Protein AF-0000000072261981 (afdb_homodimer)

Nearest PDB structures (foldseek):
  3sy9-assembly3_C  TM=8.291E-01  e=1.195E-22  Pseudomonas aeruginosa
  6tzk-assembly1_A  TM=3.887E-01  e=3.704E-08  Escherichia coli K-12
  7nsu-assembly1_F  TM=4.055E-01  e=4.189E-05  Escherichia coli K-12
  8bmx-assembly1_C  TM=4.004E-01  e=6.643E-05  Bacteroides thetaiotaomicron VPI-5482
  8p98-assembly1_A  TM=2.701E-01  e=1.182E-04  Bacteroides thetaiotaomicron VPI-5482

Structure (mmCIF, N/CA/C/O backbone):
data_AF-0000000072261981-model_v1
#
loop_
_entity.id
_entity.type
_entity.pdbx_description
1 polymer 'Outer membrane porin, OprD family'
#
loop_
_atom_site.group_PDB
_atom_site.id
_atom_site.type_symbol
_atom_site.label_atom_id
_atom_site.label_alt_id
_atom_site.label_comp_id
_atom_site.label_asym_id
_atom_site.label_entity_id
_atom_site.label_seq_id
_atom_site.pdbx_PDB_ins_code
_atom_site.Cartn_x
_atom_site.Cartn_y
_atom_site.Cartn_z
_atom_site.occupancy
_atom_site.B_iso_or_equiv
_atom_site.auth_seq_id
_atom_site.auth_comp_id
_atom_site.auth_asym_id
_atom_site.auth_atom_id
_atom_site.pdbx_PDB_model_num
ATOM 1 N N . MET A 1 1 ? 0.243 2.877 -19.859 1 59.25 1 MET A N 1
ATOM 2 C CA . MET A 1 1 ? -1.105 2.322 -19.938 1 59.25 1 MET A CA 1
ATOM 3 C C . MET A 1 1 ? -1.868 2.568 -18.641 1 59.25 1 MET A C 1
ATOM 5 O O . MET A 1 1 ? -3.023 2.998 -18.672 1 59.25 1 MET A O 1
ATOM 9 N N . PHE A 1 2 ? -1.134 2.494 -17.594 1 62.19 2 PHE A N 1
ATOM 10 C CA . PHE A 1 2 ? -1.831 2.59 -16.312 1 62.19 2 PHE A CA 1
ATOM 11 C C . PHE A 1 2 ? -2.314 4.012 -16.062 1 62.19 2 PHE A C 1
ATOM 13 O O . PHE A 1 2 ? -3.451 4.223 -15.641 1 62.19 2 PHE A O 1
ATOM 20 N N . ARG A 1 3 ? -1.562 4.996 -16.516 1 68.25 3 ARG A N 1
ATOM 21 C CA . ARG A 1 3 ? -1.942 6.395 -16.344 1 68.25 3 ARG A CA 1
ATOM 22 C C . ARG A 1 3 ? -3.162 6.742 -17.188 1 68.25 3 ARG A C 1
ATOM 24 O O . ARG A 1 3 ? -4.082 7.41 -16.719 1 68.25 3 ARG A O 1
ATOM 31 N N . SER A 1 4 ? -3.193 6.238 -18.328 1 67.06 4 SER A N 1
ATOM 32 C CA . SER A 1 4 ? -4.312 6.477 -19.234 1 67.06 4 SER A CA 1
ATOM 33 C C . SER A 1 4 ? -5.59 5.816 -18.719 1 67.06 4 SER A C 1
ATOM 35 O O . SER A 1 4 ? -6.68 6.379 -18.844 1 67.06 4 SER A O 1
ATOM 37 N N . LEU A 1 5 ? -5.398 4.754 -18.094 1 70 5 LEU A N 1
ATOM 38 C CA . LEU A 1 5 ? -6.547 4.047 -17.531 1 70 5 LEU A CA 1
ATOM 39 C C . LEU A 1 5 ? -7.168 4.836 -16.391 1 70 5 LEU A C 1
ATOM 41 O O . LEU A 1 5 ? -8.383 5.031 -16.344 1 70 5 LEU A O 1
ATOM 45 N N . VAL A 1 6 ? -6.398 5.32 -15.602 1 66.69 6 VAL A N 1
ATOM 46 C CA . VAL A 1 6 ? -6.898 6.086 -14.461 1 66.69 6 VAL A CA 1
ATOM 47 C C . VAL A 1 6 ? -7.617 7.34 -14.953 1 66.69 6 VAL A C 1
ATOM 49 O O . VAL A 1 6 ? -8.703 7.668 -14.484 1 66.69 6 VAL A O 1
ATOM 52 N N . LEU A 1 7 ? -7.008 7.867 -15.93 1 66.56 7 LEU A N 1
ATOM 53 C CA . LEU A 1 7 ? -7.621 9.047 -16.531 1 66.56 7 LEU A CA 1
ATOM 54 C C . LEU A 1 7 ? -8.961 8.695 -17.172 1 66.56 7 LEU A C 1
ATOM 56 O O . LEU A 1 7 ? -9.93 9.453 -17.047 1 66.56 7 LEU A O 1
ATOM 60 N N . PHE A 1 8 ? -8.938 7.621 -17.781 1 66.69 8 PHE A N 1
ATOM 61 C CA . PHE A 1 8 ? -10.156 7.18 -18.453 1 66.69 8 PHE A CA 1
ATOM 62 C C . PHE A 1 8 ? -11.25 6.895 -17.422 1 66.69 8 PHE A C 1
ATOM 64 O O . PHE A 1 8 ? -12.406 7.285 -17.609 1 66.69 8 PHE A O 1
ATOM 71 N N . ILE A 1 9 ? -10.93 6.297 -16.406 1 66.81 9 ILE A N 1
ATOM 72 C CA . ILE A 1 9 ? -11.891 6.004 -15.344 1 66.81 9 ILE A CA 1
ATOM 73 C C . ILE A 1 9 ? -12.438 7.309 -14.766 1 66.81 9 ILE A C 1
ATOM 75 O O . ILE A 1 9 ? -13.641 7.449 -14.562 1 66.81 9 ILE A O 1
ATOM 79 N N . LEU A 1 10 ? -11.578 8.203 -14.656 1 66.38 10 LEU A N 1
ATOM 80 C CA . LEU A 1 10 ? -11.977 9.5 -14.125 1 66.38 10 LEU A CA 1
ATOM 81 C C . LEU A 1 10 ? -12.906 10.219 -15.102 1 66.38 10 LEU A C 1
ATOM 83 O O . LEU A 1 10 ? -13.883 10.844 -14.688 1 66.38 10 LEU A O 1
ATOM 87 N N . LEU A 1 11 ? -12.562 10.086 -16.359 1 64.56 11 LEU A N 1
ATOM 88 C CA . LEU A 1 11 ? -13.383 10.711 -17.391 1 64.56 11 LEU A CA 1
ATOM 89 C C . LEU A 1 11 ? -14.766 10.055 -17.453 1 64.56 11 LEU A C 1
ATOM 91 O O . LEU A 1 11 ? -15.773 10.742 -17.641 1 64.56 11 LEU A O 1
ATOM 95 N N . LEU A 1 12 ? -14.844 8.805 -17.297 1 62.12 12 LEU A N 1
ATOM 96 C CA . LEU A 1 12 ? -16.109 8.094 -17.297 1 62.12 12 LEU A CA 1
ATOM 97 C C . LEU A 1 12 ? -17 8.547 -16.141 1 62.12 12 LEU A C 1
ATOM 99 O O . LEU A 1 12 ? -18.203 8.727 -16.312 1 62.12 12 LEU A O 1
ATOM 103 N N . PHE A 1 13 ? -16.359 8.727 -15.094 1 63.16 13 PHE A N 1
ATOM 104 C CA . PHE A 1 13 ? -17.109 9.211 -13.938 1 63.16 13 PHE A CA 1
ATOM 105 C C . PHE A 1 13 ? -17.594 10.641 -14.156 1 63.16 13 PHE A C 1
ATOM 107 O O . PHE A 1 13 ? -18.688 11 -13.734 1 63.16 13 PHE A O 1
ATOM 114 N N . ALA A 1 14 ? -16.766 11.352 -14.844 1 60.12 14 ALA A N 1
ATOM 115 C CA . ALA A 1 14 ? -17.125 12.734 -15.141 1 60.12 14 ALA A CA 1
ATOM 116 C C . ALA A 1 14 ? -18.297 12.797 -16.109 1 60.12 14 ALA A C 1
ATOM 118 O O . ALA A 1 14 ? -19.156 13.68 -16 1 60.12 14 ALA A O 1
ATOM 119 N N . MET A 1 15 ? -18.359 11.914 -17.031 1 57.28 15 MET A N 1
ATOM 120 C CA . MET A 1 15 ? -19.438 11.867 -18.031 1 57.28 15 MET A CA 1
ATOM 121 C C . MET A 1 15 ? -20.766 11.484 -17.391 1 57.28 15 MET A C 1
ATOM 123 O O . MET A 1 15 ? -21.828 11.922 -17.844 1 57.28 15 MET A O 1
ATOM 127 N N . GLN A 1 16 ? -20.797 10.641 -16.422 1 56.84 16 GLN A N 1
ATOM 128 C CA . GLN A 1 16 ? -22.031 10.289 -15.719 1 56.84 16 GLN A CA 1
ATOM 129 C C . GLN A 1 16 ? -22.641 11.516 -15.047 1 56.84 16 GLN A C 1
ATOM 131 O O . GLN A 1 16 ? -23.875 11.641 -14.977 1 56.84 16 GLN A O 1
ATOM 136 N N . VAL A 1 17 ? -21.812 12.375 -14.719 1 51.25 17 VAL A N 1
ATOM 137 C CA . VAL A 1 17 ? -22.266 13.602 -14.062 1 51.25 17 VAL A CA 1
ATOM 138 C C . VAL A 1 17 ? -23 14.484 -15.07 1 51.25 17 VAL A C 1
ATOM 140 O O . VAL A 1 17 ? -24.016 15.086 -14.75 1 51.25 17 VAL A O 1
ATOM 143 N N . ASN A 1 18 ? -22.609 14.516 -16.281 1 49.12 18 ASN A N 1
ATOM 144 C CA . ASN A 1 18 ? -23.234 15.344 -17.297 1 49.12 18 ASN A CA 1
ATOM 145 C C . ASN A 1 18 ? -24.531 14.711 -17.812 1 49.12 18 ASN A C 1
ATOM 147 O O . ASN A 1 18 ? -25.469 15.422 -18.188 1 49.12 18 ASN A O 1
ATOM 151 N N . ALA A 1 19 ? -24.656 13.445 -17.781 1 46.44 19 ALA A N 1
ATOM 152 C CA . ALA A 1 19 ? -25.828 12.789 -18.344 1 46.44 19 ALA A CA 1
ATOM 153 C C . ALA A 1 19 ? -27.031 12.898 -17.406 1 46.44 19 ALA A C 1
ATOM 155 O O . ALA A 1 19 ? -28.172 12.93 -17.859 1 46.44 19 ALA A O 1
ATOM 156 N N . GLN A 1 20 ? -26.797 12.906 -16.172 1 45.38 20 GLN A N 1
ATOM 157 C CA . GLN A 1 20 ? -27.938 12.961 -15.266 1 45.38 20 GLN A CA 1
ATOM 158 C C . GLN A 1 20 ? -28.594 14.336 -15.289 1 45.38 20 GLN A C 1
ATOM 160 O O . GLN A 1 20 ? -29.734 14.492 -14.836 1 45.38 20 GLN A O 1
ATOM 165 N N . ASN A 1 21 ? -27.938 15.328 -15.758 1 40.16 21 ASN A N 1
ATOM 166 C CA . ASN A 1 21 ? -28.625 16.609 -15.852 1 40.16 21 ASN A CA 1
ATOM 167 C C . ASN A 1 21 ? -29.766 16.562 -16.859 1 40.16 21 ASN A C 1
ATOM 169 O O . ASN A 1 21 ? -30.672 17.406 -16.828 1 40.16 21 ASN A O 1
ATOM 173 N N . GLU A 1 22 ? -29.656 15.75 -17.859 1 38.38 22 GLU A N 1
ATOM 174 C CA . GLU A 1 22 ? -30.75 15.859 -18.812 1 38.38 22 GLU A CA 1
ATOM 175 C C . GLU A 1 22 ? -32.031 15.234 -18.25 1 38.38 22 GLU A C 1
ATOM 177 O O . GLU A 1 22 ? -33.094 15.344 -18.859 1 38.38 22 GLU A O 1
ATOM 182 N N . LEU A 1 23 ? -31.969 14.305 -17.328 1 38.12 23 LEU A N 1
ATOM 183 C CA . LEU A 1 23 ? -33.219 13.633 -16.953 1 38.12 23 LEU A CA 1
ATOM 184 C C . LEU A 1 23 ? -34 14.492 -15.992 1 38.12 23 LEU A C 1
ATOM 186 O O . LEU A 1 23 ? -34.938 13.992 -15.344 1 38.12 23 LEU A O 1
ATOM 190 N N . SER A 1 24 ? -33.75 15.68 -15.695 1 36.91 24 SER A N 1
ATOM 191 C CA . SER A 1 24 ? -34.5 16.344 -14.641 1 36.91 24 SER A CA 1
ATOM 192 C C . SER A 1 24 ? -35.938 16.578 -15.039 1 36.91 24 SER A C 1
ATOM 194 O O . SER A 1 24 ? -36.75 17.109 -14.266 1 36.91 24 SER A O 1
ATOM 196 N N . SER A 1 25 ? -36.469 16.797 -16.203 1 35.56 25 SER A N 1
ATOM 197 C CA . SER A 1 25 ? -37.656 17.609 -16.188 1 35.56 25 SER A CA 1
ATOM 198 C C . SER A 1 25 ? -38.844 16.891 -15.516 1 35.56 25 SER A C 1
ATOM 200 O O . SER A 1 25 ? -39.75 17.516 -14.969 1 35.56 25 SER A O 1
ATOM 202 N N . GLN A 1 26 ? -39.344 15.672 -15.852 1 35.91 26 GLN A N 1
ATOM 203 C CA . GLN A 1 26 ? -40.781 15.391 -15.734 1 35.91 26 GLN A CA 1
ATOM 204 C C . GLN A 1 26 ? -41.156 15.078 -14.289 1 35.91 26 GLN A C 1
ATOM 206 O O . GLN A 1 26 ? -42.219 15.516 -13.812 1 35.91 26 GLN A O 1
ATOM 211 N N . ASP A 1 27 ? -41.188 13.797 -13.648 1 37.69 27 ASP A N 1
ATOM 212 C CA . ASP A 1 27 ? -42.125 13.312 -12.617 1 37.69 27 ASP A CA 1
ATOM 213 C C . ASP A 1 27 ? -41.719 13.836 -11.242 1 37.69 27 ASP A C 1
ATOM 215 O O . ASP A 1 27 ? -40.562 13.727 -10.852 1 37.69 27 ASP A O 1
ATOM 219 N N . SER A 1 28 ? -42.375 14.859 -10.57 1 35.19 28 SER A N 1
ATOM 220 C CA . SER A 1 28 ? -42.344 15.555 -9.281 1 35.19 28 SER A CA 1
ATOM 221 C C . SER A 1 28 ? -42.25 14.57 -8.125 1 35.19 28 SER A C 1
ATOM 223 O O . SER A 1 28 ? -42.406 14.953 -6.961 1 35.19 28 SER A O 1
ATOM 225 N N . ALA A 1 29 ? -42.875 13.305 -8.188 1 37.47 29 ALA A N 1
ATOM 226 C CA . ALA A 1 29 ? -42.938 12.578 -6.922 1 37.47 29 ALA A CA 1
ATOM 227 C C . ALA A 1 29 ? -41.594 12.719 -6.164 1 37.47 29 ALA A C 1
ATOM 229 O O . ALA A 1 29 ? -40.562 12.891 -6.773 1 37.47 29 ALA A O 1
ATOM 230 N N . ALA A 1 30 ? -41.688 12.734 -4.781 1 39.22 30 ALA A N 1
ATOM 231 C CA . ALA A 1 30 ? -40.719 12.891 -3.715 1 39.22 30 ALA A CA 1
ATOM 232 C C . ALA A 1 30 ? -39.406 12.227 -4.086 1 39.22 30 ALA A C 1
ATOM 234 O O . ALA A 1 30 ? -39.281 11 -4.02 1 39.22 30 ALA A O 1
ATOM 235 N N . LEU A 1 31 ? -38.625 12.531 -5.062 1 41 31 LEU A N 1
ATOM 236 C CA . LEU A 1 31 ? -37.312 12.172 -5.559 1 41 31 LEU A CA 1
ATOM 237 C C . LEU A 1 31 ? -36.281 12.086 -4.414 1 41 31 LEU A C 1
ATOM 239 O O . LEU A 1 31 ? -35.844 13.117 -3.9 1 41 31 LEU A O 1
ATOM 243 N N . GLN A 1 32 ? -36.438 11.383 -3.432 1 48.91 32 GLN A N 1
ATOM 244 C CA . GLN A 1 32 ? -35.281 11.141 -2.559 1 48.91 32 GLN A CA 1
ATOM 245 C C . GLN A 1 32 ? -33.969 11.25 -3.33 1 48.91 32 GLN A C 1
ATOM 247 O O . GLN A 1 32 ? -33.75 10.539 -4.312 1 48.91 32 GLN A O 1
ATOM 252 N N . SER A 1 33 ? -33.375 12.398 -3.377 1 58.47 33 SER A N 1
ATOM 253 C CA . SER A 1 33 ? -32.25 12.844 -4.168 1 58.47 33 SER A CA 1
ATOM 254 C C . SER A 1 33 ? -31.141 11.805 -4.176 1 58.47 33 SER A C 1
ATOM 256 O O . SER A 1 33 ? -30.625 11.422 -3.121 1 58.47 33 SER A O 1
ATOM 258 N N . ARG A 1 34 ? -31.109 10.953 -5 1 78.12 34 ARG A N 1
ATOM 259 C CA . ARG A 1 34 ? -30.078 9.969 -5.316 1 78.12 34 ARG A CA 1
ATOM 260 C C . ARG A 1 34 ? -28.688 10.609 -5.277 1 78.12 34 ARG A C 1
ATOM 262 O O . ARG A 1 34 ? -28.484 11.688 -5.836 1 78.12 34 ARG A O 1
ATOM 269 N N . LYS A 1 35 ? -27.953 10.172 -4.23 1 87.44 35 LYS A N 1
ATOM 270 C CA . LYS A 1 35 ? -26.562 10.625 -4.102 1 87.44 35 LYS A CA 1
ATOM 271 C C . LYS A 1 35 ? -25.594 9.648 -4.762 1 87.44 35 LYS A C 1
ATOM 273 O O . LYS A 1 35 ? -25.781 8.43 -4.664 1 87.44 35 LYS A O 1
ATOM 278 N N . LEU A 1 36 ? -24.672 10.195 -5.473 1 85.94 36 LEU A N 1
ATOM 279 C CA . LEU A 1 36 ? -23.656 9.383 -6.113 1 85.94 36 LEU A CA 1
ATOM 280 C C . LEU A 1 36 ? -23 8.438 -5.105 1 85.94 36 LEU A C 1
ATOM 282 O O . LEU A 1 36 ? -22.797 7.258 -5.395 1 85.94 36 LEU A O 1
ATOM 286 N N . GLY A 1 37 ? -22.75 8.969 -3.922 1 86.19 37 GLY A N 1
ATOM 287 C CA . GLY A 1 37 ? -22.156 8.156 -2.873 1 86.19 37 GLY A CA 1
ATOM 288 C C . GLY A 1 37 ? -23 6.953 -2.502 1 86.19 37 GLY A C 1
ATOM 289 O O . GLY A 1 37 ? -22.469 5.859 -2.283 1 86.19 37 GLY A O 1
ATOM 290 N N . GLU A 1 38 ? -24.234 7.191 -2.477 1 86.88 38 GLU A N 1
ATOM 291 C CA . GLU A 1 38 ? -25.141 6.102 -2.152 1 86.88 38 GLU A CA 1
ATOM 292 C C . GLU A 1 38 ? -25.188 5.066 -3.275 1 86.88 38 GLU A C 1
ATOM 294 O O . GLU A 1 38 ? -25.281 3.867 -3.018 1 86.88 38 GLU A O 1
ATOM 299 N N . ASP A 1 39 ? -25.156 5.594 -4.477 1 86.81 39 ASP A N 1
ATOM 300 C CA . ASP A 1 39 ? -25.125 4.676 -5.613 1 86.81 39 ASP A CA 1
ATOM 301 C C . ASP A 1 39 ? -23.859 3.818 -5.582 1 86.81 39 ASP A C 1
ATOM 303 O O . ASP A 1 39 ? -23.922 2.613 -5.84 1 86.81 39 ASP A O 1
ATOM 307 N N . LEU A 1 40 ? -22.781 4.402 -5.215 1 87.5 40 LEU A N 1
ATOM 308 C CA . LEU A 1 40 ? -21.516 3.695 -5.184 1 87.5 40 LEU A CA 1
ATOM 309 C C . LEU A 1 40 ? -21.469 2.707 -4.023 1 87.5 40 LEU A C 1
ATOM 311 O O . LEU A 1 40 ? -20.812 1.665 -4.117 1 87.5 40 LEU A O 1
ATOM 315 N N . LYS A 1 41 ? -22.141 3.021 -2.982 1 88.38 41 LYS A N 1
ATOM 316 C CA . LYS A 1 41 ? -22.156 2.143 -1.817 1 88.38 41 LYS A CA 1
ATOM 317 C C . LYS A 1 41 ? -22.953 0.871 -2.098 1 88.38 41 LYS A C 1
ATOM 319 O O . LYS A 1 41 ? -22.875 -0.098 -1.339 1 88.38 41 LYS A O 1
ATOM 324 N N . LYS A 1 42 ? -23.719 0.876 -3.227 1 90.06 42 LYS A N 1
ATOM 325 C CA . LYS A 1 42 ? -24.453 -0.314 -3.621 1 90.06 42 LYS A CA 1
ATOM 326 C C . LYS A 1 42 ? -23.547 -1.352 -4.262 1 90.06 42 LYS A C 1
ATOM 328 O O . LYS A 1 42 ? -23.984 -2.463 -4.574 1 90.06 42 LYS A O 1
ATOM 333 N N . GLY A 1 43 ? -22.344 -1.004 -4.438 1 92.75 43 GLY A N 1
ATOM 334 C CA . GLY A 1 43 ? -21.391 -1.954 -4.977 1 92.75 43 GLY A CA 1
ATOM 335 C C . GLY A 1 43 ? -21.078 -3.092 -4.023 1 92.75 43 GLY A C 1
ATOM 336 O O . GLY A 1 43 ? -21.703 -3.219 -2.971 1 92.75 43 GLY A O 1
ATOM 337 N N . GLU A 1 44 ? -20.219 -3.955 -4.469 1 92.94 44 GLU A N 1
ATOM 338 C CA . GLU A 1 44 ? -19.875 -5.133 -3.676 1 92.94 44 GLU A CA 1
ATOM 339 C C . GLU A 1 44 ? -18.531 -4.953 -2.986 1 92.94 44 GLU A C 1
ATOM 341 O O . GLU A 1 44 ? -17.531 -4.637 -3.635 1 92.94 44 GLU A O 1
ATOM 346 N N . VAL A 1 45 ? -18.547 -5.129 -1.624 1 91.88 45 VAL A N 1
ATOM 347 C CA . VAL A 1 45 ? -17.328 -5.094 -0.845 1 91.88 45 VAL A CA 1
ATOM 348 C C . VAL A 1 45 ? -16.953 -6.508 -0.388 1 91.88 45 VAL A C 1
ATOM 350 O O . VAL A 1 45 ? -17.828 -7.254 0.083 1 91.88 45 VAL A O 1
ATOM 353 N N . ASP A 1 46 ? -15.781 -6.906 -0.565 1 93 46 ASP A N 1
ATOM 354 C CA . ASP A 1 46 ? -15.336 -8.211 -0.078 1 93 46 ASP A CA 1
ATOM 355 C C . ASP A 1 46 ? -14.094 -8.07 0.799 1 93 46 ASP A C 1
ATOM 357 O O . ASP A 1 46 ? -13.305 -7.133 0.629 1 93 46 ASP A O 1
ATOM 361 N N . PHE A 1 47 ? -14.031 -8.992 1.762 1 93.31 47 PHE A N 1
ATOM 362 C CA . PHE A 1 47 ? -12.93 -9.008 2.719 1 93.31 47 PHE A CA 1
ATOM 363 C C . PHE A 1 47 ? -12.148 -10.312 2.617 1 93.31 47 PHE A C 1
ATOM 365 O O . PHE A 1 47 ? -12.703 -11.359 2.271 1 93.31 47 PHE A O 1
ATOM 372 N N . HIS A 1 48 ? -10.891 -10.18 2.861 1 94.81 48 HIS A N 1
ATOM 373 C CA . HIS A 1 48 ? -10 -11.328 2.846 1 94.81 48 HIS A CA 1
ATOM 374 C C . HIS A 1 48 ? -8.984 -11.258 3.986 1 94.81 48 HIS A C 1
ATOM 376 O O . HIS A 1 48 ? -8.242 -10.281 4.105 1 94.81 48 HIS A O 1
ATOM 382 N N . ILE A 1 49 ? -8.992 -12.219 4.867 1 93.5 49 ILE A N 1
ATOM 383 C CA . ILE A 1 49 ? -8 -12.344 5.934 1 93.5 49 ILE A CA 1
ATOM 384 C C . ILE A 1 49 ? -7.242 -13.664 5.777 1 93.5 49 ILE A C 1
ATOM 386 O O . ILE A 1 49 ? -7.844 -14.703 5.508 1 93.5 49 ILE A O 1
ATOM 390 N N . LYS A 1 50 ? -5.965 -13.547 5.945 1 96 50 LYS A N 1
ATOM 391 C CA . LYS A 1 50 ? -5.145 -14.742 5.75 1 96 50 LYS A CA 1
ATOM 392 C C . LYS A 1 50 ? -4.012 -14.805 6.773 1 96 50 LYS A C 1
ATOM 394 O O . LYS A 1 50 ? -3.408 -13.781 7.098 1 96 50 LYS A O 1
ATOM 399 N N . SER A 1 51 ? -3.797 -15.922 7.375 1 96.25 51 SER A N 1
ATOM 400 C CA . SER A 1 51 ? -2.629 -16.234 8.188 1 96.25 51 SER A CA 1
ATOM 401 C C . SER A 1 51 ? -1.893 -17.453 7.656 1 96.25 51 SER A C 1
ATOM 403 O O . SER A 1 51 ? -2.52 -18.453 7.293 1 96.25 51 SER A O 1
ATOM 405 N N . PHE A 1 52 ? -0.588 -17.344 7.598 1 97.75 52 PHE A N 1
ATOM 406 C CA . PHE A 1 52 ? 0.204 -18.359 6.914 1 97.75 52 PHE A CA 1
ATOM 407 C C . PHE A 1 52 ? 1.471 -18.672 7.703 1 97.75 52 PHE A C 1
ATOM 409 O O . PHE A 1 52 ? 2.387 -17.844 7.773 1 97.75 52 PHE A O 1
ATOM 416 N N . PHE A 1 53 ? 1.499 -19.844 8.312 1 98.19 53 PHE A N 1
ATOM 417 C CA . PHE A 1 53 ? 2.719 -20.391 8.906 1 98.19 53 PHE A CA 1
ATOM 418 C C . PHE A 1 53 ? 3.408 -21.344 7.953 1 98.19 53 PHE A C 1
ATOM 420 O O . PHE A 1 53 ? 2.771 -22.25 7.41 1 98.19 53 PHE A O 1
ATOM 427 N N . MET A 1 54 ? 4.656 -21.172 7.742 1 98.31 54 MET A N 1
ATOM 428 C CA . MET A 1 54 ? 5.441 -22.047 6.883 1 98.31 54 MET A CA 1
ATOM 429 C C . MET A 1 54 ? 6.781 -22.391 7.535 1 98.31 54 MET A C 1
ATOM 431 O O . MET A 1 54 ? 7.414 -21.531 8.141 1 98.31 54 MET A O 1
ATOM 435 N N . SER A 1 55 ? 7.129 -23.641 7.438 1 98.5 55 SER A N 1
ATOM 436 C CA . SER A 1 55 ? 8.406 -24.094 7.977 1 98.5 55 SER A CA 1
ATOM 437 C C . SER A 1 55 ? 9.047 -25.141 7.07 1 98.5 55 SER A C 1
ATOM 439 O O . SER A 1 55 ? 8.367 -26.031 6.551 1 98.5 55 SER A O 1
ATOM 441 N N . THR A 1 56 ? 10.305 -24.953 6.816 1 98.56 56 THR A N 1
ATOM 442 C CA . THR A 1 56 ? 11.102 -25.938 6.098 1 98.56 56 THR A CA 1
ATOM 443 C C . THR A 1 56 ? 12.18 -26.531 7.004 1 98.56 56 THR A C 1
ATOM 445 O O . THR A 1 56 ? 12.984 -25.797 7.582 1 98.56 56 THR A O 1
ATOM 448 N N . ILE A 1 57 ? 12.18 -27.844 7.137 1 98.5 57 ILE A N 1
ATOM 449 C CA . ILE A 1 57 ? 13.188 -28.578 7.902 1 98.5 57 ILE A CA 1
ATOM 450 C C . ILE A 1 57 ? 14.148 -29.281 6.945 1 98.5 57 ILE A C 1
ATOM 452 O O . ILE A 1 57 ? 13.766 -30.25 6.285 1 98.5 57 ILE A O 1
ATOM 456 N N . ASN A 1 58 ? 15.367 -28.828 6.926 1 98 58 ASN A N 1
ATOM 457 C CA . ASN A 1 58 ? 16.375 -29.438 6.059 1 98 58 ASN A CA 1
ATOM 458 C C . ASN A 1 58 ? 17.141 -30.531 6.781 1 98 58 ASN A C 1
ATOM 460 O O . ASN A 1 58 ? 16.969 -30.734 7.984 1 98 58 ASN A O 1
ATOM 464 N N . LYS A 1 59 ? 17.922 -31.234 6.016 1 96.75 59 LYS A N 1
ATOM 465 C CA . LYS A 1 59 ? 18.641 -32.375 6.543 1 96.75 59 LYS A CA 1
ATOM 466 C C . LYS A 1 59 ? 19.906 -31.938 7.289 1 96.75 59 LYS A C 1
ATOM 468 O O . LYS A 1 59 ? 20.625 -31.062 6.828 1 96.75 59 LYS A O 1
ATOM 473 N N . GLY A 1 60 ? 20.109 -32.562 8.477 1 94.81 60 GLY A N 1
ATOM 474 C CA . GLY A 1 60 ? 21.375 -32.375 9.172 1 94.81 60 GLY A CA 1
ATOM 475 C C . GLY A 1 60 ? 21.578 -31 9.734 1 94.81 60 GLY A C 1
ATOM 476 O O . GLY A 1 60 ? 20.703 -30.469 10.422 1 94.81 60 GLY A O 1
ATOM 477 N N . GLU A 1 61 ? 22.781 -30.375 9.281 1 95 61 GLU A N 1
ATOM 478 C CA . GLU A 1 61 ? 23.156 -29.078 9.836 1 95 61 GLU A CA 1
ATOM 479 C C . GLU A 1 61 ? 22.719 -27.938 8.922 1 95 61 GLU A C 1
ATOM 481 O O . GLU A 1 61 ? 22.953 -26.766 9.219 1 95 61 GLU A O 1
ATOM 486 N N . LEU A 1 62 ? 22.078 -28.281 7.895 1 97 62 LEU A N 1
ATOM 487 C CA . LEU A 1 62 ? 21.562 -27.234 7.012 1 97 62 LEU A CA 1
ATOM 488 C C . LEU A 1 62 ? 20.484 -26.422 7.711 1 97 62 LEU A C 1
ATOM 490 O O . LEU A 1 62 ? 19.734 -26.938 8.531 1 97 62 LEU A O 1
ATOM 494 N N . LEU A 1 63 ? 20.422 -25.156 7.383 1 96.88 63 LEU A N 1
ATOM 495 C CA . LEU A 1 63 ? 19.531 -24.234 8.078 1 96.88 63 LEU A CA 1
ATOM 496 C C . LEU A 1 63 ? 18.078 -24.641 7.906 1 96.88 63 LEU A C 1
ATOM 498 O O . LEU A 1 63 ? 17.656 -25.016 6.812 1 96.88 63 LEU A O 1
ATOM 502 N N . ASP A 1 64 ? 17.344 -24.578 9.008 1 98.06 64 ASP A N 1
ATOM 503 C CA . ASP A 1 64 ? 15.883 -24.656 8.984 1 98.06 64 ASP A CA 1
ATOM 504 C C . ASP A 1 64 ? 15.266 -23.266 8.945 1 98.06 64 ASP A C 1
ATOM 506 O O . ASP A 1 64 ? 15.875 -22.297 9.398 1 98.06 64 ASP A O 1
ATOM 510 N N . TYR A 1 65 ? 14.117 -23.203 8.391 1 98.12 65 TYR A N 1
ATOM 511 C CA . TYR A 1 65 ? 13.438 -21.922 8.211 1 98.12 65 TYR A CA 1
ATOM 512 C C . TYR A 1 65 ? 12.023 -21.969 8.766 1 98.12 65 TYR A C 1
ATOM 514 O O . TYR A 1 65 ? 11.367 -23.016 8.719 1 98.12 65 TYR A O 1
ATOM 522 N N . SER A 1 66 ? 11.492 -20.859 9.32 1 98.06 66 SER A N 1
ATOM 523 C CA . SER A 1 66 ? 10.086 -20.766 9.711 1 98.06 66 SER A CA 1
ATOM 524 C C . SER A 1 66 ? 9.633 -19.312 9.781 1 98.06 66 SER A C 1
ATOM 526 O O . SER A 1 66 ? 10.438 -18.422 10.047 1 98.06 66 SER A O 1
ATOM 528 N N . THR A 1 67 ? 8.391 -19.078 9.477 1 97.12 67 THR A N 1
ATOM 529 C CA . THR A 1 67 ? 7.828 -17.734 9.586 1 97.12 67 THR A CA 1
ATOM 530 C C . THR A 1 67 ? 6.309 -17.812 9.742 1 97.12 67 THR A C 1
ATOM 532 O O . THR A 1 67 ? 5.688 -18.812 9.406 1 97.12 67 THR A O 1
ATOM 535 N N . LEU A 1 68 ? 5.762 -16.797 10.336 1 96 68 LEU A N 1
ATOM 536 C CA . LEU A 1 68 ? 4.324 -16.594 10.438 1 96 68 LEU A CA 1
ATOM 537 C C . LEU A 1 68 ? 3.934 -15.219 9.906 1 96 68 LEU A C 1
ATOM 539 O O . LEU A 1 68 ? 4.414 -14.195 10.406 1 96 68 LEU A O 1
ATOM 543 N N . ALA A 1 69 ? 3.156 -15.211 8.891 1 95.31 69 ALA A N 1
ATOM 544 C CA . ALA A 1 69 ? 2.65 -13.977 8.289 1 95.31 69 ALA A CA 1
ATOM 545 C C . ALA A 1 69 ? 1.139 -13.867 8.461 1 95.31 69 ALA A C 1
ATOM 547 O O . ALA A 1 69 ? 0.439 -14.883 8.523 1 95.31 69 ALA A O 1
ATOM 548 N N . THR A 1 70 ? 0.639 -12.727 8.562 1 93.56 70 THR A N 1
ATOM 549 C CA . THR A 1 70 ? -0.792 -12.445 8.539 1 93.56 70 THR A CA 1
ATOM 550 C C . THR A 1 70 ? -1.092 -11.258 7.633 1 93.56 70 THR A C 1
ATOM 552 O O . THR A 1 70 ? -0.206 -10.445 7.344 1 93.56 70 THR A O 1
ATOM 555 N N . GLY A 1 71 ? -2.285 -11.281 7.059 1 91.69 71 GLY A N 1
ATOM 556 C CA . GLY A 1 71 ? -2.652 -10.188 6.168 1 91.69 71 GLY A CA 1
ATOM 557 C C . GLY A 1 71 ? -4.152 -9.992 6.055 1 91.69 71 GLY A C 1
ATOM 558 O O . GLY A 1 71 ? -4.93 -10.836 6.512 1 91.69 71 GLY A O 1
ATOM 559 N N . ALA A 1 72 ? -4.496 -8.883 5.582 1 90.5 72 ALA A N 1
ATOM 560 C CA . ALA A 1 72 ? -5.895 -8.531 5.344 1 90.5 72 ALA A CA 1
ATOM 561 C C . ALA A 1 72 ? -6.039 -7.68 4.086 1 90.5 72 ALA A C 1
ATOM 563 O O . ALA A 1 72 ? -5.152 -6.887 3.758 1 90.5 72 ALA A O 1
ATOM 564 N N . GLY A 1 73 ? -7.133 -7.906 3.396 1 91.06 73 GLY A N 1
ATOM 565 C CA . GLY A 1 73 ? -7.434 -7.164 2.182 1 91.06 73 GLY A CA 1
ATOM 566 C C . GLY A 1 73 ? -8.898 -6.816 2.041 1 91.06 73 GLY A C 1
ATOM 567 O O . GLY A 1 73 ? -9.758 -7.449 2.66 1 91.06 73 GLY A O 1
ATOM 568 N N . ILE A 1 74 ? -9.141 -5.777 1.329 1 91.62 74 ILE A N 1
ATOM 569 C CA . ILE A 1 74 ? -10.492 -5.328 1.025 1 91.62 74 ILE A CA 1
ATOM 570 C C . ILE A 1 74 ? -10.633 -5.07 -0.474 1 91.62 74 ILE A C 1
ATOM 572 O O . ILE A 1 74 ? -9.695 -4.574 -1.111 1 91.62 74 ILE A O 1
ATOM 576 N N . GLY A 1 75 ? -11.688 -5.5 -1.038 1 93.38 75 GLY A N 1
ATOM 577 C CA . GLY A 1 75 ? -12.023 -5.262 -2.434 1 93.38 75 GLY A CA 1
ATOM 578 C C . GLY A 1 75 ? -13.367 -4.578 -2.615 1 93.38 75 GLY A C 1
ATOM 579 O O . GLY A 1 75 ? -14.242 -4.684 -1.757 1 93.38 75 GLY A O 1
ATOM 580 N N . TYR A 1 76 ? -13.422 -3.814 -3.674 1 93.56 76 TYR A N 1
ATOM 581 C CA . TYR A 1 76 ? -14.664 -3.127 -4.023 1 93.56 76 TYR A CA 1
ATOM 582 C C . TYR A 1 76 ? -14.922 -3.197 -5.523 1 93.56 76 TYR A C 1
ATOM 584 O O . TYR A 1 76 ? -14.008 -2.998 -6.324 1 93.56 76 TYR A O 1
ATOM 592 N N . THR A 1 77 ? -16.156 -3.559 -5.828 1 95.12 77 THR A N 1
ATOM 593 C CA . THR A 1 77 ? -16.641 -3.543 -7.203 1 95.12 77 THR A CA 1
ATOM 594 C C . THR A 1 77 ? -17.844 -2.611 -7.34 1 95.12 77 THR A C 1
ATOM 596 O O . THR A 1 77 ? -18.828 -2.758 -6.621 1 95.12 77 THR A O 1
ATOM 599 N N . THR A 1 78 ? -17.797 -1.687 -8.273 1 93.56 78 THR A N 1
ATOM 600 C CA . THR A 1 78 ? -18.891 -0.739 -8.469 1 93.56 78 THR A CA 1
ATOM 601 C C . THR A 1 78 ? -20.125 -1.443 -9.023 1 93.56 78 THR A C 1
ATOM 603 O O . THR A 1 78 ? -20.031 -2.537 -9.578 1 93.56 78 THR A O 1
ATOM 606 N N . PRO A 1 79 ? -21.281 -0.807 -8.766 1 92.94 79 PRO A N 1
ATOM 607 C CA . PRO A 1 79 ? -22.422 -1.312 -9.531 1 92.94 79 PRO A CA 1
ATOM 608 C C . PRO A 1 79 ? -22.203 -1.221 -11.047 1 92.94 79 PRO A C 1
ATOM 610 O O . PRO A 1 79 ? -21.375 -0.431 -11.508 1 92.94 79 PRO A O 1
ATOM 613 N N . GLU A 1 80 ? -22.906 -2.055 -11.711 1 91.69 80 GLU A N 1
ATOM 614 C CA . GLU A 1 80 ? -22.797 -2.025 -13.164 1 91.69 80 GLU A CA 1
ATOM 615 C C . GLU A 1 80 ? -23.547 -0.835 -13.75 1 91.69 80 GLU A C 1
ATOM 617 O O . GLU A 1 80 ? -24.656 -0.52 -13.32 1 91.69 80 GLU A O 1
ATOM 622 N N . TRP A 1 81 ? -22.906 -0.087 -14.594 1 90.69 81 TRP A N 1
ATOM 623 C CA . TRP A 1 81 ? -23.516 1.015 -15.328 1 90.69 81 TRP A CA 1
ATOM 624 C C . TRP A 1 81 ? -23.344 0.823 -16.828 1 90.69 81 TRP A C 1
ATOM 626 O O . TRP A 1 81 ? -22.266 1.037 -17.375 1 90.69 81 TRP A O 1
ATOM 636 N N . LYS A 1 82 ? -24.359 0.525 -17.5 1 92.25 82 LYS A N 1
ATOM 637 C CA . LYS A 1 82 ? -24.359 0.308 -18.938 1 92.25 82 LYS A CA 1
ATOM 638 C C . LYS A 1 82 ? -23.297 -0.701 -19.344 1 92.25 82 LYS A C 1
ATOM 640 O O . LYS A 1 82 ? -22.547 -0.479 -20.297 1 92.25 82 LYS A O 1
ATOM 645 N N . GLY A 1 83 ? -23.078 -1.716 -18.516 1 93.88 83 GLY A N 1
ATOM 646 C CA . GLY A 1 83 ? -22.125 -2.783 -18.797 1 93.88 83 GLY A CA 1
ATOM 647 C C . GLY A 1 83 ? -20.75 -2.541 -18.203 1 93.88 83 GLY A C 1
ATOM 648 O O . GLY A 1 83 ? -19.922 -3.441 -18.188 1 93.88 83 GLY A O 1
ATOM 649 N N . PHE A 1 84 ? -20.516 -1.348 -17.734 1 94.44 84 PHE A N 1
ATOM 650 C CA . PHE A 1 84 ? -19.203 -0.995 -17.188 1 94.44 84 PHE A CA 1
ATOM 651 C C . PHE A 1 84 ? -19.156 -1.258 -15.695 1 94.44 84 PHE A C 1
ATOM 653 O O . PHE A 1 84 ? -20.156 -1.074 -14.984 1 94.44 84 PHE A O 1
ATOM 660 N N . GLN A 1 85 ? -18.031 -1.727 -15.273 1 94.69 85 GLN A N 1
ATOM 661 C CA . GLN A 1 85 ? -17.75 -1.925 -13.852 1 94.69 85 GLN A CA 1
ATOM 662 C C . GLN A 1 85 ? -16.297 -1.637 -13.523 1 94.69 85 GLN A C 1
ATOM 664 O O . GLN A 1 85 ? -15.406 -1.945 -14.32 1 94.69 85 GLN A O 1
ATOM 669 N N . VAL A 1 86 ? -16.062 -1.044 -12.383 1 93.5 86 VAL A N 1
ATOM 670 C CA . VAL A 1 86 ? -14.703 -0.804 -11.898 1 93.5 86 VAL A CA 1
ATOM 671 C C . VAL A 1 86 ? -14.445 -1.639 -10.648 1 93.5 86 VAL A C 1
ATOM 673 O O . VAL A 1 86 ? -15.328 -1.768 -9.789 1 93.5 86 VAL A O 1
ATOM 676 N N . ARG A 1 87 ? -13.305 -2.221 -10.617 1 94.69 87 ARG A N 1
ATOM 677 C CA . ARG A 1 87 ? -12.93 -2.99 -9.438 1 94.69 87 ARG A CA 1
ATOM 678 C C . ARG A 1 87 ? -11.562 -2.562 -8.914 1 94.69 87 ARG A C 1
ATOM 680 O O . ARG A 1 87 ? -10.648 -2.289 -9.703 1 94.69 87 ARG A O 1
ATOM 687 N N . PHE A 1 88 ? -11.484 -2.477 -7.629 1 91.56 88 PHE A N 1
ATOM 688 C CA . PHE A 1 88 ? -10.172 -2.363 -7.016 1 91.56 88 PHE A CA 1
ATOM 689 C C . PHE A 1 88 ? -10.062 -3.264 -5.789 1 91.56 88 PHE A C 1
ATOM 691 O O . PHE A 1 88 ? -11.07 -3.578 -5.156 1 91.56 88 PHE A O 1
ATOM 698 N N . ASN A 1 89 ? -8.867 -3.723 -5.547 1 92.19 89 ASN A N 1
ATOM 699 C CA . ASN A 1 89 ? -8.57 -4.602 -4.422 1 92.19 89 ASN A CA 1
ATOM 700 C C . ASN A 1 89 ? -7.16 -4.367 -3.887 1 92.19 89 ASN A C 1
ATOM 702 O O . ASN A 1 89 ? -6.211 -4.219 -4.664 1 92.19 89 ASN A O 1
ATOM 706 N N . GLY A 1 90 ? -7.023 -4.277 -2.516 1 89.81 90 GLY A N 1
ATOM 707 C CA . GLY A 1 90 ? -5.727 -4.137 -1.868 1 89.81 90 GLY A CA 1
ATOM 708 C C . GLY A 1 90 ? -5.512 -5.133 -0.747 1 89.81 90 GLY A C 1
ATOM 709 O O . GLY A 1 90 ? -6.473 -5.672 -0.192 1 89.81 90 GLY A O 1
ATOM 710 N N . PHE A 1 91 ? -4.289 -5.445 -0.427 1 91.19 91 PHE A N 1
ATOM 711 C CA . PHE A 1 91 ? -3.949 -6.434 0.589 1 91.19 91 PHE A CA 1
ATOM 712 C C . PHE A 1 91 ? -2.703 -6.012 1.359 1 91.19 91 PHE A C 1
ATOM 714 O O . PHE A 1 91 ? -1.71 -5.594 0.762 1 91.19 91 PHE A O 1
ATOM 721 N N . PHE A 1 92 ? -2.785 -6.074 2.703 1 87.62 92 PHE A N 1
ATOM 722 C CA . PHE A 1 92 ? -1.673 -5.754 3.59 1 87.62 92 PHE A CA 1
ATOM 723 C C . PHE A 1 92 ? -1.143 -7.016 4.266 1 87.62 92 PHE A C 1
ATOM 725 O O . PHE A 1 92 ? -1.92 -7.836 4.758 1 87.62 92 PHE A O 1
ATOM 732 N N . THR A 1 93 ? 0.182 -7.141 4.277 1 91.19 93 THR A N 1
ATOM 733 C CA . THR A 1 93 ? 0.818 -8.297 4.902 1 91.19 93 THR A CA 1
ATOM 734 C C . THR A 1 93 ? 1.688 -7.863 6.078 1 91.19 93 THR A C 1
ATOM 736 O O . THR A 1 93 ? 2.391 -6.855 5.996 1 91.19 93 THR A O 1
ATOM 739 N N . PHE A 1 94 ? 1.615 -8.609 7.145 1 87.69 94 PHE A N 1
ATOM 740 C CA . PHE A 1 94 ? 2.42 -8.359 8.336 1 87.69 94 PHE A CA 1
ATOM 741 C C . PHE A 1 94 ? 3.227 -9.602 8.703 1 87.69 94 PHE A C 1
ATOM 743 O O . PHE A 1 94 ? 2.705 -10.719 8.688 1 87.69 94 PHE A O 1
ATOM 750 N N . GLN A 1 95 ? 4.492 -9.367 8.977 1 91.19 95 GLN A N 1
ATOM 751 C CA . GLN A 1 95 ? 5.328 -10.438 9.5 1 91.19 95 GLN A CA 1
ATOM 752 C C . GLN A 1 95 ? 5.266 -10.492 11.023 1 91.19 95 GLN A C 1
ATOM 754 O O . GLN A 1 95 ? 5.629 -9.523 11.703 1 91.19 95 GLN A O 1
ATOM 759 N N . LEU A 1 96 ? 4.867 -11.547 11.609 1 88.56 96 LEU A N 1
ATOM 760 C CA . LEU A 1 96 ? 4.703 -11.664 13.047 1 88.56 96 LEU A CA 1
ATOM 761 C C . LEU A 1 96 ? 5.902 -12.375 13.672 1 88.56 96 LEU A C 1
ATOM 763 O O . LEU A 1 96 ? 6.23 -12.141 14.836 1 88.56 96 LEU A O 1
ATOM 767 N N . PHE A 1 97 ? 6.406 -13.336 12.891 1 91.19 97 PHE A N 1
ATOM 768 C CA . PHE A 1 97 ? 7.508 -14.172 13.352 1 91.19 97 PHE A CA 1
ATOM 769 C C . PHE A 1 97 ? 8.367 -14.633 12.18 1 91.19 97 PHE A C 1
ATOM 771 O O . PHE A 1 97 ? 7.863 -14.859 11.086 1 91.19 97 PHE A O 1
ATOM 778 N N . GLU A 1 98 ? 9.734 -14.68 12.445 1 93.88 98 GLU A N 1
ATOM 779 C CA . GLU A 1 98 ? 10.609 -15.305 11.453 1 93.88 98 GLU A CA 1
ATOM 780 C C . GLU A 1 98 ? 11.789 -16 12.125 1 93.88 98 GLU A C 1
ATOM 782 O O . GLU A 1 98 ? 12.195 -15.633 13.227 1 93.88 98 GLU A O 1
ATOM 787 N N . ASN A 1 99 ? 12.195 -17.031 11.492 1 96.56 99 ASN A N 1
ATOM 788 C CA . ASN A 1 99 ? 13.398 -17.75 11.867 1 96.56 99 ASN A CA 1
ATOM 789 C C . ASN A 1 99 ? 14.273 -18.062 10.656 1 96.56 99 ASN A C 1
ATOM 791 O O . ASN A 1 99 ? 13.922 -18.906 9.836 1 96.56 99 ASN A O 1
ATOM 795 N N . ASN A 1 100 ? 15.438 -17.344 10.484 1 96.56 100 ASN A N 1
ATOM 796 C CA . ASN A 1 100 ? 16.531 -17.625 9.562 1 96.56 100 ASN A CA 1
ATOM 797 C C . ASN A 1 100 ? 16.156 -17.297 8.125 1 96.56 100 ASN A C 1
ATOM 799 O O . ASN A 1 100 ? 16.922 -17.547 7.199 1 96.56 100 ASN A O 1
ATOM 803 N N . ILE A 1 101 ? 15.055 -16.656 7.801 1 95.44 101 ILE A N 1
ATOM 804 C CA . ILE A 1 101 ? 14.562 -16.609 6.43 1 95.44 101 ILE A CA 1
ATOM 805 C C . ILE A 1 101 ? 15.289 -15.508 5.66 1 95.44 101 ILE A C 1
ATOM 807 O O . ILE A 1 101 ? 15.141 -15.383 4.441 1 95.44 101 ILE A O 1
ATOM 811 N N . ARG A 1 102 ? 16.172 -14.773 6.359 1 93.94 102 ARG A N 1
ATOM 812 C CA . ARG A 1 102 ? 16.859 -13.664 5.699 1 93.94 102 ARG A CA 1
ATOM 813 C C . ARG A 1 102 ? 18.375 -13.828 5.785 1 93.94 102 ARG A C 1
ATOM 815 O O . ARG A 1 102 ? 19.109 -12.883 5.52 1 93.94 102 ARG A O 1
ATOM 822 N N . ILE A 1 103 ? 18.812 -14.977 6.188 1 93.69 103 ILE A N 1
ATOM 823 C CA . ILE A 1 103 ? 20.25 -15.219 6.266 1 93.69 103 ILE A CA 1
ATOM 824 C C . ILE A 1 103 ? 20.625 -16.375 5.336 1 93.69 103 ILE A C 1
ATOM 826 O O . ILE A 1 103 ? 19.797 -17.25 5.051 1 93.69 103 ILE A O 1
ATOM 830 N N . ALA A 1 104 ? 21.812 -16.312 4.891 1 94.69 104 ALA A N 1
ATOM 831 C CA . ALA A 1 104 ? 22.344 -17.391 4.07 1 94.69 104 ALA A CA 1
ATOM 832 C C . ALA A 1 104 ? 22.828 -18.562 4.941 1 94.69 104 ALA A C 1
ATOM 834 O O . ALA A 1 104 ? 23.359 -18.344 6.027 1 94.69 104 ALA A O 1
ATOM 835 N N . ASP A 1 105 ? 22.594 -19.766 4.449 1 96.88 105 ASP A N 1
ATOM 836 C CA . ASP A 1 105 ? 23.125 -20.922 5.156 1 96.88 105 ASP A CA 1
ATOM 837 C C . ASP A 1 105 ? 24.656 -20.844 5.258 1 96.88 105 ASP A C 1
ATOM 839 O O . ASP A 1 105 ? 25.344 -20.672 4.254 1 96.88 105 ASP A O 1
ATOM 843 N N . PRO A 1 106 ? 25.156 -21 6.395 1 95.69 106 PRO A N 1
ATOM 844 C CA . PRO A 1 106 ? 26.609 -20.812 6.566 1 95.69 106 PRO A CA 1
ATOM 845 C C . PRO A 1 106 ? 27.422 -21.859 5.82 1 95.69 106 PRO A C 1
ATOM 847 O O . PRO A 1 106 ? 28.547 -21.578 5.395 1 95.69 106 PRO A O 1
ATOM 850 N N . ALA A 1 107 ? 26.969 -23.016 5.648 1 94.88 107 ALA A N 1
ATOM 851 C CA . ALA A 1 107 ? 27.719 -24.094 5.031 1 94.88 107 ALA A CA 1
ATOM 852 C C . ALA A 1 107 ? 27.672 -24.016 3.508 1 94.88 107 ALA A C 1
ATOM 854 O O . ALA A 1 107 ? 28.625 -24.375 2.822 1 94.88 107 ALA A O 1
ATOM 855 N N . THR A 1 108 ? 26.562 -23.5 2.951 1 95.31 108 THR A N 1
ATOM 856 C CA . THR A 1 108 ? 26.359 -23.594 1.509 1 95.31 108 THR A CA 1
ATOM 857 C C . THR A 1 108 ? 26.25 -22.219 0.881 1 95.31 108 THR A C 1
ATOM 859 O O . THR A 1 108 ? 26.375 -22.062 -0.335 1 95.31 108 THR A O 1
ATOM 862 N N . GLY A 1 109 ? 25.922 -21.172 1.706 1 94.38 109 GLY A N 1
ATOM 863 C CA . GLY A 1 109 ? 25.688 -19.828 1.188 1 94.38 109 GLY A CA 1
ATOM 864 C C . GLY A 1 109 ? 24.312 -19.656 0.568 1 94.38 109 GLY A C 1
ATOM 865 O O . GLY A 1 109 ? 23.984 -18.578 0.071 1 94.38 109 GLY A O 1
ATOM 866 N N . ALA A 1 110 ? 23.469 -20.656 0.614 1 92.81 110 ALA A N 1
ATOM 867 C CA . ALA A 1 110 ? 22.156 -20.625 -0.019 1 92.81 110 ALA A CA 1
ATOM 868 C C . ALA A 1 110 ? 21.188 -19.766 0.787 1 92.81 110 ALA A C 1
ATOM 870 O O . ALA A 1 110 ? 21.203 -19.781 2.02 1 92.81 110 ALA A O 1
ATOM 871 N N . GLY A 1 111 ? 20.328 -19.031 0.08 1 91.94 111 GLY A N 1
ATOM 872 C CA . GLY A 1 111 ? 19.266 -18.281 0.728 1 91.94 111 GLY A CA 1
ATOM 873 C C . GLY A 1 111 ? 17.984 -19.078 0.865 1 91.94 111 GLY A C 1
ATOM 874 O O . GLY A 1 111 ? 17.891 -20.203 0.368 1 91.94 111 GLY A O 1
ATOM 875 N N . ASN A 1 112 ? 17.016 -18.469 1.554 1 94.12 112 ASN A N 1
ATOM 876 C CA . ASN A 1 112 ? 15.719 -19.094 1.747 1 94.12 112 ASN A CA 1
ATOM 877 C C . ASN A 1 112 ? 14.922 -19.141 0.448 1 94.12 112 ASN A C 1
ATOM 879 O O . ASN A 1 112 ? 14.953 -18.203 -0.343 1 94.12 112 ASN A O 1
ATOM 883 N N . ARG A 1 113 ? 14.141 -20.203 0.259 1 92.88 113 ARG A N 1
ATOM 884 C CA . ARG A 1 113 ? 13.43 -20.391 -1.003 1 92.88 113 ARG A CA 1
ATOM 885 C C . ARG A 1 113 ? 11.922 -20.281 -0.808 1 92.88 113 ARG A C 1
ATOM 887 O O . ARG A 1 113 ? 11.211 -19.781 -1.682 1 92.88 113 ARG A O 1
ATOM 894 N N . TYR A 1 114 ? 11.406 -20.719 0.262 1 95.44 114 TYR A N 1
ATOM 895 C CA . TYR A 1 114 ? 9.969 -20.922 0.387 1 95.44 114 TYR A CA 1
ATOM 896 C C . TYR A 1 114 ? 9.336 -19.812 1.223 1 95.44 114 TYR A C 1
ATOM 898 O O . TYR A 1 114 ? 8.492 -19.062 0.728 1 95.44 114 TYR A O 1
ATOM 906 N N . GLU A 1 115 ? 9.828 -19.594 2.424 1 96.94 115 GLU A N 1
ATOM 907 C CA . GLU A 1 115 ? 9.195 -18.75 3.424 1 96.94 115 GLU A CA 1
ATOM 908 C C . GLU A 1 115 ? 9.273 -17.281 3.021 1 96.94 115 GLU A C 1
ATOM 910 O O . GLU A 1 115 ? 8.32 -16.516 3.232 1 96.94 115 GLU A O 1
ATOM 915 N N . ILE A 1 116 ? 10.391 -16.906 2.443 1 95.12 116 ILE A N 1
ATOM 916 C CA . ILE A 1 116 ? 10.641 -15.492 2.141 1 95.12 116 ILE A CA 1
ATOM 917 C C . ILE A 1 116 ? 9.602 -14.984 1.15 1 95.12 116 ILE A C 1
ATOM 919 O O . ILE A 1 116 ? 9.328 -13.781 1.093 1 95.12 116 ILE A O 1
ATOM 923 N N . LEU A 1 117 ? 8.953 -15.883 0.414 1 94.81 117 LEU A N 1
ATOM 924 C CA . LEU A 1 117 ? 7.988 -15.516 -0.616 1 94.81 117 LEU A CA 1
ATOM 925 C C . LEU A 1 117 ? 6.664 -15.094 0.008 1 94.81 117 LEU A C 1
ATOM 927 O O . LEU A 1 117 ? 5.762 -14.625 -0.694 1 94.81 117 LEU A O 1
ATOM 931 N N . LEU A 1 118 ? 6.504 -15.219 1.286 1 96 118 LEU A N 1
ATOM 932 C CA . LEU A 1 118 ? 5.34 -14.648 1.958 1 96 118 LEU A CA 1
ATOM 933 C C . LEU A 1 118 ? 5.449 -13.133 2.045 1 96 118 LEU A C 1
ATOM 935 O O . LEU A 1 118 ? 4.461 -12.445 2.32 1 96 118 LEU A O 1
ATOM 939 N N . TYR A 1 119 ? 6.66 -12.664 1.815 1 94.12 119 TYR A N 1
ATOM 940 C CA . TYR A 1 119 ? 6.945 -11.242 1.964 1 94.12 119 TYR A CA 1
ATOM 941 C C . TYR A 1 119 ? 7.48 -10.656 0.665 1 94.12 119 TYR A C 1
ATOM 943 O O . TYR A 1 119 ? 6.789 -10.648 -0.355 1 94.12 119 TYR A O 1
ATOM 951 N N . ASP A 1 120 ? 8.672 -10.133 0.69 1 90.5 120 ASP A N 1
ATOM 952 C CA . ASP A 1 120 ? 9.281 -9.523 -0.489 1 90.5 120 ASP A CA 1
ATOM 953 C C . ASP A 1 120 ? 10.641 -10.156 -0.787 1 90.5 120 ASP A C 1
ATOM 955 O O . ASP A 1 120 ? 11.656 -9.758 -0.209 1 90.5 120 ASP A O 1
ATOM 959 N N . MET A 1 121 ? 10.664 -10.938 -1.786 1 89.31 121 MET A N 1
ATOM 960 C CA . MET A 1 121 ? 11.891 -11.656 -2.113 1 89.31 121 MET A CA 1
ATOM 961 C C . MET A 1 121 ? 12.875 -10.75 -2.854 1 89.31 121 MET A C 1
ATOM 963 O O . MET A 1 121 ? 14.07 -11.023 -2.898 1 89.31 121 MET A O 1
ATOM 967 N N . ASN A 1 122 ? 12.336 -9.75 -3.488 1 85.62 122 ASN A N 1
ATOM 968 C CA . ASN A 1 122 ? 13.195 -8.82 -4.227 1 85.62 122 ASN A CA 1
ATOM 969 C C . ASN A 1 122 ? 13.992 -7.926 -3.289 1 85.62 122 ASN A C 1
ATOM 971 O O . ASN A 1 122 ? 15.086 -7.469 -3.639 1 85.62 122 ASN A O 1
ATOM 975 N N . ASP A 1 123 ? 13.359 -7.609 -2.16 1 84.19 123 ASP A N 1
ATOM 976 C CA . ASP A 1 123 ? 14.023 -6.867 -1.098 1 84.19 123 ASP A CA 1
ATOM 977 C C . ASP A 1 123 ? 13.875 -7.57 0.247 1 84.19 123 ASP A C 1
ATOM 979 O O . ASP A 1 123 ? 12.961 -7.262 1.017 1 84.19 123 ASP A O 1
ATOM 983 N N . VAL A 1 124 ? 14.859 -8.32 0.558 1 82.12 124 VAL A N 1
ATOM 984 C CA . VAL A 1 124 ? 14.773 -9.219 1.704 1 82.12 124 VAL A CA 1
ATOM 985 C C . VAL A 1 124 ? 14.727 -8.406 2.996 1 82.12 124 VAL A C 1
ATOM 987 O O . VAL A 1 124 ? 14.281 -8.898 4.035 1 82.12 124 VAL A O 1
ATOM 990 N N . ASN A 1 125 ? 15.102 -7.184 2.92 1 78.38 125 ASN A N 1
ATOM 991 C CA . ASN A 1 125 ? 15.141 -6.352 4.117 1 78.38 125 ASN A CA 1
ATOM 992 C C . ASN A 1 125 ? 13.828 -5.613 4.336 1 78.38 125 ASN A C 1
ATOM 994 O O . ASN A 1 125 ? 13.641 -4.957 5.363 1 78.38 125 AS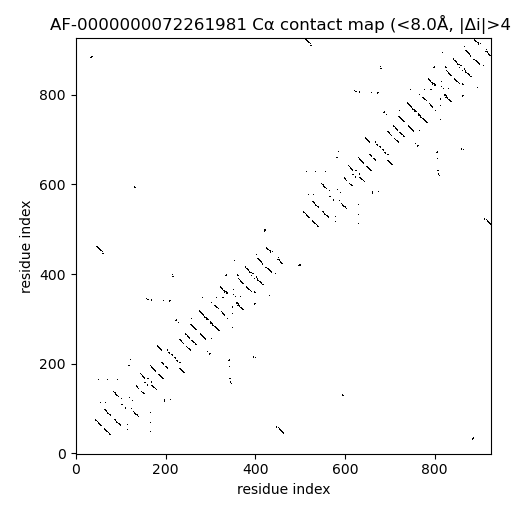N A O 1
ATOM 998 N N . ASN A 1 126 ? 12.961 -5.781 3.395 1 77.31 126 ASN A N 1
ATOM 999 C CA . ASN A 1 126 ? 11.664 -5.125 3.516 1 77.31 126 ASN A CA 1
ATOM 1000 C C . ASN A 1 126 ? 10.742 -5.875 4.48 1 77.31 126 ASN A C 1
ATOM 1002 O O . ASN A 1 126 ? 10.18 -6.91 4.129 1 77.31 126 ASN A O 1
ATOM 1006 N N . THR A 1 127 ? 10.516 -5.352 5.641 1 74.12 127 THR A N 1
ATOM 1007 C CA . THR A 1 127 ? 9.734 -6.07 6.641 1 74.12 127 THR A CA 1
ATOM 1008 C C . THR A 1 127 ? 8.43 -5.328 6.945 1 74.12 127 THR A C 1
ATOM 1010 O O . THR A 1 127 ? 7.562 -5.852 7.645 1 74.12 127 THR A O 1
ATOM 1013 N N . ASN A 1 128 ? 8.242 -4.164 6.34 1 69.44 128 ASN A N 1
ATOM 1014 C CA . ASN A 1 128 ? 7.117 -3.373 6.828 1 69.44 128 ASN A CA 1
ATOM 1015 C C . ASN A 1 128 ? 6.344 -2.732 5.68 1 69.44 128 ASN A C 1
ATOM 1017 O O . ASN A 1 128 ? 5.266 -2.174 5.887 1 69.44 128 ASN A O 1
ATOM 1021 N N . LYS A 1 129 ? 6.965 -2.713 4.504 1 73.25 129 LYS A N 1
ATOM 1022 C CA . LYS A 1 129 ? 6.266 -2.186 3.334 1 73.25 129 LYS A CA 1
ATOM 1023 C C . LYS A 1 129 ? 5.742 -3.316 2.451 1 73.25 129 LYS A C 1
ATOM 1025 O O . LYS A 1 129 ? 6.199 -3.488 1.319 1 73.25 129 LYS A O 1
ATOM 1030 N N . LEU A 1 130 ? 4.77 -3.975 2.996 1 76.12 130 LEU A N 1
ATOM 1031 C CA . LEU A 1 130 ? 4.352 -5.211 2.346 1 76.12 130 LEU A CA 1
ATOM 1032 C C . LEU A 1 130 ? 2.922 -5.102 1.833 1 76.12 130 LEU A C 1
ATOM 1034 O O . LEU A 1 130 ? 2.227 -6.109 1.69 1 76.12 130 LEU A O 1
ATOM 1038 N N . ASP A 1 131 ? 2.521 -3.873 1.566 1 81.25 131 ASP A N 1
ATOM 1039 C CA . ASP A 1 131 ? 1.185 -3.656 1.022 1 81.25 131 ASP A CA 1
ATOM 1040 C C . ASP A 1 131 ? 1.218 -3.58 -0.503 1 81.25 131 ASP A C 1
ATOM 1042 O O . ASP A 1 131 ? 2.248 -3.242 -1.09 1 81.25 131 ASP A O 1
ATOM 1046 N N . ARG A 1 132 ? 0.009 -3.947 -1.083 1 85.56 132 ARG A N 1
ATOM 1047 C CA . ARG A 1 132 ? -0.046 -3.965 -2.541 1 85.56 132 ARG A CA 1
ATOM 1048 C C . ARG A 1 132 ? -1.471 -3.742 -3.039 1 85.56 132 ARG A C 1
ATOM 1050 O O . ARG A 1 132 ? -2.42 -4.305 -2.492 1 85.56 132 ARG A O 1
ATOM 1057 N N . LEU A 1 133 ? -1.553 -2.811 -3.988 1 84.81 133 LEU A N 1
ATOM 1058 C CA . LEU A 1 133 ? -2.773 -2.77 -4.789 1 84.81 133 LEU A CA 1
ATOM 1059 C C . LEU A 1 133 ? -2.809 -3.922 -5.785 1 84.81 133 LEU A C 1
ATOM 1061 O O . LEU A 1 133 ? -1.996 -3.973 -6.711 1 84.81 133 LEU A O 1
ATOM 1065 N N . GLU A 1 134 ? -3.686 -4.805 -5.645 1 90.75 134 GLU A N 1
ATOM 1066 C CA . GLU A 1 134 ? -3.678 -6.02 -6.453 1 90.75 134 GLU A CA 1
ATOM 1067 C C . GLU A 1 134 ? -4.496 -5.844 -7.727 1 90.75 134 GLU A C 1
ATOM 1069 O O . GLU A 1 134 ? -3.951 -5.906 -8.836 1 90.75 134 GLU A O 1
ATOM 1074 N N . GLU A 1 135 ? -5.742 -5.539 -7.586 1 93.62 135 GLU A N 1
ATOM 1075 C CA . GLU A 1 135 ? -6.582 -5.355 -8.766 1 93.62 135 GLU A CA 1
ATOM 1076 C C . GLU A 1 135 ? -6.984 -3.893 -8.93 1 93.62 135 GLU A C 1
ATOM 1078 O O . GLU A 1 135 ? -7.223 -3.191 -7.945 1 93.62 135 GLU A O 1
ATOM 1083 N N . LEU A 1 136 ? -7 -3.469 -10.039 1 93.31 136 LEU A N 1
ATOM 1084 C CA . LEU A 1 136 ? -7.539 -2.195 -10.5 1 93.31 136 LEU A CA 1
ATOM 1085 C C . LEU A 1 136 ? -7.855 -2.252 -11.992 1 93.31 136 LEU A C 1
ATOM 1087 O O . LEU A 1 136 ? -6.961 -2.1 -12.828 1 93.31 136 LEU A O 1
ATOM 1091 N N . TYR A 1 137 ? -9.156 -2.422 -12.297 1 95 137 TYR A N 1
ATOM 1092 C CA . TYR A 1 137 ? -9.461 -2.549 -13.719 1 95 137 TYR A CA 1
ATOM 1093 C C . TYR A 1 137 ? -10.859 -2.025 -14.023 1 95 137 TYR A C 1
ATOM 1095 O O . TYR A 1 137 ? -11.703 -1.916 -13.125 1 95 137 TYR A O 1
ATOM 1103 N N . LEU A 1 138 ? -11.023 -1.671 -15.266 1 95.25 138 LEU A N 1
ATOM 1104 C CA . LEU A 1 138 ? -12.312 -1.375 -15.883 1 95.25 138 LEU A CA 1
ATOM 1105 C C . LEU A 1 138 ? -12.805 -2.561 -16.703 1 95.25 138 LEU A C 1
ATOM 1107 O O . LEU A 1 138 ? -12.07 -3.1 -17.531 1 95.25 138 LEU A O 1
ATOM 1111 N N . SER A 1 139 ? -13.977 -3.008 -16.406 1 96.44 139 SER A N 1
ATOM 1112 C CA . SER A 1 139 ? -14.547 -4.109 -17.172 1 96.44 139 SER A CA 1
ATOM 1113 C C . SER A 1 139 ? -15.789 -3.664 -17.938 1 96.44 139 SER A C 1
ATOM 1115 O O . SER A 1 139 ? -16.438 -2.689 -17.562 1 96.44 139 SER A O 1
ATOM 1117 N N . TYR A 1 140 ? -16.031 -4.254 -19.016 1 96.38 140 TYR A N 1
ATOM 1118 C CA . TYR A 1 140 ? -17.203 -4.027 -19.859 1 96.38 140 TYR A CA 1
ATOM 1119 C C . TYR A 1 140 ? -17.812 -5.352 -20.312 1 96.38 140 TYR A C 1
ATOM 1121 O O . TYR A 1 140 ? -17.094 -6.242 -20.781 1 96.38 140 TYR A O 1
ATOM 1129 N N . ARG A 1 141 ? -19.062 -5.469 -20.094 1 96.31 141 ARG A N 1
ATOM 1130 C CA . ARG A 1 141 ? -19.781 -6.68 -20.5 1 96.31 141 ARG A CA 1
ATOM 1131 C C . ARG A 1 141 ? -20.891 -6.359 -21.5 1 96.31 141 ARG A C 1
ATOM 1133 O O . ARG A 1 141 ? -21.656 -5.406 -21.297 1 96.31 141 ARG A O 1
ATOM 1140 N N . LYS A 1 142 ? -20.969 -7.094 -22.5 1 94.56 142 LYS A N 1
ATOM 1141 C CA . LYS A 1 142 ? -22.047 -7 -23.5 1 94.56 142 LYS A CA 1
ATOM 1142 C C . LYS A 1 142 ? -22.328 -8.359 -24.125 1 94.56 142 LYS A C 1
ATOM 1144 O O . LYS A 1 142 ? -21.469 -8.953 -24.766 1 94.56 142 LYS A O 1
ATOM 1149 N N . ASN A 1 143 ? -23.562 -8.773 -23.906 1 92.25 143 ASN A N 1
ATOM 1150 C CA . ASN A 1 143 ? -23.969 -10.078 -24.422 1 92.25 143 ASN A CA 1
ATOM 1151 C C . ASN A 1 143 ? -23.078 -11.195 -23.891 1 92.25 143 ASN A C 1
ATOM 1153 O O . ASN A 1 143 ? -22.984 -11.414 -22.688 1 92.25 143 ASN A O 1
ATOM 1157 N N . ARG A 1 144 ? -22.266 -11.82 -24.734 1 94.56 144 ARG A N 1
ATOM 1158 C CA . ARG A 1 144 ? -21.453 -12.969 -24.344 1 94.56 144 ARG A CA 1
ATOM 1159 C C . ARG A 1 144 ? -19.969 -12.594 -24.234 1 94.56 144 ARG A C 1
ATOM 1161 O O . ARG A 1 144 ? -19.125 -13.461 -24.062 1 94.56 144 ARG A O 1
ATOM 1168 N N . PHE A 1 145 ? -19.797 -11.297 -24.266 1 96.44 145 PHE A N 1
ATOM 1169 C CA . PHE A 1 145 ? -18.422 -10.805 -24.219 1 96.44 145 PHE A CA 1
ATOM 1170 C C . PHE A 1 145 ? -18.156 -10.078 -22.906 1 96.44 145 PHE A C 1
ATOM 1172 O O . PHE A 1 145 ? -19.031 -9.367 -22.391 1 96.44 145 PHE A O 1
ATOM 1179 N N . ARG A 1 146 ? -17.031 -10.312 -22.453 1 97.44 146 ARG A N 1
ATOM 1180 C CA . ARG A 1 146 ? -16.516 -9.562 -21.312 1 97.44 146 ARG A CA 1
ATOM 1181 C C . ARG A 1 146 ? -15.109 -9.039 -21.578 1 97.44 146 ARG A C 1
ATOM 1183 O O . ARG A 1 146 ? -14.234 -9.805 -22 1 97.44 146 ARG A O 1
ATOM 1190 N N . PHE A 1 147 ? -14.867 -7.77 -21.297 1 97.5 147 PHE A N 1
ATOM 1191 C CA . PHE A 1 147 ? -13.57 -7.133 -21.469 1 97.5 147 PHE A CA 1
ATOM 1192 C C . PHE A 1 147 ? -13.055 -6.586 -20.156 1 97.5 147 PHE A C 1
ATOM 1194 O O . PHE A 1 147 ? -13.836 -6.145 -19.312 1 97.5 147 PHE A O 1
ATOM 1201 N N . LYS A 1 148 ? -11.805 -6.707 -19.938 1 97 148 LYS A N 1
ATOM 1202 C CA . LYS A 1 148 ? -11.164 -6.074 -18.781 1 97 148 LYS A CA 1
ATOM 1203 C C . LYS A 1 148 ? -9.891 -5.34 -19.203 1 97 148 LYS A C 1
ATOM 1205 O O . LYS A 1 148 ? -9.102 -5.848 -20 1 97 148 LYS A O 1
ATOM 1210 N N . LEU A 1 149 ? -9.719 -4.152 -18.75 1 97.19 149 LEU A N 1
ATOM 1211 C CA . LEU A 1 149 ? -8.516 -3.357 -18.953 1 97.19 149 LEU A CA 1
ATOM 1212 C C . LEU A 1 149 ? -7.906 -2.938 -17.625 1 97.19 149 LEU A C 1
ATOM 1214 O O . LEU A 1 149 ? -8.547 -2.25 -16.828 1 97.19 149 LEU A O 1
ATOM 1218 N N . GLY A 1 150 ? -6.719 -3.396 -17.328 1 96.19 150 GLY A N 1
ATOM 1219 C CA . GLY A 1 150 ? -6.043 -3.051 -16.078 1 96.19 150 GLY A CA 1
ATOM 1220 C C . GLY A 1 150 ? -5.438 -4.25 -15.383 1 96.19 150 GLY A C 1
ATOM 1221 O O . GLY A 1 150 ? -5.094 -5.246 -16.016 1 96.19 150 GLY A O 1
ATOM 1222 N N . ARG A 1 151 ? -5.156 -4.09 -14.117 1 95.69 151 ARG A N 1
ATOM 1223 C CA . ARG A 1 151 ? -4.594 -5.141 -13.273 1 95.69 151 ARG A CA 1
ATOM 1224 C C . ARG A 1 151 ? -5.656 -6.16 -12.883 1 95.69 151 ARG A C 1
ATOM 1226 O O . ARG A 1 151 ? -6.598 -5.84 -12.156 1 95.69 151 ARG A O 1
ATOM 1233 N N . GLN A 1 152 ? -5.461 -7.344 -13.32 1 97.31 152 GLN A N 1
ATOM 1234 C CA . GLN A 1 152 ? -6.508 -8.352 -13.188 1 97.31 152 GLN A CA 1
ATOM 1235 C C . GLN A 1 152 ? -5.914 -9.727 -12.891 1 97.31 152 GLN A C 1
ATOM 1237 O O . GLN A 1 152 ? -4.742 -9.977 -13.188 1 97.31 152 GLN A O 1
ATOM 1242 N N . LYS A 1 153 ? -6.715 -10.562 -12.367 1 96.69 153 LYS A N 1
ATOM 1243 C CA . LYS A 1 153 ? -6.332 -11.953 -12.141 1 96.69 153 LYS A CA 1
ATOM 1244 C C . LYS A 1 153 ? -6.59 -12.805 -13.383 1 96.69 153 LYS A C 1
ATOM 1246 O O . LYS A 1 153 ? -7.547 -12.57 -14.117 1 96.69 153 LYS A O 1
ATOM 1251 N N . VAL A 1 154 ? -5.691 -13.742 -13.578 1 96.81 154 VAL A N 1
ATOM 1252 C CA . VAL A 1 154 ? -5.785 -14.617 -14.742 1 96.81 154 VAL A CA 1
ATOM 1253 C C . VAL A 1 154 ? -5.617 -16.078 -14.297 1 96.81 154 VAL A C 1
ATOM 1255 O O . VAL A 1 154 ? -4.816 -16.375 -13.406 1 96.81 154 VAL A O 1
ATOM 1258 N N . GLN A 1 155 ? -6.43 -16.922 -14.906 1 96.31 155 GLN A N 1
ATOM 1259 C CA . GLN A 1 155 ? -6.32 -18.359 -14.641 1 96.31 155 GLN A CA 1
ATOM 1260 C C . GLN A 1 155 ? -6.164 -19.156 -15.93 1 96.31 155 GLN A C 1
ATOM 1262 O O . GLN A 1 155 ? -7.062 -19.141 -16.781 1 96.31 155 GLN A O 1
ATOM 1267 N N . SER A 1 156 ? -5.133 -19.719 -16.141 1 97.94 156 SER A N 1
ATOM 1268 C CA . SER A 1 156 ? -4.805 -20.641 -17.219 1 97.94 156 SER A CA 1
ATOM 1269 C C . SER A 1 156 ? -3.828 -21.719 -16.766 1 97.94 156 SER A C 1
ATOM 1271 O O . SER A 1 156 ? -3.348 -21.688 -15.625 1 97.94 156 SER A O 1
ATOM 1273 N N . PRO A 1 157 ? -3.553 -22.672 -17.516 1 97.88 157 PRO A N 1
ATOM 1274 C CA . PRO A 1 157 ? -2.736 -23.797 -17.047 1 97.88 157 PRO A CA 1
ATOM 1275 C C . PRO A 1 157 ? -1.311 -23.391 -16.688 1 97.88 157 PRO A C 1
ATOM 1277 O O . PRO A 1 157 ? -0.716 -23.953 -15.766 1 97.88 157 PRO A O 1
ATOM 1280 N N . LEU A 1 158 ? -0.755 -22.484 -17.406 1 98.19 158 LEU A N 1
ATOM 1281 C CA . LEU A 1 158 ? 0.629 -22.109 -17.141 1 98.19 158 LEU A CA 1
ATOM 1282 C C . LEU A 1 158 ? 0.71 -20.719 -16.516 1 98.19 158 LEU A C 1
ATOM 1284 O O . LEU A 1 158 ? 1.468 -20.484 -15.578 1 98.19 158 LEU A O 1
ATOM 1288 N N . LEU A 1 159 ? 0.007 -19.797 -17.047 1 98.25 159 LEU A N 1
ATOM 1289 C CA . LEU A 1 159 ? -0.081 -18.422 -16.531 1 98.25 159 LEU A CA 1
ATOM 1290 C C . LEU A 1 159 ? -1.271 -18.281 -15.594 1 98.25 159 LEU A C 1
ATOM 1292 O O . LEU A 1 159 ? -2.422 -18.422 -16.016 1 98.25 159 LEU A O 1
ATOM 1296 N N . ASN A 1 160 ? -0.985 -18.047 -14.359 1 98.06 160 ASN A N 1
ATOM 1297 C CA . ASN A 1 160 ? -2.068 -18.016 -13.375 1 98.06 160 ASN A CA 1
ATOM 1298 C C . ASN A 1 160 ? -1.653 -17.297 -12.102 1 98.06 160 ASN A C 1
ATOM 1300 O O . ASN A 1 160 ? -0.513 -16.844 -11.984 1 98.06 160 ASN A O 1
ATOM 1304 N N . GLU A 1 161 ? -2.498 -17.219 -11.156 1 96.81 161 GLU A N 1
ATOM 1305 C CA . GLU A 1 161 ? -2.301 -16.438 -9.938 1 96.81 161 GLU A CA 1
ATOM 1306 C C . GLU A 1 161 ? -1.334 -17.125 -8.984 1 96.81 161 GLU A C 1
ATOM 1308 O O . GLU A 1 161 ? -0.575 -16.469 -8.273 1 96.81 161 GLU A O 1
ATOM 1313 N N . GLN A 1 162 ? -1.366 -18.438 -9 1 95.12 162 GLN A N 1
ATOM 1314 C CA . GLN A 1 162 ? -0.56 -19.203 -8.062 1 95.12 162 GLN A CA 1
ATOM 1315 C C . GLN A 1 162 ? -0.738 -18.688 -6.637 1 95.12 162 GLN A C 1
ATOM 1317 O O . GLN A 1 162 ? 0.241 -18.375 -5.957 1 95.12 162 GLN A O 1
ATOM 1322 N N . ASP A 1 163 ? -1.942 -18.656 -6.172 1 90.44 163 ASP A N 1
ATOM 1323 C CA . ASP A 1 163 ? -2.246 -18.047 -4.883 1 90.44 163 ASP A CA 1
ATOM 1324 C C . ASP A 1 163 ? -1.938 -19.016 -3.736 1 90.44 163 ASP A C 1
ATOM 1326 O O . ASP A 1 163 ? -2.844 -19.453 -3.023 1 90.44 163 ASP A O 1
ATOM 1330 N N . ASN A 1 164 ? -0.667 -19.312 -3.568 1 93.19 164 ASN A N 1
ATOM 1331 C CA . ASN A 1 164 ? -0.281 -20.234 -2.504 1 93.19 164 ASN A CA 1
ATOM 1332 C C . ASN A 1 164 ? 0.683 -19.578 -1.519 1 93.19 164 ASN A C 1
ATOM 1334 O O . ASN A 1 164 ? 1.446 -20.266 -0.84 1 93.19 164 ASN A O 1
ATOM 1338 N N . ARG A 1 165 ? 0.723 -18.266 -1.532 1 96.25 165 ARG A N 1
ATOM 1339 C CA . ARG A 1 165 ? 1.417 -17.438 -0.545 1 96.25 165 ARG A CA 1
ATOM 1340 C C . ARG A 1 165 ? 0.487 -16.391 0.037 1 96.25 165 ARG A C 1
ATOM 1342 O O . ARG A 1 165 ? -0.701 -16.641 0.243 1 96.25 165 ARG A O 1
ATOM 1349 N N . MET A 1 166 ? 1.018 -15.281 0.412 1 95.31 166 MET A N 1
ATOM 1350 C CA . MET A 1 166 ? 0.135 -14.266 0.977 1 95.31 166 MET A CA 1
ATOM 1351 C C . MET A 1 166 ? -0.618 -13.523 -0.123 1 95.31 166 MET A C 1
ATOM 1353 O O . MET A 1 166 ? -1.76 -13.102 0.073 1 95.31 166 MET A O 1
ATOM 1357 N N . ARG A 1 167 ? 0.048 -13.391 -1.242 1 94.75 167 ARG A N 1
ATOM 1358 C CA . ARG A 1 167 ? -0.518 -12.625 -2.352 1 94.75 167 ARG A CA 1
ATOM 1359 C C . ARG A 1 167 ? -0.277 -13.336 -3.68 1 94.75 167 ARG A C 1
ATOM 1361 O O . ARG A 1 167 ? 0.792 -13.914 -3.898 1 94.75 167 ARG A O 1
ATOM 1368 N N . PRO A 1 168 ? -1.218 -13.234 -4.582 1 96.25 168 PRO A N 1
ATOM 1369 C CA . PRO A 1 168 ? -1.096 -13.938 -5.859 1 96.25 168 PRO A CA 1
ATOM 1370 C C . PRO A 1 168 ? -0.389 -13.102 -6.926 1 96.25 168 PRO A C 1
ATOM 1372 O O . PRO A 1 168 ? -0.057 -11.938 -6.684 1 96.25 168 PRO A O 1
ATOM 1375 N N . ASN A 1 169 ? -0.124 -13.742 -8.039 1 97.19 169 ASN A N 1
ATOM 1376 C CA . ASN A 1 169 ? 0.23 -13.008 -9.25 1 97.19 169 ASN A CA 1
ATOM 1377 C C . ASN A 1 169 ? -0.974 -12.266 -9.82 1 97.19 169 ASN A C 1
ATOM 1379 O O . ASN A 1 169 ? -2.09 -12.789 -9.812 1 97.19 169 ASN A O 1
ATOM 1383 N N . VAL A 1 170 ? -0.713 -11.102 -10.211 1 96.94 170 VAL A N 1
ATOM 1384 C CA . VAL A 1 170 ? -1.717 -10.312 -10.922 1 96.94 170 VAL A CA 1
ATOM 1385 C C . VAL A 1 170 ? -1.112 -9.727 -12.195 1 96.94 170 VAL A C 1
ATOM 1387 O O . VAL A 1 170 ? 0.085 -9.438 -12.242 1 96.94 170 VAL A O 1
ATOM 1390 N N . PHE A 1 171 ? -1.979 -9.578 -13.195 1 98 171 PHE A N 1
ATOM 1391 C CA . PHE A 1 171 ? -1.456 -9.211 -14.508 1 98 171 PHE A CA 1
ATOM 1392 C C . PHE A 1 171 ? -2.129 -7.949 -15.031 1 98 171 PHE A C 1
ATOM 1394 O O . PHE A 1 171 ? -3.338 -7.773 -14.875 1 98 171 PHE A O 1
ATOM 1401 N N . GLY A 1 172 ? -1.271 -7.078 -15.578 1 96.62 172 GLY A N 1
ATOM 1402 C CA . GLY A 1 172 ? -1.776 -5.859 -16.188 1 96.62 172 GLY A CA 1
ATOM 1403 C C . GLY A 1 172 ? -1.904 -5.965 -17.703 1 96.62 172 GLY A C 1
ATOM 1404 O O . GLY A 1 172 ? -0.939 -6.305 -18.391 1 96.62 172 GLY A O 1
ATOM 1405 N N . GLY A 1 173 ? -3.082 -5.691 -18.219 1 97.19 173 GLY A N 1
ATOM 1406 C CA . GLY A 1 173 ? -3.285 -5.754 -19.656 1 97.19 173 GLY A CA 1
ATOM 1407 C C . GLY A 1 173 ? -4.746 -5.715 -20.062 1 97.19 173 GLY A C 1
ATOM 1408 O O . GLY A 1 173 ? -5.59 -5.223 -19.297 1 97.19 173 GLY A O 1
ATOM 1409 N N . LEU A 1 174 ? -4.953 -6.055 -21.312 1 97.75 174 LEU A N 1
ATOM 1410 C CA . LEU A 1 174 ? -6.293 -6.102 -21.891 1 97.75 174 LEU A CA 1
ATOM 1411 C C . LEU A 1 174 ? -6.715 -7.543 -22.156 1 97.75 174 LEU A C 1
ATOM 1413 O O . LEU A 1 174 ? -5.973 -8.297 -22.797 1 97.75 174 LEU A O 1
ATOM 1417 N N . SER A 1 175 ? -7.852 -7.918 -21.609 1 98.19 175 SER A N 1
ATOM 1418 C CA . SER A 1 175 ? -8.344 -9.266 -21.859 1 98.19 175 SER A CA 1
ATOM 1419 C C . SER A 1 175 ? -9.758 -9.242 -22.438 1 98.19 175 SER A C 1
ATOM 1421 O O . SER A 1 175 ? -10.5 -8.273 -22.234 1 98.19 175 SER A O 1
ATOM 1423 N N . ALA A 1 176 ? -10.086 -10.227 -23.188 1 98.12 176 ALA A N 1
ATOM 1424 C CA . ALA A 1 176 ? -11.406 -10.484 -23.75 1 98.12 176 ALA A CA 1
ATOM 1425 C C . ALA A 1 176 ? -11.805 -11.945 -23.562 1 98.12 176 ALA A C 1
ATOM 1427 O O . ALA A 1 176 ? -11 -12.844 -23.812 1 98.12 176 ALA A O 1
ATOM 1428 N N . VAL A 1 177 ? -12.984 -12.164 -23.094 1 98.06 177 VAL A N 1
ATOM 1429 C CA . VAL A 1 177 ? -13.508 -13.516 -22.922 1 98.06 177 VAL A CA 1
ATOM 1430 C C . VAL A 1 177 ? -14.859 -13.648 -23.609 1 98.06 177 VAL A C 1
ATOM 1432 O O . VAL A 1 177 ? -15.711 -12.758 -23.516 1 98.06 177 VAL A O 1
ATOM 1435 N N . TYR A 1 178 ? -15.008 -14.594 -24.359 1 97.56 178 TYR A N 1
ATOM 1436 C CA . TYR A 1 178 ? -16.281 -14.961 -24.984 1 97.56 178 TYR A CA 1
ATOM 1437 C C . TYR A 1 178 ? -16.75 -16.328 -24.5 1 97.56 178 TYR A C 1
ATOM 1439 O O . TYR A 1 178 ? -16.016 -17.312 -24.594 1 97.56 178 TYR A O 1
ATOM 1447 N N . ALA A 1 179 ? -17.938 -16.375 -23.938 1 95.69 179 ALA A N 1
ATOM 1448 C CA . ALA A 1 179 ? -18.484 -17.641 -23.453 1 95.69 179 ALA A CA 1
ATOM 1449 C C . ALA A 1 179 ? -19.844 -17.922 -24.078 1 95.69 179 ALA A C 1
ATOM 1451 O O . ALA A 1 179 ? -20.781 -17.141 -23.938 1 95.69 179 ALA A O 1
ATOM 1452 N N . ALA A 1 180 ? -20.016 -19.016 -24.844 1 91.88 180 ALA A N 1
ATOM 1453 C CA . ALA A 1 180 ? -21.281 -19.406 -25.438 1 91.88 180 ALA A CA 1
ATOM 1454 C C . ALA A 1 180 ? -21.312 -20.922 -25.703 1 91.88 180 ALA A C 1
ATOM 1456 O O . ALA A 1 180 ? -20.328 -21.484 -26.172 1 91.88 180 ALA A O 1
ATOM 1457 N N . ASN A 1 181 ? -22.453 -21.469 -25.625 1 89.5 181 ASN A N 1
ATOM 1458 C CA . ASN A 1 181 ? -22.734 -22.844 -26.047 1 89.5 181 ASN A CA 1
ATOM 1459 C C . ASN A 1 181 ? -21.609 -23.797 -25.641 1 89.5 181 ASN A C 1
ATOM 1461 O O . ASN A 1 181 ? -21.047 -24.5 -26.484 1 89.5 181 ASN A O 1
ATOM 1465 N N . ASN A 1 182 ? -21.047 -24 -24.656 1 95 182 ASN A N 1
ATOM 1466 C CA . ASN A 1 182 ? -20.094 -24.953 -24.094 1 95 182 ASN A CA 1
ATOM 1467 C C . ASN A 1 182 ? -18.656 -24.5 -24.328 1 95 182 ASN A C 1
ATOM 1469 O O . ASN A 1 182 ? -17.719 -25.219 -24.016 1 95 182 ASN A O 1
ATOM 1473 N N . TRP A 1 183 ? -18.531 -23.359 -25.062 1 96.69 183 TRP A N 1
ATOM 1474 C CA . TRP A 1 183 ? -17.203 -22.859 -25.391 1 96.69 183 TRP A CA 1
ATOM 1475 C C . TRP A 1 183 ? -16.875 -21.609 -24.578 1 96.69 183 TRP A C 1
ATOM 1477 O O . TRP A 1 183 ? -17.75 -20.812 -24.281 1 96.69 183 TRP A O 1
ATOM 1487 N N . LYS A 1 184 ? -15.68 -21.531 -24.25 1 97.94 184 LYS A N 1
ATOM 1488 C CA . LYS A 1 184 ? -15.109 -20.328 -23.656 1 97.94 184 LYS A CA 1
ATOM 1489 C C . LYS A 1 184 ? -13.797 -19.938 -24.344 1 97.94 184 LYS A C 1
ATOM 1491 O O . LYS A 1 184 ? -12.852 -20.734 -24.375 1 97.94 184 LYS A O 1
ATOM 1496 N N . LEU A 1 185 ? -13.758 -18.812 -24.906 1 98.25 185 LEU A N 1
ATOM 1497 C CA . LEU A 1 185 ? -12.57 -18.281 -25.578 1 98.25 185 LEU A CA 1
ATOM 1498 C C . LEU A 1 185 ? -11.961 -17.141 -24.766 1 98.25 185 LEU A C 1
ATOM 1500 O O . LEU A 1 185 ? -12.68 -16.266 -24.266 1 98.25 185 LEU A O 1
ATOM 1504 N N . THR A 1 186 ? -10.703 -17.188 -24.578 1 98.5 186 THR A N 1
ATOM 1505 C CA . THR A 1 186 ? -10 -16.156 -23.828 1 98.5 186 THR A CA 1
ATOM 1506 C C . THR A 1 186 ? -8.836 -15.594 -24.641 1 98.5 186 THR A C 1
ATOM 1508 O O . THR A 1 186 ? -8.062 -16.344 -25.234 1 98.5 186 THR A O 1
ATOM 1511 N N . ALA A 1 187 ? -8.734 -14.328 -24.734 1 98.69 187 ALA A N 1
ATOM 1512 C CA . ALA A 1 187 ? -7.598 -13.609 -25.312 1 98.69 187 ALA A CA 1
ATOM 1513 C C . ALA A 1 187 ? -7.09 -12.531 -24.375 1 98.69 187 ALA A C 1
ATOM 1515 O O . ALA A 1 187 ? -7.879 -11.859 -23.703 1 98.69 187 ALA A O 1
ATOM 1516 N N . MET A 1 188 ? -5.75 -12.391 -24.297 1 98.56 188 MET A N 1
ATOM 1517 C CA . MET A 1 188 ? -5.219 -11.359 -23.422 1 98.56 188 MET A CA 1
ATOM 1518 C C . MET A 1 188 ? -3.852 -10.883 -23.891 1 98.56 188 MET A C 1
ATOM 1520 O O . MET A 1 188 ? -3.037 -11.688 -24.359 1 98.56 188 MET A O 1
ATOM 1524 N N . TRP A 1 189 ? -3.689 -9.609 -23.906 1 98.56 189 TRP A N 1
ATOM 1525 C CA . TRP A 1 189 ? -2.371 -9 -24.031 1 98.56 189 TRP A CA 1
ATOM 1526 C C . TRP A 1 189 ? -1.893 -8.469 -22.688 1 98.56 189 TRP A C 1
ATOM 1528 O O . TRP A 1 189 ? -2.568 -7.652 -22.047 1 98.56 189 TRP A O 1
ATOM 1538 N N . ILE A 1 190 ? -0.723 -8.961 -22.234 1 98.38 190 ILE A N 1
ATOM 1539 C CA . ILE A 1 190 ? -0.202 -8.625 -20.922 1 98.38 190 ILE A CA 1
ATOM 1540 C C . ILE A 1 190 ? 1.047 -7.758 -21.062 1 98.38 190 ILE A C 1
ATOM 1542 O O . ILE A 1 190 ? 1.985 -8.125 -21.766 1 98.38 190 ILE A O 1
ATOM 1546 N N . GLU A 1 191 ? 1.106 -6.648 -20.266 1 96.81 191 GLU A N 1
ATOM 1547 C CA . GLU A 1 191 ? 2.25 -5.746 -20.359 1 96.81 191 GLU A CA 1
ATOM 1548 C C . GLU A 1 191 ? 3.02 -5.695 -19.031 1 96.81 191 GLU A C 1
ATOM 1550 O O . GLU A 1 191 ? 4.172 -5.254 -19 1 96.81 191 GLU A O 1
ATOM 1555 N N . SER A 1 192 ? 2.361 -6.102 -17.969 1 95.62 192 SER A N 1
ATOM 1556 C CA . SER A 1 192 ? 2.994 -6.012 -16.656 1 95.62 192 SER A CA 1
ATOM 1557 C C . SER A 1 192 ? 2.484 -7.105 -15.711 1 95.62 192 SER A C 1
ATOM 1559 O O . SER A 1 192 ? 1.438 -7.707 -15.961 1 95.62 192 SER A O 1
ATOM 1561 N N . VAL A 1 193 ? 3.287 -7.328 -14.719 1 96.25 193 VAL A N 1
ATOM 1562 C CA . VAL A 1 193 ? 2.941 -8.367 -13.758 1 96.25 193 VAL A CA 1
ATOM 1563 C C . VAL A 1 193 ? 3.396 -7.953 -12.359 1 96.25 193 VAL A C 1
ATOM 1565 O O . VAL A 1 193 ? 4.453 -7.34 -12.203 1 96.25 193 VAL A O 1
ATOM 1568 N N . THR A 1 194 ? 2.553 -8.125 -11.414 1 94.5 194 THR A N 1
ATOM 1569 C CA . THR A 1 194 ? 3.023 -8.172 -10.039 1 94.5 194 THR A CA 1
ATOM 1570 C C . THR A 1 194 ? 3.184 -9.617 -9.57 1 94.5 194 THR A C 1
ATOM 1572 O O . THR A 1 194 ? 2.285 -10.438 -9.758 1 94.5 194 THR A O 1
ATOM 1575 N N . ILE A 1 195 ? 4.297 -9.883 -9.062 1 95.81 195 ILE A N 1
ATOM 1576 C CA . ILE A 1 195 ? 4.73 -11.258 -8.844 1 95.81 195 ILE A CA 1
ATOM 1577 C C . ILE A 1 195 ? 4.484 -11.648 -7.387 1 95.81 195 ILE A C 1
ATOM 1579 O O . ILE A 1 195 ? 4.762 -10.875 -6.473 1 95.81 195 ILE A O 1
ATOM 1583 N N . ARG A 1 196 ? 3.977 -12.852 -7.262 1 94.31 196 ARG A N 1
ATOM 1584 C CA . ARG A 1 196 ? 3.816 -13.414 -5.926 1 94.31 196 ARG A CA 1
ATOM 1585 C C . ARG A 1 196 ? 5.117 -13.32 -5.133 1 94.31 196 ARG A C 1
ATOM 1587 O O . ARG A 1 196 ? 6.195 -13.602 -5.664 1 94.31 196 ARG A O 1
ATOM 1594 N N . GLY A 1 197 ? 5.043 -12.914 -3.889 1 92.75 197 GLY A N 1
ATOM 1595 C CA . GLY A 1 197 ? 6.23 -12.805 -3.057 1 92.75 197 GLY A CA 1
ATOM 1596 C C . GLY A 1 197 ? 6.969 -11.492 -3.244 1 92.75 197 GLY A C 1
ATOM 1597 O O . GLY A 1 197 ? 8.117 -11.352 -2.814 1 92.75 197 GLY A O 1
ATOM 1598 N N . THR A 1 198 ? 6.402 -10.578 -4.008 1 91.69 198 THR A N 1
ATOM 1599 C CA . THR A 1 198 ? 6.957 -9.234 -4.172 1 91.69 198 THR A CA 1
ATOM 1600 C C . THR A 1 198 ? 5.891 -8.172 -3.939 1 91.69 198 THR A C 1
ATOM 1602 O O . THR A 1 198 ? 4.723 -8.5 -3.707 1 91.69 198 THR A O 1
ATOM 1605 N N . VAL A 1 199 ? 6.32 -6.895 -3.957 1 87 199 VAL A N 1
ATOM 1606 C CA . VAL A 1 199 ? 5.359 -5.824 -3.705 1 87 199 VAL A CA 1
ATOM 1607 C C . VAL A 1 199 ? 5.324 -4.875 -4.898 1 87 199 VAL A C 1
ATOM 1609 O O . VAL A 1 199 ? 4.422 -4.039 -5.008 1 87 199 VAL A O 1
ATOM 1612 N N . ASP A 1 200 ? 6.137 -5.117 -5.93 1 84.31 200 ASP A N 1
ATOM 1613 C CA . ASP A 1 200 ? 6.27 -4.18 -7.039 1 84.31 200 ASP A CA 1
ATOM 1614 C C . ASP A 1 200 ? 5.52 -4.68 -8.273 1 84.31 200 ASP A C 1
ATOM 1616 O O . ASP A 1 200 ? 5.141 -5.852 -8.344 1 84.31 200 ASP A O 1
ATOM 1620 N N . TRP A 1 201 ? 5.324 -3.766 -9.203 1 87.12 201 TRP A N 1
ATOM 1621 C CA . TRP A 1 201 ? 4.867 -4.09 -10.547 1 87.12 201 TRP A CA 1
ATOM 1622 C C . TRP A 1 201 ? 6.031 -4.086 -11.531 1 87.12 201 TRP A C 1
ATOM 1624 O O . TRP A 1 201 ? 6.871 -3.184 -11.508 1 87.12 201 TRP A O 1
ATOM 1634 N N . TYR A 1 202 ? 6.059 -5.066 -12.352 1 92.62 202 TYR A N 1
ATOM 1635 C CA . TYR A 1 202 ? 7.133 -5.227 -13.328 1 92.62 202 TYR A CA 1
ATOM 1636 C C . TYR A 1 202 ? 6.582 -5.215 -14.75 1 92.62 202 TYR A C 1
ATOM 1638 O O . TYR A 1 202 ? 5.516 -5.777 -15.016 1 92.62 202 TYR A O 1
ATOM 1646 N N . SER A 1 203 ? 7.379 -4.555 -15.625 1 94.81 203 SER A N 1
ATOM 1647 C CA . SER A 1 203 ? 7.121 -4.844 -17.031 1 94.81 203 SER A CA 1
ATOM 1648 C C . SER A 1 203 ? 7.41 -6.301 -17.359 1 94.81 203 SER A C 1
ATOM 1650 O O . SER A 1 203 ? 8.117 -6.984 -16.609 1 94.81 203 SER A O 1
ATOM 1652 N N . VAL A 1 204 ? 6.879 -6.758 -18.406 1 97 204 VAL A N 1
ATOM 1653 C CA . VAL A 1 204 ? 7.117 -8.148 -18.766 1 97 204 VAL A CA 1
ATOM 1654 C C . VAL A 1 204 ? 8.617 -8.391 -18.938 1 97 204 VAL A C 1
ATOM 1656 O O . VAL A 1 204 ? 9.156 -9.375 -18.438 1 97 204 VAL A O 1
ATOM 1659 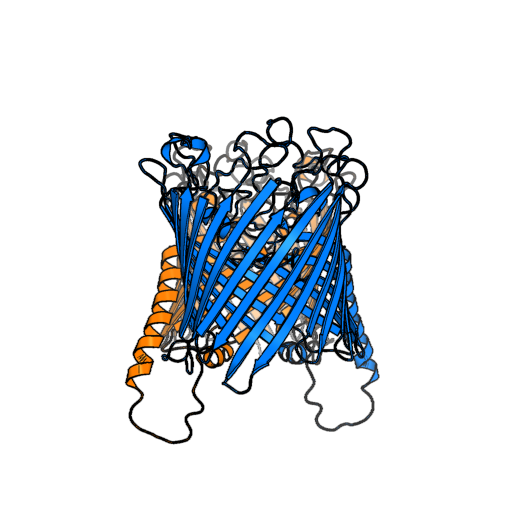N N . GLU A 1 205 ? 9.312 -7.52 -19.531 1 96.81 205 GLU A N 1
ATOM 1660 C CA . GLU A 1 205 ? 10.742 -7.711 -19.766 1 96.81 205 GLU A CA 1
ATOM 1661 C C . GLU A 1 205 ? 11.516 -7.703 -18.453 1 96.81 205 GLU A C 1
ATOM 1663 O O . GLU A 1 205 ? 12.492 -8.445 -18.297 1 96.81 205 GLU A O 1
ATOM 1668 N N . ASP A 1 206 ? 11.031 -6.902 -17.453 1 95 206 ASP A N 1
ATOM 1669 C CA . ASP A 1 206 ? 11.734 -6.797 -16.172 1 95 206 ASP A CA 1
ATOM 1670 C C . ASP A 1 206 ? 11.32 -7.922 -15.234 1 95 206 ASP A C 1
ATOM 1672 O O . ASP A 1 206 ? 11.922 -8.102 -14.172 1 95 206 ASP A O 1
ATOM 1676 N N . SER A 1 207 ? 10.32 -8.648 -15.656 1 96.12 207 SER A N 1
ATOM 1677 C CA . SER A 1 207 ? 9.82 -9.695 -14.766 1 96.12 207 SER A CA 1
ATOM 1678 C C . SER A 1 207 ? 10.672 -10.961 -14.867 1 96.12 207 SER A C 1
ATOM 1680 O O . SER A 1 207 ? 10.617 -11.82 -13.984 1 96.12 207 SER A O 1
ATOM 1682 N N . TYR A 1 208 ? 11.445 -11.016 -15.898 1 96.5 208 TYR A N 1
ATOM 1683 C CA . TYR A 1 208 ? 12.344 -12.164 -16.016 1 96.5 208 TYR A CA 1
ATOM 1684 C C . TYR A 1 208 ? 13.445 -12.102 -14.961 1 96.5 208 TYR A C 1
ATOM 1686 O O . TYR A 1 208 ? 14.164 -11.102 -14.867 1 96.5 208 TYR A O 1
ATOM 1694 N N . GLY A 1 209 ? 13.586 -13.125 -14.188 1 93.88 209 GLY A N 1
ATOM 1695 C CA . GLY A 1 209 ? 14.719 -13.234 -13.281 1 93.88 209 GLY A CA 1
ATOM 1696 C C . GLY A 1 209 ? 14.523 -12.5 -11.969 1 93.88 209 GLY A C 1
ATOM 1697 O O . GLY A 1 209 ? 15.492 -12.18 -11.281 1 93.88 209 GLY A O 1
ATOM 1698 N N . VAL A 1 210 ? 13.289 -12.227 -11.719 1 91.56 210 VAL A N 1
ATOM 1699 C CA . VAL A 1 210 ? 13.008 -11.703 -10.383 1 91.56 210 VAL A CA 1
ATOM 1700 C C . VAL A 1 210 ? 13.25 -12.797 -9.344 1 91.56 210 VAL A C 1
ATOM 1702 O O . VAL A 1 210 ? 13.805 -12.531 -8.273 1 91.56 210 VAL A O 1
ATOM 1705 N N . TYR A 1 211 ? 12.828 -14.016 -9.68 1 89.5 211 TYR A N 1
ATOM 1706 C CA . TYR A 1 211 ? 13.164 -15.188 -8.875 1 89.5 211 TYR A CA 1
ATOM 1707 C C . TYR A 1 211 ? 14.555 -15.703 -9.227 1 89.5 211 TYR A C 1
ATOM 1709 O O . TYR A 1 211 ? 15.117 -15.336 -10.266 1 89.5 211 TYR A O 1
ATOM 1717 N N . PRO A 1 212 ? 15.047 -16.5 -8.273 1 77.75 212 PRO A N 1
ATOM 1718 C CA . PRO A 1 212 ? 16.312 -17.141 -8.625 1 77.75 212 PRO A CA 1
ATOM 1719 C C . PRO A 1 212 ? 16.25 -17.891 -9.953 1 77.75 212 PRO A C 1
ATOM 1721 O O . PRO A 1 212 ? 15.273 -18.594 -10.219 1 77.75 212 PRO A O 1
ATOM 1724 N N . PHE A 1 213 ? 17.172 -17.719 -10.812 1 75.75 213 PHE A N 1
ATOM 1725 C CA . PHE A 1 213 ? 16.953 -18.094 -12.203 1 75.75 213 PHE A CA 1
ATOM 1726 C C . PHE A 1 213 ? 17.938 -19.188 -12.625 1 75.75 213 PHE A C 1
ATOM 1728 O O . PHE A 1 213 ? 18.031 -19.516 -13.812 1 75.75 213 PHE A O 1
ATOM 1735 N N . GLY A 1 214 ? 18.609 -19.844 -11.805 1 86.56 214 GLY A N 1
ATOM 1736 C CA . GLY A 1 214 ? 19.359 -21.047 -12.125 1 86.56 214 GLY A CA 1
ATOM 1737 C C . GLY A 1 214 ? 20.547 -20.781 -13.023 1 86.56 214 GLY A C 1
ATOM 1738 O O . GLY A 1 214 ? 21.141 -19.703 -12.977 1 86.56 214 GLY A O 1
ATOM 1739 N N . ARG A 1 215 ? 20.938 -21.875 -13.797 1 92.94 215 ARG A N 1
ATOM 1740 C CA . ARG A 1 215 ? 22.125 -21.781 -14.633 1 92.94 215 ARG A CA 1
ATOM 1741 C C . ARG A 1 215 ? 21.766 -21.891 -16.109 1 92.94 215 ARG A C 1
ATOM 1743 O O . ARG A 1 215 ? 20.734 -22.469 -16.469 1 92.94 215 ARG A O 1
ATOM 1750 N N . ASN A 1 216 ? 22.656 -21.266 -16.969 1 93.56 216 ASN A N 1
ATOM 1751 C CA . ASN A 1 216 ? 22.469 -21.422 -18.406 1 93.56 216 ASN A CA 1
ATOM 1752 C C . ASN A 1 216 ? 22.984 -22.781 -18.891 1 93.56 216 ASN A C 1
ATOM 1754 O O . ASN A 1 216 ? 23.562 -23.547 -18.125 1 93.56 216 ASN A O 1
ATOM 1758 N N . PRO A 1 217 ? 22.75 -23.125 -20.172 1 93.56 217 PRO A N 1
ATOM 1759 C CA . PRO A 1 217 ? 23.125 -24.453 -20.656 1 93.56 217 PRO A CA 1
ATOM 1760 C C . PRO A 1 217 ? 24.625 -24.688 -20.594 1 93.56 217 PRO A C 1
ATOM 1762 O O . PRO A 1 217 ? 25.078 -25.828 -20.734 1 93.56 217 PRO A O 1
ATOM 1765 N N . PHE A 1 218 ? 25.406 -23.656 -20.359 1 92.69 218 PHE A N 1
ATOM 1766 C CA . PHE A 1 218 ? 26.859 -23.766 -20.281 1 92.69 218 PHE A CA 1
ATOM 1767 C C . PHE A 1 218 ? 27.312 -23.953 -18.844 1 92.69 218 PHE A C 1
ATOM 1769 O O . PHE A 1 218 ? 28.516 -24.125 -18.578 1 92.69 218 PHE A O 1
ATOM 1776 N N . GLY A 1 219 ? 26.391 -23.891 -17.922 1 92.69 219 GLY A N 1
ATOM 1777 C CA . GLY A 1 219 ? 26.719 -24.125 -16.516 1 92.69 219 GLY A CA 1
ATOM 1778 C C . GLY A 1 219 ? 27.016 -22.859 -15.758 1 92.69 219 GLY A C 1
ATOM 1779 O O . GLY A 1 219 ? 27.312 -22.906 -14.562 1 92.69 219 GLY A O 1
ATOM 1780 N N . GLN A 1 220 ? 26.938 -21.781 -16.406 1 91.94 220 GLN A N 1
ATOM 1781 C CA . GLN A 1 220 ? 27.141 -20.484 -15.766 1 91.94 220 GLN A CA 1
ATOM 1782 C C . GLN A 1 220 ? 25.828 -19.906 -15.234 1 91.94 220 GLN A C 1
ATOM 1784 O O . GLN A 1 220 ? 24.75 -20.297 -15.688 1 91.94 220 GLN A O 1
ATOM 1789 N N . PRO A 1 221 ? 25.969 -19 -14.18 1 91 221 PRO A N 1
ATOM 1790 C CA . PRO A 1 221 ? 24.734 -18.328 -13.758 1 91 221 PRO A CA 1
ATOM 1791 C C . PRO A 1 221 ? 24.047 -17.609 -14.914 1 91 221 PRO A C 1
ATOM 1793 O O . PRO A 1 221 ? 24.703 -16.938 -15.719 1 91 221 PRO A O 1
ATOM 1796 N N . SER A 1 222 ? 22.766 -17.766 -14.945 1 90.94 222 SER A N 1
ATOM 1797 C CA . SER A 1 222 ? 22.016 -17.125 -16.031 1 90.94 222 SER A CA 1
ATOM 1798 C C . SER A 1 222 ? 22.125 -15.609 -15.945 1 90.94 222 SER A C 1
ATOM 1800 O O . SER A 1 222 ? 22.125 -15.039 -14.859 1 90.94 222 SER A O 1
ATOM 1802 N N . GLY A 1 223 ? 22.25 -14.906 -17.109 1 93.12 223 GLY A N 1
ATOM 1803 C CA . GLY A 1 223 ? 22.422 -13.461 -17.156 1 93.12 223 GLY A CA 1
ATOM 1804 C C . GLY A 1 223 ? 21.219 -12.727 -17.719 1 93.12 223 GLY A C 1
ATOM 1805 O O . GLY A 1 223 ? 21.328 -11.547 -18.078 1 93.12 223 GLY A O 1
ATOM 1806 N N . TYR A 1 224 ? 20.062 -13.422 -17.766 1 95 224 TYR A N 1
ATOM 1807 C CA . TYR A 1 224 ? 18.953 -12.82 -18.5 1 95 224 TYR A CA 1
ATOM 1808 C C . TYR A 1 224 ? 18.234 -11.781 -17.656 1 95 224 TYR A C 1
ATOM 1810 O O . TYR A 1 224 ? 17.438 -10.992 -18.172 1 95 224 TYR A O 1
ATOM 1818 N N . LYS A 1 225 ? 18.422 -11.734 -16.359 1 94.88 225 LYS A N 1
ATOM 1819 C CA . LYS A 1 225 ? 17.781 -10.711 -15.539 1 94.88 225 LYS A CA 1
ATOM 1820 C C . LYS A 1 225 ? 18.156 -9.312 -16.016 1 94.88 225 LYS A C 1
ATOM 1822 O O . LYS A 1 225 ? 19.344 -8.977 -16.078 1 94.88 225 LYS A O 1
ATOM 1827 N N . GLY A 1 226 ? 17.203 -8.539 -16.328 1 94.5 226 GLY A N 1
ATOM 1828 C CA . GLY A 1 226 ? 17.438 -7.176 -16.781 1 94.5 226 GLY A CA 1
ATOM 1829 C C . GLY A 1 226 ? 17.938 -7.09 -18.203 1 94.5 226 GLY A C 1
ATOM 1830 O O . GLY A 1 226 ? 18.25 -6.004 -18.703 1 94.5 226 GLY A O 1
ATOM 1831 N N . ASN A 1 227 ? 18.016 -8.219 -18.906 1 96.81 227 ASN A N 1
ATOM 1832 C CA . ASN A 1 227 ? 18.641 -8.211 -20.219 1 96.81 227 ASN A CA 1
ATOM 1833 C C . ASN A 1 227 ? 17.719 -8.789 -21.297 1 96.81 227 ASN A C 1
ATOM 1835 O O . ASN A 1 227 ? 18.125 -8.977 -22.438 1 96.81 227 ASN A O 1
ATOM 1839 N N . VAL A 1 228 ? 16.516 -9.078 -20.953 1 97.38 228 VAL A N 1
ATOM 1840 C CA . VAL A 1 228 ? 15.547 -9.625 -21.906 1 97.38 228 VAL A CA 1
ATOM 1841 C C . VAL A 1 228 ? 14.727 -8.492 -22.516 1 97.38 228 VAL A C 1
ATOM 1843 O O . VAL A 1 228 ? 14.242 -7.613 -21.797 1 97.38 228 VAL A O 1
ATOM 1846 N N . ASP A 1 229 ? 14.625 -8.469 -23.797 1 97.5 229 ASP A N 1
ATOM 1847 C CA . ASP A 1 229 ? 13.773 -7.52 -24.5 1 97.5 229 ASP A CA 1
ATOM 1848 C C . ASP A 1 229 ? 12.445 -8.164 -24.891 1 97.5 229 ASP A C 1
ATOM 1850 O O . ASP A 1 229 ? 12.414 -9.133 -25.656 1 97.5 229 ASP A O 1
ATOM 1854 N N . SER A 1 230 ? 11.375 -7.746 -24.375 1 97.62 230 SER A N 1
ATOM 1855 C CA . SER A 1 230 ? 10.047 -8.258 -24.672 1 97.62 230 SER A CA 1
ATOM 1856 C C . SER A 1 230 ? 8.977 -7.199 -24.406 1 97.62 230 SER A C 1
ATOM 1858 O O . SER A 1 230 ? 9 -6.527 -23.375 1 97.62 230 SER A O 1
ATOM 1860 N N . LYS A 1 231 ? 8.047 -6.965 -25.297 1 96.75 231 LYS A N 1
ATOM 1861 C CA . LYS A 1 231 ? 7.008 -5.945 -25.172 1 96.75 231 LYS A CA 1
ATOM 1862 C C . LYS A 1 231 ? 5.836 -6.453 -24.344 1 96.75 231 LYS A C 1
ATOM 1864 O O . LYS A 1 231 ? 5.039 -5.66 -23.828 1 96.75 231 LYS A O 1
ATOM 1869 N N . GLY A 1 232 ? 5.703 -7.789 -24.281 1 98.12 232 GLY A N 1
ATOM 1870 C CA . GLY A 1 232 ? 4.566 -8.328 -23.562 1 98.12 232 GLY A CA 1
ATOM 1871 C C . GLY A 1 232 ? 4.293 -9.789 -23.875 1 98.12 232 GLY A C 1
ATOM 1872 O O . GLY A 1 232 ? 5.133 -10.469 -24.469 1 98.12 232 GLY A O 1
ATOM 1873 N N . ILE A 1 233 ? 3.184 -10.32 -23.359 1 98.69 233 ILE A N 1
ATOM 1874 C CA . ILE A 1 233 ? 2.744 -11.695 -23.547 1 98.69 233 ILE A CA 1
ATOM 1875 C C . ILE A 1 233 ? 1.374 -11.711 -24.219 1 98.69 233 ILE A C 1
ATOM 1877 O O . ILE A 1 233 ? 0.448 -11.031 -23.781 1 98.69 233 ILE A O 1
ATOM 1881 N N . ALA A 1 234 ? 1.277 -12.406 -25.297 1 98.75 234 ALA A N 1
ATOM 1882 C CA . ALA A 1 234 ? -0.026 -12.695 -25.891 1 98.75 234 ALA A CA 1
ATOM 1883 C C . ALA A 1 234 ? -0.518 -14.086 -25.484 1 98.75 234 ALA A C 1
ATOM 1885 O O . ALA A 1 234 ? 0.207 -15.07 -25.625 1 98.75 234 ALA A O 1
ATOM 1886 N N . MET A 1 235 ? -1.682 -14.156 -24.938 1 98.75 235 MET A N 1
ATOM 1887 C CA . MET A 1 235 ? -2.271 -15.414 -24.516 1 98.75 235 MET A CA 1
ATOM 1888 C C . MET A 1 235 ? -3.605 -15.664 -25.203 1 98.75 235 MET A C 1
ATOM 1890 O O . MET A 1 235 ? -4.465 -14.773 -25.25 1 98.75 235 MET A O 1
ATOM 1894 N N . LEU A 1 236 ? -3.748 -16.828 -25.766 1 98.62 236 LEU A N 1
ATOM 1895 C CA . LEU A 1 236 ? -4.996 -17.266 -26.375 1 98.62 236 LEU A CA 1
ATOM 1896 C C . LEU A 1 236 ? -5.406 -18.625 -25.828 1 98.62 236 LEU A C 1
ATOM 1898 O O . LEU A 1 236 ? -4.578 -19.547 -25.734 1 98.62 236 LEU A O 1
ATOM 1902 N N . GLY A 1 237 ? -6.648 -18.703 -25.391 1 98.56 237 GLY A N 1
ATOM 1903 C CA . GLY A 1 237 ? -7.133 -19.953 -24.828 1 98.56 237 GLY A CA 1
ATOM 1904 C C . GLY A 1 237 ? -8.523 -20.328 -25.297 1 98.56 237 GLY A C 1
ATOM 1905 O O . GLY A 1 237 ? -9.359 -19.453 -25.531 1 98.56 237 GLY A O 1
ATOM 1906 N N . THR A 1 238 ? -8.734 -21.625 -25.5 1 98.19 238 THR A N 1
ATOM 1907 C CA . THR A 1 238 ? -10.047 -22.172 -25.797 1 98.19 238 THR A CA 1
ATOM 1908 C C . THR A 1 238 ? -10.375 -23.344 -24.859 1 98.19 238 THR A C 1
ATOM 1910 O O . THR A 1 238 ? -9.508 -24.156 -24.562 1 98.19 238 THR A O 1
ATOM 1913 N N . GLN A 1 239 ? -11.555 -23.281 -24.359 1 98.44 239 GLN A N 1
ATOM 1914 C CA . GLN A 1 239 ? -12.047 -24.344 -23.5 1 98.44 239 GLN A CA 1
ATOM 1915 C C . GLN A 1 239 ? -13.406 -24.859 -23.969 1 98.44 239 GLN A C 1
ATOM 1917 O O . GLN A 1 239 ? -14.25 -24.078 -24.406 1 98.44 239 GLN A O 1
ATOM 1922 N N . PHE A 1 240 ? -13.562 -26.125 -23.859 1 98.12 240 PHE A N 1
ATOM 1923 C CA . PHE A 1 240 ? -14.805 -26.781 -24.266 1 98.12 240 PHE A CA 1
ATOM 1924 C C . PHE A 1 240 ? -15.227 -27.828 -23.25 1 98.12 240 PHE A C 1
ATOM 1926 O O . PHE A 1 240 ? -14.391 -28.578 -22.734 1 98.12 240 PHE A O 1
ATOM 1933 N N . HIS A 1 241 ? -16.484 -27.875 -22.875 1 97.12 241 HIS A N 1
ATOM 1934 C CA . HIS A 1 241 ? -17.031 -28.859 -21.953 1 97.12 241 HIS A CA 1
ATOM 1935 C C . HIS A 1 241 ? -18.391 -29.375 -22.422 1 97.12 241 HIS A C 1
ATOM 1937 O O . HIS A 1 241 ? -19.344 -28.594 -22.531 1 97.12 241 HIS A O 1
ATOM 1943 N N . LYS A 1 242 ? -18.516 -30.688 -22.578 1 96.5 242 LYS A N 1
ATOM 1944 C CA . LYS A 1 242 ? -19.797 -31.297 -22.953 1 96.5 242 LYS A CA 1
ATOM 1945 C C . LYS A 1 242 ? -19.766 -32.812 -22.766 1 96.5 242 LYS A C 1
ATOM 1947 O O . LYS A 1 242 ? -18.812 -33.469 -23.172 1 96.5 242 LYS A O 1
ATOM 1952 N N . ASN A 1 243 ? -20.75 -33.375 -22.188 1 94.62 243 ASN A N 1
ATOM 1953 C CA . ASN A 1 243 ? -20.984 -34.812 -22.109 1 94.62 243 ASN A CA 1
ATOM 1954 C C . ASN A 1 243 ? -19.766 -35.562 -21.594 1 94.62 243 ASN A C 1
ATOM 1956 O O . ASN A 1 243 ? -19.328 -36.531 -22.203 1 94.62 243 ASN A O 1
ATOM 1960 N N . GLY A 1 244 ? -19.109 -34.969 -20.547 1 93.75 244 GLY A N 1
ATOM 1961 C CA . GLY A 1 244 ? -17.984 -35.625 -19.891 1 93.75 244 GLY A CA 1
ATOM 1962 C C . GLY A 1 244 ? -16.641 -35.219 -20.484 1 93.75 244 GLY A C 1
ATOM 1963 O O . GLY A 1 244 ? -15.602 -35.531 -19.906 1 93.75 244 GLY A O 1
ATOM 1964 N N . TRP A 1 245 ? -16.703 -34.625 -21.719 1 96.94 245 TRP A N 1
ATOM 1965 C CA . TRP A 1 245 ? -15.477 -34.125 -22.344 1 96.94 245 TRP A CA 1
ATOM 1966 C C . TRP A 1 245 ? -15.086 -32.75 -21.828 1 96.94 245 TRP A C 1
ATOM 1968 O O . TRP A 1 245 ? -15.938 -31.875 -21.719 1 96.94 245 TRP A O 1
ATOM 1978 N N . THR A 1 246 ? -13.969 -32.656 -21.438 1 97.75 246 THR A N 1
ATOM 1979 C CA . THR A 1 246 ? -13.359 -31.359 -21.156 1 97.75 246 THR A CA 1
ATOM 1980 C C . THR A 1 246 ? -12.086 -31.172 -21.984 1 97.75 246 THR A C 1
ATOM 1982 O O . THR A 1 246 ? -11.117 -31.906 -21.812 1 97.75 246 THR A O 1
ATOM 1985 N N . ILE A 1 247 ? -12.078 -30.25 -22.844 1 98.31 247 ILE A N 1
ATOM 1986 C CA . ILE A 1 247 ? -10.969 -29.984 -23.766 1 98.31 247 ILE A CA 1
ATOM 1987 C C . ILE A 1 247 ? -10.5 -28.547 -23.609 1 98.31 247 ILE A C 1
ATOM 1989 O O . ILE A 1 247 ? -11.32 -27.625 -23.469 1 98.31 247 ILE A O 1
ATOM 1993 N N . GLN A 1 248 ? -9.203 -28.344 -23.578 1 98.44 248 GLN A N 1
ATOM 1994 C CA . GLN A 1 248 ? -8.703 -26.984 -23.547 1 98.44 248 GLN A CA 1
ATOM 1995 C C . GLN A 1 248 ? -7.406 -26.859 -24.344 1 98.44 248 GLN A C 1
ATOM 1997 O O . GLN A 1 248 ? -6.598 -27.781 -24.375 1 98.44 248 GLN A O 1
ATOM 2002 N N . GLY A 1 249 ? -7.215 -25.812 -25 1 98.62 249 GLY A N 1
ATOM 2003 C CA . GLY A 1 249 ? -6.023 -25.391 -25.719 1 98.62 249 GLY A CA 1
ATOM 2004 C C . GLY A 1 249 ? -5.594 -23.969 -25.406 1 98.62 249 GLY A C 1
ATOM 2005 O O . GLY A 1 249 ? -6.434 -23.078 -25.25 1 98.62 249 GLY A O 1
ATOM 2006 N N . TRP A 1 250 ? -4.309 -23.781 -25.219 1 98.81 250 TRP A N 1
ATOM 2007 C CA . TRP A 1 250 ? -3.766 -22.469 -24.875 1 98.81 250 TRP A CA 1
ATOM 2008 C C . TRP A 1 250 ? -2.488 -22.188 -25.656 1 98.81 250 TRP A C 1
ATOM 2010 O O . TRP A 1 250 ? -1.706 -23.109 -25.938 1 98.81 250 TRP A O 1
ATOM 2020 N N . ASN A 1 251 ? -2.318 -21.016 -26.047 1 98.88 251 ASN A N 1
ATOM 2021 C CA . ASN A 1 251 ? -1.061 -20.531 -26.594 1 98.88 251 ASN A CA 1
ATOM 2022 C C . ASN A 1 251 ? -0.529 -19.328 -25.828 1 98.88 251 ASN A C 1
ATOM 2024 O O . ASN A 1 251 ? -1.287 -18.406 -25.5 1 98.88 251 ASN A O 1
ATOM 2028 N N . TYR A 1 252 ? 0.704 -19.422 -25.5 1 98.81 252 TYR A N 1
ATOM 2029 C CA . TYR A 1 252 ? 1.412 -18.328 -24.828 1 98.81 252 TYR A CA 1
ATOM 2030 C C . TYR A 1 252 ? 2.57 -17.828 -25.688 1 98.81 252 TYR A C 1
ATOM 2032 O O . TYR A 1 252 ? 3.59 -18.5 -25.828 1 98.81 252 TYR A O 1
ATOM 2040 N N . LEU A 1 253 ? 2.438 -16.656 -26.188 1 98.81 253 LEU A N 1
ATOM 2041 C CA . LEU A 1 253 ? 3.52 -16.016 -26.938 1 98.81 253 LEU A CA 1
ATOM 2042 C C . LEU A 1 253 ? 4.188 -14.93 -26.109 1 98.81 253 LEU A C 1
ATOM 2044 O O . LEU A 1 253 ? 3.641 -13.836 -25.953 1 98.81 253 LEU A O 1
ATOM 2048 N N . ALA A 1 254 ? 5.305 -15.242 -25.578 1 98.69 254 ALA A N 1
ATOM 2049 C CA . ALA A 1 254 ? 6.16 -14.188 -25.047 1 98.69 254 ALA A CA 1
ATOM 2050 C C . ALA A 1 254 ? 6.918 -13.477 -26.172 1 98.69 254 ALA A C 1
ATOM 2052 O O . ALA A 1 254 ? 7.91 -14 -26.688 1 98.69 254 ALA A O 1
ATOM 2053 N N . GLU A 1 255 ? 6.5 -12.273 -26.453 1 98.38 255 GLU A N 1
ATOM 2054 C CA . GLU A 1 255 ? 7.02 -11.57 -27.609 1 98.38 255 GLU A CA 1
ATOM 2055 C C . GLU A 1 255 ? 8.547 -11.516 -27.594 1 98.38 255 GLU A C 1
ATOM 2057 O O . GLU A 1 255 ? 9.141 -11.125 -26.578 1 98.38 255 GLU A O 1
ATOM 2062 N N . ASN A 1 256 ? 9.219 -12.023 -28.594 1 98.31 256 ASN A N 1
ATOM 2063 C CA . ASN A 1 256 ? 10.656 -11.984 -28.828 1 98.31 256 ASN A CA 1
ATOM 2064 C C . ASN A 1 256 ? 11.383 -13.031 -27.984 1 98.31 256 ASN A C 1
ATOM 2066 O O . ASN A 1 256 ? 12.609 -13 -27.875 1 98.31 256 ASN A O 1
ATOM 2070 N N . VAL A 1 257 ? 10.703 -13.93 -27.281 1 98.5 257 VAL A N 1
ATOM 2071 C CA . VAL A 1 257 ? 11.391 -14.836 -26.359 1 98.5 257 VAL A CA 1
ATOM 2072 C C . VAL A 1 257 ? 11.023 -16.281 -26.703 1 98.5 257 VAL A C 1
ATOM 2074 O O . VAL A 1 257 ? 11.875 -17.047 -27.156 1 98.5 257 VAL A O 1
ATOM 2077 N N . PHE A 1 258 ? 9.727 -16.625 -26.516 1 98.62 258 PHE A N 1
ATOM 2078 C CA . PHE A 1 258 ? 9.344 -18 -26.844 1 98.62 258 PHE A CA 1
ATOM 2079 C C . PHE A 1 258 ? 7.863 -18.078 -27.188 1 98.62 258 PHE A C 1
ATOM 2081 O O . PHE A 1 258 ? 7.109 -17.125 -26.953 1 98.62 258 PHE A O 1
ATOM 2088 N N . ASN A 1 259 ? 7.488 -19.188 -27.75 1 98.75 259 ASN A N 1
ATOM 2089 C CA . ASN A 1 259 ? 6.105 -19.594 -27.984 1 98.75 259 ASN A CA 1
ATOM 2090 C C . ASN A 1 259 ? 5.828 -20.969 -27.375 1 98.75 259 ASN A C 1
ATOM 2092 O O . ASN A 1 259 ? 6.621 -21.891 -27.531 1 98.75 259 ASN A O 1
ATOM 2096 N N . LEU A 1 260 ? 4.762 -21.047 -26.609 1 98.75 260 LEU A N 1
ATOM 2097 C CA . LEU A 1 260 ? 4.398 -22.297 -25.953 1 98.75 260 LEU A CA 1
ATOM 2098 C C . LEU A 1 260 ? 2.93 -22.625 -26.188 1 98.75 260 LEU A C 1
ATOM 2100 O O . LEU A 1 260 ? 2.055 -21.797 -25.938 1 98.75 260 LEU A O 1
ATOM 2104 N N . THR A 1 261 ? 2.715 -23.812 -26.688 1 98.75 261 THR A N 1
ATOM 2105 C CA . THR A 1 261 ? 1.36 -24.312 -26.906 1 98.75 261 THR A CA 1
ATOM 2106 C C . THR A 1 261 ? 1.047 -25.453 -25.938 1 98.75 261 THR A C 1
ATOM 2108 O O . THR A 1 261 ? 1.868 -26.344 -25.734 1 98.75 261 THR A O 1
ATOM 2111 N N . PHE A 1 262 ? -0.061 -25.344 -25.328 1 98.75 262 PHE A N 1
ATOM 2112 C CA . PHE A 1 262 ? -0.524 -26.344 -24.375 1 98.75 262 PHE A CA 1
ATOM 2113 C C . PHE A 1 262 ? -1.864 -26.938 -24.797 1 98.75 262 PHE A C 1
ATOM 2115 O O . PHE A 1 262 ? -2.752 -26.203 -25.25 1 98.75 262 PHE A O 1
ATOM 2122 N N . GLY A 1 263 ? -2.027 -28.25 -24.734 1 98.75 263 GLY A N 1
ATOM 2123 C CA . GLY A 1 263 ? -3.279 -28.938 -25.016 1 98.75 263 GLY A CA 1
ATOM 2124 C C . GLY A 1 263 ? -3.625 -29.984 -23.984 1 98.75 263 GLY A C 1
ATOM 2125 O O . GLY A 1 263 ? -2.738 -30.688 -23.469 1 98.75 263 GLY A O 1
ATOM 2126 N N . GLN A 1 264 ? -4.938 -30.141 -23.734 1 98.75 264 GLN A N 1
ATOM 2127 C CA . GLN A 1 264 ? -5.402 -31.125 -22.766 1 98.75 264 GLN A CA 1
ATOM 2128 C C . GLN A 1 264 ? -6.785 -31.656 -23.141 1 98.75 264 GLN A C 1
ATOM 2130 O O . GLN A 1 264 ? -7.656 -30.891 -23.547 1 98.75 264 GLN A O 1
ATOM 2135 N N . VAL A 1 265 ? -6.988 -32.906 -23.094 1 98.69 265 VAL A N 1
ATOM 2136 C CA . VAL A 1 265 ? -8.266 -33.594 -23.328 1 98.69 265 VAL A CA 1
ATOM 2137 C C . VAL A 1 265 ? -8.578 -34.531 -22.172 1 98.69 265 VAL A C 1
ATOM 2139 O O . VAL A 1 265 ? -7.773 -35.406 -21.844 1 98.69 265 VAL A O 1
ATOM 2142 N N . ASP A 1 266 ? -9.711 -34.344 -21.547 1 98.38 266 ASP A N 1
ATOM 2143 C CA . ASP A 1 266 ? -10.18 -35.219 -20.469 1 98.38 266 ASP A CA 1
ATOM 2144 C C . ASP A 1 266 ? -11.531 -35.844 -20.797 1 98.38 266 ASP A C 1
ATOM 2146 O O . ASP A 1 266 ? -12.383 -35.188 -21.406 1 98.38 266 ASP A O 1
ATOM 2150 N N . TYR A 1 267 ? -11.68 -37.031 -20.344 1 98.19 267 TYR A N 1
ATOM 2151 C CA . TYR A 1 267 ? -12.961 -37.688 -20.469 1 98.19 267 TYR A CA 1
ATOM 2152 C C . TYR A 1 267 ? -13.352 -38.375 -19.156 1 98.19 267 TYR A C 1
ATOM 2154 O O . TYR A 1 267 ? -12.547 -39.094 -18.547 1 98.19 267 TYR A O 1
ATOM 2162 N N . GLN A 1 268 ? -14.547 -38.125 -18.734 1 96.81 268 GLN A N 1
ATOM 2163 C CA . GLN A 1 268 ? -15.102 -38.75 -17.531 1 96.81 268 GLN A CA 1
ATOM 2164 C C . GLN A 1 268 ? -16.359 -39.531 -17.844 1 96.81 268 GLN A C 1
ATOM 2166 O O . GLN A 1 268 ? -17.25 -39.062 -18.562 1 96.81 268 GLN A O 1
ATOM 2171 N N . LYS A 1 269 ? -16.438 -40.719 -17.312 1 95.88 269 LYS A N 1
ATOM 2172 C CA . LYS A 1 269 ? -17.609 -41.594 -17.547 1 95.88 269 LYS A CA 1
ATOM 2173 C C . LYS A 1 269 ? -18.062 -42.25 -16.25 1 95.88 269 LYS A C 1
ATOM 2175 O O . LYS A 1 269 ? -17.266 -42.875 -15.547 1 95.88 269 LYS A O 1
ATOM 2180 N N . SER A 1 270 ? -19.312 -42.094 -16 1 93.88 270 SER A N 1
ATOM 2181 C CA . SER A 1 270 ? -19.906 -42.75 -14.859 1 93.88 270 SER A CA 1
ATOM 2182 C C . SER A 1 270 ? -20.422 -44.156 -15.25 1 93.88 270 SER A C 1
ATOM 2184 O O . SER A 1 270 ? -21.141 -44.281 -16.234 1 93.88 270 SER A O 1
ATOM 2186 N N . LEU A 1 271 ? -20.094 -45.062 -14.461 1 94 271 LEU A N 1
ATOM 2187 C CA . LEU A 1 271 ? -20.562 -46.438 -14.695 1 94 271 LEU A CA 1
ATOM 2188 C C . LEU A 1 271 ? -21.766 -46.75 -13.805 1 94 271 LEU A C 1
ATOM 2190 O O . LEU A 1 271 ? -22 -46.094 -12.805 1 94 271 LEU A O 1
ATOM 2194 N N . ASP A 1 272 ? -22.469 -47.812 -14.039 1 91 272 ASP A N 1
ATOM 2195 C CA . ASP A 1 272 ? -23.703 -48.188 -13.344 1 91 272 ASP A CA 1
ATOM 2196 C C . ASP A 1 272 ? -23.406 -48.594 -11.898 1 91 272 ASP A C 1
ATOM 2198 O O . ASP A 1 272 ? -24.266 -48.438 -11.023 1 91 272 ASP A O 1
ATOM 2202 N N . ASN A 1 273 ? -22.234 -49.031 -11.656 1 92.06 273 ASN A N 1
ATOM 2203 C CA . ASN A 1 273 ? -21.906 -49.5 -10.32 1 92.06 273 ASN A CA 1
ATOM 2204 C C . ASN A 1 273 ? -21.469 -48.375 -9.398 1 92.06 273 ASN A C 1
ATOM 2206 O O . ASN A 1 273 ? -21.031 -48.625 -8.273 1 92.06 273 ASN A O 1
ATOM 2210 N N . GLY A 1 274 ? -21.531 -47.188 -9.883 1 90.81 274 GLY A N 1
ATOM 2211 C CA . GLY A 1 274 ? -21.203 -46.031 -9.039 1 90.81 274 GLY A CA 1
ATOM 2212 C C . GLY A 1 274 ? -19.797 -45.531 -9.234 1 90.81 274 GLY A C 1
ATOM 2213 O O . GLY A 1 274 ? -19.406 -44.5 -8.695 1 90.81 274 GLY A O 1
ATOM 2214 N N . ILE A 1 275 ? -19.047 -46.281 -9.992 1 94.38 275 ILE A N 1
ATOM 2215 C CA . ILE A 1 275 ? -17.672 -45.938 -10.266 1 94.38 275 ILE A CA 1
ATOM 2216 C C . ILE A 1 275 ? -17.609 -44.875 -11.383 1 94.38 275 ILE A C 1
ATOM 2218 O O . ILE A 1 275 ? -18.359 -45 -12.359 1 94.38 275 ILE A O 1
ATOM 2222 N N . ARG A 1 276 ? -16.844 -43.875 -11.188 1 95.88 276 ARG A N 1
ATOM 2223 C CA . ARG A 1 276 ? -16.562 -42.906 -12.234 1 95.88 276 ARG A CA 1
ATOM 2224 C C . ARG A 1 276 ? -15.102 -43 -12.688 1 95.88 276 ARG A C 1
ATOM 2226 O O . ARG A 1 276 ? -14.188 -42.938 -11.859 1 95.88 276 ARG A O 1
ATOM 2233 N N . LEU A 1 277 ? -14.93 -43.125 -13.977 1 97.19 277 LEU A N 1
ATOM 2234 C CA . LEU A 1 277 ? -13.594 -43.219 -14.57 1 97.19 277 LEU A CA 1
ATOM 2235 C C . LEU A 1 277 ? -13.18 -41.875 -15.172 1 97.19 277 LEU A C 1
ATOM 2237 O O . LEU A 1 277 ? -14.008 -41.156 -15.719 1 97.19 277 LEU A O 1
ATOM 2241 N N . HIS A 1 278 ? -11.992 -41.531 -15.008 1 97.81 278 HIS A N 1
ATOM 2242 C CA . HIS A 1 278 ? -11.406 -40.344 -15.586 1 97.81 278 HIS A CA 1
ATOM 2243 C C . HIS A 1 278 ? -10.133 -40.656 -16.359 1 97.81 278 HIS A C 1
ATOM 2245 O O . HIS A 1 278 ? -9.211 -41.25 -15.82 1 97.81 278 HIS A O 1
ATOM 2251 N N . ALA A 1 279 ? -10.039 -40.344 -17.609 1 98.38 279 ALA A N 1
ATOM 2252 C CA . ALA A 1 279 ? -8.852 -40.469 -18.438 1 98.38 279 ALA A CA 1
ATOM 2253 C C . ALA A 1 279 ? -8.5 -39.125 -19.094 1 98.38 279 ALA A C 1
ATOM 2255 O O . ALA A 1 279 ? -9.391 -38.375 -19.5 1 98.38 279 ALA A O 1
ATOM 2256 N N . GLY A 1 280 ? -7.254 -38.844 -19.109 1 98.62 280 GLY A N 1
ATOM 2257 C CA . GLY A 1 280 ? -6.84 -37.562 -19.672 1 98.62 280 GLY A CA 1
ATOM 2258 C C . GLY A 1 280 ? -5.484 -37.625 -20.344 1 98.62 280 GLY A C 1
ATOM 2259 O O . GLY A 1 280 ? -4.652 -38.469 -20.016 1 98.62 280 GLY A O 1
ATOM 2260 N N . LEU A 1 281 ? -5.285 -36.75 -21.312 1 98.62 281 LEU A N 1
ATOM 2261 C CA . LEU A 1 281 ? -4.027 -36.531 -22.016 1 98.62 281 LEU A CA 1
ATOM 2262 C C . LEU A 1 281 ? -3.691 -35.062 -22.094 1 98.62 281 LEU A C 1
ATOM 2264 O O . LEU A 1 281 ? -4.578 -34.219 -22.312 1 98.62 281 LEU A O 1
ATOM 2268 N N . GLN A 1 282 ? -2.471 -34.719 -21.828 1 98 282 GLN A N 1
ATOM 2269 C CA . GLN A 1 282 ? -2 -33.344 -21.969 1 98 282 GLN A CA 1
ATOM 2270 C C . GLN A 1 282 ? -0.686 -33.312 -22.75 1 98 282 GLN A C 1
ATOM 2272 O O . GLN A 1 282 ? 0.063 -34.281 -22.781 1 98 282 GLN A O 1
ATOM 2277 N N . SER A 1 283 ? -0.43 -32.188 -23.344 1 98.19 283 SER A N 1
ATOM 2278 C CA . SER A 1 283 ? 0.813 -31.984 -24.094 1 98.19 283 SER A CA 1
ATOM 2279 C C . SER A 1 283 ? 1.208 -30.5 -24.109 1 98.19 283 SER A C 1
ATOM 2281 O O . SER A 1 283 ? 0.348 -29.625 -24.031 1 98.19 283 SER A O 1
ATOM 2283 N N . LEU A 1 284 ? 2.486 -30.266 -24.078 1 98.12 284 LEU A N 1
ATOM 2284 C CA . LEU A 1 284 ? 3.045 -28.922 -24.234 1 98.12 284 LEU A CA 1
ATOM 2285 C C . LEU A 1 284 ? 4.191 -28.922 -25.25 1 98.12 284 LEU A C 1
ATOM 2287 O O . LEU A 1 284 ? 4.977 -29.875 -25.281 1 98.12 284 LEU A O 1
ATOM 2291 N N . HIS A 1 285 ? 4.242 -27.953 -26.062 1 98.69 285 HIS A N 1
ATOM 2292 C CA . HIS A 1 285 ? 5.316 -27.766 -27.031 1 98.69 285 HIS A CA 1
ATOM 2293 C C . HIS A 1 285 ? 5.816 -26.328 -27.016 1 98.69 285 HIS A C 1
ATOM 2295 O O . HIS A 1 285 ? 5.02 -25.375 -27.078 1 98.69 285 HIS A O 1
ATOM 2301 N N . GLN A 1 286 ? 7.133 -26.172 -26.953 1 98.62 286 GLN A N 1
ATOM 2302 C CA . GLN A 1 286 ? 7.727 -24.844 -26.797 1 98.62 286 GLN A CA 1
ATOM 2303 C C . GLN A 1 286 ? 8.938 -24.688 -27.719 1 98.62 286 GLN A C 1
ATOM 2305 O O . GLN A 1 286 ? 9.719 -25.625 -27.891 1 98.62 286 GLN A O 1
ATOM 2310 N N . PHE A 1 287 ? 9.062 -23.516 -28.328 1 98.25 287 PHE A N 1
ATOM 2311 C CA . PHE A 1 287 ? 10.234 -23.172 -29.109 1 98.25 287 PHE A CA 1
ATOM 2312 C C . PHE A 1 287 ? 10.602 -21.703 -28.922 1 98.25 287 PHE A C 1
ATOM 2314 O O . PHE A 1 287 ? 9.766 -20.906 -28.5 1 98.25 287 PHE A O 1
ATOM 2321 N N . ALA A 1 288 ? 11.812 -21.391 -29.188 1 98.06 288 ALA A N 1
ATOM 2322 C CA . ALA A 1 288 ? 12.312 -20.016 -29.031 1 98.06 288 ALA A CA 1
ATOM 2323 C C . ALA A 1 288 ? 11.828 -19.125 -30.172 1 98.06 288 ALA A C 1
ATOM 2325 O O . ALA A 1 288 ? 11.648 -19.594 -31.297 1 98.06 288 ALA A O 1
ATOM 2326 N N . VAL A 1 289 ? 11.516 -17.953 -29.906 1 98 289 VAL A N 1
ATOM 2327 C CA . VAL A 1 289 ? 11.25 -16.922 -30.891 1 98 289 VAL A CA 1
ATOM 2328 C C . VAL A 1 289 ? 12.469 -16.016 -31.047 1 98 289 VAL A C 1
ATOM 2330 O O . VAL A 1 289 ? 12.992 -15.508 -30.047 1 98 289 VAL A O 1
ATOM 2333 N N . ASN A 1 290 ? 12.977 -15.875 -32.25 1 97.19 290 ASN A N 1
ATOM 2334 C CA . ASN A 1 290 ? 14.211 -15.141 -32.531 1 97.19 290 ASN A CA 1
ATOM 2335 C C . ASN A 1 290 ? 15.375 -15.703 -31.703 1 97.19 290 ASN A C 1
ATOM 2337 O O . ASN A 1 290 ? 15.68 -16.891 -31.781 1 97.19 290 ASN A O 1
ATOM 2341 N N . ASP A 1 291 ? 16 -14.812 -30.828 1 96.94 291 ASP A N 1
ATOM 2342 C CA . ASP A 1 291 ? 17.172 -15.258 -30.062 1 96.94 291 ASP A CA 1
ATOM 2343 C C . ASP A 1 291 ? 16.812 -15.516 -28.609 1 96.94 291 ASP A C 1
ATOM 2345 O O . ASP A 1 291 ? 17.688 -15.508 -27.734 1 96.94 291 ASP A O 1
ATOM 2349 N N . GLY A 1 292 ? 15.578 -15.641 -28.375 1 97.62 292 GLY A N 1
ATOM 2350 C CA . GLY A 1 292 ? 15.156 -15.984 -27.016 1 97.62 292 GLY A CA 1
ATOM 2351 C C . GLY A 1 292 ? 15.172 -14.797 -26.078 1 97.62 292 GLY A C 1
ATOM 2352 O O . GLY A 1 292 ? 15.281 -14.977 -24.859 1 97.62 292 GLY A O 1
ATOM 2353 N N . GLY A 1 293 ? 15.102 -13.586 -26.578 1 97.62 293 GLY A N 1
ATOM 2354 C CA . GLY A 1 293 ? 15 -12.375 -25.781 1 97.62 293 GLY A CA 1
ATOM 2355 C C . GLY A 1 293 ? 16.25 -11.516 -25.844 1 97.62 293 GLY A C 1
ATOM 2356 O O . GLY A 1 293 ? 16.219 -10.336 -25.469 1 97.62 293 GLY A O 1
ATOM 2357 N N . ASN A 1 294 ? 17.359 -12.141 -26.156 1 97.69 294 ASN A N 1
ATOM 2358 C CA . ASN A 1 294 ? 18.641 -11.445 -26.281 1 97.69 294 ASN A CA 1
ATOM 2359 C C . ASN A 1 294 ? 19.562 -12.133 -27.281 1 97.69 294 ASN A C 1
ATOM 2361 O O . ASN A 1 294 ? 19.609 -13.367 -27.344 1 97.69 294 ASN A O 1
ATOM 2365 N N . SER A 1 295 ? 20.359 -11.375 -28.031 1 96.44 295 SER A N 1
ATOM 2366 C CA . SER A 1 295 ? 21.219 -11.938 -29.062 1 96.44 295 SER A CA 1
ATOM 2367 C C . SER A 1 295 ? 22.438 -12.625 -28.453 1 96.44 295 SER A C 1
ATOM 2369 O O . SER A 1 295 ? 23.047 -13.492 -29.078 1 96.44 295 SER A O 1
ATOM 2371 N N . GLU A 1 296 ? 22.75 -12.172 -27.219 1 96 296 GLU A N 1
ATOM 2372 C CA . GLU A 1 296 ? 23.859 -12.812 -26.531 1 96 296 GLU A CA 1
ATOM 2373 C C . GLU A 1 296 ? 23.406 -14.086 -25.828 1 96 296 GLU A C 1
ATOM 2375 O O . GLU A 1 296 ? 22.484 -14.055 -25 1 96 296 GLU A O 1
ATOM 2380 N N . SER A 1 297 ? 24.062 -15.172 -26.047 1 92.69 297 SER A N 1
ATOM 2381 C CA . SER A 1 297 ? 23.656 -16.484 -25.562 1 92.69 297 SER A CA 1
ATOM 2382 C C . SER A 1 297 ? 23.656 -16.547 -24.047 1 92.69 297 SER A C 1
ATOM 2384 O O . SER A 1 297 ? 22.844 -17.266 -23.453 1 92.69 297 SER A O 1
ATOM 2386 N N . GLU A 1 298 ? 24.484 -15.727 -23.422 1 93.62 298 GLU A N 1
ATOM 2387 C CA . GLU A 1 298 ? 24.578 -15.75 -21.969 1 93.62 298 GLU A CA 1
ATOM 2388 C C . GLU A 1 298 ? 23.453 -14.961 -21.328 1 93.62 298 GLU A C 1
ATOM 2390 O O . GLU A 1 298 ? 23.203 -15.094 -20.125 1 93.62 298 GLU A O 1
ATOM 2395 N N . LYS A 1 299 ? 22.781 -14.172 -22.156 1 95.5 299 LYS A N 1
ATOM 2396 C CA . LYS A 1 299 ? 21.781 -13.25 -21.609 1 95.5 299 LYS A CA 1
ATOM 2397 C C . LYS A 1 299 ? 20.375 -13.602 -22.109 1 95.5 299 LYS A C 1
ATOM 2399 O O . LYS A 1 299 ? 19.406 -12.93 -21.75 1 95.5 299 LYS A O 1
ATOM 2404 N N . THR A 1 300 ? 20.266 -14.688 -22.922 1 96.44 300 THR A N 1
ATOM 2405 C CA . THR A 1 300 ? 18.953 -15.07 -23.453 1 96.44 300 THR A CA 1
ATOM 2406 C C . THR A 1 300 ? 18.188 -15.938 -22.453 1 96.44 300 THR A C 1
ATOM 2408 O O . THR A 1 300 ? 18.797 -16.578 -21.594 1 96.44 300 THR A O 1
ATOM 2411 N N . TYR A 1 301 ? 16.891 -15.867 -22.547 1 97.25 301 TYR A N 1
ATOM 2412 C CA . TYR A 1 301 ? 16.062 -16.672 -21.641 1 97.25 301 TYR A CA 1
ATOM 2413 C C . TYR A 1 301 ? 15.984 -18.109 -22.125 1 97.25 301 TYR A C 1
ATOM 2415 O O . TYR A 1 301 ? 16.031 -19.047 -21.312 1 97.25 301 TYR A O 1
ATOM 2423 N N . ILE A 1 302 ? 15.852 -18.328 -23.375 1 97.38 302 ILE A N 1
ATOM 2424 C CA . ILE A 1 302 ? 15.773 -19.641 -24.016 1 97.38 302 ILE A CA 1
ATOM 2425 C C . ILE A 1 302 ? 16.703 -19.672 -25.234 1 97.38 302 ILE A C 1
ATOM 2427 O O . ILE A 1 302 ? 16.734 -18.734 -26.031 1 97.38 302 ILE A O 1
ATOM 2431 N N . MET A 1 303 ? 17.438 -20.75 -25.359 1 96 303 MET A N 1
ATOM 2432 C CA . MET A 1 303 ? 18.359 -20.859 -26.484 1 96 303 MET A CA 1
ATOM 2433 C C . MET A 1 303 ? 17.578 -21.078 -27.781 1 96 303 MET A C 1
ATOM 2435 O O . MET A 1 303 ? 16.578 -21.781 -27.797 1 96 303 MET A O 1
ATOM 2439 N N . PRO A 1 304 ? 18.031 -20.469 -28.859 1 95.62 304 PRO A N 1
ATOM 2440 C CA . PRO A 1 304 ? 17.297 -20.531 -30.125 1 95.62 304 PRO A CA 1
ATOM 2441 C C . PRO A 1 304 ? 17.078 -21.953 -30.609 1 95.62 304 PRO A C 1
ATOM 2443 O O . PRO A 1 304 ? 16.109 -22.234 -31.328 1 95.62 304 PRO A O 1
ATOM 2446 N N . ASN A 1 305 ? 17.859 -22.922 -30.25 1 93.38 305 ASN A N 1
ATOM 2447 C CA . ASN A 1 305 ? 17.75 -24.281 -30.75 1 93.38 305 ASN A CA 1
ATOM 2448 C C . ASN A 1 305 ? 16.922 -25.172 -29.828 1 93.38 305 ASN A C 1
ATOM 2450 O O . ASN A 1 305 ? 16.672 -26.328 -30.141 1 93.38 305 ASN A O 1
ATOM 2454 N N . GLU A 1 306 ? 16.469 -24.625 -28.766 1 95.12 306 GLU A N 1
ATOM 2455 C CA . GLU A 1 306 ? 15.68 -25.422 -27.828 1 95.12 306 GLU A CA 1
ATOM 2456 C C . GLU A 1 306 ? 14.258 -25.641 -28.359 1 95.12 306 GLU A C 1
ATOM 2458 O O . GLU A 1 306 ? 13.641 -24.703 -28.875 1 95.12 306 GLU A O 1
ATOM 2463 N N . ASN A 1 307 ? 13.828 -26.844 -28.375 1 95.88 307 ASN A N 1
ATOM 2464 C CA . ASN A 1 307 ? 12.508 -27.297 -28.812 1 95.88 307 ASN A CA 1
ATOM 2465 C C . ASN A 1 307 ? 11.977 -28.406 -27.906 1 95.88 307 ASN A C 1
ATOM 2467 O O . ASN A 1 307 ? 12.172 -29.594 -28.172 1 95.88 307 ASN A O 1
ATOM 2471 N N . VAL A 1 308 ? 11.156 -28.078 -27.031 1 97.62 308 VAL A N 1
ATOM 2472 C CA . VAL A 1 308 ? 10.812 -29 -25.953 1 97.62 308 VAL A CA 1
ATOM 2473 C C . VAL A 1 308 ? 9.367 -29.469 -26.109 1 97.62 308 VAL A C 1
ATOM 2475 O O . VAL A 1 308 ? 8.492 -28.672 -26.484 1 97.62 308 VAL A O 1
ATOM 2478 N N . THR A 1 309 ? 9.148 -30.719 -25.906 1 98.5 309 THR A N 1
ATOM 2479 C CA . THR A 1 309 ? 7.82 -31.328 -25.859 1 98.5 309 THR A CA 1
ATOM 2480 C C . THR A 1 309 ? 7.621 -32.125 -24.578 1 98.5 309 THR A C 1
ATOM 2482 O O . THR A 1 309 ? 8.516 -32.844 -24.141 1 98.5 309 THR A O 1
ATOM 2485 N N . ALA A 1 310 ? 6.559 -31.922 -23.969 1 98.56 310 ALA A N 1
ATOM 2486 C CA . ALA A 1 310 ? 6.16 -32.688 -22.781 1 98.56 310 ALA A CA 1
ATOM 2487 C C . ALA A 1 310 ? 4.812 -33.375 -23 1 98.56 310 ALA A C 1
ATOM 2489 O O . ALA A 1 310 ? 3.922 -32.812 -23.641 1 98.56 310 ALA A O 1
ATOM 2490 N N . VAL A 1 311 ? 4.691 -34.562 -22.516 1 98.69 311 VAL A N 1
ATOM 2491 C CA . VAL A 1 311 ? 3.449 -35.312 -22.625 1 98.69 311 VAL A CA 1
ATOM 2492 C C . VAL A 1 311 ? 3.061 -35.875 -21.25 1 98.69 311 VAL A C 1
ATOM 2494 O O . VAL A 1 311 ? 3.912 -36.375 -20.516 1 98.69 311 VAL A O 1
ATOM 2497 N N . GLY A 1 312 ? 1.804 -35.719 -20.922 1 98.69 312 GLY A N 1
ATOM 2498 C CA . GLY A 1 312 ? 1.281 -36.219 -19.656 1 98.69 312 GLY A CA 1
ATOM 2499 C C . GLY A 1 312 ? 0.018 -37.031 -19.828 1 98.69 312 GLY A C 1
ATOM 2500 O O . GLY A 1 312 ? -0.732 -36.844 -20.781 1 98.69 312 GLY A O 1
ATOM 2501 N N . GLY A 1 313 ? -0.169 -37.938 -18.906 1 98.69 313 GLY A N 1
ATOM 2502 C CA . GLY A 1 313 ? -1.354 -38.75 -18.875 1 98.69 313 GLY A CA 1
ATOM 2503 C C . GLY A 1 313 ? -1.923 -38.938 -17.484 1 98.69 313 GLY A C 1
ATOM 2504 O O . GLY A 1 313 ? -1.199 -38.812 -16.5 1 98.69 313 GLY A O 1
ATOM 2505 N N . LYS A 1 314 ? -3.229 -39.219 -17.469 1 98.69 314 LYS A N 1
ATOM 2506 C CA . LYS A 1 314 ? -3.92 -39.438 -16.203 1 98.69 314 LYS A CA 1
ATOM 2507 C C . LYS A 1 314 ? -4.953 -40.562 -16.328 1 98.69 314 LYS A C 1
ATOM 2509 O O . LYS A 1 314 ? -5.664 -40.656 -17.344 1 98.69 314 LYS A O 1
ATOM 2514 N N . LEU A 1 315 ? -4.969 -41.469 -15.43 1 98.56 315 LEU A N 1
ATOM 2515 C CA . LEU A 1 315 ? -6.031 -42.438 -15.219 1 98.56 315 LEU A CA 1
ATOM 2516 C C . LEU A 1 315 ? -6.535 -42.375 -13.781 1 98.56 315 LEU A C 1
ATOM 2518 O O . LEU A 1 315 ? -5.754 -42.531 -12.844 1 98.56 315 LEU A O 1
ATOM 2522 N N . GLY A 1 316 ? -7.836 -42.125 -13.672 1 98 316 GLY A N 1
ATOM 2523 C CA . GLY A 1 316 ? -8.383 -41.969 -12.328 1 98 316 GLY A CA 1
ATOM 2524 C C . GLY A 1 316 ? -9.695 -42.719 -12.141 1 98 316 GLY A C 1
ATOM 2525 O O . GLY A 1 316 ? -10.398 -43 -13.109 1 98 316 GLY A O 1
ATOM 2526 N N . VAL A 1 317 ? -9.945 -43.094 -10.922 1 97.25 317 VAL A N 1
ATOM 2527 C CA . VAL A 1 317 ? -11.188 -43.75 -10.523 1 97.25 317 VAL A CA 1
ATOM 2528 C C . VAL A 1 317 ? -11.773 -43.062 -9.297 1 97.25 317 VAL A C 1
ATOM 2530 O O . VAL A 1 317 ? -11.062 -42.781 -8.328 1 97.25 317 VAL A O 1
ATOM 2533 N N . PHE A 1 318 ? -12.938 -42.688 -9.477 1 94.81 318 PHE A N 1
ATOM 2534 C CA . PHE A 1 318 ? -13.68 -42.125 -8.367 1 94.81 318 PHE A CA 1
ATOM 2535 C C . PHE A 1 318 ? -14.781 -43.062 -7.906 1 94.81 318 PHE A C 1
ATOM 2537 O O . PHE A 1 318 ? -15.555 -43.594 -8.719 1 94.81 318 PHE A O 1
ATOM 2544 N N . TYR A 1 319 ? -14.805 -43.312 -6.625 1 94.25 319 TYR A N 1
ATOM 2545 C CA . TYR A 1 319 ? -15.836 -44.156 -6.039 1 94.25 319 TYR A CA 1
ATOM 2546 C C . TYR A 1 319 ? -16.297 -43.625 -4.695 1 94.25 319 TYR A C 1
ATOM 2548 O O . TYR A 1 319 ? -15.562 -43.656 -3.707 1 94.25 319 TYR A O 1
ATOM 2556 N N . ARG A 1 320 ? -17.484 -43.125 -4.59 1 90.69 320 ARG A N 1
ATOM 2557 C CA . ARG A 1 320 ? -18.094 -42.531 -3.398 1 90.69 320 ARG A CA 1
ATOM 2558 C C . ARG A 1 320 ? -17.281 -41.344 -2.881 1 90.69 320 ARG A C 1
ATOM 2560 O O . ARG A 1 320 ? -17.312 -40.281 -3.453 1 90.69 320 ARG A O 1
ATOM 2567 N N . LYS A 1 321 ? -16.391 -41.688 -1.909 1 93.38 321 LYS A N 1
ATOM 2568 C CA . LYS A 1 321 ? -15.648 -40.594 -1.277 1 93.38 321 LYS A CA 1
ATOM 2569 C C . LYS A 1 321 ? -14.164 -40.688 -1.624 1 93.38 321 LYS A C 1
ATOM 2571 O O . LYS A 1 321 ? -13.383 -39.844 -1.188 1 93.38 321 LYS A O 1
ATOM 2576 N N . HIS A 1 322 ? -13.836 -41.688 -2.41 1 95.81 322 HIS A N 1
ATOM 2577 C CA . HIS A 1 322 ? -12.43 -41.969 -2.713 1 95.81 322 HIS A CA 1
ATOM 2578 C C . HIS A 1 322 ? -12.109 -41.594 -4.16 1 95.81 322 HIS A C 1
ATOM 2580 O O . HIS A 1 322 ? -12.836 -42 -5.074 1 95.81 322 HIS A O 1
ATOM 2586 N N . ASN A 1 323 ? -11.117 -40.906 -4.348 1 96.81 323 ASN A N 1
ATOM 2587 C CA . ASN A 1 323 ? -10.594 -40.594 -5.676 1 96.81 323 ASN A CA 1
ATOM 2588 C C . ASN A 1 323 ? -9.117 -41 -5.797 1 96.81 323 ASN A C 1
ATOM 2590 O O . ASN A 1 323 ? -8.266 -40.438 -5.094 1 96.81 323 ASN A O 1
ATOM 2594 N N . LEU A 1 324 ? -8.805 -41.906 -6.621 1 98.06 324 LEU A N 1
ATOM 2595 C CA . LEU A 1 324 ? -7.445 -42.375 -6.859 1 98.06 324 LEU A CA 1
ATOM 2596 C C . LEU A 1 324 ? -7.035 -42.156 -8.312 1 98.06 324 LEU A C 1
ATOM 2598 O O . LEU A 1 324 ? -7.809 -42.438 -9.234 1 98.06 324 LEU A O 1
ATOM 2602 N N . SER A 1 325 ? -5.887 -41.594 -8.516 1 98.31 325 SER A N 1
ATOM 2603 C CA . SER A 1 325 ? -5.434 -41.406 -9.891 1 98.31 325 SER A CA 1
ATOM 2604 C C . SER A 1 325 ? -3.949 -41.719 -10.039 1 98.31 325 SER A C 1
ATOM 2606 O O . SER A 1 325 ? -3.174 -41.5 -9.102 1 98.31 325 SER A O 1
ATOM 2608 N N . PHE A 1 326 ? -3.574 -42.188 -11.164 1 98.69 326 PHE A N 1
ATOM 2609 C CA . PHE A 1 326 ? -2.195 -42.375 -11.609 1 98.69 326 PHE A CA 1
ATOM 2610 C C . PHE A 1 326 ? -1.839 -41.344 -12.695 1 98.69 326 PHE A C 1
ATOM 2612 O O . PHE A 1 326 ? -2.547 -41.25 -13.695 1 98.69 326 PHE A O 1
ATOM 2619 N N . ASN A 1 327 ? -0.828 -40.656 -12.484 1 98.75 327 ASN A N 1
ATOM 2620 C CA . ASN A 1 327 ? -0.446 -39.562 -13.359 1 98.75 327 ASN A CA 1
ATOM 2621 C C . ASN A 1 327 ? 0.993 -39.688 -13.852 1 98.75 327 ASN A C 1
ATOM 2623 O O . ASN A 1 327 ? 1.865 -40.156 -13.102 1 98.75 327 ASN A O 1
ATOM 2627 N N . PHE A 1 328 ? 1.218 -39.281 -15.055 1 98.75 328 PHE A N 1
ATOM 2628 C CA . PHE A 1 328 ? 2.529 -39.375 -15.688 1 98.75 328 PHE A CA 1
ATOM 2629 C C . PHE A 1 328 ? 2.875 -38.094 -16.422 1 98.75 328 PHE A C 1
ATOM 2631 O O . PHE A 1 328 ? 1.987 -37.406 -16.922 1 98.75 328 PHE A O 1
ATOM 2638 N N . LEU A 1 329 ? 4.09 -37.75 -16.438 1 98.75 329 LEU A N 1
ATOM 2639 C CA . LEU A 1 329 ? 4.613 -36.656 -17.25 1 98.75 329 LEU A CA 1
ATOM 2640 C C . LEU A 1 329 ? 5.992 -37 -17.797 1 98.75 329 LEU A C 1
ATOM 2642 O O . LEU A 1 329 ? 6.875 -37.438 -17.047 1 98.75 329 LEU A O 1
ATOM 2646 N N . GLY A 1 330 ? 6.207 -36.844 -19.062 1 98.81 330 GLY A N 1
ATOM 2647 C CA . GLY A 1 330 ? 7.504 -36.938 -19.703 1 98.81 330 GLY A CA 1
ATOM 2648 C C . GLY A 1 330 ? 7.891 -35.719 -20.5 1 98.81 330 GLY A C 1
ATOM 2649 O O . GLY A 1 330 ? 7.062 -35.156 -21.219 1 98.81 330 GLY A O 1
ATOM 2650 N N . ILE A 1 331 ? 9.031 -35.281 -20.297 1 98.69 331 ILE A N 1
ATOM 2651 C CA . ILE A 1 331 ? 9.594 -34.156 -21.062 1 98.69 331 ILE A CA 1
ATOM 2652 C C . ILE A 1 331 ? 10.781 -34.656 -21.875 1 98.69 331 ILE A C 1
ATOM 2654 O O . ILE A 1 331 ? 11.664 -35.344 -21.359 1 98.69 331 ILE A O 1
ATOM 2658 N N . ASN A 1 332 ? 10.883 -34.312 -23.094 1 98.12 332 ASN A N 1
ATOM 2659 C CA . ASN A 1 332 ? 11.961 -34.812 -23.953 1 98.12 332 ASN A CA 1
ATOM 2660 C C . ASN A 1 332 ? 13.281 -34.094 -23.641 1 98.12 332 ASN A C 1
ATOM 2662 O O . ASN A 1 332 ? 13.367 -33.281 -22.719 1 98.12 332 ASN A O 1
ATOM 2666 N N . ASP A 1 333 ? 14.391 -34.406 -24.344 1 96.81 333 ASP A N 1
ATOM 2667 C CA . ASP A 1 333 ? 15.734 -33.938 -24 1 96.81 333 ASP A CA 1
ATOM 2668 C C . ASP A 1 333 ? 16.203 -32.875 -25 1 96.81 333 ASP A C 1
ATOM 2670 O O . ASP A 1 333 ? 17.406 -32.656 -25.156 1 96.81 333 ASP A O 1
ATOM 2674 N N . ASN A 1 334 ? 15.297 -32.219 -25.719 1 96.69 334 ASN A N 1
ATOM 2675 C CA . ASN A 1 334 ? 15.656 -31.188 -26.703 1 96.69 334 ASN A CA 1
ATOM 2676 C C . ASN A 1 334 ? 15.672 -29.797 -26.078 1 96.69 334 ASN A C 1
ATOM 2678 O O . ASN A 1 334 ? 15.195 -28.828 -26.672 1 96.69 334 ASN A O 1
ATOM 2682 N N . GLY A 1 335 ? 16.062 -29.75 -24.859 1 96 335 GLY A N 1
ATOM 2683 C CA . GLY A 1 335 ? 16.078 -28.5 -24.109 1 96 335 GLY A CA 1
ATOM 2684 C C . GLY A 1 335 ? 15.391 -28.609 -22.75 1 96 335 GLY A C 1
ATOM 2685 O O . GLY A 1 335 ? 15.281 -29.703 -22.203 1 96 335 GLY A O 1
ATOM 2686 N N . ARG A 1 336 ? 15.094 -27.484 -22.234 1 96.31 336 ARG A N 1
ATOM 2687 C CA . ARG A 1 336 ? 14.391 -27.406 -20.953 1 96.31 336 ARG A CA 1
ATOM 2688 C C . ARG A 1 336 ? 13.016 -26.766 -21.125 1 96.31 336 ARG A C 1
ATOM 2690 O O . ARG A 1 336 ? 12.852 -25.812 -21.891 1 96.31 336 ARG A O 1
ATOM 2697 N N . PHE A 1 337 ? 12.008 -27.391 -20.5 1 97.88 337 PHE A N 1
ATOM 2698 C CA . PHE A 1 337 ? 10.727 -26.703 -20.391 1 97.88 337 PHE A CA 1
ATOM 2699 C C . PHE A 1 337 ? 10.875 -25.406 -19.594 1 97.88 337 PHE A C 1
ATOM 2701 O O . PHE A 1 337 ? 11.18 -25.453 -18.391 1 97.88 337 PHE A O 1
ATOM 2708 N N . LEU A 1 338 ? 10.625 -24.266 -20.312 1 97.5 338 LEU A N 1
ATOM 2709 C CA . LEU A 1 338 ? 10.859 -22.984 -19.672 1 97.5 338 LEU A CA 1
ATOM 2710 C C . LEU A 1 338 ? 9.586 -22.141 -19.656 1 97.5 338 LEU A C 1
ATOM 2712 O O . LEU A 1 338 ? 8.961 -21.938 -20.703 1 97.5 338 LEU A O 1
ATOM 2716 N N . PHE A 1 339 ? 9.242 -21.703 -18.547 1 97.5 339 PHE A N 1
ATOM 2717 C CA . PHE A 1 339 ? 8.172 -20.75 -18.281 1 97.5 339 PHE A CA 1
ATOM 2718 C C . PHE A 1 339 ? 8.484 -19.922 -17.031 1 97.5 339 PHE A C 1
ATOM 2720 O O . PHE A 1 339 ? 8.695 -20.484 -15.961 1 97.5 339 PHE A O 1
ATOM 2727 N N . PRO A 1 340 ? 8.586 -18.578 -17.203 1 96.94 340 PRO A N 1
ATOM 2728 C CA . PRO A 1 340 ? 9 -17.797 -16.031 1 96.94 340 PRO A CA 1
ATOM 2729 C C . PRO A 1 340 ? 8.188 -18.109 -14.789 1 96.94 340 PRO A C 1
ATOM 2731 O O . PRO A 1 340 ? 6.953 -18.062 -14.812 1 96.94 340 PRO A O 1
ATOM 2734 N N . ARG A 1 341 ? 8.852 -18.422 -13.742 1 95.31 341 ARG A N 1
ATOM 2735 C CA . ARG A 1 341 ? 8.203 -18.766 -12.477 1 95.31 341 ARG A CA 1
ATOM 2736 C C . ARG A 1 341 ? 7.414 -17.578 -11.93 1 95.31 341 ARG A C 1
ATOM 2738 O O . ARG A 1 341 ? 6.512 -17.75 -11.109 1 95.31 341 ARG A O 1
ATOM 2745 N N . GLU A 1 342 ? 7.746 -16.422 -12.398 1 96.38 342 GLU A N 1
ATOM 2746 C CA . GLU A 1 342 ? 7.113 -15.172 -12.008 1 96.38 342 GLU A CA 1
ATOM 2747 C C . GLU A 1 342 ? 5.684 -15.086 -12.531 1 96.38 342 GLU A C 1
ATOM 2749 O O . GLU A 1 342 ? 4.895 -14.266 -12.062 1 96.38 342 GLU A O 1
ATOM 2754 N N . TRP A 1 343 ? 5.352 -15.984 -13.5 1 97.81 343 TRP A N 1
ATOM 2755 C CA . TRP A 1 343 ? 4.09 -15.797 -14.211 1 97.81 343 TRP A CA 1
ATOM 2756 C C . TRP A 1 343 ? 3.051 -16.812 -13.742 1 97.81 343 TRP A C 1
ATOM 2758 O O . TRP A 1 343 ? 1.89 -16.766 -14.156 1 97.81 343 TRP A O 1
ATOM 2768 N N . GLY A 1 344 ? 3.484 -17.688 -12.914 1 96.62 344 GLY A N 1
ATOM 2769 C CA . GLY A 1 344 ? 2.555 -18.703 -12.445 1 96.62 344 GLY A CA 1
ATOM 2770 C C . GLY A 1 344 ? 3.193 -20.078 -12.289 1 96.62 344 GLY A C 1
ATOM 2771 O O . GLY A 1 344 ? 4.414 -20.188 -12.164 1 96.62 344 GLY A O 1
ATOM 2772 N N . ARG A 1 345 ? 2.312 -21.062 -12.148 1 95.81 345 ARG A N 1
ATOM 2773 C CA . ARG A 1 345 ? 2.76 -22.453 -11.992 1 95.81 345 ARG A CA 1
ATOM 2774 C C . ARG A 1 345 ? 2.025 -23.375 -12.961 1 95.81 345 ARG A C 1
ATOM 2776 O O . ARG A 1 345 ? 0.813 -23.25 -13.156 1 95.81 345 ARG A O 1
ATOM 2783 N N . GLU A 1 346 ? 2.816 -24.234 -13.531 1 95.88 346 GLU A N 1
ATOM 2784 C CA . GLU A 1 346 ? 2.23 -25.188 -14.469 1 95.88 346 GLU A CA 1
ATOM 2785 C C . GLU A 1 346 ? 1.265 -26.125 -13.758 1 95.88 346 GLU A C 1
ATOM 2787 O O . GLU A 1 346 ? 1.572 -26.656 -12.688 1 95.88 346 GLU A O 1
ATOM 2792 N N . ASN A 1 347 ? 0.176 -26.219 -14.266 1 94.88 347 ASN A N 1
ATOM 2793 C CA . ASN A 1 347 ? -0.812 -27.188 -13.805 1 94.88 347 ASN A CA 1
ATOM 2794 C C . ASN A 1 347 ? -0.823 -28.438 -14.68 1 94.88 347 ASN A C 1
ATOM 2796 O O . ASN A 1 347 ? -1.54 -28.484 -15.68 1 94.88 347 ASN A O 1
ATOM 2800 N N . LEU A 1 348 ? -0.08 -29.422 -14.289 1 98 348 LEU A N 1
ATOM 2801 C CA . LEU A 1 348 ? 0.028 -30.688 -14.992 1 98 348 LEU A CA 1
ATOM 2802 C C . LEU A 1 348 ? -0.522 -31.828 -14.133 1 98 348 LEU A C 1
ATOM 2804 O O . LEU A 1 348 ? -0.608 -31.703 -12.906 1 98 348 LEU A O 1
ATOM 2808 N N . TYR A 1 349 ? -0.874 -32.938 -14.773 1 98.06 349 TYR A N 1
ATOM 2809 C CA . TYR A 1 349 ? -1.444 -34.062 -14.039 1 98.06 349 TYR A CA 1
ATOM 2810 C C . TYR A 1 349 ? -0.497 -34.531 -12.938 1 98.06 349 TYR A C 1
ATOM 2812 O O . TYR A 1 349 ? -0.934 -34.844 -11.836 1 98.06 349 TYR A O 1
ATOM 2820 N N . ALA A 1 350 ? 0.746 -34.469 -13.18 1 98.12 350 ALA A N 1
ATOM 2821 C CA . ALA A 1 350 ? 1.741 -35.031 -12.281 1 98.12 350 ALA A CA 1
ATOM 2822 C C . ALA A 1 350 ? 2.211 -34.031 -11.25 1 98.12 350 ALA A C 1
ATOM 2824 O O . ALA A 1 350 ? 3.066 -34.344 -10.414 1 98.12 350 ALA A O 1
ATOM 2825 N N . SER A 1 351 ? 1.671 -32.844 -11.273 1 96.75 351 SER A N 1
ATOM 2826 C CA . SER A 1 351 ? 2.143 -31.781 -10.391 1 96.75 351 SER A CA 1
ATOM 2827 C C . SER A 1 351 ? 1.735 -32.062 -8.945 1 96.75 351 SER A C 1
ATOM 2829 O O . SER A 1 351 ? 0.6 -32.438 -8.68 1 96.75 351 SER A O 1
ATOM 2831 N N . LEU A 1 352 ? 2.684 -31.859 -8.023 1 97.25 352 LEU A N 1
ATOM 2832 C CA . LEU A 1 352 ? 2.461 -31.859 -6.586 1 97.25 352 LEU A CA 1
ATOM 2833 C C . LEU A 1 352 ? 2.951 -30.547 -5.961 1 97.25 352 LEU A C 1
ATOM 2835 O O . LEU A 1 352 ? 3.816 -29.875 -6.523 1 97.25 352 LEU A O 1
ATOM 2839 N N . PRO A 1 353 ? 2.393 -30.203 -4.836 1 95.06 353 PRO A N 1
ATOM 2840 C CA . PRO A 1 353 ? 2.799 -28.953 -4.199 1 95.06 353 PRO A CA 1
ATOM 2841 C C . PRO A 1 353 ? 4.285 -28.922 -3.842 1 95.06 353 PRO A C 1
ATOM 2843 O O . PRO A 1 353 ? 4.859 -29.969 -3.504 1 95.06 353 PRO A O 1
ATOM 2846 N N . ARG A 1 354 ? 4.844 -27.719 -3.912 1 93.19 354 ARG A N 1
ATOM 2847 C CA . ARG A 1 354 ? 6.164 -27.344 -3.418 1 93.19 354 ARG A CA 1
ATOM 2848 C C . ARG A 1 354 ? 7.254 -27.781 -4.391 1 93.19 354 ARG A C 1
ATOM 2850 O O . ARG A 1 354 ? 8.43 -27.828 -4.031 1 93.19 354 ARG A O 1
ATOM 2857 N N . GLU A 1 355 ? 6.871 -28.141 -5.543 1 91.38 355 GLU A N 1
ATOM 2858 C CA . GLU A 1 355 ? 7.859 -28.281 -6.605 1 91.38 355 GLU A CA 1
ATOM 2859 C C . GLU A 1 355 ? 7.211 -28.141 -7.98 1 91.38 355 GLU A C 1
ATOM 2861 O O . GLU A 1 355 ? 6.02 -28.422 -8.141 1 91.38 355 GLU A O 1
ATOM 2866 N N . ARG A 1 356 ? 7.992 -27.656 -8.891 1 94.31 356 ARG A N 1
ATOM 2867 C CA . ARG A 1 356 ? 7.578 -27.484 -10.281 1 94.31 356 ARG A CA 1
ATOM 2868 C C . ARG A 1 356 ? 8.492 -28.25 -11.227 1 94.31 356 ARG A C 1
ATOM 2870 O O . ARG A 1 356 ? 9.539 -28.766 -10.812 1 94.31 356 ARG A O 1
ATOM 2877 N N . TYR A 1 357 ? 8.039 -28.359 -12.453 1 97.38 357 TYR A N 1
ATOM 2878 C CA . TYR A 1 357 ? 8.828 -29.078 -13.453 1 97.38 357 TYR A CA 1
ATOM 2879 C C . TYR A 1 357 ? 9.523 -28.109 -14.391 1 97.38 357 TYR A C 1
ATOM 2881 O O . TYR A 1 357 ? 10.383 -28.5 -15.18 1 97.38 357 TYR A O 1
ATOM 2889 N N . GLU A 1 358 ? 9.141 -26.859 -14.305 1 96.62 358 GLU A N 1
ATOM 2890 C CA . GLU A 1 358 ? 9.805 -25.828 -15.094 1 96.62 358 GLU A CA 1
ATOM 2891 C C . GLU A 1 358 ? 11.32 -25.891 -14.922 1 96.62 358 GLU A C 1
ATOM 2893 O O . GLU A 1 358 ? 11.82 -26.094 -13.812 1 96.62 358 GLU A O 1
ATOM 2898 N N . GLY A 1 359 ? 12.078 -25.812 -15.953 1 96.75 359 GLY A N 1
ATOM 2899 C CA . GLY A 1 359 ? 13.523 -25.906 -15.945 1 96.75 359 GLY A CA 1
ATOM 2900 C C . GLY A 1 359 ? 14.031 -27.297 -16.25 1 96.75 359 GLY A C 1
ATOM 2901 O O . GLY A 1 359 ? 15.242 -27.516 -16.359 1 96.75 359 GLY A O 1
ATOM 2902 N N . SER A 1 360 ? 13.148 -28.25 -16.484 1 97.44 360 SER A N 1
ATOM 2903 C CA . SER A 1 360 ? 13.555 -29.641 -16.656 1 97.44 360 SER A CA 1
ATOM 2904 C C . SER A 1 360 ? 13.422 -30.078 -18.109 1 97.44 360 SER A C 1
ATOM 2906 O O . SER A 1 360 ? 12.484 -29.672 -18.797 1 97.44 360 SER A O 1
ATOM 2908 N N . GLY A 1 361 ? 14.336 -30.781 -18.594 1 97.88 361 GLY A N 1
ATOM 2909 C CA . GLY A 1 361 ? 14.352 -31.609 -19.797 1 97.88 361 GLY A CA 1
ATOM 2910 C C . GLY A 1 361 ? 14.836 -33.031 -19.516 1 97.88 361 GLY A C 1
ATOM 2911 O O . GLY A 1 361 ? 15.43 -33.312 -18.469 1 97.88 361 GLY A O 1
ATOM 2912 N N . SER A 1 362 ? 14.477 -33.906 -20.375 1 98.06 362 SER A N 1
ATOM 2913 C CA . SER A 1 362 ? 14.828 -35.312 -20.156 1 98.06 362 SER A CA 1
ATOM 2914 C C . SER A 1 362 ? 14.367 -35.781 -18.781 1 98.06 362 SER A C 1
ATOM 2916 O O . SER A 1 362 ? 15.164 -36.312 -18 1 98.06 362 SER A O 1
ATOM 2918 N N . MET A 1 363 ? 13.164 -35.625 -18.516 1 98.31 363 MET A N 1
ATOM 2919 C CA . MET A 1 363 ? 12.602 -35.906 -17.188 1 98.31 363 MET A CA 1
ATOM 2920 C C . MET A 1 363 ? 11.367 -36.781 -17.297 1 98.31 363 MET A C 1
ATOM 2922 O O . MET A 1 363 ? 10.602 -36.688 -18.266 1 98.31 363 MET A O 1
ATOM 2926 N N . ARG A 1 364 ? 11.148 -37.656 -16.344 1 98.62 364 ARG A N 1
ATOM 2927 C CA . ARG A 1 364 ? 9.945 -38.469 -16.203 1 98.62 364 ARG A CA 1
ATOM 2928 C C . ARG A 1 364 ? 9.422 -38.406 -14.773 1 98.62 364 ARG A C 1
ATOM 2930 O O . ARG A 1 364 ? 10.188 -38.562 -13.82 1 98.62 364 ARG A O 1
ATOM 2937 N N . ALA A 1 365 ? 8.195 -38.188 -14.664 1 98.75 365 ALA A N 1
ATOM 2938 C CA . ALA A 1 365 ? 7.559 -38.156 -13.352 1 98.75 365 ALA A CA 1
ATOM 2939 C C . ALA A 1 365 ? 6.383 -39.125 -13.297 1 98.75 365 ALA A C 1
ATOM 2941 O O . ALA A 1 365 ? 5.582 -39.188 -14.227 1 98.75 365 ALA A O 1
ATOM 2942 N N . TYR A 1 366 ? 6.348 -39.906 -12.266 1 98.75 366 TYR A N 1
ATOM 2943 C CA . TYR A 1 366 ? 5.258 -40.812 -11.938 1 98.75 366 TYR A CA 1
ATOM 2944 C C . TYR A 1 366 ? 4.613 -40.438 -10.602 1 98.75 366 TYR A C 1
ATOM 2946 O O . TYR A 1 366 ? 5.281 -40.438 -9.57 1 98.75 366 TYR A O 1
ATOM 2954 N N . VAL A 1 367 ? 3.311 -40.188 -10.656 1 98.81 367 VAL A N 1
ATOM 2955 C CA . VAL A 1 367 ? 2.691 -39.656 -9.445 1 98.81 367 VAL A CA 1
ATOM 2956 C C . VAL A 1 367 ? 1.36 -40.375 -9.195 1 98.81 367 VAL A C 1
ATOM 2958 O O . VAL A 1 367 ? 0.567 -40.562 -10.125 1 98.81 367 VAL A O 1
ATOM 2961 N N . VAL A 1 368 ? 1.135 -40.75 -7.977 1 98.81 368 VAL A N 1
ATOM 2962 C CA . VAL A 1 368 ? -0.154 -41.25 -7.516 1 98.81 368 VAL A CA 1
ATOM 2963 C C . VAL A 1 368 ? -0.812 -40.219 -6.59 1 98.81 368 VAL A C 1
ATOM 2965 O O . VAL A 1 368 ? -0.157 -39.688 -5.707 1 98.81 368 VAL A O 1
ATOM 2968 N N . LYS A 1 369 ? -2.031 -39.969 -6.852 1 98.56 369 LYS A N 1
ATOM 2969 C CA . LYS A 1 369 ? -2.793 -39.031 -6.016 1 98.56 369 LYS A CA 1
ATOM 2970 C C . LYS A 1 369 ? -4.023 -39.719 -5.422 1 98.56 369 LYS A C 1
ATOM 2972 O O . LYS A 1 369 ? -4.668 -40.531 -6.086 1 98.56 369 LYS A O 1
ATOM 2977 N N . TYR A 1 370 ? -4.301 -39.375 -4.199 1 98.44 370 TYR A N 1
ATOM 2978 C CA . TYR A 1 370 ? -5.461 -39.906 -3.49 1 98.44 370 TYR A CA 1
ATOM 2979 C C . TYR A 1 370 ? -6.203 -38.812 -2.75 1 98.44 370 TYR A C 1
ATOM 2981 O O . TYR A 1 370 ? -5.645 -38.188 -1.854 1 98.44 370 TYR A O 1
ATOM 2989 N N . ASP A 1 371 ? -7.43 -38.594 -3.123 1 97.12 371 ASP A N 1
ATOM 2990 C CA . ASP A 1 371 ? -8.289 -37.625 -2.465 1 97.12 371 ASP A CA 1
ATOM 2991 C C . ASP A 1 371 ? -9.422 -38.312 -1.705 1 97.12 371 ASP A C 1
ATOM 2993 O O . ASP A 1 371 ? -10.008 -39.281 -2.199 1 97.12 371 ASP A O 1
ATOM 2997 N N . LEU A 1 372 ? -9.641 -37.812 -0.545 1 96.06 372 LEU A N 1
ATOM 2998 C CA . LEU A 1 372 ? -10.672 -38.375 0.305 1 96.06 372 LEU A CA 1
ATOM 2999 C C . LEU A 1 372 ? -11.602 -37.281 0.843 1 96.06 372 LEU A C 1
ATOM 3001 O O . LEU A 1 372 ? -11.148 -36.344 1.498 1 96.06 372 LEU A O 1
ATOM 3005 N N . VAL A 1 373 ? -12.812 -37.438 0.52 1 92.75 373 VAL A N 1
ATOM 3006 C CA . VAL A 1 373 ? -13.828 -36.656 1.233 1 92.75 373 VAL A CA 1
ATOM 3007 C C . VAL A 1 373 ? -14.219 -37.375 2.52 1 92.75 373 VAL A C 1
ATOM 3009 O O . VAL A 1 373 ? -14.93 -38.375 2.482 1 92.75 373 VAL A O 1
ATOM 3012 N N . THR A 1 374 ? -13.891 -36.844 3.619 1 91 374 THR A N 1
ATOM 3013 C CA . THR A 1 374 ? -14.062 -37.562 4.883 1 91 374 THR A CA 1
ATOM 3014 C C . THR A 1 374 ? -15.516 -37.531 5.34 1 91 374 THR A C 1
ATOM 3016 O O . THR A 1 374 ? -16.312 -36.75 4.816 1 91 374 THR A O 1
ATOM 3019 N N . PRO A 1 375 ? -15.867 -38.312 6.34 1 90.44 375 PRO A N 1
ATOM 3020 C CA . PRO A 1 375 ? -17.234 -38.281 6.863 1 90.44 375 PRO A CA 1
ATOM 3021 C C . PRO A 1 375 ? -17.547 -37 7.645 1 90.44 375 PRO A C 1
ATOM 3023 O O . PRO A 1 375 ? -18.719 -36.688 7.848 1 90.44 375 PRO A O 1
ATOM 3026 N N . VAL A 1 376 ? -16.5 -36.406 8.094 1 92 376 VAL A N 1
ATOM 3027 C CA . VAL A 1 376 ? -16.703 -35.125 8.773 1 92 376 VAL A CA 1
ATOM 3028 C C . VAL A 1 376 ? -16.984 -34.062 7.738 1 92 376 VAL A C 1
ATOM 3030 O O . VAL A 1 376 ? -16.156 -33.781 6.867 1 92 376 VAL A O 1
ATOM 3033 N N . LYS A 1 377 ? -18.094 -33.438 7.863 1 91.06 377 LYS A N 1
ATOM 3034 C CA . LYS A 1 377 ? -18.5 -32.438 6.898 1 91.06 377 LYS A CA 1
ATOM 3035 C C . LYS A 1 377 ? -17.484 -31.281 6.836 1 91.06 377 LYS A C 1
ATOM 3037 O O . LYS A 1 377 ? -17.094 -30.734 7.871 1 91.06 377 LYS A O 1
ATOM 3042 N N . GLY A 1 378 ? -17.094 -31.031 5.652 1 93.31 378 GLY A N 1
ATOM 3043 C CA . GLY A 1 378 ? -16.188 -29.922 5.441 1 93.31 378 GLY A CA 1
ATOM 3044 C C . GLY A 1 378 ? -14.727 -30.328 5.477 1 93.31 378 GLY A C 1
ATOM 3045 O O . GLY A 1 378 ? -13.836 -29.531 5.164 1 93.31 378 GLY A O 1
ATOM 3046 N N . LEU A 1 379 ? -14.438 -31.516 5.867 1 95.56 379 LEU A N 1
ATOM 3047 C CA . LEU A 1 379 ? -13.062 -31.984 5.984 1 95.56 379 LEU A CA 1
ATOM 3048 C C . LEU A 1 379 ? -12.656 -32.781 4.754 1 95.56 379 LEU A C 1
ATOM 3050 O O . LEU A 1 379 ? -13.328 -33.75 4.391 1 95.56 379 LEU A O 1
ATOM 3054 N N . PHE A 1 380 ? -11.656 -32.344 4.098 1 96.38 380 PHE A N 1
ATOM 3055 C CA . PHE A 1 380 ? -11.109 -32.969 2.898 1 96.38 380 PHE A CA 1
ATOM 3056 C C . PHE A 1 380 ? -9.625 -33.281 3.068 1 96.38 380 PHE A C 1
ATOM 3058 O O . PHE A 1 380 ? -8.891 -32.469 3.662 1 96.38 380 PHE A O 1
ATOM 3065 N N . SER A 1 381 ? -9.219 -34.406 2.562 1 97.31 381 SER A N 1
ATOM 3066 C CA . SER A 1 381 ? -7.801 -34.781 2.617 1 97.31 381 SER A CA 1
ATOM 3067 C C . SER A 1 381 ? -7.273 -35.156 1.234 1 97.31 381 SER A C 1
ATOM 3069 O O . SER A 1 381 ? -7.996 -35.719 0.419 1 97.31 381 SER A O 1
ATOM 3071 N N . GLN A 1 382 ? -6.098 -34.781 0.942 1 98.12 382 GLN A N 1
ATOM 3072 C CA . GLN A 1 382 ? -5.41 -35.094 -0.306 1 98.12 382 GLN A CA 1
ATOM 3073 C C . GLN A 1 382 ? -4 -35.625 -0.041 1 98.12 382 GLN A C 1
ATOM 3075 O O . GLN A 1 382 ? -3.27 -35.062 0.774 1 98.12 382 GLN A O 1
ATOM 3080 N N . PHE A 1 383 ? -3.686 -36.656 -0.677 1 98.38 383 PHE A N 1
ATOM 3081 C CA . PHE A 1 383 ? -2.359 -37.25 -0.554 1 98.38 383 PHE A CA 1
ATOM 3082 C C . PHE A 1 383 ? -1.723 -37.469 -1.926 1 98.38 383 PHE A C 1
ATOM 3084 O O . PHE A 1 383 ? -2.422 -37.688 -2.914 1 98.38 383 PHE A O 1
ATOM 3091 N N . GLY A 1 384 ? -0.462 -37.312 -1.997 1 98.69 384 GLY A N 1
ATOM 3092 C CA . GLY A 1 384 ? 0.3 -37.531 -3.215 1 98.69 384 GLY A CA 1
ATOM 3093 C C . GLY A 1 384 ? 1.625 -38.219 -2.971 1 98.69 384 GLY A C 1
ATOM 3094 O O . GLY A 1 384 ? 2.283 -38 -1.957 1 98.69 384 GLY A O 1
ATOM 3095 N N . ALA A 1 385 ? 1.98 -39.094 -3.809 1 98.69 385 ALA A N 1
ATOM 3096 C CA . ALA A 1 385 ? 3.275 -39.781 -3.824 1 98.69 385 ALA A CA 1
ATOM 3097 C C . ALA A 1 385 ? 3.826 -39.875 -5.242 1 98.69 385 ALA A C 1
ATOM 3099 O O . ALA A 1 385 ? 3.105 -40.219 -6.172 1 98.69 385 ALA A O 1
ATOM 3100 N N . GLY A 1 386 ? 5.062 -39.469 -5.379 1 98.44 386 GLY A N 1
ATOM 3101 C CA . GLY A 1 386 ? 5.594 -39.469 -6.734 1 98.44 386 GLY A CA 1
ATOM 3102 C C . GLY A 1 386 ? 7.078 -39.781 -6.793 1 98.44 386 GLY A C 1
ATOM 3103 O O . GLY A 1 386 ? 7.77 -39.719 -5.773 1 98.44 386 GLY A O 1
ATOM 3104 N N . LEU A 1 387 ? 7.508 -40.219 -7.934 1 98.69 387 LEU A N 1
ATOM 3105 C CA . LEU A 1 387 ? 8.906 -40.375 -8.328 1 98.69 387 LEU A CA 1
ATOM 3106 C C . LEU A 1 387 ? 9.234 -39.5 -9.523 1 98.69 387 LEU A C 1
ATOM 3108 O O . LEU A 1 387 ? 8.578 -39.562 -10.562 1 98.69 387 LEU A O 1
ATOM 3112 N N . VAL A 1 388 ? 10.164 -38.656 -9.32 1 98.62 388 VAL A N 1
ATOM 3113 C CA . VAL A 1 388 ? 10.594 -37.781 -10.398 1 98.62 388 VAL A CA 1
ATOM 3114 C C . VAL A 1 388 ? 12.047 -38.062 -10.766 1 98.62 388 VAL A C 1
ATOM 3116 O O . VAL A 1 388 ? 12.945 -37.906 -9.938 1 98.62 388 VAL A O 1
ATOM 3119 N N . ASN A 1 389 ? 12.266 -38.469 -11.961 1 98.5 389 ASN A N 1
ATOM 3120 C CA . ASN A 1 389 ? 13.602 -38.719 -12.484 1 98.5 389 ASN A CA 1
ATOM 3121 C C . ASN A 1 389 ? 14.094 -37.594 -13.375 1 98.5 389 ASN A C 1
ATOM 3123 O O . ASN A 1 389 ? 13.602 -37.406 -14.492 1 98.5 389 ASN A O 1
ATOM 3127 N N . HIS A 1 390 ? 15.039 -36.906 -12.844 1 97.75 390 HIS A N 1
ATOM 3128 C CA . HIS A 1 390 ? 15.688 -35.844 -13.609 1 97.75 390 HIS A CA 1
ATOM 3129 C C . HIS A 1 390 ? 16.953 -36.375 -14.289 1 97.75 390 HIS A C 1
ATOM 3131 O O . HIS A 1 390 ? 17.453 -37.438 -13.953 1 97.75 390 HIS A O 1
ATOM 3137 N N . SER A 1 391 ? 17.406 -35.562 -15.289 1 96.81 391 SER A N 1
ATOM 3138 C CA . SER A 1 391 ? 18.75 -35.812 -15.789 1 96.81 391 SER A CA 1
ATOM 3139 C C . SER A 1 391 ? 19.797 -35.469 -14.734 1 96.81 391 SER A C 1
ATOM 3141 O O . SER A 1 391 ? 19.469 -35.031 -13.633 1 96.81 391 SER A O 1
ATOM 3143 N N . ASP A 1 392 ? 21.047 -35.656 -15.086 1 95.5 392 ASP A N 1
ATOM 3144 C CA . ASP A 1 392 ? 22.125 -35.406 -14.148 1 95.5 392 ASP A CA 1
ATOM 3145 C C . ASP A 1 392 ? 22.094 -33.969 -13.648 1 95.5 392 ASP A C 1
ATOM 3147 O O . ASP A 1 392 ? 21.797 -33.062 -14.414 1 95.5 392 ASP A O 1
ATOM 3151 N N . VAL A 1 393 ? 22.484 -33.781 -12.422 1 94.81 393 VAL A N 1
ATOM 3152 C CA . VAL A 1 393 ? 22.391 -32.5 -11.766 1 94.81 393 VAL A CA 1
ATOM 3153 C C . VAL A 1 393 ? 23.359 -31.5 -12.422 1 94.81 393 VAL A C 1
ATOM 3155 O O . VAL A 1 393 ? 23.203 -30.281 -12.281 1 94.81 393 VAL A O 1
ATOM 3158 N N . THR A 1 394 ? 24.344 -31.969 -13.18 1 93.94 394 THR A N 1
ATOM 3159 C CA . THR A 1 394 ? 25.328 -31.078 -13.789 1 93.94 394 THR A CA 1
ATOM 3160 C C . THR A 1 394 ? 25.031 -30.891 -15.273 1 93.94 394 THR A C 1
ATOM 3162 O O . THR A 1 394 ? 25.75 -30.156 -15.969 1 93.94 394 THR A O 1
ATOM 3165 N N . ASP A 1 395 ? 23.969 -31.547 -15.742 1 96 395 ASP A N 1
ATOM 3166 C CA . ASP A 1 395 ? 23.562 -31.344 -17.125 1 96 395 ASP A CA 1
ATOM 3167 C C . ASP A 1 395 ? 22.578 -30.172 -17.25 1 96 395 ASP A C 1
ATOM 3169 O O . ASP A 1 395 ? 21.359 -30.391 -17.344 1 96 395 ASP A O 1
ATOM 3173 N N . PHE A 1 396 ? 23.109 -29.062 -17.406 1 95.62 396 PHE A N 1
ATOM 3174 C CA . PHE A 1 396 ? 22.297 -27.859 -17.328 1 95.62 396 PHE A CA 1
ATOM 3175 C C . PHE A 1 396 ? 21.547 -27.625 -18.641 1 95.62 396 PHE A C 1
ATOM 3177 O O . PHE A 1 396 ? 20.719 -26.719 -18.719 1 95.62 396 PHE A O 1
ATOM 3184 N N . ARG A 1 397 ? 21.75 -28.438 -19.641 1 95.56 397 ARG A N 1
ATOM 3185 C CA . ARG A 1 397 ? 20.984 -28.375 -20.891 1 95.56 397 ARG A CA 1
ATOM 3186 C C . ARG A 1 397 ? 19.562 -28.891 -20.672 1 95.56 397 ARG A C 1
ATOM 3188 O O . ARG A 1 397 ? 18.656 -28.531 -21.438 1 95.56 397 ARG A O 1
ATOM 3195 N N . THR A 1 398 ? 19.453 -29.75 -19.672 1 97.12 398 THR A N 1
ATOM 3196 C CA . THR A 1 398 ? 18.141 -30.328 -19.422 1 97.12 398 THR A CA 1
ATOM 3197 C C . THR A 1 398 ? 17.75 -30.188 -17.953 1 97.12 398 THR A C 1
ATOM 3199 O O . THR A 1 398 ? 16.672 -30.625 -17.547 1 97.12 398 THR A O 1
ATOM 3202 N N . ASN A 1 399 ? 18.656 -29.625 -17.141 1 96.75 399 ASN A N 1
ATOM 3203 C CA . ASN A 1 399 ? 18.422 -29.453 -15.719 1 96.75 399 ASN A CA 1
ATOM 3204 C C . ASN A 1 399 ? 18.891 -28.078 -15.234 1 96.75 399 ASN A C 1
ATOM 3206 O O . ASN A 1 399 ? 19.938 -27.969 -14.586 1 96.75 399 ASN A O 1
ATOM 3210 N N . LYS A 1 400 ? 18.047 -27.109 -15.438 1 96 400 LYS A N 1
ATOM 3211 C CA . LYS A 1 400 ? 18.359 -25.703 -15.25 1 96 400 LYS A CA 1
ATOM 3212 C C . LYS A 1 400 ? 18.75 -25.406 -13.805 1 96 400 LYS A C 1
ATOM 3214 O O . LYS A 1 400 ? 19.609 -24.562 -13.547 1 96 400 LYS A O 1
ATOM 3219 N N . TYR A 1 401 ? 18.156 -26.141 -12.828 1 94.69 401 TYR A N 1
ATOM 3220 C CA . TYR A 1 401 ? 18.328 -25.812 -11.422 1 94.69 401 TYR A CA 1
ATOM 3221 C C . TYR A 1 401 ? 19.172 -26.875 -10.719 1 94.69 401 TYR A C 1
ATOM 3223 O O . TYR A 1 401 ? 19.375 -26.797 -9.5 1 94.69 401 TYR A O 1
ATOM 3231 N N . GLY A 1 402 ? 19.625 -27.891 -11.453 1 94.19 402 GLY A N 1
ATOM 3232 C CA . GLY A 1 402 ? 20.422 -28.953 -10.852 1 94.19 402 GLY A CA 1
ATOM 3233 C C . GLY A 1 402 ? 19.688 -29.719 -9.773 1 94.19 402 GLY A C 1
ATOM 3234 O O . GLY A 1 402 ? 20.234 -29.953 -8.688 1 94.19 402 GLY A O 1
ATOM 3235 N N . ILE A 1 403 ? 18.5 -30.062 -10.039 1 95.62 403 ILE A N 1
ATOM 3236 C CA . ILE A 1 403 ? 17.672 -30.766 -9.062 1 95.62 403 ILE A CA 1
ATOM 3237 C C . ILE A 1 403 ? 17.938 -32.281 -9.156 1 95.62 403 ILE A C 1
ATOM 3239 O O . ILE A 1 403 ? 17.828 -32.875 -10.227 1 95.62 403 ILE A O 1
ATOM 3243 N N . PRO A 1 404 ? 18.25 -32.875 -8.039 1 97.25 404 PRO A N 1
ATOM 3244 C CA . PRO A 1 404 ? 18.375 -34.344 -8.062 1 97.25 404 PRO A CA 1
ATOM 3245 C C . PRO A 1 404 ? 17.047 -35.062 -8.242 1 97.25 404 PRO A C 1
ATOM 3247 O O . PRO A 1 404 ? 15.992 -34.5 -7.926 1 97.25 404 PRO A O 1
ATOM 3250 N N . SER A 1 405 ? 17.094 -36.281 -8.82 1 98.19 405 SER A N 1
ATOM 3251 C CA . SER A 1 405 ? 15.891 -37.125 -8.812 1 98.19 405 SER A CA 1
ATOM 3252 C C . SER A 1 405 ? 15.406 -37.375 -7.395 1 98.19 405 SER A C 1
ATOM 3254 O O . SER A 1 405 ? 16.203 -37.469 -6.465 1 98.19 405 SER A O 1
ATOM 3256 N N . TYR A 1 406 ? 14.148 -37.438 -7.242 1 98.38 406 TYR A N 1
ATOM 3257 C CA . TYR A 1 406 ? 13.672 -37.5 -5.867 1 98.38 406 TYR A CA 1
ATOM 3258 C C . TYR A 1 406 ? 12.32 -38.188 -5.785 1 98.38 406 TYR A C 1
ATOM 3260 O O . TYR A 1 406 ? 11.625 -38.344 -6.797 1 98.38 406 TYR A O 1
ATOM 3268 N N . TYR A 1 407 ? 12.031 -38.656 -4.578 1 98.69 407 TYR A N 1
ATOM 3269 C CA . TYR A 1 407 ? 10.688 -39.031 -4.18 1 98.69 407 TYR A CA 1
ATOM 3270 C C . TYR A 1 407 ? 9.922 -37.875 -3.588 1 98.69 407 TYR A C 1
ATOM 3272 O O . TYR A 1 407 ? 10.5 -37.031 -2.867 1 98.69 407 TYR A O 1
ATOM 3280 N N . HIS A 1 408 ? 8.719 -37.75 -3.969 1 98.56 408 HIS A N 1
ATOM 3281 C CA . HIS A 1 408 ? 7.887 -36.594 -3.578 1 98.56 408 HIS A CA 1
ATOM 3282 C C . HIS A 1 408 ? 6.633 -37.062 -2.846 1 98.56 408 HIS A C 1
ATOM 3284 O O . HIS A 1 408 ? 5.84 -37.844 -3.391 1 98.56 408 HIS A O 1
ATOM 3290 N N . PHE A 1 409 ? 6.441 -36.625 -1.605 1 98.69 409 PHE A N 1
ATOM 3291 C CA . PHE A 1 409 ? 5.262 -36.969 -0.822 1 98.69 409 PHE A CA 1
ATOM 3292 C C . PHE A 1 409 ? 4.559 -35.719 -0.326 1 98.69 409 PHE A C 1
ATOM 3294 O O . PHE A 1 409 ? 5.207 -34.781 0.161 1 98.69 409 PHE A O 1
ATOM 3301 N N . THR A 1 410 ? 3.311 -35.656 -0.514 1 98.56 410 THR A N 1
ATOM 3302 C CA . THR A 1 410 ? 2.535 -34.5 -0.011 1 98.56 410 THR A CA 1
ATOM 3303 C C . THR A 1 410 ? 1.276 -35 0.704 1 98.56 410 THR A C 1
ATOM 3305 O O . THR A 1 410 ? 0.752 -36.062 0.392 1 98.56 410 THR A O 1
ATOM 3308 N N . GLY A 1 411 ? 0.868 -34.312 1.668 1 98.38 411 GLY A N 1
ATOM 3309 C CA . GLY A 1 411 ? -0.385 -34.5 2.383 1 98.38 411 GLY A CA 1
ATOM 3310 C C . GLY A 1 411 ? -1.023 -33.188 2.814 1 98.38 411 GLY A C 1
ATOM 3311 O O . GLY A 1 411 ? -0.333 -32.281 3.277 1 98.38 411 GLY A O 1
ATOM 3312 N N . SER A 1 412 ? -2.264 -33.125 2.572 1 98.06 412 SER A N 1
ATOM 3313 C CA . SER A 1 412 ? -2.969 -31.938 2.99 1 98.06 412 SER A CA 1
ATOM 3314 C C . SER A 1 412 ? -4.316 -32.281 3.621 1 98.06 412 SER A C 1
ATOM 3316 O O . SER A 1 412 ? -4.965 -33.25 3.23 1 98.06 412 SER A O 1
ATOM 3318 N N . VAL A 1 413 ? -4.684 -31.562 4.617 1 98 413 VAL A N 1
ATOM 3319 C CA . VAL A 1 413 ? -5.988 -31.609 5.266 1 98 413 VAL A CA 1
ATOM 3320 C C . VAL A 1 413 ? -6.609 -30.219 5.277 1 98 413 VAL A C 1
ATOM 3322 O O . VAL A 1 413 ? -5.988 -29.266 5.746 1 98 413 VAL A O 1
ATOM 3325 N N . ASP A 1 414 ? -7.793 -30.172 4.699 1 97.44 414 ASP A N 1
ATOM 3326 C CA . ASP A 1 414 ? -8.516 -28.906 4.613 1 97.44 414 ASP A CA 1
ATOM 3327 C C . ASP A 1 414 ? -9.844 -28.969 5.363 1 97.44 414 ASP A C 1
ATOM 3329 O O . ASP A 1 414 ? -10.609 -29.922 5.188 1 97.44 414 ASP A O 1
ATOM 3333 N N . TYR A 1 415 ? -10.07 -28.031 6.16 1 97.31 415 TYR A N 1
ATOM 3334 C CA . TYR A 1 415 ? -11.352 -27.922 6.852 1 97.31 415 TYR A CA 1
ATOM 3335 C C . TYR A 1 415 ? -12.062 -26.625 6.504 1 97.31 415 TYR A C 1
ATOM 3337 O O . TYR A 1 415 ? -11.555 -25.531 6.789 1 97.31 415 TYR A O 1
ATOM 3345 N N . ARG A 1 416 ? -13.203 -26.781 5.938 1 96.31 416 ARG A N 1
ATOM 3346 C CA . ARG A 1 416 ? -14.047 -25.641 5.605 1 96.31 416 ARG A CA 1
ATOM 3347 C C . ARG A 1 416 ? -15.156 -25.469 6.641 1 96.31 416 ARG A C 1
ATOM 3349 O O . ARG A 1 416 ? -16.094 -26.25 6.688 1 96.31 416 ARG A O 1
ATOM 3356 N N . PHE A 1 417 ? -15.078 -24.406 7.32 1 93.69 417 PHE A N 1
ATOM 3357 C CA . PHE A 1 417 ? -16.062 -24.156 8.367 1 93.69 417 PHE A CA 1
ATOM 3358 C C . PHE A 1 417 ? -17.422 -23.828 7.773 1 93.69 417 PHE A C 1
ATOM 3360 O O . PHE A 1 417 ? -17.516 -23.328 6.652 1 93.69 417 PHE A O 1
ATOM 3367 N N . LYS A 1 418 ? -18.422 -24.234 8.523 1 90.75 418 LYS A N 1
ATOM 3368 C CA . LYS A 1 418 ? -19.797 -23.922 8.117 1 90.75 418 LYS A CA 1
ATOM 3369 C C . LYS A 1 418 ? -20.484 -23.062 9.164 1 90.75 418 LYS A C 1
ATOM 3371 O O . LYS A 1 418 ? -19.891 -22.688 10.172 1 90.75 418 LYS A O 1
ATOM 3376 N N . ASP A 1 419 ? -21.625 -22.594 8.875 1 89.56 419 ASP A N 1
ATOM 3377 C CA . ASP A 1 419 ? -22.484 -21.844 9.789 1 89.56 419 ASP A CA 1
ATOM 3378 C C . ASP A 1 419 ? -21.844 -20.516 10.172 1 89.56 419 ASP A C 1
ATOM 3380 O O . ASP A 1 419 ? -21.406 -19.75 9.305 1 89.56 419 ASP A O 1
ATOM 3384 N N . TYR A 1 420 ? -21.625 -20.266 11.359 1 87.94 420 TYR A N 1
ATOM 3385 C CA . TYR A 1 420 ? -21.188 -18.953 11.836 1 87.94 420 TYR A CA 1
ATOM 3386 C C . TYR A 1 420 ? -19.828 -18.594 11.242 1 87.94 420 TYR A C 1
ATOM 3388 O O . TYR A 1 420 ? -19.547 -17.422 10.992 1 87.94 420 TYR A O 1
ATOM 3396 N N . PHE A 1 421 ? -19.078 -19.594 10.922 1 91.19 421 PHE A N 1
ATOM 3397 C CA . PHE A 1 421 ? -17.719 -19.328 10.445 1 91.19 421 PHE A CA 1
ATOM 3398 C C . PHE A 1 421 ? -17.609 -19.656 8.961 1 91.19 421 PHE A C 1
ATOM 3400 O O . PHE A 1 421 ? -16.516 -19.969 8.469 1 91.19 421 PHE A O 1
ATOM 3407 N N . GLU A 1 422 ? -18.703 -19.625 8.297 1 91.56 422 GLU A N 1
ATOM 3408 C CA . GLU A 1 422 ? -18.672 -19.844 6.852 1 91.56 422 GLU A CA 1
ATOM 3409 C C . GLU A 1 422 ? -17.703 -18.875 6.168 1 91.56 422 GLU A C 1
ATOM 3411 O O . GLU A 1 422 ? -17.688 -17.688 6.469 1 91.56 422 GLU A O 1
ATOM 3416 N N . GLY A 1 423 ? -16.875 -19.422 5.301 1 93.12 423 GLY A N 1
ATOM 3417 C CA . GLY A 1 423 ? -15.859 -18.625 4.633 1 93.12 423 GLY A CA 1
ATOM 3418 C C . GLY A 1 423 ? -14.469 -18.844 5.191 1 93.12 423 GLY A C 1
ATOM 3419 O O . GLY A 1 423 ? -13.477 -18.469 4.559 1 93.12 423 GLY A O 1
ATOM 3420 N N . LEU A 1 424 ? -14.43 -19.359 6.387 1 94.75 424 LEU A N 1
ATOM 3421 C CA . LEU A 1 424 ? -13.156 -19.672 7.023 1 94.75 424 LEU A CA 1
ATOM 3422 C C . LEU A 1 424 ? -12.656 -21.047 6.609 1 94.75 424 LEU A C 1
ATOM 3424 O O . LEU A 1 424 ? -13.398 -22.031 6.695 1 94.75 424 LEU A O 1
ATOM 3428 N N . ASN A 1 425 ? -11.508 -21.094 6.164 1 96.81 425 ASN A N 1
ATOM 3429 C CA . ASN A 1 425 ? -10.859 -22.344 5.77 1 96.81 425 ASN A CA 1
ATOM 3430 C C . ASN A 1 425 ? -9.523 -22.531 6.477 1 96.81 425 ASN A C 1
ATOM 3432 O O . ASN A 1 425 ? -8.711 -21.594 6.543 1 96.81 425 ASN A O 1
ATOM 3436 N N . LEU A 1 426 ? -9.297 -23.688 7.062 1 97.12 426 LEU A N 1
ATOM 3437 C CA . LEU A 1 426 ? -8.016 -24.062 7.66 1 97.12 426 LEU A CA 1
ATOM 3438 C C . LEU A 1 426 ? -7.363 -25.188 6.867 1 97.12 426 LEU A C 1
ATOM 3440 O O . LEU A 1 426 ? -8.023 -26.156 6.492 1 97.12 426 LEU A O 1
ATOM 3444 N N . GLN A 1 427 ? -6.094 -25.031 6.598 1 98.19 427 GLN A N 1
ATOM 3445 C CA . GLN A 1 427 ? -5.387 -26.031 5.812 1 98.19 427 GLN A CA 1
ATOM 3446 C C . GLN A 1 427 ? -4.051 -26.391 6.453 1 98.19 427 GLN A C 1
ATOM 3448 O O . GLN A 1 427 ? -3.316 -25.516 6.906 1 98.19 427 GLN A O 1
ATOM 3453 N N . LEU A 1 428 ? -3.789 -27.625 6.598 1 98.38 428 LEU A N 1
ATOM 3454 C CA . LEU A 1 428 ? -2.469 -28.172 6.895 1 98.38 428 LEU A CA 1
ATOM 3455 C C . LEU A 1 428 ? -1.884 -28.875 5.68 1 98.38 428 LEU A C 1
ATOM 3457 O O . LEU A 1 428 ? -2.488 -29.812 5.148 1 98.38 428 LEU A O 1
ATOM 3461 N N . LEU A 1 429 ? -0.81 -28.453 5.172 1 98.62 429 LEU A N 1
ATOM 3462 C CA . LEU A 1 429 ? -0.119 -29.062 4.039 1 98.62 429 LEU A CA 1
ATOM 3463 C C . LEU A 1 429 ? 1.305 -29.453 4.422 1 98.62 429 LEU A C 1
ATOM 3465 O O . LEU A 1 429 ? 2.068 -28.625 4.93 1 98.62 429 LEU A O 1
ATOM 3469 N N . ILE A 1 430 ? 1.64 -30.641 4.188 1 98.56 430 ILE A N 1
ATOM 3470 C CA . ILE A 1 430 ? 2.979 -31.156 4.445 1 98.56 430 ILE A CA 1
ATOM 3471 C C . ILE A 1 430 ? 3.553 -31.75 3.162 1 98.56 430 ILE A C 1
ATOM 3473 O O . ILE A 1 430 ? 2.861 -32.5 2.447 1 98.56 430 ILE A O 1
ATOM 3477 N N . ALA A 1 431 ? 4.719 -31.406 2.855 1 98.56 431 ALA A N 1
ATOM 3478 C CA . ALA A 1 431 ? 5.418 -31.953 1.697 1 98.56 431 ALA A CA 1
ATOM 3479 C C . ALA A 1 431 ? 6.801 -32.469 2.086 1 98.56 431 ALA A C 1
ATOM 3481 O O . ALA A 1 431 ? 7.492 -31.859 2.904 1 98.56 431 ALA A O 1
ATOM 3482 N N . ASN A 1 432 ? 7.195 -33.562 1.561 1 98.62 432 ASN A N 1
ATOM 3483 C CA . ASN A 1 432 ? 8.523 -34.125 1.731 1 98.62 432 ASN A CA 1
ATOM 3484 C C . ASN A 1 432 ? 9.156 -34.5 0.389 1 98.62 432 ASN A C 1
ATOM 3486 O O . ASN A 1 432 ? 8.492 -35.062 -0.485 1 98.62 432 ASN A O 1
ATOM 3490 N N . LYS A 1 433 ? 10.305 -34.125 0.217 1 98.31 433 LYS A N 1
ATOM 3491 C CA . LYS A 1 433 ? 11.109 -34.531 -0.927 1 98.31 433 LYS A CA 1
ATOM 3492 C C . LYS A 1 433 ? 12.383 -35.25 -0.474 1 98.31 433 LYS A C 1
ATOM 3494 O O . LYS A 1 433 ? 13.203 -34.656 0.247 1 98.31 433 LYS A O 1
ATOM 3499 N N . THR A 1 434 ? 12.516 -36.438 -0.928 1 98.31 434 THR A N 1
ATOM 3500 C CA . THR A 1 434 ? 13.688 -37.25 -0.58 1 98.31 434 THR A CA 1
ATOM 3501 C C . THR A 1 434 ? 14.484 -37.594 -1.83 1 98.31 434 THR A C 1
ATOM 3503 O O . THR A 1 434 ? 13.93 -38.156 -2.781 1 98.31 434 THR A O 1
ATOM 3506 N N . ALA A 1 435 ? 15.742 -37.344 -1.785 1 98.19 435 ALA A N 1
ATOM 3507 C CA . ALA A 1 435 ? 16.578 -37.688 -2.932 1 98.19 435 ALA A CA 1
ATOM 3508 C C . ALA A 1 435 ? 16.578 -39.219 -3.174 1 98.19 435 ALA A C 1
ATOM 3510 O O . ALA A 1 435 ? 16.625 -40 -2.227 1 98.19 435 ALA A O 1
ATOM 3511 N N . LYS A 1 436 ? 16.516 -39.562 -4.418 1 97.31 436 LYS A N 1
ATOM 3512 C CA . LYS A 1 436 ? 16.578 -40.969 -4.777 1 97.31 436 LYS A CA 1
ATOM 3513 C C . LYS A 1 436 ? 17.906 -41.594 -4.332 1 97.31 436 LYS A C 1
ATOM 3515 O O . LYS A 1 436 ? 17.938 -42.719 -3.871 1 97.31 436 LYS A O 1
ATOM 3520 N N . GLU A 1 437 ? 19 -40.781 -4.516 1 95.75 437 GLU A N 1
ATOM 3521 C CA . GLU A 1 437 ? 20.328 -41.156 -4.051 1 95.75 437 GLU A CA 1
ATOM 3522 C C . GLU A 1 437 ? 20.906 -40.094 -3.104 1 95.75 437 GLU A C 1
ATOM 3524 O O . GLU A 1 437 ? 21.844 -39.375 -3.457 1 95.75 437 GLU A O 1
ATOM 3529 N N . PRO A 1 438 ? 20.531 -40.188 -1.902 1 94.31 438 PRO A N 1
ATOM 3530 C CA . PRO A 1 438 ? 20.875 -39.125 -0.957 1 94.31 438 PRO A CA 1
ATOM 3531 C C . PRO A 1 438 ? 22.375 -38.969 -0.741 1 94.31 438 PRO A C 1
ATOM 3533 O O . PRO A 1 438 ? 22.875 -37.875 -0.525 1 94.31 438 PRO A O 1
ATOM 3536 N N . SER A 1 439 ? 23.109 -40.031 -0.812 1 93.94 439 SER A N 1
ATOM 3537 C CA . SER A 1 439 ? 24.547 -40.031 -0.523 1 93.94 439 SER A CA 1
ATOM 3538 C C . SER A 1 439 ? 25.328 -39.312 -1.623 1 93.94 439 SER A C 1
ATOM 3540 O O . SER A 1 439 ? 26.438 -38.844 -1.392 1 93.94 439 SER A O 1
ATOM 3542 N N . LEU A 1 440 ? 24.75 -39.156 -2.711 1 92.69 440 LEU A N 1
ATOM 3543 C CA . LEU A 1 440 ? 25.453 -38.594 -3.852 1 92.69 440 LEU A CA 1
ATOM 3544 C C . LEU A 1 440 ? 25.094 -37.125 -4.027 1 92.69 440 LEU A C 1
ATOM 3546 O O . LEU A 1 440 ? 25.641 -36.438 -4.914 1 92.69 440 LEU A O 1
ATOM 3550 N N . VAL A 1 441 ? 24.297 -36.594 -3.176 1 95.25 441 VAL A N 1
ATOM 3551 C CA . VAL A 1 441 ? 23.844 -35.219 -3.334 1 95.25 441 VAL A CA 1
ATOM 3552 C C . VAL A 1 441 ? 24.656 -34.281 -2.416 1 95.25 441 VAL A C 1
ATOM 3554 O O . VAL A 1 441 ? 24.562 -34.406 -1.19 1 95.25 441 VAL A O 1
ATOM 3557 N N . PRO A 1 442 ? 25.453 -33.406 -2.994 1 94.44 442 PRO A N 1
ATOM 3558 C CA . PRO A 1 442 ? 26.156 -32.438 -2.143 1 94.44 442 PRO A CA 1
ATOM 3559 C C . PRO A 1 442 ? 25.203 -31.484 -1.431 1 94.44 442 PRO A C 1
ATOM 3561 O O . PRO A 1 442 ? 24.109 -31.219 -1.92 1 94.44 442 PRO A O 1
ATOM 3564 N N . GLU A 1 443 ? 25.688 -30.859 -0.356 1 95.31 443 GLU A N 1
ATOM 3565 C CA . GLU A 1 443 ? 24.844 -30.047 0.508 1 95.31 443 GLU A CA 1
ATOM 3566 C C . GLU A 1 443 ? 24.312 -28.828 -0.232 1 95.31 443 GLU A C 1
ATOM 3568 O O . GLU A 1 443 ? 23.188 -28.375 0.009 1 95.31 443 GLU A O 1
ATOM 3573 N N . ASN A 1 444 ? 25.141 -28.266 -1.115 1 93.25 444 ASN A N 1
ATOM 3574 C CA . ASN A 1 444 ? 24.734 -27.078 -1.856 1 93.25 444 ASN A CA 1
ATOM 3575 C C . ASN A 1 444 ? 23.609 -27.391 -2.844 1 93.25 444 ASN A C 1
ATOM 3577 O O . ASN A 1 444 ? 22.891 -26.5 -3.271 1 93.25 444 ASN A O 1
ATOM 3581 N N . LEU A 1 445 ? 23.438 -28.688 -3.203 1 94.19 445 LEU A N 1
ATOM 3582 C CA . LEU A 1 445 ? 22.359 -29.109 -4.094 1 94.19 445 LEU A CA 1
ATOM 3583 C C . LEU A 1 445 ? 21.266 -29.828 -3.312 1 94.19 445 LEU A C 1
ATOM 3585 O O . LEU A 1 445 ? 20.281 -30.297 -3.9 1 94.19 445 LEU A O 1
ATOM 3589 N N . ARG A 1 446 ? 21.422 -29.875 -1.998 1 96.38 446 ARG A N 1
ATOM 3590 C CA . ARG A 1 446 ? 20.453 -30.516 -1.129 1 96.38 446 ARG A CA 1
ATOM 3591 C C . ARG A 1 446 ? 19.531 -29.5 -0.478 1 96.38 446 ARG A C 1
ATOM 3593 O O . ARG A 1 446 ? 18.312 -29.672 -0.49 1 96.38 446 ARG A O 1
ATOM 3600 N N . ILE A 1 447 ? 20.078 -28.438 0.009 1 96.44 447 ILE A N 1
ATOM 3601 C CA . ILE A 1 447 ? 19.344 -27.453 0.796 1 96.44 447 ILE A CA 1
ATOM 3602 C C . ILE A 1 447 ? 18.203 -26.875 -0.042 1 96.44 447 ILE A C 1
ATOM 3604 O O . ILE A 1 447 ? 18.422 -26.453 -1.181 1 96.44 447 ILE A O 1
ATOM 3608 N N . ASN A 1 448 ? 17.031 -26.875 0.473 1 94.44 448 ASN A N 1
ATOM 3609 C CA . ASN A 1 448 ? 15.828 -26.312 -0.128 1 94.44 448 ASN A CA 1
ATOM 3610 C C . ASN A 1 448 ? 15.43 -27.047 -1.396 1 94.44 448 ASN A C 1
ATOM 3612 O O . ASN A 1 448 ? 14.578 -26.594 -2.158 1 94.44 448 ASN A O 1
ATOM 3616 N N . ARG A 1 449 ? 16.094 -28.219 -1.707 1 95.06 449 ARG A N 1
ATOM 3617 C CA . ARG A 1 449 ? 15.797 -28.938 -2.939 1 95.06 449 ARG A CA 1
ATOM 3618 C C . ARG A 1 449 ? 15.289 -30.344 -2.639 1 95.06 449 ARG A C 1
ATOM 3620 O O . ARG A 1 449 ? 14.227 -30.75 -3.129 1 95.06 449 ARG A O 1
ATOM 3627 N N . VAL A 1 450 ? 16.094 -31.016 -1.903 1 97.38 450 VAL A N 1
ATOM 3628 C CA . VAL A 1 450 ? 15.711 -32.375 -1.534 1 97.38 450 VAL A CA 1
ATOM 3629 C C . VAL A 1 450 ? 16.094 -32.656 -0.081 1 97.38 450 VAL A C 1
ATOM 3631 O O . VAL A 1 450 ? 16.781 -31.828 0.547 1 97.38 450 VAL A O 1
ATOM 3634 N N . ASP A 1 451 ? 15.578 -33.781 0.411 1 98.06 451 ASP A N 1
ATOM 3635 C CA . ASP A 1 451 ? 15.805 -34.219 1.787 1 98.06 451 ASP A CA 1
ATOM 3636 C C . ASP A 1 451 ? 15.328 -33.156 2.779 1 98.06 451 ASP A C 1
ATOM 3638 O O . ASP A 1 451 ? 16.094 -32.75 3.658 1 98.06 451 ASP A O 1
ATOM 3642 N N . LEU A 1 452 ? 14.125 -32.75 2.584 1 98.12 452 LEU A N 1
ATOM 3643 C CA . LEU A 1 452 ? 13.539 -31.719 3.424 1 98.12 452 LEU A CA 1
ATOM 3644 C C . LEU A 1 452 ? 12.047 -31.984 3.643 1 98.12 452 LEU A C 1
ATOM 3646 O O . LEU A 1 452 ? 11.438 -32.781 2.92 1 98.12 452 LEU A O 1
ATOM 3650 N N . TRP A 1 453 ? 11.531 -31.375 4.703 1 98.44 453 TRP A N 1
ATOM 3651 C CA . TRP A 1 453 ? 10.102 -31.281 4.996 1 98.44 453 TRP A CA 1
ATOM 3652 C C . TRP A 1 453 ? 9.617 -29.844 4.926 1 98.44 453 TRP A C 1
ATOM 3654 O O . TRP A 1 453 ? 10.312 -28.922 5.371 1 98.44 453 TRP A O 1
ATOM 3664 N N . ASN A 1 454 ? 8.562 -29.625 4.281 1 98.5 454 ASN A N 1
ATOM 3665 C CA . ASN A 1 454 ? 7.883 -28.328 4.285 1 98.5 454 ASN A CA 1
ATOM 3666 C C . ASN A 1 454 ? 6.5 -28.422 4.926 1 98.5 454 ASN A C 1
ATOM 3668 O O . ASN A 1 454 ? 5.672 -29.234 4.508 1 98.5 454 ASN A O 1
ATOM 3672 N N . ILE A 1 455 ? 6.27 -27.656 5.934 1 98.69 455 ILE A N 1
ATOM 3673 C CA . ILE A 1 455 ? 5.031 -27.688 6.707 1 98.69 455 ILE A CA 1
ATOM 3674 C C . ILE A 1 455 ? 4.32 -26.344 6.598 1 98.69 455 ILE A C 1
ATOM 3676 O O . ILE A 1 455 ? 4.922 -25.297 6.848 1 98.69 455 ILE A O 1
ATOM 3680 N N . ASN A 1 456 ? 3.055 -26.359 6.234 1 98.56 456 ASN A N 1
ATOM 3681 C CA . ASN A 1 456 ? 2.252 -25.156 6.082 1 98.56 456 ASN A CA 1
ATOM 3682 C C . ASN A 1 456 ? 0.958 -25.234 6.887 1 98.56 456 ASN A C 1
ATOM 3684 O O . ASN A 1 456 ? 0.242 -26.234 6.82 1 98.56 456 ASN A O 1
ATOM 3688 N N . ILE A 1 457 ? 0.693 -24.266 7.629 1 98.19 457 ILE A N 1
ATOM 3689 C CA . ILE A 1 457 ? -0.594 -24.047 8.281 1 98.19 457 ILE A CA 1
ATOM 3690 C C . ILE A 1 457 ? -1.204 -22.734 7.805 1 98.19 457 ILE A C 1
ATOM 3692 O O . ILE A 1 457 ? -0.635 -21.672 8.023 1 98.19 457 ILE A O 1
ATOM 3696 N N . ILE A 1 458 ? -2.359 -22.844 7.172 1 97.94 458 ILE A N 1
ATOM 3697 C CA . ILE A 1 458 ? -2.938 -21.672 6.512 1 97.94 458 ILE A CA 1
ATOM 3698 C C . ILE A 1 458 ? -4.359 -21.453 7.016 1 97.94 458 ILE A C 1
ATOM 3700 O O . ILE A 1 458 ? -5.172 -22.375 7.039 1 97.94 458 ILE A O 1
ATOM 3704 N N . MET A 1 459 ? -4.637 -20.312 7.441 1 96.75 459 MET A N 1
ATOM 3705 C CA . MET A 1 459 ? -5.988 -19.844 7.73 1 96.75 459 MET A CA 1
ATOM 3706 C C . MET A 1 459 ? -6.43 -18.797 6.707 1 96.75 459 MET A C 1
ATOM 3708 O O . MET A 1 459 ? -5.75 -17.797 6.508 1 96.75 459 MET A O 1
ATOM 3712 N N . ASP A 1 460 ? -7.508 -19.047 6.078 1 96.12 460 ASP A N 1
ATOM 3713 C CA . ASP A 1 460 ? -8.016 -18.172 5.016 1 96.12 460 ASP A CA 1
ATOM 3714 C C . ASP A 1 460 ? -9.492 -17.844 5.227 1 96.12 460 ASP A C 1
ATOM 3716 O O . ASP A 1 460 ? -10.328 -18.75 5.281 1 96.12 460 ASP A O 1
ATOM 3720 N N . TYR A 1 461 ? -9.797 -16.672 5.363 1 95 461 TYR A N 1
ATOM 3721 C CA . TYR A 1 461 ? -11.172 -16.234 5.594 1 95 461 TYR A CA 1
ATOM 3722 C C . TYR A 1 461 ? -11.609 -15.211 4.551 1 95 461 TYR A C 1
ATOM 3724 O O . TYR A 1 461 ? -11.031 -14.125 4.465 1 95 461 TYR A O 1
ATOM 3732 N N . LYS A 1 462 ? -12.594 -15.523 3.795 1 94.19 462 LYS A N 1
ATOM 3733 C CA . LYS A 1 462 ? -13.141 -14.641 2.766 1 94.19 462 LYS A CA 1
ATOM 3734 C C . LYS A 1 462 ? -14.648 -14.461 2.938 1 94.19 462 LYS A C 1
ATOM 3736 O O . LYS A 1 462 ? -15.359 -15.414 3.25 1 94.19 462 LYS A O 1
ATOM 3741 N N . PHE A 1 463 ? -15.172 -13.273 2.738 1 92.19 463 PHE A N 1
ATOM 3742 C CA . PHE A 1 463 ? -16.609 -13.016 2.789 1 92.19 463 PHE A CA 1
ATOM 3743 C C . PHE A 1 463 ? -16.953 -11.695 2.104 1 92.19 463 PHE A C 1
ATOM 3745 O O . PHE A 1 463 ? -16.078 -10.844 1.929 1 92.19 463 PHE A O 1
ATOM 3752 N N . MET B 1 1 ? 5.344 -2.887 19.266 1 58.84 1 MET B N 1
ATOM 3753 C CA . MET B 1 1 ? 3.971 -2.578 19.656 1 58.84 1 MET B CA 1
ATOM 3754 C C . MET B 1 1 ? 2.988 -2.98 18.562 1 58.84 1 MET B C 1
ATOM 3756 O O . MET B 1 1 ? 1.966 -3.609 18.844 1 58.84 1 MET B O 1
ATOM 3760 N N . PHE B 1 2 ? 3.445 -2.799 17.375 1 61.97 2 PHE B N 1
ATOM 3761 C CA . PHE B 1 2 ? 2.502 -3.037 16.297 1 61.97 2 PHE B CA 1
ATOM 3762 C C . PHE B 1 2 ? 2.238 -4.527 16.125 1 61.97 2 PHE B C 1
ATOM 3764 O O . PHE B 1 2 ? 1.09 -4.945 15.953 1 61.97 2 PHE B O 1
ATOM 3771 N N . ARG B 1 3 ? 3.234 -5.355 16.359 1 67.81 3 ARG B N 1
ATOM 3772 C CA . ARG B 1 3 ? 3.08 -6.801 16.25 1 67.81 3 ARG B CA 1
ATOM 3773 C C . ARG B 1 3 ? 2.17 -7.344 17.344 1 67.81 3 ARG B C 1
ATOM 3775 O O . ARG B 1 3 ? 1.299 -8.172 17.078 1 67.81 3 ARG B O 1
ATOM 3782 N N . SER B 1 4 ? 2.305 -6.824 18.469 1 66.94 4 SER B N 1
ATOM 3783 C CA . SER B 1 4 ? 1.48 -7.238 19.594 1 66.94 4 SER B CA 1
ATOM 3784 C C . SER B 1 4 ? 0.025 -6.832 19.406 1 66.94 4 SER B C 1
ATOM 3786 O O . SER B 1 4 ? -0.889 -7.578 19.766 1 66.94 4 SER B O 1
ATOM 3788 N N . LEU B 1 5 ? -0.117 -5.766 18.766 1 69.5 5 LEU B N 1
ATOM 3789 C CA . LEU B 1 5 ? -1.471 -5.289 18.5 1 69.5 5 LEU B CA 1
ATOM 3790 C C . LEU B 1 5 ? -2.186 -6.203 17.516 1 69.5 5 LEU B C 1
ATOM 3792 O O . LEU B 1 5 ? -3.324 -6.613 17.75 1 69.5 5 LEU B O 1
ATOM 3796 N N . VAL B 1 6 ? -1.543 -6.547 16.562 1 66 6 VAL B N 1
ATOM 3797 C CA . VAL B 1 6 ? -2.141 -7.414 15.555 1 66 6 VAL B CA 1
ATOM 3798 C C . VAL B 1 6 ? -2.488 -8.766 16.172 1 66 6 VAL B C 1
ATOM 3800 O O . VAL B 1 6 ? -3.58 -9.297 15.953 1 66 6 VAL B O 1
ATOM 3803 N N . LEU B 1 7 ? -1.581 -9.164 16.969 1 65.94 7 LEU B N 1
ATOM 3804 C CA . LEU B 1 7 ? -1.817 -10.422 17.656 1 65.94 7 LEU B CA 1
ATOM 3805 C C . LEU B 1 7 ? -3.016 -10.312 18.594 1 65.94 7 LEU B C 1
ATOM 3807 O O . LEU B 1 7 ? -3.832 -11.227 18.688 1 65.94 7 LEU B O 1
ATOM 3811 N N . PHE B 1 8 ? -3.051 -9.227 19.203 1 66.44 8 PHE B N 1
ATOM 3812 C CA . PHE B 1 8 ? -4.148 -9 20.141 1 66.44 8 PHE B CA 1
ATOM 3813 C C . PHE B 1 8 ? -5.48 -8.938 19.406 1 66.44 8 PHE B C 1
ATOM 3815 O O . PHE B 1 8 ? -6.469 -9.531 19.844 1 66.44 8 PHE B O 1
ATOM 3822 N N . ILE B 1 9 ? -5.508 -8.32 18.344 1 66.81 9 ILE B N 1
ATOM 3823 C CA . ILE B 1 9 ? -6.727 -8.227 17.531 1 66.81 9 ILE B CA 1
ATOM 3824 C C . ILE B 1 9 ? -7.141 -9.617 17.078 1 66.81 9 ILE B C 1
ATOM 3826 O O . ILE B 1 9 ? -8.32 -9.977 17.141 1 66.81 9 ILE B O 1
ATOM 3830 N N . LEU B 1 10 ? -6.18 -10.352 16.766 1 65.69 10 LEU B N 1
ATOM 3831 C CA . LEU B 1 10 ? -6.449 -11.711 16.312 1 65.69 10 LEU B CA 1
ATOM 3832 C C . LEU B 1 10 ? -6.984 -12.562 17.453 1 65.69 10 LEU B C 1
ATOM 3834 O O . LEU B 1 10 ? -7.898 -13.367 17.25 1 65.69 10 LEU B O 1
ATOM 3838 N N . LEU B 1 11 ? -6.395 -12.336 18.594 1 64.38 11 LEU B N 1
ATOM 3839 C CA . LEU B 1 11 ? -6.836 -13.078 19.766 1 64.38 11 LEU B CA 1
ATOM 3840 C C . LEU B 1 11 ? -8.258 -12.68 20.156 1 64.38 11 LEU B C 1
ATOM 3842 O O . LEU B 1 11 ? -9.055 -13.531 20.562 1 64.38 11 LEU B O 1
ATOM 3846 N N . LEU B 1 12 ? -8.586 -11.469 20.062 1 61.84 12 LEU B N 1
ATOM 3847 C CA . LEU B 1 12 ? -9.938 -10.992 20.359 1 61.84 12 LEU B CA 1
ATOM 3848 C C . LEU B 1 12 ? -10.961 -11.633 19.438 1 61.84 12 LEU B C 1
ATOM 3850 O O . LEU B 1 12 ? -12.047 -12.023 19.859 1 61.84 12 LEU B O 1
ATOM 3854 N N . PHE B 1 13 ? -10.562 -11.719 18.25 1 62.66 13 PHE B N 1
ATOM 3855 C CA . PHE B 1 13 ? -11.453 -12.352 17.281 1 62.66 13 PHE B CA 1
ATOM 3856 C C . PHE B 1 13 ? -11.609 -13.836 17.594 1 62.66 13 PHE B C 1
ATOM 3858 O O . PHE B 1 13 ? -12.688 -14.398 17.422 1 62.66 13 PHE B O 1
ATOM 3865 N N . ALA B 1 14 ? -10.531 -14.383 18.062 1 60.09 14 ALA B N 1
ATOM 3866 C CA . ALA B 1 14 ? -10.562 -15.797 18.406 1 60.09 14 ALA B CA 1
ATOM 3867 C C . ALA B 1 14 ? -11.461 -16.047 19.625 1 60.09 14 ALA B C 1
ATOM 3869 O O . ALA B 1 14 ? -12.141 -17.062 19.703 1 60.09 14 ALA B O 1
ATOM 3870 N N . MET B 1 15 ? -11.469 -15.164 20.562 1 57.59 15 MET B N 1
ATOM 3871 C CA . MET B 1 15 ? -12.273 -15.281 21.781 1 57.59 15 MET B CA 1
ATOM 3872 C C . MET B 1 15 ? -13.758 -15.156 21.453 1 57.59 15 MET B C 1
ATOM 3874 O O . MET B 1 15 ? -14.594 -15.766 22.141 1 57.59 15 MET B O 1
ATOM 3878 N N . GLN B 1 16 ? -14.156 -14.352 20.547 1 57.09 16 GLN B N 1
ATOM 3879 C CA . GLN B 1 16 ? -15.555 -14.242 20.141 1 57.09 16 GLN B CA 1
ATOM 3880 C C . GLN B 1 16 ? -16.078 -15.578 19.625 1 57.09 16 GLN B C 1
ATOM 3882 O O . GLN B 1 16 ? -17.234 -15.93 19.844 1 57.09 16 GLN B O 1
ATOM 3887 N N . VAL B 1 17 ? -15.188 -16.281 19.109 1 51.38 17 VAL B N 1
ATOM 3888 C CA . VAL B 1 17 ? -15.539 -17.578 18.562 1 51.38 17 VAL B CA 1
ATOM 3889 C C . VAL B 1 17 ? -15.859 -18.547 19.703 1 51.38 17 VAL B C 1
ATOM 3891 O O . VAL B 1 17 ? -16.797 -19.344 19.609 1 51.38 17 VAL B O 1
ATOM 3894 N N . ASN B 1 18 ? -15.18 -18.453 20.797 1 49.81 18 ASN B N 1
ATOM 3895 C CA . ASN B 1 18 ? -15.406 -19.359 21.922 1 49.81 18 ASN B CA 1
ATOM 3896 C C . ASN B 1 18 ? -16.656 -18.984 22.703 1 49.81 18 ASN B C 1
ATOM 3898 O O . ASN B 1 18 ? -17.328 -19.844 23.266 1 49.81 18 ASN B O 1
ATOM 3902 N N . ALA B 1 19 ? -17.016 -17.766 22.734 1 46.09 19 ALA B N 1
ATOM 3903 C CA . ALA B 1 19 ? -18.125 -17.328 23.562 1 46.09 19 ALA B CA 1
ATOM 3904 C C . ALA B 1 19 ? -19.469 -17.688 22.922 1 46.09 19 ALA B C 1
ATOM 3906 O O . ALA B 1 19 ? -20.453 -17.922 23.625 1 46.09 19 ALA B O 1
ATOM 3907 N N . GLN B 1 20 ? -19.531 -17.609 21.656 1 45.69 20 GLN B N 1
ATOM 3908 C CA . GLN B 1 20 ? -20.812 -17.875 21.031 1 45.69 20 GLN B CA 1
ATOM 3909 C C . GLN B 1 20 ? -21.203 -19.344 21.172 1 45.69 20 GLN B C 1
ATOM 3911 O O . GLN B 1 20 ? -22.359 -19.719 20.984 1 45.69 20 GLN B O 1
ATOM 3916 N N . ASN B 1 21 ? -20.281 -20.219 21.438 1 40.47 21 ASN B N 1
ATOM 3917 C CA . ASN B 1 21 ? -20.688 -21.609 21.656 1 40.47 21 ASN B CA 1
ATOM 3918 C C . ASN B 1 21 ? -21.562 -21.75 22.891 1 40.47 21 ASN B C 1
ATOM 3920 O O . ASN B 1 21 ? -22.281 -22.75 23.031 1 40.47 21 ASN B O 1
ATOM 3924 N N . GLU B 1 22 ? -21.375 -20.922 23.859 1 38.75 22 GLU B N 1
ATOM 3925 C CA . GLU B 1 22 ? -22.203 -21.203 25.031 1 38.75 22 GLU B CA 1
ATOM 3926 C C . GLU B 1 22 ? -23.656 -20.828 24.781 1 38.75 22 GLU B C 1
ATOM 3928 O O . GLU B 1 22 ? -24.531 -21.156 25.594 1 38.75 22 GLU B O 1
ATOM 3933 N N . LEU B 1 23 ? -23.984 -19.922 23.906 1 38.25 23 LEU B N 1
ATOM 3934 C CA . LEU B 1 23 ? -25.391 -19.484 23.844 1 38.25 23 LEU B CA 1
ATOM 3935 C C . LEU B 1 23 ? -26.219 -20.469 23.031 1 38.25 23 LEU B C 1
ATOM 3937 O O . LEU B 1 23 ? -27.344 -20.156 22.625 1 38.25 23 LEU B O 1
ATOM 3941 N N . SER B 1 24 ? -25.844 -21.625 22.656 1 37.44 24 SER B N 1
ATOM 3942 C CA . SER B 1 24 ? -26.656 -22.453 21.781 1 37.44 24 SER B CA 1
ATOM 3943 C C . SER B 1 24 ? -27.938 -22.906 22.469 1 37.44 24 SER B C 1
ATOM 3945 O O . SER B 1 24 ? -28.766 -23.594 21.859 1 37.44 24 SER B O 1
ATOM 3947 N N . SER B 1 25 ? -28.125 -23.141 23.734 1 35.66 25 SER B N 1
ATOM 3948 C CA . SER B 1 25 ? -29.156 -24.141 24 1 35.66 25 SER B CA 1
ATOM 3949 C C . SER B 1 25 ? -30.547 -23.609 23.609 1 35.66 25 SER B C 1
ATOM 3951 O O . SER B 1 25 ? -31.438 -24.391 23.297 1 35.66 25 SER B O 1
ATOM 3953 N N . GLN B 1 26 ? -31.141 -22.469 24.062 1 36 26 GLN B N 1
ATOM 3954 C CA . GLN B 1 26 ? -32.594 -22.438 24.281 1 36 26 GLN B CA 1
ATOM 3955 C C . GLN B 1 26 ? -33.344 -22.25 22.969 1 36 26 GLN B C 1
ATOM 3957 O O . GLN B 1 26 ? -34.375 -22.875 22.75 1 36 26 GLN B O 1
ATOM 3962 N N . ASP B 1 27 ? -33.75 -21 22.359 1 37.91 27 ASP B N 1
ATOM 3963 C CA . ASP B 1 27 ? -34.969 -20.719 21.594 1 37.91 27 ASP B CA 1
ATOM 3964 C C . ASP B 1 27 ? -34.812 -21.219 20.156 1 37.91 27 ASP B C 1
ATOM 3966 O O . ASP B 1 27 ? -33.812 -20.938 19.484 1 37.91 27 ASP B O 1
ATOM 3970 N N . SER B 1 28 ? -35.438 -22.344 19.641 1 35.62 28 SER B N 1
ATOM 3971 C CA . SER B 1 28 ? -35.625 -23.062 18.391 1 35.62 28 SER B CA 1
ATOM 3972 C C . SER B 1 28 ? -35.969 -22.125 17.25 1 35.62 28 SER B C 1
ATOM 3974 O O . SER B 1 28 ? -36.344 -22.562 16.156 1 35.62 28 SER B O 1
ATOM 3976 N N . ALA B 1 29 ? -36.781 -20.953 17.469 1 37.69 29 ALA B N 1
ATOM 3977 C CA . ALA B 1 29 ? -37.25 -20.297 16.25 1 37.69 29 ALA B CA 1
ATOM 3978 C C . ALA B 1 29 ? -36.125 -20.25 15.203 1 37.69 29 ALA B C 1
ATOM 3980 O O . ALA B 1 29 ? -34.938 -20.25 15.547 1 37.69 29 ALA B O 1
ATOM 3981 N N . ALA B 1 30 ? -36.531 -20.266 13.852 1 39.56 30 ALA B N 1
ATOM 3982 C CA . ALA B 1 30 ? -35.781 -20.297 12.594 1 39.56 30 ALA B CA 1
ATOM 3983 C C . ALA B 1 30 ? -34.531 -19.406 12.68 1 39.56 30 ALA B C 1
ATOM 3985 O O . ALA B 1 30 ? -34.625 -18.188 12.617 1 39.56 30 ALA B O 1
ATOM 3986 N N . LEU B 1 31 ? -33.531 -19.578 13.453 1 41.19 31 LEU B N 1
ATOM 3987 C CA . LEU B 1 31 ? -32.219 -19 13.648 1 41.19 31 LEU B CA 1
ATOM 3988 C C . LEU B 1 31 ? -31.516 -18.781 12.312 1 41.19 31 LEU B C 1
ATOM 3990 O O . LEU B 1 31 ? -31 -19.719 11.703 1 41.19 31 LEU B O 1
ATOM 3994 N N . GLN B 1 32 ? -31.984 -18.125 11.375 1 49.56 32 GLN B N 1
ATOM 3995 C CA . GLN B 1 32 ? -31.109 -17.703 10.281 1 49.56 32 GLN B CA 1
ATOM 3996 C C . GLN B 1 32 ? -29.656 -17.562 10.758 1 49.56 32 GLN B C 1
ATOM 3998 O O . GLN B 1 32 ? -29.375 -16.797 11.68 1 49.56 32 GLN B O 1
ATOM 4003 N N . SER B 1 33 ? -28.891 -18.578 10.664 1 59.03 33 SER B N 1
ATOM 4004 C CA . SER B 1 33 ? -27.531 -18.797 11.18 1 59.03 33 SER B CA 1
ATOM 4005 C C . SER B 1 33 ? -26.656 -17.578 10.961 1 59.03 33 SER B C 1
ATOM 4007 O O . SER B 1 33 ? -26.469 -17.141 9.828 1 59.03 33 SER B O 1
ATOM 4009 N N . ARG B 1 34 ? -26.609 -16.734 11.781 1 78.25 34 ARG B N 1
ATOM 4010 C CA . ARG B 1 34 ? -25.719 -15.586 11.883 1 78.25 34 ARG B CA 1
ATOM 4011 C C . ARG B 1 34 ? -24.297 -15.969 11.516 1 78.25 34 ARG B C 1
ATOM 4013 O O . ARG B 1 34 ? -23.781 -16.984 11.977 1 78.25 34 ARG B O 1
ATOM 4020 N N . LYS B 1 35 ? -23.891 -15.422 10.352 1 87.5 35 LYS B N 1
ATOM 4021 C CA . LYS B 1 35 ? -22.516 -15.633 9.906 1 87.5 35 LYS B CA 1
ATOM 4022 C C . LYS B 1 35 ? -21.625 -14.484 10.344 1 87.5 35 LYS B C 1
ATOM 4024 O O . LYS B 1 35 ? -22.031 -13.32 10.312 1 87.5 35 LYS B O 1
ATOM 4029 N N . LEU B 1 36 ? -20.484 -14.844 10.812 1 86 36 LEU B N 1
ATOM 4030 C CA . LEU B 1 36 ? -19.5 -13.836 11.219 1 86 36 LEU B CA 1
ATOM 4031 C C . LEU B 1 36 ? -19.281 -12.82 10.109 1 86 36 LEU B C 1
ATOM 4033 O O . LEU B 1 36 ? -19.219 -11.617 10.367 1 86 36 LEU B O 1
ATOM 4037 N N . GLY B 1 37 ? -19.219 -13.32 8.891 1 86.06 37 GLY B N 1
ATOM 4038 C CA . GLY B 1 37 ? -19.031 -12.43 7.75 1 86.06 37 GLY B CA 1
ATOM 4039 C C . GLY B 1 37 ? -20.141 -11.406 7.605 1 86.06 37 GLY B C 1
ATOM 4040 O O . GLY B 1 37 ? -19.891 -10.242 7.297 1 86.06 37 GLY B O 1
ATOM 4041 N N . GLU B 1 38 ? -21.281 -11.859 7.859 1 86.81 38 GLU B N 1
ATOM 4042 C CA . GLU B 1 38 ? -22.438 -10.961 7.781 1 86.81 38 GLU B CA 1
ATOM 4043 C C . GLU B 1 38 ? -22.406 -9.93 8.906 1 86.81 38 GLU B C 1
ATOM 4045 O O . GLU B 1 38 ? -22.766 -8.766 8.703 1 86.81 38 GLU B O 1
ATOM 4050 N N . ASP B 1 39 ? -21.984 -10.422 10.047 1 86.81 39 ASP B N 1
ATOM 4051 C CA . ASP B 1 39 ? -21.859 -9.492 11.164 1 86.81 39 ASP B CA 1
ATOM 4052 C C . ASP B 1 39 ? -20.812 -8.422 10.859 1 86.81 39 ASP B C 1
ATOM 4054 O O . ASP B 1 39 ? -21.016 -7.238 11.148 1 86.81 39 ASP B O 1
ATOM 4058 N N . LEU B 1 40 ? -19.766 -8.805 10.25 1 87.38 40 LEU B N 1
ATOM 4059 C CA . LEU B 1 40 ? -18.688 -7.879 9.938 1 87.38 40 LEU B CA 1
ATOM 4060 C C . LEU B 1 40 ? -19.094 -6.926 8.82 1 87.38 40 LEU B C 1
ATOM 4062 O O . LEU B 1 40 ? -18.625 -5.781 8.781 1 87.38 40 LEU B O 1
ATOM 4066 N N . LYS B 1 41 ? -19.922 -7.375 7.949 1 88.12 41 LYS B N 1
ATOM 4067 C CA . LYS B 1 41 ? -20.359 -6.539 6.836 1 88.12 41 LYS B CA 1
ATOM 4068 C C . LYS B 1 41 ? -21.281 -5.426 7.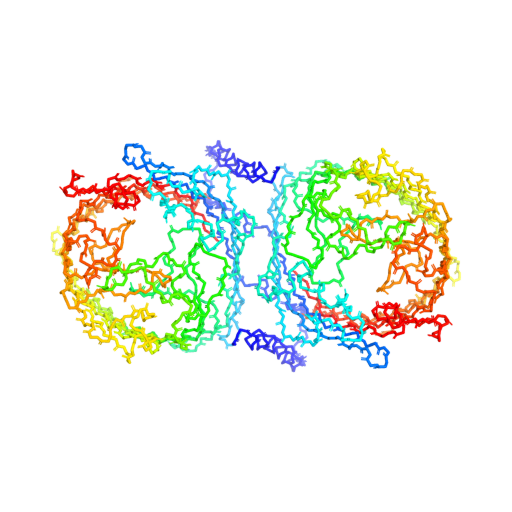316 1 88.12 41 LYS B C 1
ATOM 4070 O O . LYS B 1 41 ? -21.562 -4.473 6.582 1 88.12 41 LYS B O 1
ATOM 4075 N N . LYS B 1 42 ? -21.75 -5.555 8.594 1 90.06 42 LYS B N 1
ATOM 4076 C CA . LYS B 1 42 ? -22.578 -4.508 9.172 1 90.06 42 LYS B CA 1
ATOM 4077 C C . LYS B 1 42 ? -21.734 -3.312 9.609 1 90.06 42 LYS B C 1
ATOM 4079 O O . LYS B 1 42 ? -22.281 -2.289 10.039 1 90.06 42 LYS B O 1
ATOM 4084 N N . GLY B 1 43 ? -20.484 -3.436 9.508 1 92.75 43 GLY B N 1
ATOM 4085 C CA . GLY B 1 43 ? -19.609 -2.316 9.828 1 92.75 43 GLY B CA 1
ATOM 4086 C C . GLY B 1 43 ? -19.734 -1.16 8.859 1 92.75 43 GLY B C 1
ATOM 4087 O O . GLY B 1 43 ? -20.609 -1.168 7.98 1 92.75 43 GLY B O 1
ATOM 4088 N N . GLU B 1 44 ? -18.984 -0.141 9.102 1 93.06 44 GLU B N 1
ATOM 4089 C CA . GLU B 1 44 ? -19.047 1.064 8.281 1 93.06 44 GLU B CA 1
ATOM 4090 C C . GLU B 1 44 ? -17.891 1.123 7.297 1 93.06 44 GLU B C 1
ATOM 4092 O O . GLU B 1 44 ? -16.734 1.009 7.695 1 93.06 44 GLU B O 1
ATOM 4097 N N . VAL B 1 45 ? -18.266 1.26 5.984 1 91.88 45 VAL B N 1
ATOM 4098 C CA . VAL B 1 45 ? -17.25 1.433 4.941 1 91.88 45 VAL B CA 1
ATOM 4099 C C . VAL B 1 45 ? -17.266 2.877 4.445 1 91.88 45 VAL B C 1
ATOM 4101 O O . VAL B 1 45 ? -18.328 3.449 4.207 1 91.88 45 VAL B O 1
ATOM 4104 N N . ASP B 1 46 ? -16.156 3.488 4.344 1 93.06 46 ASP B N 1
ATOM 4105 C CA . ASP B 1 46 ? -16.078 4.836 3.793 1 93.06 46 ASP B CA 1
ATOM 4106 C C . ASP B 1 46 ? -15.07 4.902 2.65 1 93.06 46 ASP B C 1
ATOM 4108 O O . ASP B 1 46 ? -14.109 4.125 2.615 1 93.06 46 ASP B O 1
ATOM 4112 N N . PHE B 1 47 ? -15.391 5.801 1.717 1 93.38 47 PHE B N 1
ATOM 4113 C CA . PHE B 1 47 ? -14.562 5.996 0.533 1 93.38 47 PHE B CA 1
ATOM 4114 C C . PHE B 1 47 ? -14.023 7.422 0.481 1 93.38 47 PHE B C 1
ATOM 4116 O O . PHE B 1 47 ? -14.664 8.352 0.969 1 93.38 47 PHE B O 1
ATOM 4123 N N . HIS B 1 48 ? -12.852 7.504 -0.036 1 94.88 48 HIS B N 1
ATOM 4124 C CA . HIS B 1 48 ? -12.195 8.797 -0.199 1 94.88 48 HIS B CA 1
ATOM 4125 C C . HIS B 1 48 ? -11.484 8.883 -1.544 1 94.88 48 HIS B C 1
ATOM 4127 O O . HIS B 1 48 ? -10.625 8.055 -1.854 1 94.88 48 HIS B O 1
ATOM 4133 N N . ILE B 1 49 ? -11.867 9.805 -2.395 1 93.56 49 ILE B N 1
ATOM 4134 C CA . ILE B 1 49 ? -11.195 10.086 -3.658 1 93.56 49 ILE B CA 1
ATOM 4135 C C . ILE B 1 49 ? -10.656 11.516 -3.652 1 93.56 49 ILE B C 1
ATOM 4137 O O . ILE B 1 49 ? -11.359 12.445 -3.238 1 93.56 49 ILE B O 1
ATOM 4141 N N . LYS B 1 50 ? -9.445 11.625 -4.098 1 96 50 LYS B N 1
ATOM 4142 C CA . LYS B 1 50 ? -8.828 12.953 -4.07 1 96 50 LYS B CA 1
ATOM 4143 C C . LYS B 1 50 ? -7.992 13.195 -5.324 1 96 50 LYS B C 1
ATOM 4145 O O . LYS B 1 50 ? -7.309 12.289 -5.805 1 96 50 LYS B O 1
ATOM 4150 N N . SER B 1 51 ? -8.125 14.32 -5.934 1 96.25 51 SER B N 1
ATOM 4151 C CA . SER B 1 51 ? -7.246 14.82 -6.992 1 96.25 51 SER B CA 1
ATOM 4152 C C . SER B 1 51 ? -6.633 16.172 -6.609 1 96.25 51 SER B C 1
ATOM 4154 O O . SER B 1 51 ? -7.32 17.031 -6.078 1 96.25 51 SER B O 1
ATOM 4156 N N . PHE B 1 52 ? -5.359 16.281 -6.867 1 97.75 52 PHE B N 1
ATOM 4157 C CA . PHE B 1 52 ? -4.621 17.422 -6.363 1 97.75 52 PHE B CA 1
ATOM 4158 C C . PHE B 1 52 ? -3.648 17.953 -7.414 1 97.75 52 PHE B C 1
ATOM 4160 O O . PHE B 1 52 ? -2.645 17.297 -7.715 1 97.75 52 PHE B O 1
ATOM 4167 N N . PHE B 1 53 ? -3.977 19.109 -8 1 98.19 53 PHE B N 1
ATOM 4168 C CA . PHE B 1 53 ? -3.045 19.844 -8.852 1 98.19 53 PHE B CA 1
ATOM 4169 C C . PHE B 1 53 ? -2.336 20.938 -8.062 1 98.19 53 PHE B C 1
ATOM 4171 O O . PHE B 1 53 ? -2.98 21.719 -7.371 1 98.19 53 PHE B O 1
ATOM 4178 N N . MET B 1 54 ? -1.063 20.969 -8.133 1 98.31 54 MET B N 1
ATOM 4179 C CA . MET B 1 54 ? -0.269 22 -7.461 1 98.31 54 MET B CA 1
ATOM 4180 C C . MET B 1 54 ? 0.801 22.547 -8.391 1 98.31 54 MET B C 1
ATOM 4182 O O . MET B 1 54 ? 1.421 21.812 -9.148 1 98.31 54 MET B O 1
ATOM 4186 N N . SER B 1 55 ? 0.938 23.859 -8.352 1 98.5 55 SER B N 1
ATOM 4187 C CA . SER B 1 55 ? 1.952 24.531 -9.164 1 98.5 55 SER B CA 1
ATOM 4188 C C . SER B 1 55 ? 2.592 25.688 -8.406 1 98.5 55 SER B C 1
ATOM 4190 O O . SER B 1 55 ? 1.901 26.438 -7.723 1 98.5 55 SER B O 1
ATOM 4192 N N . THR B 1 56 ? 3.889 25.719 -8.438 1 98.56 56 THR B N 1
ATOM 4193 C CA . THR B 1 56 ? 4.641 26.844 -7.902 1 98.56 56 THR B CA 1
ATOM 4194 C C . THR B 1 56 ? 5.359 27.594 -9.023 1 98.56 56 THR B C 1
ATOM 4196 O O . THR B 1 56 ? 6.133 27 -9.781 1 98.56 56 THR B O 1
ATOM 4199 N N . ILE B 1 57 ? 5.098 28.891 -9.141 1 98.5 57 ILE B N 1
ATOM 4200 C CA . ILE B 1 57 ? 5.754 29.766 -10.102 1 98.5 57 ILE B CA 1
ATOM 4201 C C . ILE B 1 57 ? 6.762 30.656 -9.375 1 98.5 57 ILE B C 1
ATOM 4203 O O . ILE B 1 57 ? 6.379 31.562 -8.625 1 98.5 57 ILE B O 1
ATOM 4207 N N . ASN B 1 58 ? 8.008 30.422 -9.633 1 97.94 58 ASN B N 1
ATOM 4208 C CA . ASN B 1 58 ? 9.07 31.219 -9.008 1 97.94 58 ASN B CA 1
ATOM 4209 C C . ASN B 1 58 ? 9.453 32.406 -9.875 1 97.94 58 ASN B C 1
ATOM 4211 O O . ASN B 1 58 ? 8.969 32.562 -11 1 97.94 58 ASN B O 1
ATOM 4215 N N . LYS B 1 59 ? 10.234 33.25 -9.305 1 96.75 59 LYS B N 1
ATOM 4216 C CA . LYS B 1 59 ? 10.609 34.5 -9.961 1 96.75 59 LYS B CA 1
ATOM 4217 C C . LYS B 1 59 ? 11.719 34.281 -10.977 1 96.75 59 LYS B C 1
ATOM 4219 O O . LYS B 1 59 ? 12.672 33.562 -10.711 1 96.75 59 LYS B O 1
ATOM 4224 N N . GLY B 1 60 ? 11.539 34.875 -12.172 1 94.62 60 GLY B N 1
ATOM 4225 C CA . GLY B 1 60 ? 12.625 34.938 -13.133 1 94.62 60 GLY B CA 1
ATOM 4226 C C . GLY B 1 60 ? 12.938 33.594 -13.75 1 94.62 60 GLY B C 1
ATOM 4227 O O . GLY B 1 60 ? 12.039 32.906 -14.242 1 94.62 60 GLY B O 1
ATOM 4228 N N . GLU B 1 61 ? 14.312 33.219 -13.602 1 94.94 61 GLU B N 1
ATOM 4229 C CA . GLU B 1 61 ? 14.773 31.984 -14.25 1 94.94 61 GLU B CA 1
ATOM 4230 C C . GLU B 1 61 ? 14.766 30.812 -13.281 1 94.94 61 GLU B C 1
ATOM 4232 O O . GLU B 1 61 ? 15.141 29.688 -13.648 1 94.94 61 GLU B O 1
ATOM 4237 N N . LEU B 1 62 ? 14.328 31.047 -12.133 1 97 62 LEU B N 1
ATOM 4238 C CA . LEU B 1 62 ? 14.211 29.953 -11.172 1 97 62 LEU B CA 1
ATOM 4239 C C . LEU B 1 62 ? 13.164 28.953 -11.625 1 97 62 LEU B C 1
ATOM 4241 O O . LEU B 1 62 ? 12.164 29.312 -12.25 1 97 62 LEU B O 1
ATOM 4245 N N . LEU B 1 63 ? 13.398 27.719 -11.312 1 96.88 63 LEU B N 1
ATOM 4246 C CA . LEU B 1 63 ? 12.562 26.625 -11.805 1 96.88 63 LEU B CA 1
ATOM 4247 C C . LEU B 1 63 ? 11.133 26.766 -11.297 1 96.88 63 LEU B C 1
ATOM 4249 O O . LEU B 1 63 ? 10.914 27.094 -10.125 1 96.88 63 LEU B O 1
ATOM 4253 N N . ASP B 1 64 ? 10.18 26.562 -12.195 1 98.06 64 ASP B N 1
ATOM 4254 C CA . ASP B 1 64 ? 8.781 26.375 -11.836 1 98.06 64 ASP B CA 1
ATOM 4255 C C . ASP B 1 64 ? 8.438 24.891 -11.688 1 98.06 64 ASP B C 1
ATOM 4257 O O . ASP B 1 64 ? 9.102 24.047 -12.281 1 98.06 64 ASP B O 1
ATOM 4261 N N . TYR B 1 65 ? 7.484 24.641 -10.898 1 98.12 65 TYR B N 1
ATOM 4262 C CA . TYR B 1 65 ? 7.098 23.266 -10.594 1 98.12 65 TYR B CA 1
ATOM 4263 C C . TYR B 1 65 ? 5.602 23.062 -10.805 1 98.12 65 TYR B C 1
ATOM 4265 O O . TYR B 1 65 ? 4.805 23.984 -10.586 1 98.12 65 TYR B O 1
ATOM 4273 N N . SER B 1 66 ? 5.172 21.875 -11.258 1 98 66 SER B N 1
ATOM 4274 C CA . SER B 1 66 ? 3.758 21.516 -11.312 1 98 66 SER B CA 1
ATOM 4275 C C . SER B 1 66 ? 3.564 20 -11.305 1 98 66 SER B C 1
ATOM 4277 O O . SER B 1 66 ? 4.434 19.266 -11.766 1 98 66 SER B O 1
ATOM 4279 N N . THR B 1 67 ? 2.48 19.562 -10.734 1 97.12 67 THR B N 1
ATOM 4280 C CA . THR B 1 67 ? 2.154 18.141 -10.727 1 97.12 67 THR B CA 1
ATOM 4281 C C . THR B 1 67 ? 0.655 17.922 -10.531 1 97.12 67 THR B C 1
ATOM 4283 O O . THR B 1 67 ? -0.045 18.828 -10.055 1 97.12 67 THR B O 1
ATOM 4286 N N . LEU B 1 68 ? 0.181 16.812 -11.008 1 96.06 68 LEU B N 1
ATOM 4287 C CA . LEU B 1 68 ? -1.185 16.359 -10.781 1 96.06 68 LEU B CA 1
ATOM 4288 C C . LEU B 1 68 ? -1.193 14.945 -10.211 1 96.06 68 LEU B C 1
ATOM 4290 O O . LEU B 1 68 ? -0.674 14.016 -10.828 1 96.06 68 LEU B O 1
ATOM 4294 N N . ALA B 1 69 ? -1.7 14.828 -9.039 1 95.31 69 ALA B N 1
ATOM 4295 C CA . ALA B 1 69 ? -1.827 13.539 -8.359 1 95.31 69 ALA B CA 1
ATOM 4296 C C . ALA B 1 69 ? -3.293 13.156 -8.18 1 95.31 69 ALA B C 1
ATOM 4298 O O . ALA B 1 69 ? -4.16 14.023 -8.07 1 95.31 69 ALA B O 1
ATOM 4299 N N . THR B 1 70 ? -3.586 11.938 -8.195 1 93.56 70 THR B N 1
ATOM 4300 C CA . THR B 1 70 ? -4.898 11.398 -7.848 1 93.56 70 THR B CA 1
ATOM 4301 C C . THR B 1 70 ? -4.766 10.195 -6.918 1 93.56 70 THR B C 1
ATOM 4303 O O . THR B 1 70 ? -3.711 9.562 -6.867 1 93.56 70 THR B O 1
ATOM 4306 N N . GLY B 1 71 ? -5.785 10.016 -6.09 1 91.81 71 GLY B N 1
ATOM 4307 C CA . GLY B 1 71 ? -5.738 8.898 -5.16 1 91.81 71 GLY B CA 1
ATOM 4308 C C . GLY B 1 71 ? -7.113 8.438 -4.707 1 91.81 71 GLY B C 1
ATOM 4309 O O . GLY B 1 71 ? -8.109 9.117 -4.961 1 91.81 71 GLY B O 1
ATOM 4310 N N . ALA B 1 72 ? -7.129 7.301 -4.191 1 90.44 72 ALA B N 1
ATOM 4311 C CA . ALA B 1 72 ? -8.352 6.711 -3.648 1 90.44 72 ALA B CA 1
ATOM 4312 C C . ALA B 1 72 ? -8.055 5.875 -2.406 1 90.44 72 ALA B C 1
ATOM 4314 O O . ALA B 1 72 ? -6.992 5.258 -2.307 1 90.44 72 ALA B O 1
ATOM 4315 N N . GLY B 1 73 ? -8.984 5.93 -1.475 1 91.19 73 GLY B N 1
ATOM 4316 C CA . GLY B 1 73 ? -8.859 5.172 -0.24 1 91.19 73 GLY B CA 1
ATOM 4317 C C . GLY B 1 73 ? -10.164 4.57 0.225 1 91.19 73 GLY B C 1
ATOM 4318 O O . GLY B 1 73 ? -11.242 5.027 -0.167 1 91.19 73 GLY B O 1
ATOM 4319 N N . ILE B 1 74 ? -10.047 3.523 0.951 1 91.69 74 ILE B N 1
ATOM 4320 C CA . ILE B 1 74 ? -11.188 2.846 1.547 1 91.69 74 ILE B CA 1
ATOM 4321 C C . ILE B 1 74 ? -10.93 2.594 3.029 1 91.69 74 ILE B C 1
ATOM 4323 O O . ILE B 1 74 ? -9.797 2.289 3.424 1 91.69 74 ILE B O 1
ATOM 4327 N N . GLY B 1 75 ? -11.891 2.846 3.828 1 93.44 75 GLY B N 1
ATOM 4328 C CA . GLY B 1 75 ? -11.844 2.578 5.258 1 93.44 75 GLY B CA 1
ATOM 4329 C C . GLY B 1 75 ? -12.961 1.668 5.73 1 93.44 75 GLY B C 1
ATOM 4330 O O . GLY B 1 75 ? -14.023 1.601 5.102 1 93.44 75 GLY B O 1
ATOM 4331 N N . TYR B 1 76 ? -12.633 0.924 6.754 1 93.56 76 TYR B N 1
ATOM 4332 C CA . TYR B 1 76 ? -13.617 0.036 7.363 1 93.56 76 TYR B CA 1
ATOM 4333 C C . TYR B 1 76 ? -13.531 0.087 8.883 1 93.56 76 TYR B C 1
ATOM 4335 O O . TYR B 1 76 ? -12.438 0.062 9.453 1 93.56 76 TYR B O 1
ATOM 4343 N N . THR B 1 77 ? -14.703 0.227 9.477 1 95.12 77 THR B N 1
ATOM 4344 C CA . THR B 1 77 ? -14.852 0.148 10.922 1 95.12 77 THR B CA 1
ATOM 4345 C C . THR B 1 77 ? -15.805 -0.981 11.305 1 95.12 77 THR B C 1
ATOM 4347 O O . THR B 1 77 ? -16.938 -1.029 10.836 1 95.12 77 THR B O 1
ATOM 4350 N N . THR B 1 78 ? -15.375 -1.86 12.203 1 93.56 78 THR B N 1
ATOM 4351 C CA . THR B 1 78 ? -16.203 -2.984 12.617 1 93.56 78 THR B CA 1
ATOM 4352 C C . THR B 1 78 ? -17.391 -2.502 13.453 1 93.56 78 THR B C 1
ATOM 4354 O O . THR B 1 78 ? -17.359 -1.395 13.992 1 93.56 78 THR B O 1
ATOM 4357 N N . PRO B 1 79 ? -18.438 -3.346 13.461 1 93 79 PRO B N 1
ATOM 4358 C CA . PRO B 1 79 ? -19.438 -3.039 14.484 1 93 79 PRO B CA 1
ATOM 4359 C C . PRO B 1 79 ? -18.875 -3.057 15.898 1 93 79 PRO B C 1
ATOM 4361 O O . PRO B 1 79 ? -17.828 -3.674 16.141 1 93 79 PRO B O 1
ATOM 4364 N N . GLU B 1 80 ? -19.547 -2.348 16.719 1 91.62 80 GLU B N 1
ATOM 4365 C CA . GLU B 1 80 ? -19.094 -2.324 18.109 1 91.62 80 GLU B CA 1
ATOM 4366 C C . GLU B 1 80 ? -19.469 -3.615 18.828 1 91.62 80 GLU B C 1
ATOM 4368 O O . GLU B 1 80 ? -20.578 -4.125 18.672 1 91.62 80 GLU B O 1
ATOM 4373 N N . TRP B 1 81 ? -18.531 -4.223 19.484 1 90.88 81 TRP B N 1
ATOM 4374 C CA . TRP B 1 81 ? -18.75 -5.395 20.312 1 90.88 81 TRP B CA 1
ATOM 4375 C C . TRP B 1 81 ? -18.266 -5.145 21.75 1 90.88 81 TRP B C 1
ATOM 4377 O O . TRP B 1 81 ? -17.062 -5.152 22.016 1 90.88 81 TRP B O 1
ATOM 4387 N N . LYS B 1 82 ? -19.141 -5.02 22.625 1 92.25 82 LYS B N 1
ATOM 4388 C CA . LYS B 1 82 ? -18.844 -4.777 24.031 1 92.25 82 LYS B CA 1
ATOM 4389 C C . LYS B 1 82 ? -17.906 -3.584 24.203 1 92.25 82 LYS B C 1
ATOM 4391 O O . LYS B 1 82 ? -16.938 -3.646 24.953 1 92.25 82 LYS B O 1
ATOM 4396 N N . GLY B 1 83 ? -18.078 -2.566 23.359 1 93.81 83 GLY B N 1
ATOM 4397 C CA . GLY B 1 83 ? -17.312 -1.339 23.453 1 93.81 83 GLY B CA 1
ATOM 4398 C C . GLY B 1 83 ? -16.078 -1.342 22.562 1 93.81 83 GLY B C 1
ATOM 4399 O O . GLY B 1 83 ? -15.445 -0.304 22.359 1 93.81 83 GLY B O 1
ATOM 4400 N N . PHE B 1 84 ? -15.75 -2.48 22.016 1 94.44 84 PHE B N 1
ATOM 4401 C CA . PHE B 1 84 ? -14.555 -2.602 21.188 1 94.44 84 PHE B CA 1
ATOM 4402 C C . PHE B 1 84 ? -14.891 -2.369 19.719 1 94.44 84 PHE B C 1
ATOM 4404 O O . PHE B 1 84 ? -15.969 -2.746 19.25 1 94.44 84 PHE B O 1
ATOM 4411 N N . GLN B 1 85 ? -14.008 -1.712 19.062 1 94.62 85 GLN B N 1
ATOM 4412 C CA . GLN B 1 85 ? -14.109 -1.499 17.625 1 94.62 85 GLN B CA 1
ATOM 4413 C C . GLN B 1 85 ? -12.727 -1.53 16.969 1 94.62 85 GLN B C 1
ATOM 4415 O O . GLN B 1 85 ? -11.75 -1.049 17.547 1 94.62 85 GLN B O 1
ATOM 4420 N N . VAL B 1 86 ? -12.648 -2.1 15.789 1 93.5 86 VAL B N 1
ATOM 4421 C CA . VAL B 1 86 ? -11.422 -2.105 15 1 93.5 86 VAL B CA 1
ATOM 4422 C C . VAL B 1 86 ? -11.617 -1.267 13.734 1 93.5 86 VAL B C 1
ATOM 4424 O O . VAL B 1 86 ? -12.672 -1.318 13.102 1 93.5 86 VAL B O 1
ATOM 4427 N N . ARG B 1 87 ? -10.641 -0.488 13.445 1 94.62 87 ARG B N 1
ATOM 4428 C CA . ARG B 1 87 ? -10.688 0.31 12.227 1 94.62 87 ARG B CA 1
ATOM 4429 C C . ARG B 1 87 ? -9.422 0.126 11.398 1 94.62 87 ARG B C 1
ATOM 4431 O O . ARG B 1 87 ? -8.32 0.04 11.953 1 94.62 87 ARG B O 1
ATOM 4438 N N . PHE B 1 88 ? -9.617 0.03 10.125 1 91.5 88 PHE B N 1
ATOM 4439 C CA . PHE B 1 88 ? -8.477 0.14 9.227 1 91.5 88 PHE B CA 1
ATOM 4440 C C . PHE B 1 88 ? -8.812 1.014 8.023 1 91.5 88 PHE B C 1
ATOM 4442 O O . PHE B 1 88 ? -9.984 1.119 7.637 1 91.5 88 PHE B O 1
ATOM 4449 N N . ASN B 1 89 ? -7.832 1.677 7.527 1 92.12 89 ASN B N 1
ATOM 4450 C CA . ASN B 1 89 ? -7.961 2.568 6.379 1 92.12 89 ASN B CA 1
ATOM 4451 C C . ASN B 1 89 ? -6.695 2.572 5.527 1 92.12 89 ASN B C 1
ATOM 4453 O O . ASN B 1 89 ? -5.586 2.598 6.059 1 92.12 89 ASN B O 1
ATOM 4457 N N . GLY B 1 90 ? -6.859 2.486 4.168 1 89.81 90 GLY B N 1
ATOM 4458 C CA . GLY B 1 90 ? -5.746 2.562 3.234 1 89.81 90 GLY B CA 1
ATOM 4459 C C . GLY B 1 90 ? -5.973 3.566 2.119 1 89.81 90 GLY B C 1
ATOM 4460 O O . GLY B 1 90 ? -7.113 3.914 1.811 1 89.81 90 GLY B O 1
ATOM 4461 N N . PHE B 1 91 ? -4.934 4.078 1.53 1 91.19 91 PHE B N 1
ATOM 4462 C CA . PHE B 1 91 ? -5.02 5.094 0.487 1 91.19 91 PHE B CA 1
ATOM 4463 C C . PHE B 1 91 ? -3.934 4.887 -0.561 1 91.19 91 PHE B C 1
ATOM 4465 O O . PHE B 1 91 ? -2.77 4.664 -0.219 1 91.19 91 PHE B O 1
ATOM 4472 N N . PHE B 1 92 ? -4.332 4.906 -1.845 1 87.56 92 PHE B N 1
ATOM 4473 C CA . PHE B 1 92 ? -3.42 4.773 -2.975 1 87.56 92 PHE B CA 1
ATOM 4474 C C . PHE B 1 92 ? -3.289 6.09 -3.727 1 87.56 92 PHE B C 1
ATOM 4476 O O . PHE B 1 92 ? -4.289 6.758 -4 1 87.56 92 PHE B O 1
ATOM 4483 N N . THR B 1 93 ? -2.045 6.449 -4.039 1 91.19 93 THR B N 1
ATOM 4484 C CA . THR B 1 93 ? -1.786 7.688 -4.77 1 91.19 93 THR B CA 1
ATOM 4485 C C . THR B 1 93 ? -1.145 7.395 -6.121 1 91.19 93 THR B C 1
ATOM 4487 O O . THR B 1 93 ? -0.272 6.527 -6.227 1 91.19 93 THR B O 1
ATOM 4490 N N . PHE B 1 94 ? -1.59 8.086 -7.129 1 87.56 94 PHE B N 1
ATOM 4491 C CA . PHE B 1 94 ? -1.05 7.961 -8.477 1 87.56 94 PHE B CA 1
ATOM 4492 C C . PHE B 1 94 ? -0.583 9.32 -9 1 87.56 94 PHE B C 1
ATOM 4494 O O . PHE B 1 94 ? -1.272 10.328 -8.828 1 87.56 94 PHE B O 1
ATOM 4501 N N . GLN B 1 95 ? 0.603 9.312 -9.562 1 91.19 95 GLN B N 1
ATOM 4502 C CA . GLN B 1 95 ? 1.093 10.508 -10.242 1 91.19 95 GLN B CA 1
ATOM 4503 C C . GLN B 1 95 ? 0.668 10.523 -11.703 1 91.19 95 GLN B C 1
ATOM 4505 O O . GLN B 1 95 ? 1.037 9.625 -12.469 1 91.19 95 GLN B O 1
ATOM 4510 N N . LEU B 1 96 ? -0.043 11.461 -12.156 1 88.5 96 LEU B N 1
ATOM 4511 C CA . LEU B 1 96 ? -0.553 11.531 -13.523 1 88.5 96 LEU B CA 1
ATOM 4512 C C . LEU B 1 96 ? 0.322 12.438 -14.383 1 88.5 96 LEU B C 1
ATOM 4514 O O . LEU B 1 96 ? 0.412 12.242 -15.594 1 88.5 96 LEU B O 1
ATOM 4518 N N . PHE B 1 97 ? 0.825 13.492 -13.719 1 91.31 97 PHE B N 1
ATOM 4519 C CA . PHE B 1 97 ? 1.624 14.508 -14.398 1 91.31 97 PHE B CA 1
ATOM 4520 C C . PHE B 1 97 ? 2.641 15.125 -13.445 1 91.31 97 PHE B C 1
ATOM 4522 O O . PHE B 1 97 ? 2.371 15.273 -12.25 1 91.31 97 PHE B O 1
ATOM 4529 N N . GLU B 1 98 ? 3.867 15.422 -14 1 93.94 98 GLU B N 1
ATOM 4530 C CA . GLU B 1 98 ? 4.828 16.203 -13.227 1 93.94 98 GLU B CA 1
ATOM 4531 C C . GLU B 1 98 ? 5.676 17.094 -14.133 1 93.94 98 GLU B C 1
ATOM 4533 O O . GLU B 1 98 ? 5.871 16.781 -15.312 1 93.94 98 GLU B O 1
ATOM 4538 N N . ASN B 1 99 ? 6.027 18.188 -13.594 1 96.62 99 ASN B N 1
ATOM 4539 C CA . ASN B 1 99 ? 6.969 19.094 -14.219 1 96.62 99 ASN B CA 1
ATOM 4540 C C . ASN B 1 99 ? 8.031 19.578 -13.234 1 96.62 99 ASN B C 1
ATOM 4542 O O . ASN B 1 99 ? 7.734 20.375 -12.344 1 96.62 99 ASN B O 1
ATOM 4546 N N . ASN B 1 100 ? 9.305 19.078 -13.352 1 96.56 100 ASN B N 1
ATOM 4547 C CA . ASN B 1 100 ? 10.516 19.562 -12.703 1 96.56 100 ASN B CA 1
ATOM 4548 C C . ASN B 1 100 ? 10.539 19.203 -11.219 1 96.56 100 ASN B C 1
ATOM 4550 O O . ASN B 1 100 ? 11.445 19.609 -10.492 1 96.56 100 ASN B O 1
ATOM 4554 N N . ILE B 1 101 ? 9.68 18.391 -10.664 1 95.44 101 ILE B N 1
ATOM 4555 C CA . ILE B 1 101 ? 9.531 18.281 -9.219 1 95.44 101 ILE B CA 1
ATOM 4556 C C . ILE B 1 101 ? 10.602 17.344 -8.664 1 95.44 101 ILE B C 1
ATOM 4558 O O . ILE B 1 101 ? 10.766 17.234 -7.445 1 95.44 101 ILE B O 1
ATOM 4562 N N . ARG B 1 102 ? 11.414 16.766 -9.562 1 93.94 102 ARG B N 1
ATOM 4563 C CA . ARG B 1 102 ? 12.414 15.805 -9.102 1 93.94 102 ARG B CA 1
ATOM 4564 C C . ARG B 1 102 ? 13.82 16.234 -9.516 1 93.94 102 ARG B C 1
ATOM 4566 O O . ARG B 1 102 ? 14.766 15.453 -9.422 1 93.94 102 ARG B O 1
ATOM 4573 N N . ILE B 1 103 ? 13.93 17.438 -10 1 93.69 103 ILE B N 1
ATOM 4574 C CA . ILE B 1 103 ? 15.25 17.922 -10.398 1 93.69 103 ILE B CA 1
ATOM 4575 C C . ILE B 1 103 ? 15.617 19.141 -9.555 1 93.69 103 ILE B C 1
ATOM 4577 O O . ILE B 1 103 ? 14.742 19.859 -9.07 1 93.69 103 ILE B O 1
ATOM 4581 N N . ALA B 1 104 ? 16.875 19.297 -9.391 1 94.62 104 ALA B N 1
ATOM 4582 C CA . ALA B 1 104 ? 17.375 20.484 -8.688 1 94.62 104 ALA B CA 1
ATOM 4583 C C . ALA B 1 104 ? 17.438 21.688 -9.617 1 94.62 104 ALA B C 1
ATOM 4585 O O . ALA B 1 104 ? 17.734 21.547 -10.805 1 94.62 104 ALA B O 1
ATOM 4586 N N . ASP B 1 105 ? 17.109 22.859 -9.078 1 96.88 105 ASP B N 1
ATOM 4587 C CA . ASP B 1 105 ? 17.25 24.078 -9.859 1 96.88 105 ASP B CA 1
ATOM 4588 C C . ASP B 1 105 ? 18.703 24.266 -10.305 1 96.88 105 ASP B C 1
ATOM 4590 O O . ASP B 1 105 ? 19.625 24.234 -9.484 1 96.88 105 ASP B O 1
ATOM 4594 N N . PRO B 1 106 ? 18.906 24.469 -11.531 1 95.62 106 PRO B N 1
ATOM 4595 C CA . PRO B 1 106 ? 20.281 24.531 -12.023 1 95.62 106 PRO B CA 1
ATOM 4596 C C . PRO B 1 106 ? 21.047 25.719 -11.461 1 95.62 106 PRO B C 1
ATOM 4598 O O . PRO B 1 106 ? 22.266 25.656 -11.305 1 95.62 106 PRO B O 1
ATOM 4601 N N . ALA B 1 107 ? 20.453 26.766 -11.172 1 94.81 107 ALA B N 1
ATOM 4602 C CA . ALA B 1 107 ? 21.109 28 -10.719 1 94.81 107 ALA B CA 1
ATOM 4603 C C . ALA B 1 107 ? 21.438 27.922 -9.227 1 94.81 107 ALA B C 1
ATOM 4605 O O . ALA B 1 107 ? 22.438 28.484 -8.773 1 94.81 107 ALA B O 1
ATOM 4606 N N . THR B 1 108 ? 20.594 27.25 -8.438 1 95.31 108 THR B N 1
ATOM 4607 C CA . THR B 1 108 ? 20.719 27.344 -6.988 1 95.31 108 THR B CA 1
ATOM 4608 C C . THR B 1 108 ? 21 25.984 -6.375 1 95.31 108 THR B C 1
ATOM 4610 O O . THR B 1 108 ? 21.422 25.891 -5.227 1 95.31 108 THR B O 1
ATOM 4613 N N . GLY B 1 109 ? 20.688 24.891 -7.129 1 94.31 109 GLY B N 1
ATOM 4614 C CA . GLY B 1 109 ? 20.828 23.531 -6.594 1 94.31 109 GLY B CA 1
ATOM 4615 C C . GLY B 1 109 ? 19.672 23.141 -5.684 1 94.31 109 GLY B C 1
ATOM 4616 O O . GLY B 1 109 ? 19.656 22.031 -5.145 1 94.31 109 GLY B O 1
ATOM 4617 N N . ALA B 1 110 ? 18.688 23.969 -5.516 1 92.75 110 ALA B N 1
ATOM 4618 C CA . ALA B 1 110 ? 17.578 23.703 -4.602 1 92.75 110 ALA B CA 1
ATOM 4619 C C . ALA B 1 110 ? 16.609 22.688 -5.184 1 92.75 110 ALA B C 1
ATOM 4621 O O . ALA B 1 110 ? 16.344 22.688 -6.387 1 92.75 110 ALA B O 1
ATOM 4622 N N . GLY B 1 111 ? 16.078 21.812 -4.324 1 91.94 111 GLY B N 1
ATOM 4623 C CA . GLY B 1 111 ? 15.047 20.875 -4.727 1 91.94 111 GLY B CA 1
ATOM 4624 C C . GLY B 1 111 ? 13.641 21.438 -4.547 1 91.94 111 GLY B C 1
ATOM 4625 O O . GLY B 1 111 ? 13.469 22.547 -4.027 1 91.94 111 GLY B O 1
ATOM 4626 N N . ASN B 1 112 ? 12.68 20.641 -5.004 1 94.06 112 ASN B N 1
ATOM 4627 C CA . ASN B 1 112 ? 11.281 21.031 -4.879 1 94.06 112 ASN B CA 1
ATOM 4628 C C . ASN B 1 112 ? 10.805 20.969 -3.432 1 94.06 112 ASN B C 1
ATOM 4630 O O . ASN B 1 112 ? 11.188 20.062 -2.688 1 94.06 112 ASN B O 1
ATOM 4634 N N . ARG B 1 113 ? 9.898 21.875 -3.041 1 92.88 113 ARG B N 1
ATOM 4635 C CA . ARG B 1 113 ? 9.484 21.969 -1.646 1 92.88 113 ARG B CA 1
ATOM 4636 C C . ARG B 1 113 ? 8.016 21.578 -1.491 1 92.88 113 ARG B C 1
ATOM 4638 O O . ARG B 1 113 ? 7.625 20.984 -0.487 1 92.88 113 ARG B O 1
ATOM 4645 N N . TYR B 1 114 ? 7.199 21.906 -2.404 1 95.38 114 TYR B N 1
ATOM 4646 C CA . TYR B 1 114 ? 5.758 21.844 -2.189 1 95.38 114 TYR B CA 1
ATOM 4647 C C . TYR B 1 114 ? 5.148 20.625 -2.877 1 95.38 114 TYR B C 1
ATOM 4649 O O . TYR B 1 114 ? 4.59 19.75 -2.215 1 95.38 114 TYR B O 1
ATOM 4657 N N . GLU B 1 115 ? 5.395 20.469 -4.168 1 96.94 115 GLU B N 1
ATOM 4658 C CA . GLU B 1 115 ? 4.707 19.5 -5.012 1 96.94 115 GLU B CA 1
ATOM 4659 C C . GLU B 1 115 ? 5.133 18.062 -4.672 1 96.94 115 GLU B C 1
ATOM 4661 O O . GLU B 1 115 ? 4.309 17.156 -4.672 1 96.94 115 GLU B O 1
ATOM 4666 N N . ILE B 1 116 ? 6.402 17.906 -4.383 1 95.06 116 ILE B N 1
ATOM 4667 C CA . ILE B 1 116 ? 6.965 16.578 -4.18 1 95.06 116 ILE B CA 1
ATOM 4668 C C . ILE B 1 116 ? 6.285 15.906 -2.992 1 95.06 116 ILE B C 1
ATOM 4670 O O . ILE B 1 116 ? 6.246 14.672 -2.908 1 95.06 116 ILE B O 1
ATOM 4674 N N . LEU B 1 117 ? 5.691 16.688 -2.111 1 94.69 117 LEU B N 1
ATOM 4675 C CA . LEU B 1 117 ? 5.07 16.172 -0.897 1 94.69 117 LEU B CA 1
ATOM 4676 C C . LEU B 1 117 ? 3.732 15.5 -1.21 1 94.69 117 LEU B C 1
ATOM 4678 O O . LEU B 1 117 ? 3.119 14.883 -0.334 1 94.69 117 LEU B O 1
ATOM 4682 N N . LEU B 1 118 ? 3.258 15.586 -2.404 1 95.94 118 LEU B N 1
ATOM 4683 C CA . LEU B 1 118 ? 2.092 14.805 -2.805 1 95.94 118 LEU B CA 1
ATOM 4684 C C . LEU B 1 118 ? 2.449 13.328 -2.951 1 95.94 118 LEU B C 1
ATOM 4686 O O . LEU B 1 118 ? 1.562 12.477 -3.004 1 95.94 118 LEU B O 1
ATOM 4690 N N . TYR B 1 119 ? 3.74 13.094 -3.02 1 94.06 119 TYR B N 1
ATOM 4691 C CA . TYR B 1 119 ? 4.23 11.742 -3.262 1 94.06 119 TYR B CA 1
ATOM 4692 C C . TYR B 1 119 ? 5.148 11.281 -2.137 1 94.06 119 TYR B C 1
ATOM 4694 O O . TYR B 1 119 ? 4.723 11.172 -0.984 1 94.06 119 TYR B O 1
ATOM 4702 N N . ASP B 1 120 ? 6.383 10.969 -2.439 1 90.44 120 ASP B N 1
ATOM 4703 C CA . ASP B 1 120 ? 7.344 10.5 -1.444 1 90.44 120 ASP B CA 1
ATOM 4704 C C . ASP B 1 120 ? 8.609 11.359 -1.453 1 90.44 120 ASP B C 1
ATOM 4706 O O . ASP B 1 120 ? 9.516 11.125 -2.252 1 90.44 120 ASP B O 1
ATOM 4710 N N . MET B 1 121 ? 8.727 12.164 -0.476 1 89.19 121 MET B N 1
ATOM 4711 C CA . MET B 1 121 ? 9.852 13.086 -0.429 1 89.19 121 MET B CA 1
ATOM 4712 C C . MET B 1 121 ? 11.117 12.383 0.049 1 89.19 121 MET B C 1
ATOM 4714 O O . MET B 1 121 ? 12.227 12.859 -0.19 1 89.19 121 MET B O 1
ATOM 4718 N N . ASN B 1 122 ? 10.922 11.312 0.781 1 85.62 122 ASN B N 1
ATOM 4719 C CA . ASN B 1 122 ? 12.07 10.57 1.284 1 85.62 122 ASN B CA 1
ATOM 4720 C C . ASN B 1 122 ? 12.773 9.805 0.167 1 85.62 122 ASN B C 1
ATOM 4722 O O . ASN B 1 122 ? 13.977 9.539 0.254 1 85.62 122 ASN B O 1
ATOM 4726 N N . ASP B 1 123 ? 11.969 9.375 -0.789 1 84.31 123 ASP B N 1
ATOM 4727 C CA . ASP B 1 123 ? 12.492 8.734 -1.993 1 84.31 123 ASP B CA 1
ATOM 4728 C C . ASP B 1 123 ? 11.914 9.383 -3.252 1 84.31 123 ASP B C 1
ATOM 4730 O O . ASP B 1 123 ? 10.93 8.883 -3.812 1 84.31 123 ASP B O 1
ATOM 4734 N N . VAL B 1 124 ? 12.648 10.289 -3.758 1 81.88 124 VAL B N 1
ATOM 4735 C CA . VAL B 1 124 ? 12.141 11.141 -4.828 1 81.88 124 VAL B CA 1
ATOM 4736 C C . VAL B 1 124 ? 11.938 10.312 -6.098 1 81.88 124 VAL B C 1
ATOM 4738 O O . VAL B 1 124 ? 11.172 10.703 -6.984 1 81.88 124 VAL B O 1
ATOM 4741 N N . ASN B 1 125 ? 12.531 9.188 -6.145 1 78.5 125 ASN B N 1
ATOM 4742 C CA . ASN B 1 125 ? 12.438 8.367 -7.344 1 78.5 125 ASN B CA 1
ATOM 4743 C C . ASN B 1 125 ? 11.266 7.391 -7.266 1 78.5 125 ASN B C 1
ATOM 4745 O O . ASN B 1 125 ? 10.969 6.691 -8.234 1 78.5 125 ASN B O 1
ATOM 4749 N N . ASN B 1 126 ? 10.617 7.406 -6.152 1 77.25 126 ASN B N 1
ATOM 4750 C CA . ASN B 1 126 ? 9.469 6.523 -5.988 1 77.25 126 ASN B CA 1
ATOM 4751 C C . ASN B 1 126 ? 8.234 7.074 -6.699 1 77.25 126 ASN B C 1
ATOM 4753 O O . ASN B 1 126 ? 7.59 8 -6.207 1 77.25 126 ASN B O 1
ATOM 4757 N N . THR B 1 127 ? 7.84 6.48 -7.781 1 73.94 127 THR B N 1
ATOM 4758 C CA . THR B 1 127 ? 6.727 7.023 -8.555 1 73.94 127 THR B CA 1
ATOM 4759 C C . THR B 1 127 ? 5.555 6.043 -8.578 1 73.94 127 THR B C 1
ATOM 4761 O O . THR B 1 127 ? 4.469 6.379 -9.047 1 73.94 127 THR B O 1
ATOM 4764 N N . ASN B 1 128 ? 5.727 4.891 -7.961 1 69.44 128 ASN B N 1
ATOM 4765 C CA . ASN B 1 128 ? 4.691 3.895 -8.203 1 69.44 128 ASN B CA 1
ATOM 4766 C C . ASN B 1 128 ? 4.324 3.145 -6.926 1 69.44 128 ASN B C 1
ATOM 4768 O O . ASN B 1 128 ? 3.367 2.369 -6.906 1 69.44 128 ASN B O 1
ATOM 4772 N N . LYS B 1 129 ? 5.176 3.277 -5.91 1 73.38 129 LYS B N 1
ATOM 4773 C CA . LYS B 1 129 ? 4.867 2.66 -4.625 1 73.38 129 LYS B CA 1
ATOM 4774 C C . LYS B 1 129 ? 4.363 3.695 -3.625 1 73.38 129 LYS B C 1
ATOM 4776 O O . LYS B 1 129 ? 5.027 3.967 -2.619 1 73.38 129 LYS B O 1
ATOM 4781 N N . LEU B 1 130 ? 3.193 4.156 -3.92 1 75.75 130 LEU B N 1
ATOM 4782 C CA . LEU B 1 130 ? 2.721 5.312 -3.166 1 75.75 130 LEU B CA 1
ATOM 4783 C C . LEU B 1 130 ? 1.482 4.961 -2.348 1 75.75 130 LEU B C 1
ATOM 4785 O O . LEU B 1 130 ? 0.66 5.832 -2.053 1 75.75 130 LEU B O 1
ATOM 4789 N N . ASP B 1 131 ? 1.394 3.693 -2.012 1 81.12 131 ASP B N 1
ATOM 4790 C CA . ASP B 1 131 ? 0.277 3.26 -1.178 1 81.12 131 ASP B CA 1
ATOM 4791 C C . ASP B 1 131 ? 0.673 3.223 0.297 1 81.12 131 ASP B C 1
ATOM 4793 O O . ASP B 1 131 ? 1.854 3.09 0.625 1 81.12 131 ASP B O 1
ATOM 4797 N N . ARG B 1 132 ? -0.411 3.383 1.139 1 85.38 132 ARG B N 1
ATOM 4798 C CA . ARG B 1 132 ? -0.133 3.422 2.57 1 85.38 132 ARG B CA 1
ATOM 4799 C C . ARG B 1 132 ? -1.343 2.957 3.375 1 85.38 132 ARG B C 1
ATOM 4801 O O . ARG B 1 132 ? -2.477 3.336 3.076 1 85.38 132 ARG B O 1
ATOM 4808 N N . LEU B 1 133 ? -1.035 2.043 4.305 1 84.62 133 LEU B N 1
ATOM 4809 C CA . LEU B 1 133 ? -2.01 1.801 5.363 1 84.62 133 LEU B CA 1
ATOM 4810 C C . LEU B 1 133 ? -2.018 2.947 6.371 1 84.62 133 LEU B C 1
ATOM 4812 O O . LEU B 1 133 ? -1.03 3.164 7.078 1 84.62 133 LEU B O 1
ATOM 4816 N N . GLU B 1 134 ? -3.045 3.662 6.453 1 90.56 134 GLU B N 1
ATOM 4817 C CA . GLU B 1 134 ? -3.061 4.879 7.262 1 90.56 134 GLU B CA 1
ATOM 4818 C C . GLU B 1 134 ? -3.516 4.586 8.688 1 90.56 134 GLU B C 1
ATOM 4820 O O . GLU B 1 134 ? -2.75 4.762 9.641 1 90.56 134 GLU B O 1
ATOM 4825 N N . GLU B 1 135 ? -4.695 4.082 8.836 1 93.5 135 GLU B N 1
ATOM 4826 C CA . GLU B 1 135 ? -5.191 3.773 10.172 1 93.5 135 GLU B CA 1
ATOM 4827 C C . GLU B 1 135 ? -5.273 2.268 10.398 1 93.5 135 GLU B C 1
ATOM 4829 O O . GLU B 1 135 ? -5.602 1.514 9.477 1 93.5 135 GLU B O 1
ATOM 4834 N N . LEU B 1 136 ? -4.961 1.871 11.461 1 93.31 136 LEU B N 1
ATOM 4835 C CA . LEU B 1 136 ? -5.141 0.532 12.016 1 93.31 136 LEU B CA 1
ATOM 4836 C C . LEU B 1 136 ? -5.113 0.561 13.539 1 93.31 136 LEU B C 1
ATOM 4838 O O . LEU B 1 136 ? -4.039 0.579 14.141 1 93.31 136 LEU B O 1
ATOM 4842 N N . TYR B 1 137 ? -6.316 0.498 14.133 1 95 137 TYR B N 1
ATOM 4843 C CA . TYR B 1 137 ? -6.309 0.597 15.586 1 95 137 TYR B CA 1
ATOM 4844 C C . TYR B 1 137 ? -7.484 -0.164 16.188 1 95 137 TYR B C 1
ATOM 4846 O O . TYR B 1 137 ? -8.469 -0.445 15.508 1 95 137 TYR B O 1
ATOM 4854 N N . LEU B 1 138 ? -7.293 -0.513 17.453 1 95.31 138 LEU B N 1
ATOM 4855 C CA . LEU B 1 138 ? -8.336 -1.021 18.328 1 95.31 138 LEU B CA 1
ATOM 4856 C C . LEU B 1 138 ? -8.828 0.074 19.266 1 95.31 138 LEU B C 1
ATOM 4858 O O . LEU B 1 138 ? -8.031 0.752 19.922 1 95.31 138 LEU B O 1
ATOM 4862 N N . SER B 1 139 ? -10.094 0.299 19.25 1 96.44 139 SER B N 1
ATOM 4863 C CA . SER B 1 139 ? -10.656 1.297 20.156 1 96.44 139 SER B CA 1
ATOM 4864 C C . SER B 1 139 ? -11.586 0.654 21.172 1 96.44 139 SER B C 1
ATOM 4866 O O . SER B 1 139 ? -12.125 -0.427 20.938 1 96.44 139 SER B O 1
ATOM 4868 N N . TYR B 1 140 ? -11.672 1.205 22.312 1 96.38 140 TYR B N 1
ATOM 4869 C CA . TYR B 1 140 ? -12.555 0.796 23.391 1 96.38 140 TYR B CA 1
ATOM 4870 C C . TYR B 1 140 ? -13.273 1.998 24 1 96.38 140 TYR B C 1
ATOM 4872 O O . TYR B 1 140 ? -12.648 3.012 24.312 1 96.38 140 TYR B O 1
ATOM 4880 N N . ARG B 1 141 ? -14.547 1.88 24.062 1 96.31 141 ARG B N 1
ATOM 4881 C CA . ARG B 1 141 ? -15.352 2.953 24.641 1 96.31 141 ARG B CA 1
ATOM 4882 C C . ARG B 1 141 ? -16.125 2.461 25.859 1 96.31 141 ARG B C 1
ATOM 4884 O O . ARG B 1 141 ? -16.734 1.385 25.828 1 96.31 141 ARG B O 1
ATOM 4891 N N . LYS B 1 142 ? -16.109 3.191 26.875 1 94.56 142 LYS B N 1
ATOM 4892 C CA . LYS B 1 142 ? -16.891 2.932 28.078 1 94.56 142 LYS B CA 1
ATOM 4893 C C . LYS B 1 142 ? -17.266 4.234 28.781 1 94.56 142 LYS B C 1
ATOM 4895 O O . LYS B 1 142 ? -16.391 4.98 29.234 1 94.56 142 LYS B O 1
ATOM 4900 N N . ASN B 1 143 ? -18.562 4.414 28.859 1 92.25 143 ASN B N 1
ATOM 4901 C CA . ASN B 1 143 ? -19.062 5.637 29.469 1 92.25 143 ASN B CA 1
ATOM 4902 C C . ASN B 1 143 ? -18.531 6.883 28.781 1 92.25 143 ASN B C 1
ATOM 4904 O O . ASN B 1 143 ? -18.766 7.086 27.578 1 92.25 143 ASN B O 1
ATOM 4908 N N . ARG B 1 144 ? -17.656 7.648 29.438 1 94.44 144 ARG B N 1
ATOM 4909 C CA . ARG B 1 144 ? -17.188 8.914 28.891 1 94.44 144 ARG B CA 1
ATOM 4910 C C . ARG B 1 144 ? -15.727 8.805 28.453 1 94.44 144 ARG B C 1
ATOM 4912 O O . ARG B 1 144 ? -15.102 9.805 28.109 1 94.44 144 ARG B O 1
ATOM 4919 N N . PHE B 1 145 ? -15.312 7.57 28.406 1 96.31 145 PHE B N 1
ATOM 4920 C CA . PHE B 1 145 ? -13.922 7.324 28.047 1 96.31 145 PHE B CA 1
ATOM 4921 C C . PHE B 1 145 ? -13.844 6.629 26.688 1 96.31 145 PHE B C 1
ATOM 4923 O O . PHE B 1 145 ? -14.664 5.77 26.375 1 96.31 145 PHE B O 1
ATOM 4930 N N . ARG B 1 146 ? -12.914 7.051 25.984 1 97.38 146 ARG B N 1
ATOM 4931 C CA . ARG B 1 146 ? -12.555 6.379 24.734 1 97.38 146 ARG B CA 1
ATOM 4932 C C . ARG B 1 146 ? -11.055 6.129 24.672 1 97.38 146 ARG B C 1
ATOM 4934 O O . ARG B 1 146 ? -10.25 7.039 24.891 1 97.38 146 ARG B O 1
ATOM 4941 N N . PHE B 1 147 ? -10.664 4.922 24.328 1 97.44 147 PHE B N 1
ATOM 4942 C CA . PHE B 1 147 ? -9.266 4.531 24.188 1 97.44 147 PHE B CA 1
ATOM 4943 C C . PHE B 1 147 ? -8.977 4.055 22.766 1 97.44 147 PHE B C 1
ATOM 4945 O O . PHE B 1 147 ? -9.844 3.465 22.125 1 97.44 147 PHE B O 1
ATOM 4952 N N . LYS B 1 148 ? -7.852 4.383 22.281 1 96.94 148 LYS B N 1
ATOM 4953 C CA . LYS B 1 148 ? -7.395 3.854 21 1 96.94 148 LYS B CA 1
ATOM 4954 C C . LYS B 1 148 ? -5.953 3.365 21.094 1 96.94 148 LYS B C 1
ATOM 4956 O O . LYS B 1 148 ? -5.105 4.023 21.703 1 96.94 148 LYS B O 1
ATOM 4961 N N . LEU B 1 149 ? -5.68 2.225 20.578 1 97.12 149 LEU B N 1
ATOM 4962 C CA . LEU B 1 149 ? -4.336 1.66 20.5 1 97.12 149 LEU B CA 1
ATOM 4963 C C . LEU B 1 149 ? -3.982 1.328 19.047 1 97.12 149 LEU B C 1
ATOM 4965 O O . LEU B 1 149 ? -4.66 0.522 18.406 1 97.12 149 LEU B O 1
ATOM 4969 N N . GLY B 1 150 ? -3.006 1.98 18.484 1 96.19 150 GLY B N 1
ATOM 4970 C CA . GLY B 1 150 ? -2.582 1.736 17.109 1 96.19 150 GLY B CA 1
ATOM 4971 C C . GLY B 1 150 ? -2.379 3.012 16.312 1 96.19 150 GLY B C 1
ATOM 4972 O O . GLY B 1 150 ? -2.08 4.062 16.891 1 96.19 150 GLY B O 1
ATOM 4973 N N . ARG B 1 151 ? -2.371 2.885 15.023 1 95.69 151 ARG B N 1
ATOM 4974 C CA . ARG B 1 151 ? -2.211 3.998 14.094 1 95.69 151 ARG B CA 1
ATOM 4975 C C . ARG B 1 151 ? -3.5 4.809 13.977 1 95.69 151 ARG B C 1
ATOM 4977 O O . ARG B 1 151 ? -4.512 4.305 13.484 1 95.69 151 ARG B O 1
ATOM 4984 N N . GLN B 1 152 ? -3.426 6 14.391 1 97.31 152 GLN B N 1
ATOM 4985 C CA . GLN B 1 152 ? -4.641 6.801 14.523 1 97.31 152 GLN B CA 1
ATOM 4986 C C . GLN B 1 152 ? -4.387 8.25 14.125 1 97.31 152 GLN B C 1
ATOM 4988 O O . GLN B 1 152 ? -3.244 8.719 14.141 1 97.31 152 GLN B O 1
ATOM 4993 N N . LYS B 1 153 ? -5.426 8.93 13.828 1 96.69 153 LYS B N 1
ATOM 4994 C CA . LYS B 1 153 ? -5.363 10.359 13.539 1 96.69 153 LYS B CA 1
ATOM 4995 C C . LYS B 1 153 ? -5.469 11.18 14.828 1 96.69 153 LYS B C 1
ATOM 4997 O O . LYS B 1 153 ? -6.176 10.789 15.758 1 96.69 153 LYS B O 1
ATOM 5002 N N . VAL B 1 154 ? -4.727 12.242 14.836 1 96.81 154 VAL B N 1
ATOM 5003 C CA . VAL B 1 154 ? -4.699 13.117 16 1 96.81 154 VAL B CA 1
ATOM 5004 C C . VAL B 1 154 ? -4.898 14.57 15.57 1 96.81 154 VAL B C 1
ATOM 5006 O O . VAL B 1 154 ? -4.391 14.984 14.523 1 96.81 154 VAL B O 1
ATOM 5009 N N . GLN B 1 155 ? -5.691 15.273 16.359 1 96.31 155 GLN B N 1
ATOM 5010 C CA . GLN B 1 155 ? -5.898 16.688 16.109 1 96.31 155 GLN B CA 1
ATOM 5011 C C . GLN B 1 155 ? -5.594 17.531 17.344 1 96.31 155 GLN B C 1
ATOM 5013 O O . GLN B 1 155 ? -6.246 17.375 18.375 1 96.31 155 GLN B O 1
ATOM 5018 N N . SER B 1 156 ? -4.668 18.297 17.312 1 97.94 156 SER B N 1
ATOM 5019 C CA . SER B 1 156 ? -4.27 19.281 18.312 1 97.94 156 SER B CA 1
ATOM 5020 C C . SER B 1 156 ? -3.635 20.5 17.672 1 97.94 156 SER B C 1
ATOM 5022 O O . SER B 1 156 ? -3.434 20.531 16.453 1 97.94 156 SER B O 1
ATOM 5024 N N . PRO B 1 157 ? -3.357 21.5 18.359 1 97.88 157 PRO B N 1
ATOM 5025 C CA . PRO B 1 157 ? -2.881 22.75 17.75 1 97.88 157 PRO B CA 1
ATOM 5026 C C . PRO B 1 157 ? -1.525 22.594 17.062 1 97.88 157 PRO B C 1
ATOM 5028 O O . PRO B 1 157 ? -1.265 23.234 16.047 1 97.88 157 PRO B O 1
ATOM 5031 N N . LEU B 1 158 ? -0.676 21.812 17.594 1 98.19 158 LEU B N 1
ATOM 5032 C CA . LEU B 1 158 ? 0.656 21.688 17.016 1 98.19 158 LEU B CA 1
ATOM 5033 C C . LEU B 1 158 ? 0.842 20.328 16.375 1 98.19 158 LEU B C 1
ATOM 5035 O O . LEU B 1 158 ? 1.403 20.219 15.273 1 98.19 158 LEU B O 1
ATOM 5039 N N . LEU B 1 159 ? 0.447 19.297 17.031 1 98.31 159 LEU B N 1
ATOM 5040 C CA . LEU B 1 159 ? 0.487 17.922 16.516 1 98.31 159 LEU B CA 1
ATOM 5041 C C . LEU B 1 159 ? -0.84 17.547 15.867 1 98.31 159 LEU B C 1
ATOM 5043 O O . LEU B 1 159 ? -1.874 17.5 16.531 1 98.31 159 LEU B O 1
ATOM 5047 N N . ASN B 1 160 ? -0.811 17.344 14.594 1 98.06 160 ASN B N 1
ATOM 5048 C CA . ASN B 1 160 ? -2.066 17.109 13.891 1 98.06 160 ASN B CA 1
ATOM 5049 C C . ASN B 1 160 ? -1.834 16.438 12.539 1 98.06 160 ASN B C 1
ATOM 5051 O O . ASN B 1 160 ? -0.69 16.203 12.148 1 98.06 160 ASN B O 1
ATOM 5055 N N . GLU B 1 161 ? -2.85 16.188 11.797 1 96.81 161 GLU B N 1
ATOM 5056 C CA . GLU B 1 161 ? -2.799 15.438 10.555 1 96.81 161 GLU B CA 1
ATOM 5057 C C . GLU B 1 161 ? -2.219 16.266 9.422 1 96.81 161 GLU B C 1
ATOM 5059 O O . GLU B 1 161 ? -1.537 15.75 8.539 1 96.81 161 GLU B O 1
ATOM 5064 N N . GLN B 1 162 ? -2.477 17.562 9.477 1 95.06 162 GLN B N 1
ATOM 5065 C CA . GLN B 1 162 ? -2.059 18.453 8.391 1 95.06 162 GLN B CA 1
ATOM 5066 C C . GLN B 1 162 ? -2.467 17.891 7.035 1 95.06 162 GLN B C 1
ATOM 5068 O O . GLN B 1 162 ? -1.629 17.734 6.141 1 95.06 162 GLN B O 1
ATOM 5073 N N . ASP B 1 163 ? -3.717 17.609 6.863 1 90.44 163 ASP B N 1
ATOM 5074 C CA . ASP B 1 163 ? -4.199 16.938 5.66 1 90.44 163 ASP B CA 1
ATOM 5075 C C . ASP B 1 163 ? -4.336 17.906 4.496 1 90.44 163 ASP B C 1
ATOM 5077 O O . ASP B 1 163 ? -5.441 18.172 4.023 1 90.44 163 ASP B O 1
ATOM 5081 N N . ASN B 1 164 ? -3.213 18.453 4.047 1 93 164 ASN B N 1
ATOM 5082 C CA . ASN B 1 164 ? -3.252 19.406 2.943 1 93 164 ASN B CA 1
ATOM 5083 C C . ASN B 1 164 ? -2.441 18.906 1.748 1 93 164 ASN B C 1
ATOM 5085 O O . ASN B 1 164 ? -1.989 19.703 0.928 1 93 164 ASN B O 1
ATOM 5089 N N . ARG B 1 165 ? -2.164 17.609 1.732 1 96.19 165 ARG B N 1
ATOM 5090 C CA . ARG B 1 165 ? -1.582 16.906 0.593 1 96.19 165 ARG B CA 1
ATOM 5091 C C . ARG B 1 165 ? -2.418 15.695 0.215 1 96.19 165 ARG B C 1
ATOM 5093 O O . ARG B 1 165 ? -3.646 15.727 0.294 1 96.19 165 ARG B O 1
ATOM 5100 N N . MET B 1 166 ? -1.805 14.688 -0.295 1 95.31 166 MET B N 1
ATOM 5101 C CA . MET B 1 166 ? -2.6 13.523 -0.663 1 95.31 166 MET B CA 1
ATOM 5102 C C . MET B 1 166 ? -2.934 12.68 0.565 1 95.31 166 MET B C 1
ATOM 5104 O O . MET B 1 166 ? -3.994 12.062 0.626 1 95.31 166 MET B O 1
ATOM 5108 N N . ARG B 1 167 ? -2.008 12.695 1.499 1 94.75 167 ARG B N 1
ATOM 5109 C CA . ARG B 1 167 ? -2.16 11.867 2.691 1 94.75 167 ARG B CA 1
ATOM 5110 C C . ARG B 1 167 ? -1.751 12.633 3.945 1 94.75 167 ARG B C 1
ATOM 5112 O O . ARG B 1 167 ? -0.783 13.398 3.926 1 94.75 167 ARG B O 1
ATOM 5119 N N . PRO B 1 168 ? -2.426 12.383 5.035 1 96.25 168 PRO B N 1
ATOM 5120 C CA . PRO B 1 168 ? -2.139 13.117 6.27 1 96.25 168 PRO B CA 1
ATOM 5121 C C . PRO B 1 168 ? -1.07 12.445 7.125 1 96.25 168 PRO B C 1
ATOM 5123 O O . PRO B 1 168 ? -0.605 11.352 6.789 1 96.25 168 PRO B O 1
ATOM 5126 N N . ASN B 1 169 ? -0.67 13.148 8.156 1 97.19 169 ASN B N 1
ATOM 5127 C CA . ASN B 1 169 ? 0.08 12.508 9.234 1 97.19 169 ASN B CA 1
ATOM 5128 C C . ASN B 1 169 ? -0.806 11.578 10.062 1 97.19 169 ASN B C 1
ATOM 5130 O O . ASN B 1 169 ? -1.97 11.891 10.32 1 97.19 169 ASN B O 1
ATOM 5134 N N . VAL B 1 170 ? -0.259 10.484 10.352 1 96.94 170 VAL B N 1
ATOM 5135 C CA . VAL B 1 170 ? -0.915 9.547 11.25 1 96.94 170 VAL B CA 1
ATOM 5136 C C . VAL B 1 170 ? 0.063 9.102 12.336 1 96.94 170 VAL B C 1
ATOM 5138 O O . VAL B 1 170 ? 1.271 9.031 12.102 1 96.94 170 VAL B O 1
ATOM 5141 N N . PHE B 1 171 ? -0.515 8.82 13.508 1 98 171 PHE B N 1
ATOM 5142 C CA . PHE B 1 171 ? 0.354 8.578 14.656 1 98 171 PHE B CA 1
ATOM 5143 C C . PHE B 1 171 ? 0.053 7.227 15.289 1 98 171 PHE B C 1
ATOM 5145 O O . PHE B 1 171 ? -1.11 6.836 15.406 1 98 171 PHE B O 1
ATOM 5152 N N . GLY B 1 172 ? 1.161 6.539 15.617 1 96.56 172 GLY B N 1
ATOM 5153 C CA . GLY B 1 172 ? 1.033 5.266 16.312 1 96.56 172 GLY B CA 1
ATOM 5154 C C . GLY B 1 172 ? 1.24 5.375 17.812 1 96.56 172 GLY B C 1
ATOM 5155 O O . GLY B 1 172 ? 2.256 5.906 18.266 1 96.56 172 GLY B O 1
ATOM 5156 N N . GLY B 1 173 ? 0.278 4.898 18.562 1 97.19 173 GLY B N 1
ATOM 5157 C CA . GLY B 1 173 ? 0.405 4.953 20.016 1 97.19 173 GLY B CA 1
ATOM 5158 C C . GLY B 1 173 ? -0.896 4.664 20.75 1 97.19 173 GLY B C 1
ATOM 5159 O O . GLY B 1 173 ? -1.785 4.008 20.203 1 97.19 173 GLY B O 1
ATOM 5160 N N . LEU B 1 174 ? -0.865 4.992 22.016 1 97.69 174 LEU B N 1
ATOM 5161 C CA . LEU B 1 174 ? -2.025 4.812 22.891 1 97.69 174 LEU B CA 1
ATOM 5162 C C . LEU B 1 174 ? -2.621 6.16 23.281 1 97.69 174 LEU B C 1
ATOM 5164 O O . LEU B 1 174 ? -1.901 7.051 23.75 1 97.69 174 LEU B O 1
ATOM 5168 N N . SER B 1 175 ? -3.904 6.316 23.016 1 98.19 175 SER B N 1
ATOM 5169 C CA . SER B 1 175 ? -4.562 7.562 23.406 1 98.19 175 SER B CA 1
ATOM 5170 C C . SER B 1 175 ? -5.777 7.297 24.281 1 98.19 175 SER B C 1
ATOM 5172 O O . SER B 1 175 ? -6.355 6.211 24.234 1 98.19 175 SER B O 1
ATOM 5174 N N . ALA B 1 176 ? -6.094 8.227 25.094 1 98.06 176 ALA B N 1
ATOM 5175 C CA . ALA B 1 176 ? -7.277 8.258 25.953 1 98.06 176 ALA B CA 1
ATOM 5176 C C . ALA B 1 176 ? -7.957 9.617 25.906 1 98.06 176 ALA B C 1
ATOM 5178 O O . ALA B 1 176 ? -7.293 10.656 25.984 1 98.06 176 ALA B O 1
ATOM 5179 N N . VAL B 1 177 ? -9.219 9.617 25.734 1 98.06 177 VAL B N 1
ATOM 5180 C CA . VAL B 1 177 ? -10.008 10.844 25.703 1 98.06 177 VAL B CA 1
ATOM 5181 C C . VAL B 1 177 ? -11.164 10.75 26.688 1 98.06 177 VAL B C 1
ATOM 5183 O O . VAL B 1 177 ? -11.844 9.719 26.766 1 98.06 177 VAL B O 1
ATOM 5186 N N . TYR B 1 178 ? -11.312 11.672 27.469 1 97.5 178 TYR B N 1
ATOM 5187 C CA . TYR B 1 178 ? -12.445 11.812 28.375 1 97.5 178 TYR B CA 1
ATOM 5188 C C . TYR B 1 178 ? -13.25 13.062 28.031 1 97.5 178 TYR B C 1
ATOM 5190 O O . TYR B 1 178 ? -12.703 14.172 27.9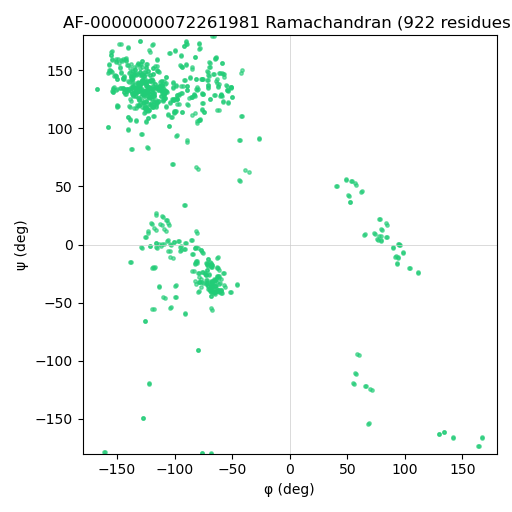84 1 97.5 178 TYR B O 1
ATOM 5198 N N . ALA B 1 179 ? -14.523 12.883 27.781 1 95.69 179 ALA B N 1
ATOM 5199 C CA . ALA B 1 179 ? -15.383 14.016 27.453 1 95.69 179 ALA B CA 1
ATOM 5200 C C . ALA B 1 179 ? -16.594 14.07 28.391 1 95.69 179 ALA B C 1
ATOM 5202 O O . ALA B 1 179 ? -17.375 13.109 28.469 1 95.69 179 ALA B O 1
ATOM 5203 N N . ALA B 1 180 ? -16.766 15.117 29.188 1 91.88 180 ALA B N 1
ATOM 5204 C CA . ALA B 1 180 ? -17.906 15.297 30.078 1 91.88 180 ALA B CA 1
ATOM 5205 C C . ALA B 1 180 ? -18.156 16.766 30.375 1 91.88 180 ALA B C 1
ATOM 5207 O O . ALA B 1 180 ? -17.203 17.531 30.609 1 91.88 180 ALA B O 1
ATOM 5208 N N . ASN B 1 181 ? -19.359 17.109 30.578 1 89.06 181 ASN B N 1
ATOM 5209 C CA . ASN B 1 181 ? -19.781 18.422 31.078 1 89.06 181 ASN B CA 1
ATOM 5210 C C . ASN B 1 181 ? -18.969 19.547 30.453 1 89.06 181 ASN B C 1
ATOM 5212 O O . ASN B 1 181 ? -18.375 20.359 31.172 1 89.06 181 ASN B O 1
ATOM 5216 N N . ASN B 1 182 ? -18.688 19.844 29.375 1 95.12 182 ASN B N 1
ATOM 5217 C CA . ASN B 1 182 ? -18.078 20.938 28.625 1 95.12 182 ASN B CA 1
ATOM 5218 C C . ASN B 1 182 ? -16.562 20.766 28.516 1 95.12 182 ASN B C 1
ATOM 5220 O O . ASN B 1 182 ? -15.859 21.641 28.016 1 95.12 182 ASN B O 1
ATOM 5224 N N . TRP B 1 183 ? -16.078 19.672 29.172 1 96.69 183 TRP B N 1
ATOM 5225 C CA . TRP B 1 183 ? -14.641 19.422 29.172 1 96.69 183 TRP B CA 1
ATOM 5226 C C . TRP B 1 183 ? -14.289 18.234 28.266 1 96.69 183 TRP B C 1
ATOM 5228 O O . TRP B 1 183 ? -15.055 17.266 28.172 1 96.69 183 TRP B O 1
ATOM 5238 N N . LYS B 1 184 ? -13.203 18.375 27.672 1 97.94 184 LYS B N 1
ATOM 5239 C CA . LYS B 1 184 ? -12.578 17.266 26.938 1 97.94 184 LYS B CA 1
ATOM 5240 C C . LYS B 1 184 ? -11.102 17.141 27.297 1 97.94 184 LYS B C 1
ATOM 5242 O O . LYS B 1 184 ? -10.336 18.094 27.141 1 97.94 184 LYS B O 1
ATOM 5247 N N . LEU B 1 185 ? -10.727 16.047 27.812 1 98.19 185 LEU B N 1
ATOM 5248 C CA . LEU B 1 185 ? -9.344 15.742 28.172 1 98.19 185 LEU B CA 1
ATOM 5249 C C . LEU B 1 185 ? -8.75 14.719 27.203 1 98.19 185 LEU B C 1
ATOM 5251 O O . LEU B 1 185 ? -9.398 13.727 26.875 1 98.19 185 LEU B O 1
ATOM 5255 N N . THR B 1 186 ? -7.598 14.984 26.734 1 98.5 186 THR B N 1
ATOM 5256 C CA . THR B 1 186 ? -6.918 14.078 25.812 1 98.5 186 THR B CA 1
ATOM 5257 C C . THR B 1 186 ? -5.516 13.75 26.328 1 98.5 186 THR B C 1
ATOM 5259 O O . THR B 1 186 ? -4.766 14.641 26.719 1 98.5 186 THR B O 1
ATOM 5262 N N . ALA B 1 187 ? -5.172 12.531 26.375 1 98.62 187 ALA B N 1
ATOM 5263 C CA . ALA B 1 187 ? -3.828 12.047 26.656 1 98.62 187 ALA B CA 1
ATOM 5264 C C . ALA B 1 187 ? -3.365 11.047 25.609 1 98.62 187 ALA B C 1
ATOM 5266 O O . ALA B 1 187 ? -4.156 10.234 25.125 1 98.62 187 ALA B O 1
ATOM 5267 N N . MET B 1 188 ? -2.076 11.148 25.219 1 98.56 188 MET B N 1
ATOM 5268 C CA . MET B 1 188 ? -1.584 10.203 24.219 1 98.56 188 MET B CA 1
ATOM 5269 C C . MET B 1 188 ? -0.081 9.992 24.375 1 98.56 188 MET B C 1
ATOM 5271 O O . MET B 1 188 ? 0.66 10.938 24.641 1 98.56 188 MET B O 1
ATOM 5275 N N . TRP B 1 189 ? 0.31 8.773 24.312 1 98.56 189 TRP B N 1
ATOM 5276 C CA . TRP B 1 189 ? 1.708 8.406 24.125 1 98.56 189 TRP B CA 1
ATOM 5277 C C . TRP B 1 189 ? 1.952 7.945 22.688 1 98.56 189 TRP B C 1
ATOM 5279 O O . TRP B 1 189 ? 1.313 7 22.219 1 98.56 189 TRP B O 1
ATOM 5289 N N . ILE B 1 190 ? 2.881 8.617 22 1 98.38 190 ILE B N 1
ATOM 5290 C CA . ILE B 1 190 ? 3.135 8.359 20.594 1 98.38 190 ILE B CA 1
ATOM 5291 C C . ILE B 1 190 ? 4.516 7.727 20.422 1 98.38 190 ILE B C 1
ATOM 5293 O O . ILE B 1 190 ? 5.512 8.258 20.906 1 98.38 190 ILE B O 1
ATOM 5297 N N . GLU B 1 191 ? 4.59 6.637 19.609 1 96.75 191 GLU B N 1
ATOM 5298 C CA . GLU B 1 191 ? 5.863 5.953 19.422 1 96.75 191 GLU B CA 1
ATOM 5299 C C . GLU B 1 191 ? 6.305 6.016 17.953 1 96.75 191 GLU B C 1
ATOM 5301 O O . GLU B 1 191 ? 7.473 5.785 17.641 1 96.75 191 GLU B O 1
ATOM 5306 N N . SER B 1 192 ? 5.363 6.258 17.078 1 95.56 192 SER B N 1
ATOM 5307 C CA . SER B 1 192 ? 5.684 6.254 15.648 1 95.56 192 SER B CA 1
ATOM 5308 C C . SER B 1 192 ? 4.785 7.219 14.883 1 95.56 192 SER B C 1
ATOM 5310 O O . SER B 1 192 ? 3.734 7.625 15.375 1 95.56 192 SER B O 1
ATOM 5312 N N . VAL B 1 193 ? 5.285 7.57 13.734 1 96.25 193 VAL B N 1
ATOM 5313 C CA . VAL B 1 193 ? 4.547 8.516 12.906 1 96.25 193 VAL B CA 1
ATOM 5314 C C . VAL B 1 193 ? 4.734 8.156 11.43 1 96.25 193 VAL B C 1
ATOM 5316 O O . VAL B 1 193 ? 5.82 7.742 11.016 1 96.25 193 VAL B O 1
ATOM 5319 N N . THR B 1 194 ? 3.684 8.156 10.711 1 94.38 194 THR B N 1
ATOM 5320 C CA . THR B 1 194 ? 3.811 8.258 9.258 1 94.38 194 THR B CA 1
ATOM 5321 C C . THR B 1 194 ? 3.604 9.695 8.797 1 94.38 194 THR B C 1
ATOM 5323 O O . THR B 1 194 ? 2.648 10.359 9.211 1 94.38 194 THR B O 1
ATOM 5326 N N . ILE B 1 195 ? 4.5 10.156 8.055 1 95.62 195 ILE B N 1
ATOM 5327 C CA . ILE B 1 195 ? 4.621 11.586 7.773 1 95.62 195 ILE B CA 1
ATOM 5328 C C . ILE B 1 195 ? 3.984 11.898 6.422 1 95.62 195 ILE B C 1
ATOM 5330 O O . ILE B 1 195 ? 4.18 11.164 5.453 1 95.62 195 ILE B O 1
ATOM 5334 N N . ARG B 1 196 ? 3.248 12.977 6.441 1 94.25 196 ARG B N 1
ATOM 5335 C CA . ARG B 1 196 ? 2.686 13.469 5.191 1 94.25 196 ARG B CA 1
ATOM 5336 C C . ARG B 1 196 ? 3.762 13.594 4.117 1 94.25 196 ARG B C 1
ATOM 5338 O O . ARG B 1 196 ? 4.863 14.078 4.387 1 94.25 196 ARG B O 1
ATOM 5345 N N . GLY B 1 197 ? 3.482 13.164 2.922 1 92.56 197 GLY B N 1
ATOM 5346 C CA . GLY B 1 197 ? 4.445 13.242 1.836 1 92.56 197 GLY B CA 1
ATOM 5347 C C . GLY B 1 197 ? 5.426 12.086 1.818 1 92.56 197 GLY B C 1
ATOM 5348 O O . GLY B 1 197 ? 6.449 12.148 1.134 1 92.56 197 GLY B O 1
ATOM 5349 N N . THR B 1 198 ? 5.219 11.102 2.666 1 91.5 198 THR B N 1
ATOM 5350 C CA . THR B 1 198 ? 6.027 9.883 2.666 1 91.5 198 THR B CA 1
ATOM 5351 C C . THR B 1 198 ? 5.141 8.641 2.666 1 91.5 198 THR B C 1
ATOM 5353 O O . THR B 1 198 ? 3.912 8.75 2.713 1 91.5 198 THR B O 1
ATOM 5356 N N . VAL B 1 199 ? 5.789 7.461 2.557 1 86.88 199 VAL B N 1
ATOM 5357 C CA . VAL B 1 199 ? 5.004 6.23 2.514 1 86.88 199 VAL B CA 1
ATOM 5358 C C . VAL B 1 199 ? 5.41 5.312 3.662 1 86.88 199 VAL B C 1
ATOM 5360 O O . VAL B 1 199 ? 4.727 4.328 3.951 1 86.88 199 VAL B O 1
ATOM 5363 N N . ASP B 1 200 ? 6.371 5.715 4.48 1 84.38 200 ASP B N 1
ATOM 5364 C CA . ASP B 1 200 ? 6.922 4.84 5.508 1 84.38 200 ASP B CA 1
ATOM 5365 C C . ASP B 1 200 ? 6.402 5.223 6.891 1 84.38 200 ASP B C 1
ATOM 5367 O O . ASP B 1 200 ? 5.855 6.312 7.074 1 84.38 200 ASP B O 1
ATOM 5371 N N . TRP B 1 201 ? 6.594 4.316 7.824 1 87.06 201 TRP B N 1
ATOM 5372 C CA . TRP B 1 201 ? 6.414 4.586 9.25 1 87.06 201 TRP B CA 1
ATOM 5373 C C . TRP B 1 201 ? 7.754 4.812 9.938 1 87.06 201 TRP B C 1
ATOM 5375 O O . TRP B 1 201 ? 8.711 4.07 9.695 1 87.06 201 TRP B O 1
ATOM 5385 N N . TYR B 1 202 ? 7.805 5.812 10.742 1 92.56 202 TYR B N 1
ATOM 5386 C CA . TYR B 1 202 ? 9.023 6.18 11.445 1 92.56 202 TYR B CA 1
ATOM 5387 C C . TYR B 1 202 ? 8.828 6.098 12.961 1 92.56 202 TYR B C 1
ATOM 5389 O O . TYR B 1 202 ? 7.766 6.465 13.469 1 92.56 202 TYR B O 1
ATOM 5397 N N . SER B 1 203 ? 9.898 5.605 13.609 1 94.75 203 SER B N 1
ATOM 5398 C CA . SER B 1 203 ? 9.922 5.867 15.039 1 94.75 203 SER B CA 1
ATOM 5399 C C . SER B 1 203 ? 10.016 7.363 15.328 1 94.75 203 SER B C 1
ATOM 5401 O O . SER B 1 203 ? 10.391 8.148 14.453 1 94.75 203 SER B O 1
ATOM 5403 N N . VAL B 1 204 ? 9.68 7.73 16.484 1 97 204 VAL B N 1
ATOM 5404 C CA . VAL B 1 204 ? 9.742 9.148 16.812 1 97 204 VAL B CA 1
ATOM 5405 C C . VAL B 1 204 ? 11.172 9.656 16.641 1 97 204 VAL B C 1
ATOM 5407 O O . VAL B 1 204 ? 11.391 10.719 16.047 1 97 204 VAL B O 1
ATOM 5410 N N . GLU B 1 205 ? 12.133 8.945 17.031 1 96.69 205 GLU B N 1
ATOM 5411 C CA . GLU B 1 205 ? 13.516 9.391 16.922 1 96.69 205 GLU B CA 1
ATOM 5412 C C . GLU B 1 205 ? 13.953 9.5 15.469 1 96.69 205 GLU B C 1
ATOM 5414 O O . GLU B 1 205 ? 14.719 10.398 15.109 1 96.69 205 GLU B O 1
ATOM 5419 N N . ASP B 1 206 ? 13.414 8.594 14.594 1 94.94 206 ASP B N 1
ATOM 5420 C CA . ASP B 1 206 ? 13.805 8.594 13.188 1 94.94 206 ASP B CA 1
ATOM 5421 C C . ASP B 1 206 ? 12.984 9.609 12.391 1 94.94 206 ASP B C 1
ATOM 5423 O O . ASP B 1 206 ? 13.281 9.867 11.227 1 94.94 206 ASP B O 1
ATOM 5427 N N . SER B 1 207 ? 12 10.156 13.039 1 96.06 207 SER B N 1
ATOM 5428 C CA . SER B 1 207 ? 11.133 11.078 12.32 1 96.06 207 SER B CA 1
ATOM 5429 C C . SER B 1 207 ? 11.742 12.477 12.25 1 96.06 207 SER B C 1
ATOM 5431 O O . SER B 1 207 ? 11.336 13.289 11.414 1 96.06 207 SER B O 1
ATOM 5433 N N . TYR B 1 208 ? 12.703 12.703 13.086 1 96.44 208 TYR B N 1
ATOM 5434 C CA . TYR B 1 208 ? 13.375 13.992 13.016 1 96.44 208 TYR B CA 1
ATOM 5435 C C . TYR B 1 208 ? 14.203 14.109 11.742 1 96.44 208 TYR B C 1
ATOM 5437 O O . TYR B 1 208 ? 15.055 13.258 11.461 1 96.44 208 TYR B O 1
ATOM 5445 N N . GLY B 1 209 ? 13.969 15.125 10.977 1 93.75 209 GLY B N 1
ATOM 5446 C CA . GLY B 1 209 ? 14.828 15.422 9.844 1 93.75 209 GLY B CA 1
ATOM 5447 C C . GLY B 1 209 ? 14.469 14.648 8.594 1 93.75 209 GLY B C 1
ATOM 5448 O O . GLY B 1 209 ? 15.289 14.5 7.688 1 93.75 209 GLY B O 1
ATOM 5449 N N . VAL B 1 210 ? 13.289 14.125 8.617 1 91.5 210 VAL B N 1
ATOM 5450 C CA . VAL B 1 210 ? 12.805 13.539 7.367 1 91.5 210 VAL B CA 1
ATOM 5451 C C . VAL B 1 210 ? 12.602 14.641 6.324 1 91.5 210 VAL B C 1
ATOM 5453 O O . VAL B 1 210 ? 12.922 14.453 5.148 1 91.5 210 VAL B O 1
ATOM 5456 N N . TYR B 1 211 ? 12.055 15.773 6.789 1 89.31 211 TYR B N 1
ATOM 5457 C CA . TYR B 1 211 ? 11.984 16.969 5.953 1 89.31 211 TYR B CA 1
ATOM 5458 C C . TYR B 1 211 ? 13.305 17.734 5.992 1 89.31 211 TYR B C 1
ATOM 5460 O O . TYR B 1 211 ? 14.141 17.5 6.867 1 89.31 211 TYR B O 1
ATOM 5468 N N . PRO B 1 212 ? 13.414 18.578 4.957 1 77.38 212 PRO B N 1
ATOM 5469 C CA . PRO B 1 212 ? 14.602 19.422 5.023 1 77.38 212 PRO B CA 1
ATOM 5470 C C . PRO B 1 212 ? 14.719 20.172 6.344 1 77.38 212 PRO B C 1
ATOM 5472 O O . PRO B 1 212 ? 13.727 20.719 6.844 1 77.38 212 PRO B O 1
ATOM 5475 N N . PHE B 1 213 ? 15.844 20.172 6.949 1 75.31 213 PHE B N 1
ATOM 5476 C CA . PHE B 1 213 ? 15.898 20.531 8.359 1 75.31 213 PHE B CA 1
ATOM 5477 C C . PHE B 1 213 ? 16.719 21.812 8.57 1 75.31 213 PHE B C 1
ATOM 5479 O O . PHE B 1 213 ? 17 22.188 9.703 1 75.31 213 PHE B O 1
ATOM 5486 N N . GLY B 1 214 ? 17.047 22.547 7.625 1 86.62 214 GLY B N 1
ATOM 5487 C CA . GLY B 1 214 ? 17.609 23.875 7.793 1 86.62 214 GLY B CA 1
ATOM 5488 C C . GLY B 1 214 ? 19.016 23.859 8.383 1 86.62 214 GLY B C 1
ATOM 5489 O O . GLY B 1 214 ? 19.781 22.922 8.148 1 86.62 214 GLY B O 1
ATOM 5490 N N . ARG B 1 215 ? 19.344 25.016 9.086 1 92.88 215 ARG B N 1
ATOM 5491 C CA . ARG B 1 215 ? 20.703 25.156 9.617 1 92.88 215 ARG B CA 1
ATOM 5492 C C . ARG B 1 215 ? 20.672 25.234 11.141 1 92.88 215 ARG B C 1
ATOM 5494 O O . ARG B 1 215 ? 19.672 25.641 11.734 1 92.88 215 ARG B O 1
ATOM 5501 N N . ASN B 1 216 ? 21.828 24.797 11.75 1 93.38 216 ASN B N 1
ATOM 5502 C CA . ASN B 1 216 ? 21.953 24.953 13.195 1 93.38 216 ASN B CA 1
ATOM 5503 C C . ASN B 1 216 ? 22.328 26.375 13.578 1 93.38 216 ASN B C 1
ATOM 5505 O O . ASN B 1 216 ? 22.562 27.219 12.711 1 93.38 216 ASN B O 1
ATOM 5509 N N . PRO B 1 217 ? 22.328 26.703 14.891 1 93.5 217 PRO B N 1
ATOM 5510 C CA . PRO B 1 217 ? 22.562 28.094 15.305 1 93.5 217 PRO B CA 1
ATOM 5511 C C . PRO B 1 217 ? 23.953 28.594 14.898 1 93.5 217 PRO B C 1
ATOM 5513 O O . PRO B 1 217 ? 24.203 29.797 14.938 1 93.5 217 PRO B O 1
ATOM 5516 N N . PHE B 1 218 ? 24.812 27.719 14.461 1 92.56 218 PHE B N 1
ATOM 5517 C CA . PHE B 1 218 ? 26.172 28.078 14.055 1 92.56 218 PHE B CA 1
ATOM 5518 C C . PHE B 1 218 ? 26.25 28.312 12.555 1 92.56 218 PHE B C 1
ATOM 5520 O O . PHE B 1 218 ? 27.297 28.688 12.031 1 92.56 218 PHE B O 1
ATOM 5527 N N . GLY B 1 219 ? 25.172 28.062 11.867 1 92.56 219 GLY B N 1
ATOM 5528 C CA . GLY B 1 219 ? 25.109 28.328 10.438 1 92.56 219 GLY B CA 1
ATOM 5529 C C . GLY B 1 219 ? 25.438 27.109 9.594 1 92.56 219 GLY B C 1
ATOM 5530 O O . GLY B 1 219 ? 25.438 27.188 8.367 1 92.56 219 GLY B O 1
ATOM 5531 N N . GLN B 1 220 ? 25.703 26.047 10.227 1 91.75 220 GLN B N 1
ATOM 5532 C CA . GLN B 1 220 ? 25.984 24.797 9.531 1 91.75 220 GLN B CA 1
ATOM 5533 C C . GLN B 1 220 ? 24.703 24 9.297 1 91.75 220 GLN B C 1
ATOM 5535 O O . GLN B 1 220 ? 23.719 24.188 10 1 91.75 220 GLN B O 1
ATOM 5540 N N . PRO B 1 221 ? 24.734 23.109 8.203 1 91 221 PRO B N 1
ATOM 5541 C CA . PRO B 1 221 ? 23.578 22.219 8.07 1 91 221 PRO B CA 1
ATOM 5542 C C . PRO B 1 221 ? 23.312 21.406 9.336 1 91 221 PRO B C 1
ATOM 5544 O O . PRO B 1 221 ? 24.25 20.875 9.938 1 91 221 PRO B O 1
ATOM 5547 N N . SER B 1 222 ? 22.078 21.328 9.688 1 90.81 222 SER B N 1
ATOM 5548 C CA . SER B 1 222 ? 21.734 20.594 10.898 1 90.81 222 SER B CA 1
ATOM 5549 C C . SER B 1 222 ? 22.094 19.125 10.758 1 90.81 222 SER B C 1
ATOM 5551 O O . SER B 1 222 ? 21.938 18.531 9.688 1 90.81 222 SER B O 1
ATOM 5553 N N . GLY B 1 223 ? 22.594 18.484 11.859 1 93 223 GLY B N 1
ATOM 5554 C CA . GLY B 1 223 ? 23.031 17.094 11.82 1 93 223 GLY B CA 1
ATOM 5555 C C . GLY B 1 223 ? 22.156 16.156 12.633 1 93 223 GLY B C 1
ATOM 5556 O O . GLY B 1 223 ? 22.547 15.031 12.938 1 93 223 GLY B O 1
ATOM 5557 N N . TYR B 1 224 ? 20.922 16.641 12.961 1 94.88 224 TYR B N 1
ATOM 5558 C CA . TYR B 1 224 ? 20.156 15.867 13.922 1 94.88 224 TYR B CA 1
ATOM 5559 C C . TYR B 1 224 ? 19.453 14.695 13.25 1 94.88 224 TYR B C 1
ATOM 5561 O O . TYR B 1 224 ? 18.953 13.789 13.914 1 94.88 224 TYR B O 1
ATOM 5569 N N . LYS B 1 225 ? 19.344 14.656 11.945 1 94.69 225 LYS B N 1
ATOM 5570 C CA . LYS B 1 225 ? 18.734 13.523 11.273 1 94.69 225 LYS B CA 1
ATOM 5571 C C . LYS B 1 225 ? 19.453 12.219 11.617 1 94.69 225 LYS B C 1
ATOM 5573 O O . LYS B 1 225 ? 20.672 12.102 11.406 1 94.69 225 LYS B O 1
ATOM 5578 N N . GLY B 1 226 ? 18.766 11.305 12.133 1 94.44 226 GLY B N 1
ATOM 5579 C CA . GLY B 1 226 ? 19.328 10.008 12.484 1 94.44 226 GLY B CA 1
ATOM 5580 C C . GLY B 1 226 ? 20.141 10.047 13.758 1 94.44 226 GLY B C 1
ATOM 5581 O O . GLY B 1 226 ? 20.75 9.039 14.141 1 94.44 226 GLY B O 1
ATOM 5582 N N . ASN B 1 227 ? 20.188 11.18 14.438 1 96.75 227 ASN B N 1
ATOM 5583 C CA . ASN B 1 227 ? 21.094 11.312 15.57 1 96.75 227 ASN B CA 1
ATOM 5584 C C . ASN B 1 227 ? 20.359 11.734 16.844 1 96.75 227 ASN B C 1
ATOM 5586 O O . ASN B 1 227 ? 20.984 12.031 17.859 1 96.75 227 ASN B O 1
ATOM 5590 N N . VAL B 1 228 ? 19.078 11.789 16.797 1 97.31 228 VAL B N 1
ATOM 5591 C CA . VAL B 1 228 ? 18.281 12.172 17.953 1 97.31 228 VAL B CA 1
ATOM 5592 C C . VAL B 1 228 ? 17.828 10.922 18.703 1 97.31 228 VAL B C 1
ATOM 5594 O O . VAL B 1 228 ? 17.359 9.961 18.109 1 97.31 228 VAL B O 1
ATOM 5597 N N . ASP B 1 229 ? 18.031 10.914 19.984 1 97.38 229 ASP B N 1
ATOM 5598 C CA . ASP B 1 229 ? 17.547 9.836 20.828 1 97.38 229 ASP B CA 1
ATOM 5599 C C . ASP B 1 229 ? 16.25 10.234 21.531 1 97.38 229 ASP B C 1
ATOM 5601 O O . ASP B 1 229 ? 16.219 11.195 22.297 1 97.38 229 ASP B O 1
ATOM 5605 N N . SER B 1 230 ? 15.18 9.633 21.266 1 97.62 230 SER B N 1
ATOM 5606 C CA . SER B 1 230 ? 13.883 9.898 21.875 1 97.62 230 SER B CA 1
ATOM 5607 C C . SER B 1 230 ? 12.992 8.664 21.844 1 97.62 230 SER B C 1
ATOM 5609 O O . SER B 1 230 ? 12.906 7.98 20.812 1 97.62 230 SER B O 1
ATOM 5611 N N . LYS B 1 231 ? 12.328 8.289 22.906 1 96.62 231 LYS B N 1
ATOM 5612 C CA . LYS B 1 231 ? 11.492 7.102 23 1 96.62 231 LYS B CA 1
ATOM 5613 C C . LYS B 1 231 ? 10.086 7.375 22.484 1 96.62 231 LYS B C 1
ATOM 5615 O O . LYS B 1 231 ? 9.352 6.441 22.141 1 96.62 231 LYS B O 1
ATOM 5620 N N . GLY B 1 232 ? 9.703 8.656 22.484 1 98.12 232 GLY B N 1
ATOM 5621 C CA . GLY B 1 232 ? 8.352 8.969 22.062 1 98.12 232 GLY B CA 1
ATOM 5622 C C . GLY B 1 232 ? 7.898 10.359 22.453 1 98.12 232 GLY B C 1
ATOM 5623 O O . GLY B 1 232 ? 8.719 11.188 22.859 1 98.12 232 GLY B O 1
ATOM 5624 N N . ILE B 1 233 ? 6.625 10.672 22.219 1 98.69 233 ILE B N 1
ATOM 5625 C CA . ILE B 1 233 ? 6.004 11.953 22.531 1 98.69 233 ILE B CA 1
ATOM 5626 C C . ILE B 1 233 ? 4.844 11.742 23.516 1 98.69 233 ILE B C 1
ATOM 5628 O O . ILE B 1 233 ? 3.975 10.898 23.281 1 98.69 233 ILE B O 1
ATOM 5632 N N . ALA B 1 234 ? 4.875 12.422 24.594 1 98.69 234 ALA B N 1
ATOM 5633 C CA . ALA B 1 234 ? 3.715 12.492 25.469 1 98.69 234 ALA B CA 1
ATOM 5634 C C . ALA B 1 234 ? 2.906 13.758 25.234 1 98.69 234 ALA B C 1
ATOM 5636 O O . ALA B 1 234 ? 3.455 14.859 25.219 1 98.69 234 ALA B O 1
ATOM 5637 N N . MET B 1 235 ? 1.653 13.609 24.969 1 98.75 235 MET B N 1
ATOM 5638 C CA . MET B 1 235 ? 0.765 14.734 24.703 1 98.75 235 MET B CA 1
ATOM 5639 C C . MET B 1 235 ? -0.393 14.758 25.703 1 98.75 235 MET B C 1
ATOM 5641 O O . MET B 1 235 ? -1.044 13.734 25.922 1 98.75 235 MET B O 1
ATOM 5645 N N . LEU B 1 236 ? -0.606 15.883 26.297 1 98.62 236 LEU B N 1
ATOM 5646 C CA . LEU B 1 236 ? -1.738 16.109 27.188 1 98.62 236 LEU B CA 1
ATOM 5647 C C . LEU B 1 236 ? -2.498 17.375 26.797 1 98.62 236 LEU B C 1
ATOM 5649 O O . LEU B 1 236 ? -1.889 18.406 26.531 1 98.62 236 LEU B O 1
ATOM 5653 N N . GLY B 1 237 ? -3.797 17.219 26.641 1 98.56 237 GLY B N 1
ATOM 5654 C CA . GLY B 1 237 ? -4.613 18.359 26.234 1 98.56 237 GLY B CA 1
ATOM 5655 C C . GLY B 1 237 ? -5.898 18.484 27.016 1 98.56 237 GLY B C 1
ATOM 5656 O O . GLY B 1 237 ? -6.5 17.469 27.406 1 98.56 237 GLY B O 1
ATOM 5657 N N . THR B 1 238 ? -6.297 19.703 27.297 1 98.19 238 THR B N 1
ATOM 5658 C CA . THR B 1 238 ? -7.586 20.016 27.906 1 98.19 238 THR B CA 1
ATOM 5659 C C . THR B 1 238 ? -8.32 21.078 27.094 1 98.19 238 THR B C 1
ATOM 5661 O O . THR B 1 238 ? -7.703 22.047 26.625 1 98.19 238 THR B O 1
ATOM 5664 N N . GLN B 1 239 ? -9.547 20.812 26.875 1 98.44 239 GLN B N 1
ATOM 5665 C CA . GLN B 1 239 ? -10.406 21.766 26.172 1 98.44 239 GLN B CA 1
ATOM 5666 C C . GLN B 1 239 ? -11.688 22.031 26.953 1 98.44 239 GLN B C 1
ATOM 5668 O O . GLN B 1 239 ? -12.258 21.109 27.562 1 98.44 239 GLN B O 1
ATOM 5673 N N . PHE B 1 240 ? -12.094 23.25 26.922 1 98.12 240 PHE B N 1
ATOM 5674 C CA . PHE B 1 240 ? -13.297 23.672 27.625 1 98.12 240 PHE B CA 1
ATOM 5675 C C . PHE B 1 240 ? -14.125 24.609 26.734 1 98.12 240 PHE B C 1
ATOM 5677 O O . PHE B 1 240 ? -13.578 25.484 26.078 1 98.12 240 PHE B O 1
ATOM 5684 N N . HIS B 1 241 ? -15.43 24.422 26.672 1 97.12 241 HIS B N 1
ATOM 5685 C CA . HIS B 1 241 ? -16.328 25.281 25.922 1 97.12 241 HIS B CA 1
ATOM 5686 C C . HIS B 1 241 ? -17.609 25.547 26.703 1 97.12 241 HIS B C 1
ATOM 5688 O O . HIS B 1 241 ? -18.359 24.625 27.016 1 97.12 241 HIS B O 1
ATOM 5694 N N . LYS B 1 242 ? -17.938 26.812 26.906 1 96.5 242 LYS B N 1
ATOM 5695 C CA . LYS B 1 242 ? -19.188 27.188 27.594 1 96.5 242 LYS B CA 1
ATOM 5696 C C . LYS B 1 242 ? -19.469 28.688 27.422 1 96.5 242 LYS B C 1
ATOM 5698 O O . LYS B 1 242 ? -18.578 29.516 27.609 1 96.5 242 LYS B O 1
ATOM 5703 N N . ASN B 1 243 ? -20.641 29.047 27.109 1 94.62 243 ASN B N 1
ATOM 5704 C CA . ASN B 1 243 ? -21.156 30.422 27.109 1 94.62 243 ASN B CA 1
ATOM 5705 C C . ASN B 1 243 ? -20.234 31.359 26.344 1 94.62 243 ASN B C 1
ATOM 5707 O O . ASN B 1 243 ? -19.844 32.406 26.859 1 94.62 243 ASN B O 1
ATOM 5711 N N . GLY B 1 244 ? -19.734 30.875 25.156 1 93.81 244 GLY B N 1
ATOM 5712 C CA . GLY B 1 244 ? -18.938 31.719 24.281 1 93.81 244 GLY B CA 1
ATOM 5713 C C . GLY B 1 244 ? -17.438 31.594 24.531 1 93.81 244 GLY B C 1
ATOM 5714 O O . GLY B 1 244 ? -16.625 32.062 23.734 1 93.81 244 GLY B O 1
ATOM 5715 N N . TRP B 1 245 ? -17.094 31 25.734 1 96.88 245 TRP B N 1
ATOM 5716 C CA . TRP B 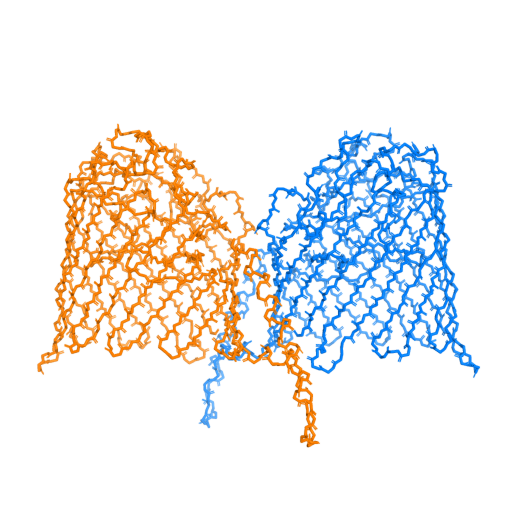1 245 ? -15.695 30.766 26.062 1 96.88 245 TRP B CA 1
ATOM 5717 C C . TRP B 1 245 ? -15.203 29.469 25.422 1 96.88 245 TRP B C 1
ATOM 5719 O O . TRP B 1 245 ? -15.883 28.438 25.484 1 96.88 245 TRP B O 1
ATOM 5729 N N . THR B 1 246 ? -14.203 29.531 24.797 1 97.75 246 THR B N 1
ATOM 5730 C CA . THR B 1 246 ? -13.453 28.375 24.359 1 97.75 246 THR B CA 1
ATOM 5731 C C . THR B 1 246 ? -12.016 28.422 24.859 1 97.75 246 THR B C 1
ATOM 5733 O O . THR B 1 246 ? -11.25 29.328 24.484 1 97.75 246 THR B O 1
ATOM 5736 N N . ILE B 1 247 ? -11.648 27.531 25.672 1 98.31 247 ILE B N 1
ATOM 5737 C CA . ILE B 1 247 ? -10.336 27.5 26.312 1 98.31 247 ILE B CA 1
ATOM 5738 C C . ILE B 1 247 ? -9.664 26.156 26.016 1 98.31 247 ILE B C 1
ATOM 5740 O O . ILE B 1 247 ? -10.312 25.109 26.047 1 98.31 247 ILE B O 1
ATOM 5744 N N . GLN B 1 248 ? -8.391 26.203 25.688 1 98.44 248 GLN B N 1
ATOM 5745 C CA . GLN B 1 248 ? -7.672 24.938 25.516 1 98.44 248 GLN B CA 1
ATOM 5746 C C . GLN B 1 248 ? -6.223 25.062 25.984 1 98.44 248 GLN B C 1
ATOM 5748 O O . GLN B 1 248 ? -5.609 26.125 25.844 1 98.44 248 GLN B O 1
ATOM 5753 N N . GLY B 1 249 ? -5.711 24.094 26.547 1 98.62 249 GLY B N 1
ATOM 5754 C CA . GLY B 1 249 ? -4.332 23.922 26.969 1 98.62 249 GLY B CA 1
ATOM 5755 C C . GLY B 1 249 ? -3.736 22.594 26.531 1 98.62 249 GLY B C 1
ATOM 5756 O O . GLY B 1 249 ? -4.414 21.562 26.562 1 98.62 249 GLY B O 1
ATOM 5757 N N . TRP B 1 250 ? -2.512 22.625 26.047 1 98.81 250 TRP B N 1
ATOM 5758 C CA . TRP B 1 250 ? -1.838 21.422 25.578 1 98.81 250 TRP B CA 1
ATOM 5759 C C . TRP B 1 250 ? -0.385 21.391 26.031 1 98.81 250 TRP B C 1
ATOM 5761 O O . TRP B 1 250 ? 0.262 22.438 26.141 1 98.81 250 TRP B O 1
ATOM 5771 N N . ASN B 1 251 ? 0.076 20.266 26.328 1 98.88 251 ASN B N 1
ATOM 5772 C CA . ASN B 1 251 ? 1.495 20.031 26.578 1 98.88 251 ASN B CA 1
ATOM 5773 C C . ASN B 1 251 ? 2.041 18.922 25.688 1 98.88 251 ASN B C 1
ATOM 5775 O O . ASN B 1 251 ? 1.4 17.875 25.516 1 98.88 251 ASN B O 1
ATOM 5779 N N . TYR B 1 252 ? 3.131 19.219 25.094 1 98.81 252 TYR B N 1
ATOM 5780 C CA . TYR B 1 252 ? 3.844 18.266 24.25 1 98.81 252 TYR B CA 1
ATOM 5781 C C . TYR B 1 252 ? 5.238 17.984 24.797 1 98.81 252 TYR B C 1
ATOM 5783 O O . TYR B 1 252 ? 6.129 18.844 24.703 1 98.81 252 TYR B O 1
ATOM 5791 N N . LEU B 1 253 ? 5.441 16.828 25.281 1 98.81 253 LEU B N 1
ATOM 5792 C CA . LEU B 1 253 ? 6.762 16.406 25.75 1 98.81 253 LEU B CA 1
ATOM 5793 C C . LEU B 1 253 ? 7.406 15.445 24.766 1 98.81 253 LEU B C 1
ATOM 5795 O O . LEU B 1 253 ? 7.047 14.266 24.719 1 98.81 253 LEU B O 1
ATOM 5799 N N . ALA B 1 254 ? 8.297 15.945 24 1 98.62 254 ALA B N 1
ATOM 5800 C CA . ALA B 1 254 ? 9.18 15.047 23.266 1 98.62 254 ALA B CA 1
ATOM 5801 C C . ALA B 1 254 ? 10.289 14.508 24.156 1 98.62 254 ALA B C 1
ATOM 5803 O O . ALA B 1 254 ? 11.266 15.203 24.438 1 98.62 254 ALA B O 1
ATOM 5804 N N . GLU B 1 255 ? 10.172 13.266 24.5 1 98.44 255 GLU B N 1
ATOM 5805 C CA . GLU B 1 255 ? 11.062 12.688 25.5 1 98.44 255 GLU B CA 1
ATOM 5806 C C . GLU B 1 255 ? 12.531 12.906 25.125 1 98.44 255 GLU B C 1
ATOM 5808 O O . GLU B 1 255 ? 12.938 12.609 24 1 98.44 255 GLU B O 1
ATOM 5813 N N . ASN B 1 256 ? 13.32 13.531 25.969 1 98.25 256 ASN B N 1
ATOM 5814 C CA . ASN B 1 256 ? 14.758 13.758 25.859 1 98.25 256 ASN B CA 1
ATOM 5815 C C . ASN B 1 256 ? 15.07 14.891 24.891 1 98.25 256 ASN B C 1
ATOM 5817 O O . ASN B 1 256 ? 16.234 15.086 24.5 1 98.25 256 ASN B O 1
ATOM 5821 N N . VAL B 1 257 ? 14.094 15.648 24.375 1 98.5 257 VAL B N 1
ATOM 5822 C CA . VAL B 1 257 ? 14.375 16.641 23.344 1 98.5 257 VAL B CA 1
ATOM 5823 C C . VAL B 1 257 ? 13.852 18 23.797 1 98.5 257 VAL B C 1
ATOM 5825 O O . VAL B 1 257 ? 14.633 18.922 24.062 1 98.5 257 VAL B O 1
ATOM 5828 N N . PHE B 1 258 ? 12.5 18.109 23.922 1 98.62 258 PHE B N 1
ATOM 5829 C CA . PHE B 1 258 ? 11.969 19.391 24.359 1 98.62 258 PHE B CA 1
ATOM 5830 C C . PHE B 1 258 ? 10.609 19.219 25.031 1 98.62 258 PHE B C 1
ATOM 5832 O O . PHE B 1 258 ? 10.008 18.141 24.953 1 98.62 258 PHE B O 1
ATOM 5839 N N . ASN B 1 259 ? 10.18 20.234 25.703 1 98.75 259 ASN B N 1
ATOM 5840 C CA . ASN B 1 259 ? 8.836 20.406 26.25 1 98.75 259 ASN B CA 1
ATOM 5841 C C . ASN B 1 259 ? 8.188 21.688 25.75 1 98.75 259 ASN B C 1
ATOM 5843 O O . ASN B 1 259 ? 8.82 22.75 25.734 1 98.75 259 ASN B O 1
ATOM 5847 N N . LEU B 1 260 ? 6.973 21.578 25.266 1 98.75 260 LEU B N 1
ATOM 5848 C CA . LEU B 1 260 ? 6.254 22.734 24.734 1 98.75 260 LEU B CA 1
ATOM 5849 C C . LEU B 1 260 ? 4.844 22.797 25.312 1 98.75 260 LEU B C 1
ATOM 5851 O O . LEU B 1 260 ? 4.098 21.812 25.266 1 98.75 260 LEU B O 1
ATOM 5855 N N . THR B 1 261 ? 4.539 23.922 25.875 1 98.75 261 THR B N 1
ATOM 5856 C CA . THR B 1 261 ? 3.205 24.172 26.406 1 98.75 261 THR B CA 1
ATOM 5857 C C . THR B 1 261 ? 2.479 25.219 25.562 1 98.75 261 THR B C 1
ATOM 5859 O O . THR B 1 261 ? 3.059 26.25 25.188 1 98.75 261 THR B O 1
ATOM 5862 N N . PHE B 1 262 ? 1.3 24.906 25.203 1 98.69 262 PHE B N 1
ATOM 5863 C CA . PHE B 1 262 ? 0.456 25.781 24.406 1 98.69 262 PHE B CA 1
ATOM 5864 C C . PHE B 1 262 ? -0.828 26.125 25.156 1 98.69 262 PHE B C 1
ATOM 5866 O O . PHE B 1 262 ? -1.444 25.25 25.781 1 98.69 262 PHE B O 1
ATOM 5873 N N . GLY B 1 263 ? -1.234 27.391 25.141 1 98.75 263 GLY B N 1
ATOM 5874 C CA . GLY B 1 263 ? -2.488 27.844 25.719 1 98.75 263 GLY B CA 1
ATOM 5875 C C . GLY B 1 263 ? -3.244 28.812 24.812 1 98.75 263 GLY B C 1
ATOM 5876 O O . GLY B 1 263 ? -2.639 29.641 24.141 1 98.75 263 GLY B O 1
ATOM 5877 N N . GLN B 1 264 ? -4.582 28.734 24.891 1 98.75 264 GLN B N 1
ATOM 5878 C CA . GLN B 1 264 ? -5.426 29.594 24.062 1 98.75 264 GLN B CA 1
ATOM 5879 C C . GLN B 1 264 ? -6.758 29.875 24.75 1 98.75 264 GLN B C 1
ATOM 5881 O O . GLN B 1 264 ? -7.363 28.969 25.344 1 98.75 264 GLN B O 1
ATOM 5886 N N . VAL B 1 265 ? -7.184 31.078 24.797 1 98.69 265 VAL B N 1
ATOM 5887 C CA . VAL B 1 265 ? -8.469 31.5 25.328 1 98.69 265 VAL B CA 1
ATOM 5888 C C . VAL B 1 265 ? -9.203 32.375 24.297 1 98.69 265 VAL B C 1
ATOM 5890 O O . VAL B 1 265 ? -8.664 33.344 23.797 1 98.69 265 VAL B O 1
ATOM 5893 N N . ASP B 1 266 ? -10.398 31.969 23.953 1 98.38 266 ASP B N 1
ATOM 5894 C CA . ASP B 1 266 ? -11.25 32.719 23.016 1 98.38 266 ASP B CA 1
ATOM 5895 C C . ASP B 1 266 ? -12.578 33.094 23.672 1 98.38 266 ASP B C 1
ATOM 5897 O O . ASP B 1 266 ? -13.133 32.312 24.453 1 98.38 266 ASP B O 1
ATOM 5901 N N . TYR B 1 267 ? -13.039 34.219 23.297 1 98.19 267 TYR B N 1
ATOM 5902 C CA . TYR B 1 267 ? -14.359 34.656 23.734 1 98.19 267 TYR B CA 1
ATOM 5903 C C . TYR B 1 267 ? -15.156 35.219 22.547 1 98.19 267 TYR B C 1
ATOM 5905 O O . TYR B 1 267 ? -14.656 36.062 21.797 1 98.19 267 TYR B O 1
ATOM 5913 N N . GLN B 1 268 ? -16.344 34.781 22.406 1 96.81 268 GLN B N 1
ATOM 5914 C CA . GLN B 1 268 ? -17.25 35.25 21.375 1 96.81 268 GLN B CA 1
ATOM 5915 C C . GLN B 1 268 ? -18.531 35.812 22 1 96.81 268 GLN B C 1
ATOM 5917 O O . GLN B 1 268 ? -19.141 35.188 22.875 1 96.81 268 GLN B O 1
ATOM 5922 N N . LYS B 1 269 ? -18.938 36.969 21.531 1 95.75 269 LYS B N 1
ATOM 5923 C CA . LYS B 1 269 ? -20.156 37.594 22.047 1 95.75 269 LYS B CA 1
ATOM 5924 C C . LYS B 1 269 ? -21.016 38.156 20.906 1 95.75 269 LYS B C 1
ATOM 5926 O O . LYS B 1 269 ? -20.516 38.875 20.047 1 95.75 269 LYS B O 1
ATOM 5931 N N . SER B 1 270 ? -22.219 37.781 20.938 1 93.81 270 SER B N 1
ATOM 5932 C CA . SER B 1 270 ? -23.172 38.312 19.969 1 93.81 270 SER B CA 1
ATOM 5933 C C . SER B 1 270 ? -23.828 39.594 20.5 1 93.81 270 SER B C 1
ATOM 5935 O O . SER B 1 270 ? -24.344 39.594 21.625 1 93.81 270 SER B O 1
ATOM 5937 N N . LEU B 1 271 ? -23.875 40.562 19.703 1 93.94 271 LEU B N 1
ATOM 5938 C CA . LEU B 1 271 ? -24.5 41.812 20.062 1 93.94 271 LEU B CA 1
ATOM 5939 C C . LEU B 1 271 ? -25.906 41.906 19.484 1 93.94 271 LEU B C 1
ATOM 5941 O O . LEU B 1 271 ? -26.25 41.156 18.562 1 93.94 271 LEU B O 1
ATOM 5945 N N . ASP B 1 272 ? -26.719 42.812 19.891 1 91 272 ASP B N 1
ATOM 5946 C CA . ASP B 1 272 ? -28.125 42.938 19.516 1 91 272 ASP B CA 1
ATOM 5947 C C . ASP B 1 272 ? -28.25 43.375 18.047 1 91 272 ASP B C 1
ATOM 5949 O O . ASP B 1 272 ? -29.25 43.031 17.391 1 91 272 ASP B O 1
ATOM 5953 N N . ASN B 1 273 ? -27.266 44.031 17.562 1 92.06 273 ASN B N 1
ATOM 5954 C CA . ASN B 1 273 ? -27.359 44.531 16.188 1 92.06 273 ASN B CA 1
ATOM 5955 C C . ASN B 1 273 ? -26.953 43.469 15.172 1 92.06 273 ASN B C 1
ATOM 5957 O O . ASN B 1 273 ? -26.828 43.75 13.984 1 92.06 273 ASN B O 1
ATOM 5961 N N . GLY B 1 274 ? -26.672 42.281 15.633 1 90.75 274 GLY B N 1
ATOM 5962 C CA . GLY B 1 274 ? -26.359 41.188 14.727 1 90.75 274 GLY B CA 1
ATOM 5963 C C . GLY B 1 274 ? -24.859 40.969 14.57 1 90.75 274 GLY B C 1
ATOM 5964 O O . GLY B 1 274 ? -24.453 39.969 13.945 1 90.75 274 GLY B O 1
ATOM 5965 N N . ILE B 1 275 ? -24.109 41.844 15.141 1 94.31 275 ILE B N 1
ATOM 5966 C CA . ILE B 1 275 ? -22.656 41.75 15.062 1 94.31 275 ILE B CA 1
ATOM 5967 C C . ILE B 1 275 ? -22.172 40.75 16.125 1 94.31 275 ILE B C 1
ATOM 5969 O O . ILE B 1 275 ? -22.672 40.75 17.25 1 94.31 275 ILE B O 1
ATOM 5973 N N . ARG B 1 276 ? -21.297 39.875 15.719 1 95.81 276 ARG B N 1
ATOM 5974 C CA . ARG B 1 276 ? -20.609 39 16.656 1 95.81 276 ARG B CA 1
ATOM 5975 C C . ARG B 1 276 ? -19.141 39.344 16.75 1 95.81 276 ARG B C 1
ATOM 5977 O O . ARG B 1 276 ? -18.453 39.469 15.742 1 95.81 276 ARG B O 1
ATOM 5984 N N . LEU B 1 277 ? -18.703 39.531 17.969 1 97.12 277 LEU B N 1
ATOM 5985 C CA . LEU B 1 277 ? -17.312 39.875 18.25 1 97.12 277 LEU B CA 1
ATOM 5986 C C . LEU B 1 277 ? -16.531 38.656 18.719 1 97.12 277 LEU B C 1
ATOM 5988 O O . LEU B 1 277 ? -17.078 37.812 19.422 1 97.12 277 LEU B O 1
ATOM 5992 N N . HIS B 1 278 ? -15.367 38.5 18.281 1 97.75 278 HIS B N 1
ATOM 5993 C CA . HIS B 1 278 ? -14.469 37.438 18.672 1 97.75 278 HIS B CA 1
ATOM 5994 C C . HIS B 1 278 ? -13.125 38 19.141 1 97.75 278 HIS B C 1
ATOM 5996 O O . HIS B 1 278 ? -12.469 38.719 18.406 1 97.75 278 HIS B O 1
ATOM 6002 N N . ALA B 1 279 ? -12.688 37.75 20.312 1 98.38 279 ALA B N 1
ATOM 6003 C CA . ALA B 1 279 ? -11.383 38.094 20.859 1 98.38 279 ALA B CA 1
ATOM 6004 C C . ALA B 1 279 ? -10.664 36.844 21.391 1 98.38 279 ALA B C 1
ATOM 6006 O O . ALA B 1 279 ? -11.289 35.938 21.984 1 98.38 279 ALA B O 1
ATOM 6007 N N . GLY B 1 280 ? -9.414 36.781 21.109 1 98.62 280 GLY B N 1
ATOM 6008 C CA . GLY B 1 280 ? -8.664 35.594 21.531 1 98.62 280 GLY B CA 1
ATOM 6009 C C . GLY B 1 280 ? -7.219 35.906 21.875 1 98.62 280 GLY B C 1
ATOM 6010 O O . GLY B 1 280 ? -6.652 36.875 21.375 1 98.62 280 GLY B O 1
ATOM 6011 N N . LEU B 1 281 ? -6.66 35.125 22.75 1 98.62 281 LEU B N 1
ATOM 6012 C CA . LEU B 1 281 ? -5.258 35.156 23.141 1 98.62 281 LEU B CA 1
ATOM 6013 C C . LEU B 1 281 ? -4.656 33.75 23.094 1 98.62 281 LEU B C 1
ATOM 6015 O O . LEU B 1 281 ? -5.297 32.781 23.516 1 98.62 281 LEU B O 1
ATOM 6019 N N . GLN B 1 282 ? -3.479 33.625 22.562 1 98 282 GLN B N 1
ATOM 6020 C CA . GLN B 1 282 ? -2.742 32.375 22.562 1 98 282 GLN B CA 1
ATOM 6021 C C . GLN B 1 282 ? -1.302 32.562 23.016 1 98 282 GLN B C 1
ATOM 6023 O O . GLN B 1 282 ? -0.756 33.656 22.906 1 98 282 GLN B O 1
ATOM 6028 N N . SER B 1 283 ? -0.731 31.531 23.516 1 98.19 283 SER B N 1
ATOM 6029 C CA . SER B 1 283 ? 0.664 31.578 23.953 1 98.19 283 SER B CA 1
ATOM 6030 C C . SER B 1 283 ? 1.312 30.203 23.844 1 98.19 283 SER B C 1
ATOM 6032 O O . SER B 1 283 ? 0.629 29.172 23.953 1 98.19 283 SER B O 1
ATOM 6034 N N . LEU B 1 284 ? 2.584 30.172 23.516 1 98.12 284 LEU B N 1
ATOM 6035 C CA . LEU B 1 284 ? 3.393 28.953 23.516 1 98.12 284 LEU B CA 1
ATOM 6036 C C . LEU B 1 284 ? 4.723 29.188 24.234 1 98.12 284 LEU B C 1
ATOM 6038 O O . LEU B 1 284 ? 5.312 30.266 24.109 1 98.12 284 LEU B O 1
ATOM 6042 N N . HIS B 1 285 ? 5.121 28.266 24.984 1 98.69 285 HIS B N 1
ATOM 6043 C CA . HIS B 1 285 ? 6.406 28.297 25.672 1 98.69 285 HIS B CA 1
ATOM 6044 C C . HIS B 1 285 ? 7.137 26.953 25.516 1 98.69 285 HIS B C 1
ATOM 6046 O O . HIS B 1 285 ? 6.551 25.891 25.734 1 98.69 285 HIS B O 1
ATOM 6052 N N . GLN B 1 286 ? 8.406 27.047 25.141 1 98.62 286 GLN B N 1
ATOM 6053 C CA . GLN B 1 286 ? 9.18 25.844 24.828 1 98.62 286 GLN B CA 1
ATOM 6054 C C . GLN B 1 286 ? 10.57 25.922 25.453 1 98.62 286 GLN B C 1
ATOM 6056 O O . GLN B 1 286 ? 11.195 26.984 25.453 1 98.62 286 GLN B O 1
ATOM 6061 N N . PHE B 1 287 ? 11.039 24.812 25.984 1 98.19 287 PHE B N 1
ATOM 6062 C CA . PHE B 1 287 ? 12.406 24.688 26.469 1 98.19 287 PHE B CA 1
ATOM 6063 C C . PHE B 1 287 ? 12.977 23.312 26.156 1 98.19 287 PHE B C 1
ATOM 6065 O O . PHE B 1 287 ? 12.227 22.359 25.922 1 98.19 287 PHE B O 1
ATOM 6072 N N . ALA B 1 288 ? 14.25 23.219 26.141 1 98.06 288 ALA B N 1
ATOM 6073 C CA . ALA B 1 288 ? 14.938 21.953 25.844 1 98.06 288 ALA B CA 1
ATOM 6074 C C . ALA B 1 288 ? 14.898 21.016 27.047 1 98.06 288 ALA B C 1
ATOM 6076 O O . ALA B 1 288 ? 14.891 21.469 28.203 1 98.06 288 ALA B O 1
ATOM 6077 N N . VAL B 1 289 ? 14.758 19.812 26.828 1 98 289 VAL B N 1
ATOM 6078 C CA . VAL B 1 289 ? 14.914 18.766 27.828 1 98 289 VAL B CA 1
ATOM 6079 C C . VAL B 1 289 ? 16.281 18.094 27.672 1 98 289 VAL B C 1
ATOM 6081 O O . VAL B 1 289 ? 16.641 17.656 26.578 1 98 289 VAL B O 1
ATOM 6084 N N . ASN B 1 290 ? 17.078 18.062 28.734 1 97.06 290 ASN B N 1
ATOM 6085 C CA . ASN B 1 290 ? 18.453 17.578 28.703 1 97.06 290 ASN B CA 1
ATOM 6086 C C . ASN B 1 290 ? 19.281 18.312 27.656 1 97.06 290 ASN B C 1
ATOM 6088 O O . ASN B 1 290 ? 19.375 19.547 27.688 1 97.06 290 ASN B O 1
ATOM 6092 N N . ASP B 1 291 ? 19.828 17.531 26.625 1 96.88 291 ASP B N 1
ATOM 6093 C CA . ASP B 1 291 ? 20.688 18.156 25.625 1 96.88 291 ASP B CA 1
ATOM 6094 C C . ASP B 1 291 ? 19.969 18.312 24.297 1 96.88 291 ASP B C 1
ATOM 6096 O O . ASP B 1 291 ? 20.594 18.438 23.25 1 96.88 291 ASP B O 1
ATOM 6100 N N . GLY B 1 292 ? 18.688 18.234 24.359 1 97.56 292 GLY B N 1
ATOM 6101 C CA . GLY B 1 292 ? 17.922 18.453 23.141 1 97.56 292 GLY B CA 1
ATOM 6102 C C . GLY B 1 292 ? 17.938 17.266 22.203 1 97.56 292 GLY B C 1
ATOM 6103 O O . GLY B 1 292 ? 17.75 17.422 20.984 1 97.56 292 GLY B O 1
ATOM 6104 N N . GLY B 1 293 ? 18.203 16.062 22.688 1 97.5 293 GLY B N 1
ATOM 6105 C CA . GLY B 1 293 ? 18.141 14.844 21.906 1 97.5 293 GLY B CA 1
ATOM 6106 C C . GLY B 1 293 ? 19.5 14.227 21.672 1 97.5 293 GLY B C 1
ATOM 6107 O O . GLY B 1 293 ? 19.609 13.055 21.297 1 97.5 293 GLY B O 1
ATOM 6108 N N . ASN B 1 294 ? 20.531 15.062 21.734 1 97.62 294 ASN B N 1
ATOM 6109 C CA . ASN B 1 294 ? 21.906 14.609 21.531 1 97.62 294 ASN B CA 1
ATOM 6110 C C . ASN B 1 294 ? 22.891 15.477 22.312 1 97.62 294 ASN B C 1
ATOM 6112 O O . ASN B 1 294 ? 22.734 16.688 22.391 1 97.62 294 ASN B O 1
ATOM 6116 N N . SER B 1 295 ? 23.969 14.883 22.828 1 96.38 295 SER B N 1
ATOM 6117 C CA . SER B 1 295 ? 24.938 15.617 23.656 1 96.38 295 SER B CA 1
ATOM 6118 C C . SER B 1 295 ? 25.828 16.5 22.797 1 96.38 295 SER B C 1
ATOM 6120 O O . SER B 1 295 ? 26.406 17.469 23.281 1 96.38 295 SER B O 1
ATOM 6122 N N . GLU B 1 296 ? 25.922 16.078 21.516 1 95.81 296 GLU B N 1
ATOM 6123 C CA . GLU B 1 296 ? 26.703 16.906 20.594 1 95.81 296 GLU B CA 1
ATOM 6124 C C . GLU B 1 296 ? 25.875 18.062 20.047 1 95.81 296 GLU B C 1
ATOM 6126 O O . GLU B 1 296 ? 24.812 17.844 19.469 1 95.81 296 GLU B O 1
ATOM 6131 N N . SER B 1 297 ? 26.359 19.25 20.125 1 92.5 297 SER B N 1
ATOM 6132 C CA . SER B 1 297 ? 25.641 20.469 19.781 1 92.5 297 SER B CA 1
ATOM 6133 C C . SER B 1 297 ? 25.266 20.484 18.297 1 92.5 297 SER B C 1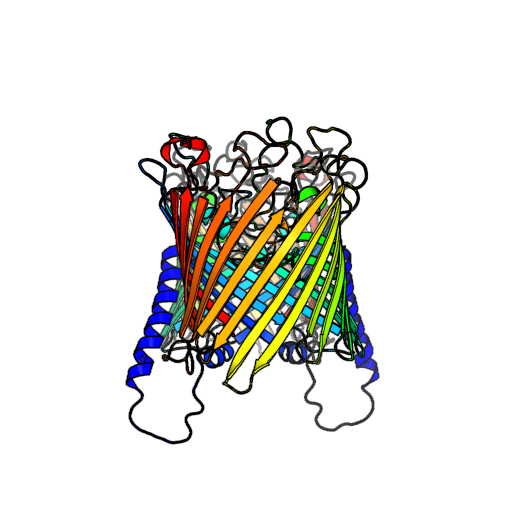
ATOM 6135 O O . SER B 1 297 ? 24.234 21.031 17.922 1 92.5 297 SER B O 1
ATOM 6137 N N . GLU B 1 298 ? 26.062 19.812 17.5 1 93.31 298 GLU B N 1
ATOM 6138 C CA . GLU B 1 298 ? 25.828 19.828 16.062 1 93.31 298 GLU B CA 1
ATOM 6139 C C . GLU B 1 298 ? 24.734 18.844 15.672 1 93.31 298 GLU B C 1
ATOM 6141 O O . GLU B 1 298 ? 24.188 18.906 14.57 1 93.31 298 GLU B O 1
ATOM 6146 N N . LYS B 1 299 ? 24.422 17.953 16.641 1 95.38 299 LYS B N 1
ATOM 6147 C CA . LYS B 1 299 ? 23.5 16.859 16.312 1 95.38 299 LYS B CA 1
ATOM 6148 C C . LYS B 1 299 ? 22.219 16.969 17.125 1 95.38 299 LYS B C 1
ATOM 6150 O O . LYS B 1 299 ? 21.312 16.125 16.984 1 95.38 299 LYS B O 1
ATOM 6155 N N . THR B 1 300 ? 22.094 18.016 17.969 1 96.31 300 THR B N 1
ATOM 6156 C CA . THR B 1 300 ? 20.906 18.172 18.797 1 96.31 300 THR B CA 1
ATOM 6157 C C . THR B 1 300 ? 19.797 18.875 18.016 1 96.31 300 THR B C 1
ATOM 6159 O O . THR B 1 300 ? 20.062 19.594 17.047 1 96.31 300 THR B O 1
ATOM 6162 N N . TYR B 1 301 ? 18.578 18.562 18.391 1 97.19 301 TYR B N 1
ATOM 6163 C CA . TYR B 1 301 ? 17.438 19.188 17.734 1 97.19 301 TYR B CA 1
ATOM 6164 C C . TYR B 1 301 ? 17.203 20.594 18.25 1 97.19 301 TYR B C 1
ATOM 6166 O O . TYR B 1 301 ? 16.891 21.5 17.469 1 97.19 301 TYR B O 1
ATOM 6174 N N . ILE B 1 302 ? 17.344 20.828 19.5 1 97.31 302 ILE B N 1
ATOM 6175 C CA . ILE B 1 302 ? 17.172 22.109 20.172 1 97.31 302 ILE B CA 1
ATOM 6176 C C . ILE B 1 302 ? 18.328 22.328 21.141 1 97.31 302 ILE B C 1
ATOM 6178 O O . ILE B 1 302 ? 18.719 21.422 21.891 1 97.31 302 ILE B O 1
ATOM 6182 N N . MET B 1 303 ? 18.875 23.531 21.109 1 95.94 303 MET B N 1
ATOM 6183 C CA . MET B 1 303 ? 19.984 23.828 22 1 95.94 303 MET B CA 1
ATOM 6184 C C . MET B 1 303 ? 19.5 23.922 23.453 1 95.94 303 MET B C 1
ATOM 6186 O O . MET B 1 303 ? 18.406 24.438 23.719 1 95.94 303 MET B O 1
ATOM 6190 N N . PRO B 1 304 ? 20.297 23.422 24.375 1 95.56 304 PRO B N 1
ATOM 6191 C CA . PRO B 1 304 ? 19.875 23.375 25.781 1 95.56 304 PRO B CA 1
ATOM 6192 C C . PRO B 1 304 ? 19.516 24.75 26.328 1 95.56 304 PRO B C 1
ATOM 6194 O O . PRO B 1 304 ? 18.703 24.844 27.266 1 95.56 304 PRO B O 1
ATOM 6197 N N . ASN B 1 305 ? 20 25.828 25.828 1 93.31 305 ASN B N 1
ATOM 6198 C CA . ASN B 1 305 ? 19.781 27.156 26.391 1 93.31 305 ASN B CA 1
ATOM 6199 C C . ASN B 1 305 ? 18.609 27.859 25.703 1 93.31 305 ASN B C 1
ATOM 6201 O O . ASN B 1 305 ? 18.234 28.969 26.078 1 93.31 305 ASN B O 1
ATOM 6205 N N . GLU B 1 306 ? 18.031 27.234 24.734 1 95.12 306 GLU B N 1
ATOM 6206 C CA . GLU B 1 306 ? 16.922 27.859 24.031 1 95.12 306 GLU B CA 1
ATOM 6207 C C . GLU B 1 306 ? 15.648 27.828 24.875 1 95.12 306 GLU B C 1
ATOM 6209 O O . GLU B 1 306 ? 15.344 26.812 25.5 1 95.12 306 GLU B O 1
ATOM 6214 N N . ASN B 1 307 ? 15.023 28.922 25.016 1 95.81 307 ASN B N 1
ATOM 6215 C CA . ASN B 1 307 ? 13.781 29.156 25.75 1 95.81 307 ASN B CA 1
ATOM 6216 C C . ASN B 1 307 ? 12.867 30.125 25.016 1 95.81 307 ASN B C 1
ATOM 6218 O O . ASN B 1 307 ? 12.898 31.328 25.266 1 95.81 307 ASN B O 1
ATOM 6222 N N . VAL B 1 308 ? 11.953 29.641 24.344 1 97.56 308 VAL B N 1
ATOM 6223 C CA . VAL B 1 308 ? 11.203 30.469 23.391 1 97.56 308 VAL B CA 1
ATOM 6224 C C . VAL B 1 308 ? 9.773 30.672 23.891 1 97.56 308 VAL B C 1
ATOM 6226 O O . VAL B 1 308 ? 9.164 29.734 24.422 1 97.56 308 VAL B O 1
ATOM 6229 N N . THR B 1 309 ? 9.297 31.859 23.766 1 98.5 309 THR B N 1
ATOM 6230 C CA . THR B 1 309 ? 7.91 32.219 24.047 1 98.5 309 THR B CA 1
ATOM 6231 C C . THR B 1 309 ? 7.281 32.938 22.859 1 98.5 309 THR B C 1
ATOM 6233 O O . THR B 1 309 ? 7.906 33.812 22.25 1 98.5 309 THR B O 1
ATOM 6236 N N . ALA B 1 310 ? 6.156 32.531 22.5 1 98.56 310 ALA B N 1
ATOM 6237 C CA . ALA B 1 310 ? 5.367 33.188 21.453 1 98.56 310 ALA B CA 1
ATOM 6238 C C . ALA B 1 310 ? 4.008 33.625 22 1 98.56 310 ALA B C 1
ATOM 6240 O O . ALA B 1 310 ? 3.402 32.938 22.812 1 98.56 310 ALA B O 1
ATOM 6241 N N . VAL B 1 311 ? 3.564 34.781 21.594 1 98.62 311 VAL B N 1
ATOM 6242 C CA . VAL B 1 311 ? 2.266 35.281 22 1 98.62 311 VAL B CA 1
ATOM 6243 C C . VAL B 1 311 ? 1.479 35.75 20.766 1 98.62 311 VAL B C 1
ATOM 6245 O O . VAL B 1 311 ? 2.029 36.375 19.859 1 98.62 311 VAL B O 1
ATOM 6248 N N . GLY B 1 312 ? 0.226 35.344 20.719 1 98.69 312 GLY B N 1
ATOM 6249 C CA . GLY B 1 312 ? -0.655 35.719 19.625 1 98.69 312 GLY B CA 1
ATOM 6250 C C . GLY B 1 312 ? -1.972 36.312 20.094 1 98.69 312 GLY B C 1
ATOM 6251 O O . GLY B 1 312 ? -2.438 36 21.188 1 98.69 312 GLY B O 1
ATOM 6252 N N . GLY B 1 313 ? -2.518 37.125 19.266 1 98.69 313 GLY B N 1
ATOM 6253 C CA . GLY B 1 313 ? -3.807 37.75 19.531 1 98.69 313 GLY B CA 1
ATOM 6254 C C . GLY B 1 313 ? -4.707 37.812 18.312 1 98.69 313 GLY B C 1
ATOM 6255 O O . GLY B 1 313 ? -4.223 37.812 17.172 1 98.69 313 GLY B O 1
ATOM 6256 N N . LYS B 1 314 ? -6.004 37.812 18.594 1 98.69 314 LYS B N 1
ATOM 6257 C CA . LYS B 1 314 ? -6.996 37.906 17.531 1 98.69 314 LYS B CA 1
ATOM 6258 C C . LYS B 1 314 ? -8.148 38.812 17.922 1 98.69 314 LYS B C 1
ATOM 6260 O O . LYS B 1 314 ? -8.617 38.812 19.062 1 98.69 314 LYS B O 1
ATOM 6265 N N . LEU B 1 315 ? -8.539 39.688 17.062 1 98.56 315 LEU B N 1
ATOM 6266 C CA . LEU B 1 315 ? -9.781 40.469 17.125 1 98.56 315 LEU B CA 1
ATOM 6267 C C . LEU B 1 315 ? -10.586 40.312 15.852 1 98.56 315 LEU B C 1
ATOM 6269 O O . LEU B 1 315 ? -10.078 40.562 14.758 1 98.56 315 LEU B O 1
ATOM 6273 N N . GLY B 1 316 ? -11.805 39.781 16.031 1 98 316 GLY B N 1
ATOM 6274 C CA . GLY B 1 316 ? -12.609 39.531 14.852 1 98 316 GLY B CA 1
ATOM 6275 C C . GLY B 1 316 ? -14.039 40.031 14.984 1 98 316 GLY B C 1
ATOM 6276 O O . GLY B 1 316 ? -14.539 40.188 16.094 1 98 316 GLY B O 1
ATOM 6277 N N . VAL B 1 317 ? -14.625 40.312 13.859 1 97.25 317 VAL B N 1
ATOM 6278 C CA . VAL B 1 317 ? -16.016 40.75 13.773 1 97.25 317 VAL B CA 1
ATOM 6279 C C . VAL B 1 317 ? -16.75 39.938 12.711 1 97.25 317 VAL B C 1
ATOM 6281 O O . VAL B 1 317 ? -16.234 39.781 11.594 1 97.25 317 VAL B O 1
ATOM 6284 N N . PHE B 1 318 ? -17.75 39.375 13.148 1 94.75 318 PHE B N 1
ATOM 6285 C CA . PHE B 1 318 ? -18.625 38.656 12.227 1 94.75 318 PHE B CA 1
ATOM 6286 C C . PHE B 1 318 ? -19.938 39.375 12.047 1 94.75 318 PHE B C 1
ATOM 6288 O O . PHE B 1 318 ? -20.594 39.75 13.031 1 94.75 318 PHE B O 1
ATOM 6295 N N . TYR B 1 319 ? -20.312 39.594 10.82 1 94.25 319 TYR B N 1
ATOM 6296 C CA . TYR B 1 319 ? -21.578 40.25 10.508 1 94.25 319 TYR B CA 1
ATOM 6297 C C . TYR B 1 319 ? -22.234 39.594 9.297 1 94.25 319 TYR B C 1
ATOM 6299 O O . TYR B 1 319 ? -21.766 39.75 8.164 1 94.25 319 TYR B O 1
ATOM 6307 N N . ARG B 1 320 ? -23.312 38.875 9.438 1 90.75 320 ARG B N 1
ATOM 6308 C CA . ARG B 1 320 ? -24.078 38.188 8.414 1 90.75 320 ARG B CA 1
ATOM 6309 C C . ARG B 1 320 ? -23.203 37.156 7.691 1 90.75 320 ARG B C 1
ATOM 6311 O O . ARG B 1 320 ? -22.906 36.094 8.234 1 90.75 320 ARG B O 1
ATOM 6318 N N . LYS B 1 321 ? -22.641 37.625 6.551 1 93.38 321 LYS B N 1
ATOM 6319 C CA . LYS B 1 321 ? -21.891 36.688 5.742 1 93.38 321 LYS B CA 1
ATOM 6320 C C . LYS B 1 321 ? -20.391 37 5.734 1 93.38 321 LYS B C 1
ATOM 6322 O O . LYS B 1 321 ? -19.594 36.312 5.105 1 93.38 321 LYS B O 1
ATOM 6327 N N . HIS B 1 322 ? -20.062 38.094 6.453 1 95.88 322 HIS B N 1
ATOM 6328 C CA . HIS B 1 322 ? -18.703 38.594 6.43 1 95.88 322 HIS B CA 1
ATOM 6329 C C . HIS B 1 322 ? -18 38.344 7.754 1 95.88 322 HIS B C 1
ATOM 6331 O O . HIS B 1 322 ? -18.547 38.594 8.82 1 95.88 322 HIS B O 1
ATOM 6337 N N . ASN B 1 323 ? -16.891 37.812 7.691 1 96.81 323 ASN B N 1
ATOM 6338 C CA . ASN B 1 323 ? -16.016 37.656 8.859 1 96.81 323 ASN B CA 1
ATOM 6339 C C . ASN B 1 323 ? -14.656 38.312 8.641 1 96.81 323 ASN B C 1
ATOM 6341 O O . ASN B 1 323 ? -13.906 37.906 7.742 1 96.81 323 ASN B O 1
ATOM 6345 N N . LEU B 1 324 ? -14.32 39.281 9.391 1 98.06 324 LEU B N 1
ATOM 6346 C CA . LEU B 1 324 ? -13.047 40 9.32 1 98.06 324 LEU B CA 1
ATOM 6347 C C . LEU B 1 324 ? -12.281 39.875 10.633 1 98.06 324 LEU B C 1
ATOM 6349 O O . LEU B 1 324 ? -12.859 40.031 11.711 1 98.06 324 LEU B O 1
ATOM 6353 N N . SER B 1 325 ? -11.039 39.531 10.555 1 98.31 325 SER B N 1
ATOM 6354 C CA . SER B 1 325 ? -10.258 39.438 11.781 1 98.31 325 SER B CA 1
ATOM 6355 C C . SER B 1 325 ? -8.859 40 11.586 1 98.31 325 SER B C 1
ATOM 6357 O O . SER B 1 325 ? -8.289 39.906 10.492 1 98.31 325 SER B O 1
ATOM 6359 N N . PHE B 1 326 ? -8.328 40.562 12.602 1 98.69 326 PHE B N 1
ATOM 6360 C CA . PHE B 1 326 ? -6.938 41 12.719 1 98.69 326 PHE B CA 1
ATOM 6361 C C . PHE B 1 326 ? -6.164 40.094 13.672 1 98.69 326 PHE B C 1
ATOM 6363 O O . PHE B 1 326 ? -6.586 39.875 14.812 1 98.69 326 PHE B O 1
ATOM 6370 N N . ASN B 1 327 ? -5.117 39.594 13.219 1 98.75 327 ASN B N 1
ATOM 6371 C CA . ASN B 1 327 ? -4.355 38.594 13.961 1 98.75 327 ASN B CA 1
ATOM 6372 C C . ASN B 1 327 ? -2.891 39 14.102 1 98.75 327 ASN B C 1
ATOM 6374 O O . ASN B 1 327 ? -2.311 39.562 13.188 1 98.75 327 ASN B O 1
ATOM 6378 N N . PHE B 1 328 ? -2.33 38.656 15.227 1 98.75 328 PHE B N 1
ATOM 6379 C CA . PHE B 1 328 ? -0.947 39 15.539 1 98.75 328 PHE B CA 1
ATOM 6380 C C . PHE B 1 328 ? -0.219 37.812 16.141 1 98.75 328 PHE B C 1
ATOM 6382 O O . PHE B 1 328 ? -0.828 37 16.828 1 98.75 328 PHE B O 1
ATOM 6389 N N . LEU B 1 329 ? 1.017 37.688 15.867 1 98.75 329 LEU B N 1
ATOM 6390 C CA . LEU B 1 329 ? 1.898 36.719 16.516 1 98.75 329 LEU B CA 1
ATOM 6391 C C . LEU B 1 329 ? 3.283 37.312 16.734 1 98.75 329 LEU B C 1
ATOM 6393 O O . LEU B 1 329 ? 3.881 37.875 15.82 1 98.75 329 LEU B O 1
ATOM 6397 N N . GLY B 1 330 ? 3.807 37.219 17.922 1 98.81 330 GLY B N 1
ATOM 6398 C CA . GLY B 1 330 ? 5.176 37.562 18.25 1 98.81 330 GLY B CA 1
ATOM 6399 C C . GLY B 1 330 ? 5.945 36.438 18.906 1 98.81 330 GLY B C 1
ATOM 6400 O O . GLY B 1 330 ? 5.422 35.75 19.781 1 98.81 330 GLY B O 1
ATOM 6401 N N . ILE B 1 331 ? 7.074 36.188 18.422 1 98.69 331 ILE B N 1
ATOM 6402 C CA . ILE B 1 331 ? 7.984 35.219 19.016 1 98.69 331 ILE B CA 1
ATOM 6403 C C . ILE B 1 331 ? 9.219 35.938 19.562 1 98.69 331 ILE B C 1
ATOM 6405 O O . ILE B 1 331 ? 9.828 36.75 18.859 1 98.69 331 ILE B O 1
ATOM 6409 N N . ASN B 1 332 ? 9.656 35.656 20.703 1 98.12 332 ASN B N 1
ATOM 6410 C CA . ASN B 1 332 ? 10.797 36.344 21.297 1 98.12 332 ASN B CA 1
ATOM 6411 C C . ASN B 1 332 ? 12.117 35.875 20.688 1 98.12 332 ASN B C 1
ATOM 6413 O O . ASN B 1 332 ? 12.125 35.094 19.734 1 98.12 332 ASN B O 1
ATOM 6417 N N . ASP B 1 333 ? 13.281 36.406 21.125 1 96.81 333 ASP B N 1
ATOM 6418 C CA . ASP B 1 333 ? 14.57 36.156 20.484 1 96.81 333 ASP B CA 1
ATOM 6419 C C . ASP B 1 333 ? 15.43 35.219 21.312 1 96.81 333 ASP B C 1
ATOM 6421 O O . ASP B 1 333 ? 16.656 35.219 21.188 1 96.81 333 ASP B O 1
ATOM 6425 N N . ASN B 1 334 ? 14.852 34.438 22.203 1 96.69 334 ASN B N 1
ATOM 6426 C CA . ASN B 1 334 ? 15.602 33.5 23.047 1 96.69 334 ASN B CA 1
ATOM 6427 C C . ASN B 1 334 ? 15.719 32.125 22.406 1 96.69 334 ASN B C 1
ATOM 6429 O O . ASN B 1 334 ? 15.578 31.109 23.078 1 96.69 334 ASN B O 1
ATOM 6433 N N . GLY B 1 335 ? 15.812 32.125 21.141 1 96.06 335 GLY B N 1
ATOM 6434 C CA . GLY B 1 335 ? 15.891 30.891 20.375 1 96.06 335 GLY B CA 1
ATOM 6435 C C . GLY B 1 335 ? 14.898 30.844 19.219 1 96.06 335 GLY B C 1
ATOM 6436 O O . GLY B 1 335 ? 14.469 31.891 18.719 1 96.06 335 GLY B O 1
ATOM 6437 N N . ARG B 1 336 ? 14.711 29.672 18.75 1 96.31 336 ARG B N 1
ATOM 6438 C CA . ARG B 1 336 ? 13.758 29.438 17.672 1 96.31 336 ARG B CA 1
ATOM 6439 C C . ARG B 1 336 ? 12.594 28.562 18.141 1 96.31 336 ARG B C 1
ATOM 6441 O O . ARG B 1 336 ? 12.789 27.625 18.906 1 96.31 336 ARG B O 1
ATOM 6448 N N . PHE B 1 337 ? 11.375 28.969 17.766 1 97.88 337 PHE B N 1
ATOM 6449 C CA . PHE B 1 337 ? 10.25 28.062 17.953 1 97.88 337 PHE B CA 1
ATOM 6450 C C . PHE B 1 337 ? 10.43 26.812 17.109 1 97.88 337 PHE B C 1
ATOM 6452 O O . PHE B 1 337 ? 10.445 26.875 15.875 1 97.88 337 PHE B O 1
ATOM 6459 N N . LEU B 1 338 ? 10.562 25.656 17.844 1 97.5 338 LEU B N 1
ATOM 6460 C CA . LEU B 1 338 ? 10.867 24.422 17.141 1 97.5 338 LEU B CA 1
ATOM 6461 C C . LEU B 1 338 ? 9.789 23.359 17.406 1 97.5 338 LEU B C 1
ATOM 6463 O O . LEU B 1 338 ? 9.477 23.078 18.562 1 97.5 338 LEU B O 1
ATOM 6467 N N . PHE B 1 339 ? 9.281 22.859 16.406 1 97.44 339 PHE B N 1
ATOM 6468 C CA . PHE B 1 339 ? 8.375 21.719 16.375 1 97.44 339 PHE B CA 1
ATOM 6469 C C . PHE B 1 339 ? 8.531 20.938 15.07 1 97.44 339 PHE B C 1
ATOM 6471 O O . PHE B 1 339 ? 8.375 21.5 13.984 1 97.44 339 PHE B O 1
ATOM 6478 N N . PRO B 1 340 ? 8.906 19.641 15.172 1 96.88 340 PRO B N 1
ATOM 6479 C CA . PRO B 1 340 ? 9.172 18.922 13.93 1 96.88 340 PRO B CA 1
ATOM 6480 C C . PRO B 1 340 ? 8.047 19.062 12.906 1 96.88 340 PRO B C 1
ATOM 6482 O O . PRO B 1 340 ? 6.887 18.781 13.211 1 96.88 340 PRO B O 1
ATOM 6485 N N . ARG B 1 341 ? 8.398 19.469 11.742 1 95.25 341 ARG B N 1
ATOM 6486 C CA . ARG B 1 341 ? 7.426 19.656 10.672 1 95.25 341 ARG B CA 1
ATOM 6487 C C . ARG B 1 341 ? 6.754 18.344 10.297 1 95.25 341 ARG B C 1
ATOM 6489 O O . ARG B 1 341 ? 5.672 18.344 9.711 1 95.25 341 ARG B O 1
ATOM 6496 N N . GLU B 1 342 ? 7.387 17.281 10.633 1 96.31 342 GLU B N 1
ATOM 6497 C CA . GLU B 1 342 ? 6.914 15.922 10.375 1 96.31 342 GLU B CA 1
ATOM 6498 C C . GLU B 1 342 ? 5.68 15.602 11.203 1 96.31 342 GLU B C 1
ATOM 6500 O O . GLU B 1 342 ? 4.961 14.641 10.914 1 96.31 342 GLU B O 1
ATOM 6505 N N . TRP B 1 343 ? 5.434 16.438 12.25 1 97.75 343 TRP B N 1
ATOM 6506 C CA . TRP B 1 343 ? 4.422 16.047 13.227 1 97.75 343 TRP B CA 1
ATOM 6507 C C . TRP B 1 343 ? 3.139 16.844 13.023 1 97.75 343 TRP B C 1
ATOM 6509 O O . TRP B 1 343 ? 2.133 16.594 13.695 1 97.75 343 TRP B O 1
ATOM 6519 N N . GLY B 1 344 ? 3.193 17.766 12.148 1 96.62 344 GLY B N 1
ATOM 6520 C CA . GLY B 1 344 ? 2.016 18.594 11.922 1 96.62 344 GLY B CA 1
ATOM 6521 C C . GLY B 1 344 ? 2.346 20.047 11.656 1 96.62 344 GLY B C 1
ATOM 6522 O O . GLY B 1 344 ? 3.467 20.375 11.258 1 96.62 344 GLY B O 1
ATOM 6523 N N . ARG B 1 345 ? 1.299 20.875 11.75 1 95.88 345 ARG B N 1
ATOM 6524 C CA . ARG B 1 345 ? 1.447 22.297 11.531 1 95.88 345 ARG B CA 1
ATOM 6525 C C . ARG B 1 345 ? 0.805 23.094 12.664 1 95.88 345 ARG B C 1
ATOM 6527 O O . ARG B 1 345 ? -0.286 22.766 13.125 1 95.88 345 ARG B O 1
ATOM 6534 N N . GLU B 1 346 ? 1.533 24.094 13.055 1 95.88 346 GLU B N 1
ATOM 6535 C CA . GLU B 1 346 ? 1.021 24.938 14.125 1 95.88 346 GLU B CA 1
ATOM 6536 C C . GLU B 1 346 ? -0.235 25.688 13.68 1 95.88 346 GLU B C 1
ATOM 6538 O O . GLU B 1 346 ? -0.282 26.234 12.578 1 95.88 346 GLU B O 1
ATOM 6543 N N . ASN B 1 347 ? -1.17 25.578 14.422 1 95 347 ASN B N 1
ATOM 6544 C CA . ASN B 1 347 ? -2.395 26.359 14.219 1 95 347 ASN B CA 1
ATOM 6545 C C . ASN B 1 347 ? -2.422 27.594 15.102 1 95 347 ASN B C 1
ATOM 6547 O O . ASN B 1 347 ? -2.891 27.547 16.234 1 95 347 ASN B O 1
ATOM 6551 N N . LEU B 1 348 ? -1.984 28.703 14.57 1 98 348 LEU B N 1
ATOM 6552 C CA . LEU B 1 348 ? -1.947 29.984 15.25 1 98 348 LEU B CA 1
ATOM 6553 C C . LEU B 1 348 ? -2.875 30.984 14.57 1 98 348 LEU B C 1
ATOM 6555 O O . LEU B 1 348 ? -3.215 30.828 13.391 1 98 348 LEU B O 1
ATOM 6559 N N . TYR B 1 349 ? -3.262 32 15.289 1 98.12 349 TYR B N 1
ATOM 6560 C CA . TYR B 1 349 ? -4.18 33 14.727 1 98.12 349 TYR B CA 1
ATOM 6561 C C . TYR B 1 349 ? -3.611 33.594 13.445 1 98.12 349 TYR B C 1
ATOM 6563 O O . TYR B 1 349 ? -4.344 33.844 12.484 1 98.12 349 TYR B O 1
ATOM 6571 N N . ALA B 1 350 ? -2.352 33.781 13.391 1 98.12 350 ALA B N 1
ATOM 6572 C CA . ALA B 1 350 ? -1.71 34.531 12.305 1 98.12 350 ALA B CA 1
ATOM 6573 C C . ALA B 1 350 ? -1.315 33.562 11.172 1 98.12 350 ALA B C 1
ATOM 6575 O O . ALA B 1 350 ? -0.751 34 10.164 1 98.12 350 ALA B O 1
ATOM 6576 N N . SER B 1 351 ? -1.614 32.312 11.305 1 96.81 351 SER B N 1
ATOM 6577 C CA . SER B 1 351 ? -1.176 31.328 10.32 1 96.81 351 SER B CA 1
ATOM 6578 C C . SER B 1 351 ? -1.944 31.484 9.008 1 96.81 351 SER B C 1
ATOM 6580 O O . SER B 1 351 ? -3.164 31.672 9.016 1 96.81 351 SER B O 1
ATOM 6582 N N . LEU B 1 352 ? -1.215 31.453 7.895 1 97.19 352 LEU B N 1
ATOM 6583 C CA . LEU B 1 352 ? -1.757 31.375 6.539 1 97.19 352 LEU B CA 1
ATOM 6584 C C . LEU B 1 352 ? -1.197 30.172 5.793 1 97.19 352 LEU B C 1
ATOM 6586 O O . LEU B 1 352 ? -0.121 29.672 6.129 1 97.19 352 LEU B O 1
ATOM 6590 N N . PRO B 1 353 ? -1.918 29.703 4.809 1 95.06 353 PRO B N 1
ATOM 6591 C CA . PRO B 1 353 ? -1.447 28.531 4.066 1 95.06 353 PRO B CA 1
ATOM 6592 C C . PRO B 1 353 ? -0.107 28.781 3.375 1 95.06 353 PRO B C 1
ATOM 6594 O O . PRO B 1 353 ? 0.17 29.891 2.926 1 95.06 353 PRO B O 1
ATOM 6597 N N . ARG B 1 354 ? 0.659 27.703 3.287 1 93.12 354 ARG B N 1
ATOM 6598 C CA . ARG B 1 354 ? 1.874 27.578 2.49 1 93.12 354 ARG B CA 1
ATOM 6599 C C . ARG B 1 354 ? 3.064 28.219 3.191 1 93.12 354 ARG B C 1
ATOM 6601 O O . ARG B 1 354 ? 4.09 28.484 2.562 1 93.12 354 ARG B O 1
ATOM 6608 N N . GLU B 1 355 ? 2.902 28.516 4.402 1 91.38 355 GLU B N 1
ATOM 6609 C CA . GLU B 1 355 ? 4.066 28.844 5.215 1 91.38 355 GLU B CA 1
ATOM 6610 C C . GLU B 1 355 ? 3.789 28.625 6.699 1 91.38 355 GLU B C 1
ATOM 6612 O O . GLU B 1 355 ? 2.637 28.688 7.137 1 91.38 355 GLU B O 1
ATOM 6617 N N . ARG B 1 356 ? 4.848 28.297 7.398 1 94.31 356 ARG B N 1
ATOM 6618 C CA . ARG B 1 356 ? 4.801 28.062 8.836 1 94.31 356 ARG B CA 1
ATOM 6619 C C . ARG B 1 356 ? 5.75 29.016 9.57 1 94.31 356 ARG B C 1
ATOM 6621 O O . ARG B 1 356 ? 6.566 29.688 8.945 1 94.31 356 ARG B O 1
ATOM 6628 N N . TYR B 1 357 ? 5.547 29.078 10.859 1 97.38 357 TYR B N 1
ATOM 6629 C CA . TYR B 1 357 ? 6.398 29.938 11.68 1 97.38 357 TYR B CA 1
ATOM 6630 C C . TYR B 1 357 ? 7.453 29.125 12.414 1 97.38 357 TYR B C 1
ATOM 6632 O O . TYR B 1 357 ? 8.391 29.688 12.984 1 97.38 357 TYR B O 1
ATOM 6640 N N . GLU B 1 358 ? 7.293 27.812 12.398 1 96.62 358 GLU B N 1
ATOM 6641 C CA . GLU B 1 358 ? 8.297 26.938 12.992 1 96.62 358 GLU B CA 1
ATOM 6642 C C . GLU B 1 358 ? 9.695 27.281 12.477 1 96.62 358 GLU B C 1
ATOM 6644 O O . GLU B 1 358 ? 9.875 27.531 11.281 1 96.62 358 GLU B O 1
ATOM 6649 N N . GLY B 1 359 ? 10.664 27.344 13.305 1 96.81 359 GLY B N 1
ATOM 6650 C CA . GLY B 1 359 ? 12.031 27.688 12.969 1 96.81 359 GLY B CA 1
ATOM 6651 C C . GLY B 1 359 ? 12.344 29.172 13.18 1 96.81 359 GLY B C 1
ATOM 6652 O O . GLY B 1 359 ? 13.484 29.594 13.008 1 96.81 359 GLY B O 1
ATOM 6653 N N . SER B 1 360 ? 11.383 29.953 13.617 1 97.5 360 SER B N 1
ATOM 6654 C CA . SER B 1 360 ? 11.57 31.391 13.719 1 97.5 360 SER B CA 1
ATOM 6655 C C . SER B 1 360 ? 11.695 31.828 15.172 1 97.5 360 SER B C 1
ATOM 6657 O O . SER B 1 360 ? 11.031 31.281 16.047 1 97.5 360 SER B O 1
ATOM 6659 N N . GLY B 1 361 ? 12.547 32.688 15.461 1 97.88 361 GLY B N 1
ATOM 6660 C CA . GLY B 1 361 ? 12.688 33.531 16.641 1 97.88 361 GLY B CA 1
ATOM 6661 C C . GLY B 1 361 ? 12.836 35.031 16.297 1 97.88 361 GLY B C 1
ATOM 6662 O O . GLY B 1 361 ? 13.125 35.375 15.148 1 97.88 361 GLY B O 1
ATOM 6663 N N . SER B 1 362 ? 12.539 35.812 17.219 1 98.06 362 SER B N 1
ATOM 6664 C CA . SER B 1 362 ? 12.578 37.25 16.969 1 98.06 362 SER B CA 1
ATOM 6665 C C . SER B 1 362 ? 11.734 37.625 15.75 1 98.06 362 SER B C 1
ATOM 6667 O O . SER B 1 362 ? 12.227 38.25 14.812 1 98.06 362 SER B O 1
ATOM 6669 N N . MET B 1 363 ? 10.547 37.25 15.758 1 98.31 363 MET B N 1
ATOM 6670 C CA . MET B 1 363 ? 9.656 37.406 14.609 1 98.31 363 MET B CA 1
ATOM 6671 C C . MET B 1 363 ? 8.344 38.062 15.016 1 98.31 363 MET B C 1
ATOM 6673 O O . MET B 1 363 ? 7.852 37.844 16.125 1 98.31 363 MET B O 1
ATOM 6677 N N . ARG B 1 364 ? 7.77 38.844 14.156 1 98.62 364 ARG B N 1
ATOM 6678 C CA . ARG B 1 364 ? 6.441 39.438 14.312 1 98.62 364 ARG B CA 1
ATOM 6679 C C . ARG B 1 364 ? 5.617 39.25 13.039 1 98.62 364 ARG B C 1
ATOM 6681 O O . ARG B 1 364 ? 6.105 39.531 11.938 1 98.62 364 ARG B O 1
ATOM 6688 N N . ALA B 1 365 ? 4.461 38.812 13.203 1 98.75 365 ALA B N 1
ATOM 6689 C CA . ALA B 1 365 ? 3.553 38.625 12.078 1 98.75 365 ALA B CA 1
ATOM 6690 C C . ALA B 1 365 ? 2.242 39.375 12.312 1 98.75 365 ALA B C 1
ATOM 6692 O O . ALA B 1 365 ? 1.674 39.312 13.406 1 98.75 365 ALA B O 1
ATOM 6693 N N . TYR B 1 366 ? 1.832 40.125 11.344 1 98.75 366 TYR B N 1
ATOM 6694 C CA . TYR B 1 366 ? 0.55 40.844 11.297 1 98.75 366 TYR B CA 1
ATOM 6695 C C . TYR B 1 366 ? -0.304 40.312 10.141 1 98.75 366 TYR B C 1
ATOM 6697 O O . TYR B 1 366 ? 0.098 40.406 8.977 1 98.75 366 TYR B O 1
ATOM 6705 N N . VAL B 1 367 ? -1.491 39.844 10.484 1 98.81 367 VAL B N 1
ATOM 6706 C CA . VAL B 1 367 ? -2.268 39.188 9.43 1 98.81 367 VAL B CA 1
ATOM 6707 C C . VAL B 1 367 ? -3.725 39.625 9.516 1 98.81 367 VAL B C 1
ATOM 6709 O O . VAL B 1 367 ? -4.305 39.688 10.602 1 98.81 367 VAL B O 1
ATOM 6712 N N . VAL B 1 368 ? -4.293 39.938 8.383 1 98.81 368 VAL B N 1
ATOM 6713 C CA . VAL B 1 368 ? -5.723 40.188 8.242 1 98.81 368 VAL B CA 1
ATOM 6714 C C . VAL B 1 368 ? -6.387 39.062 7.469 1 98.81 368 VAL B C 1
ATOM 6716 O O . VAL B 1 368 ? -5.863 38.594 6.449 1 98.81 368 VAL B O 1
ATOM 6719 N N . LYS B 1 369 ? -7.441 38.562 8 1 98.56 369 LYS B N 1
ATOM 6720 C CA . LYS B 1 369 ? -8.195 37.5 7.344 1 98.56 369 LYS B CA 1
ATOM 6721 C C . LYS B 1 369 ? -9.633 37.938 7.066 1 98.56 369 LYS B C 1
ATOM 6723 O O . LYS B 1 369 ? -10.242 38.656 7.883 1 98.56 369 LYS B O 1
ATOM 6728 N N . TYR B 1 370 ? -10.125 37.562 5.926 1 98.44 370 TYR B N 1
ATOM 6729 C CA . TYR B 1 370 ? -11.492 37.875 5.52 1 98.44 370 TYR B CA 1
ATOM 6730 C C . TYR B 1 370 ? -12.172 36.625 4.945 1 98.44 370 TYR B C 1
ATOM 6732 O O . TYR B 1 370 ? -11.734 36.094 3.932 1 98.44 370 TYR B O 1
ATOM 6740 N N . ASP B 1 371 ? -13.227 36.188 5.586 1 97.12 371 ASP B N 1
ATOM 6741 C CA . ASP B 1 371 ? -14.031 35.062 5.125 1 97.12 371 ASP B CA 1
ATOM 6742 C C . ASP B 1 371 ? -15.414 35.531 4.66 1 97.12 371 ASP B C 1
ATOM 6744 O O . ASP B 1 371 ? -16.031 36.375 5.293 1 97.12 371 ASP B O 1
ATOM 6748 N N . LEU B 1 372 ? -15.797 35 3.572 1 96.06 372 LEU B N 1
ATOM 6749 C CA . LEU B 1 372 ? -17.078 35.344 2.996 1 96.06 372 LEU B CA 1
ATOM 6750 C C . LEU B 1 372 ? -17.906 34.125 2.666 1 96.06 372 LEU B C 1
ATOM 6752 O O . LEU B 1 372 ? -17.453 33.25 1.905 1 96.06 372 LEU B O 1
ATOM 6756 N N . VAL B 1 373 ? -19.016 34 3.262 1 92.69 373 VAL B N 1
ATOM 6757 C CA . VAL B 1 373 ? -20 33.062 2.787 1 92.69 373 VAL B CA 1
ATOM 6758 C C . VAL B 1 373 ? -20.797 33.688 1.639 1 92.69 373 VAL B C 1
ATOM 6760 O O . VAL B 1 373 ? -21.656 34.531 1.856 1 92.69 373 VAL B O 1
ATOM 6763 N N . THR B 1 374 ? -20.656 33.188 0.49 1 90.94 374 THR B N 1
ATOM 6764 C CA . THR B 1 374 ? -21.234 33.812 -0.69 1 90.94 374 THR B CA 1
ATOM 6765 C C . THR B 1 374 ? -22.719 33.5 -0.799 1 90.94 374 THR B C 1
ATOM 6767 O O . THR B 1 374 ? -23.219 32.594 -0.13 1 90.94 374 THR B O 1
ATOM 6770 N N . PRO B 1 375 ? -23.422 34.188 -1.674 1 90.31 375 PRO B N 1
ATOM 6771 C CA . PRO B 1 375 ? -24.859 33.906 -1.87 1 90.31 375 PRO B CA 1
ATOM 6772 C C . PRO B 1 375 ? -25.109 32.594 -2.584 1 90.31 375 PRO B C 1
ATOM 6774 O O . PRO B 1 375 ? -26.219 32.062 -2.521 1 90.31 375 PRO B O 1
ATOM 6777 N 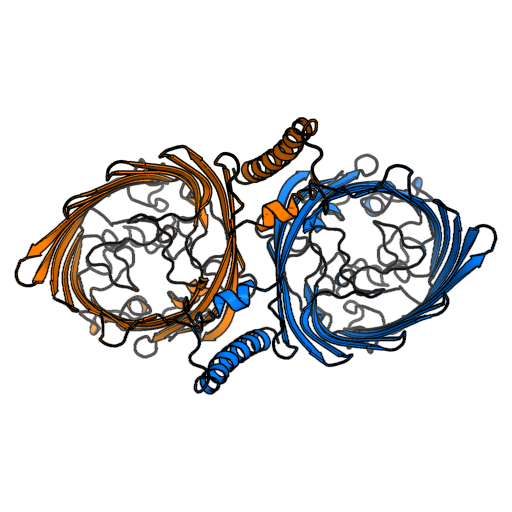N . VAL B 1 376 ? -24.094 32.188 -3.266 1 91.88 376 VAL B N 1
ATOM 6778 C CA . VAL B 1 376 ? -24.219 30.875 -3.902 1 91.88 376 VAL B CA 1
ATOM 6779 C C . VAL B 1 376 ? -24.047 29.781 -2.857 1 91.88 376 VAL B C 1
ATOM 6781 O O . VAL B 1 376 ? -23 29.688 -2.209 1 91.88 376 VAL B O 1
ATOM 6784 N N . LYS B 1 377 ? -25.031 28.984 -2.744 1 91 377 LYS B N 1
ATOM 6785 C CA . LYS B 1 377 ? -25.016 27.938 -1.732 1 91 377 LYS B CA 1
ATOM 6786 C C . LYS B 1 377 ? -23.828 27 -1.928 1 91 377 LYS B C 1
ATOM 6788 O O . LYS B 1 377 ? -23.594 26.5 -3.033 1 91 377 LYS B O 1
ATOM 6793 N N . GLY B 1 378 ? -23.156 26.828 -0.865 1 93.12 378 GLY B N 1
ATOM 6794 C CA . GLY B 1 378 ? -22.031 25.906 -0.891 1 93.12 378 GLY B CA 1
ATOM 6795 C C . GLY B 1 378 ? -20.719 26.578 -1.245 1 93.12 378 GLY B C 1
ATOM 6796 O O . GLY B 1 378 ? -19.656 25.953 -1.152 1 93.12 378 GLY B O 1
ATOM 6797 N N . LEU B 1 379 ? -20.734 27.781 -1.686 1 95.5 379 LEU B N 1
ATOM 6798 C CA . LEU B 1 379 ? -19.531 28.5 -2.104 1 95.5 379 LEU B CA 1
ATOM 6799 C C . LEU B 1 379 ? -19.016 29.375 -0.977 1 95.5 379 LEU B C 1
ATOM 6801 O O . LEU B 1 379 ? -19.75 30.219 -0.449 1 95.5 379 LEU B O 1
ATOM 6805 N N . PHE B 1 380 ? -17.828 29.141 -0.576 1 96.31 380 PHE B N 1
ATOM 6806 C CA . PHE B 1 380 ? -17.141 29.875 0.481 1 96.31 380 PHE B CA 1
ATOM 6807 C C . PHE B 1 380 ? -15.812 30.422 -0.017 1 96.31 380 PHE B C 1
ATOM 6809 O O . PHE B 1 380 ? -15.102 29.766 -0.773 1 96.31 380 PHE B O 1
ATOM 6816 N N . SER B 1 381 ? -15.5 31.641 0.387 1 97.25 381 SER B N 1
ATOM 6817 C CA . SER B 1 381 ? -14.227 32.25 0.015 1 97.25 381 SER B CA 1
ATOM 6818 C C . SER B 1 381 ? -13.469 32.719 1.243 1 97.25 381 SER B C 1
ATOM 6820 O O . SER B 1 381 ? -14.078 33.188 2.213 1 97.25 381 SER B O 1
ATOM 6822 N N . GLN B 1 382 ? -12.211 32.594 1.254 1 98.06 382 GLN B N 1
ATOM 6823 C CA . GLN B 1 382 ? -11.328 33.062 2.314 1 98.06 382 GLN B CA 1
ATOM 6824 C C . GLN B 1 382 ? -10.125 33.812 1.742 1 98.06 382 GLN B C 1
ATOM 6826 O O . GLN B 1 382 ? -9.516 33.344 0.773 1 98.06 382 GLN B O 1
ATOM 6831 N N . PHE B 1 383 ? -9.875 34.938 2.305 1 98.38 383 PHE B N 1
ATOM 6832 C CA . PHE B 1 383 ? -8.734 35.75 1.89 1 98.38 383 PHE B CA 1
ATOM 6833 C C . PHE B 1 383 ? -7.844 36.062 3.082 1 98.38 383 PHE B C 1
ATOM 6835 O O . PHE B 1 383 ? -8.328 36.188 4.207 1 98.38 383 PHE B O 1
ATOM 6842 N N . GLY B 1 384 ? -6.594 36.156 2.861 1 98.62 384 GLY B N 1
ATOM 6843 C CA . GLY B 1 384 ? -5.621 36.531 3.877 1 98.62 384 GLY B CA 1
ATOM 6844 C C . GLY B 1 384 ? -4.535 37.438 3.35 1 98.62 384 GLY B C 1
ATOM 6845 O O . GLY B 1 384 ? -4.094 37.312 2.207 1 98.62 384 GLY B O 1
ATOM 6846 N N . ALA B 1 385 ? -4.152 38.375 4.098 1 98.69 385 ALA B N 1
ATOM 6847 C CA . ALA B 1 385 ? -3.029 39.281 3.828 1 98.69 385 ALA B CA 1
ATOM 6848 C C . ALA B 1 385 ? -2.191 39.5 5.086 1 98.69 385 ALA B C 1
ATOM 6850 O O . ALA B 1 385 ? -2.732 39.75 6.164 1 98.69 385 ALA B O 1
ATOM 6851 N N . GLY B 1 386 ? -0.909 39.344 4.93 1 98.5 386 GLY B N 1
ATOM 6852 C CA . GLY B 1 386 ? -0.088 39.438 6.125 1 98.5 386 GLY B CA 1
ATOM 6853 C C . GLY B 1 386 ? 1.295 40 5.844 1 98.5 386 GLY B C 1
ATOM 6854 O O . GLY B 1 386 ? 1.735 40.031 4.695 1 98.5 386 GLY B O 1
ATOM 6855 N N . LEU B 1 387 ? 1.888 40.562 6.859 1 98.69 387 LEU B N 1
ATOM 6856 C CA . LEU B 1 387 ? 3.285 40.969 6.926 1 98.69 387 LEU B CA 1
ATOM 6857 C C . LEU B 1 387 ? 4.035 40.188 7.996 1 98.69 387 LEU B C 1
ATOM 6859 O O . LEU B 1 387 ? 3.631 40.188 9.164 1 98.69 387 LEU B O 1
ATOM 6863 N N . VAL B 1 388 ? 5.02 39.531 7.57 1 98.62 388 VAL B N 1
ATOM 6864 C CA . VAL B 1 388 ? 5.832 38.75 8.5 1 98.62 388 VAL B CA 1
ATOM 6865 C C . VAL B 1 388 ? 7.254 39.312 8.523 1 98.62 388 VAL B C 1
ATOM 6867 O O . VAL B 1 388 ? 7.949 39.281 7.508 1 98.62 388 VAL B O 1
ATOM 6870 N N . ASN B 1 389 ? 7.668 39.75 9.656 1 98.44 389 ASN B N 1
ATOM 6871 C CA . ASN B 1 389 ? 9.023 40.25 9.859 1 98.44 389 ASN B CA 1
ATOM 6872 C C . ASN B 1 389 ? 9.898 39.25 10.586 1 98.44 389 ASN B C 1
ATOM 6874 O O . ASN B 1 389 ? 9.711 39 11.773 1 98.44 389 ASN B O 1
ATOM 6878 N N . HIS B 1 390 ? 10.805 38.719 9.844 1 97.62 390 HIS B N 1
ATOM 6879 C CA . HIS B 1 390 ? 11.789 37.812 10.414 1 97.62 390 HIS B CA 1
ATOM 6880 C C . HIS B 1 390 ? 13.07 38.562 10.789 1 97.62 390 HIS B C 1
ATOM 6882 O O . HIS B 1 390 ? 13.289 39.688 10.367 1 97.62 390 HIS B O 1
ATOM 6888 N N . SER B 1 391 ? 13.867 37.906 11.633 1 96.75 391 SER B N 1
ATOM 6889 C CA . SER B 1 391 ? 15.234 38.375 11.812 1 96.75 391 SER B CA 1
ATOM 6890 C C . SER B 1 391 ? 16.062 38.219 10.539 1 96.75 391 SER B C 1
ATOM 6892 O O . SER B 1 391 ? 15.555 37.688 9.539 1 96.75 391 SER B O 1
ATOM 6894 N N . ASP B 1 392 ? 17.297 38.625 10.609 1 95.44 392 ASP B N 1
ATOM 6895 C CA . ASP B 1 392 ? 18.156 38.562 9.438 1 95.44 392 ASP B CA 1
ATOM 6896 C C . ASP B 1 392 ? 18.266 37.125 8.93 1 95.44 392 ASP B C 1
ATOM 6898 O O . ASP B 1 392 ? 18.312 36.156 9.719 1 95.44 392 ASP B O 1
ATOM 6902 N N . VAL B 1 393 ? 18.406 36.969 7.633 1 94.75 393 VAL B N 1
ATOM 6903 C CA . VAL B 1 393 ? 18.391 35.656 6.977 1 94.75 393 VAL B CA 1
ATOM 6904 C C . VAL B 1 393 ? 19.641 34.875 7.375 1 94.75 393 VAL B C 1
ATOM 6906 O O . VAL B 1 393 ? 19.688 33.656 7.254 1 94.75 393 VAL B O 1
ATOM 6909 N N . THR B 1 394 ? 20.672 35.531 7.895 1 94 394 THR B N 1
ATOM 6910 C CA . THR B 1 394 ? 21.906 34.844 8.25 1 94 394 THR B CA 1
ATOM 6911 C C . THR B 1 394 ? 22 34.656 9.758 1 94 394 THR B C 1
ATOM 6913 O O . THR B 1 394 ? 22.984 34.062 10.25 1 94 394 THR B O 1
ATOM 6916 N N . ASP B 1 395 ? 20.984 35.125 10.477 1 95.94 395 ASP B N 1
ATOM 6917 C CA . ASP B 1 395 ? 20.953 34.844 11.914 1 95.94 395 ASP B CA 1
ATOM 6918 C C . ASP B 1 395 ? 20.234 33.531 12.227 1 95.94 395 ASP B C 1
ATOM 6920 O O . ASP B 1 395 ? 19.062 33.531 12.609 1 95.94 395 ASP B O 1
ATOM 6924 N N . PHE B 1 396 ? 20.969 32.531 12.25 1 95.56 396 PHE B N 1
ATOM 6925 C CA . PHE B 1 396 ? 20.391 31.203 12.328 1 95.56 396 PHE B CA 1
ATOM 6926 C C . PHE B 1 396 ? 20.031 30.859 13.773 1 95.56 396 PHE B C 1
ATOM 6928 O O . PHE B 1 396 ? 19.406 29.828 14.031 1 95.56 396 PHE B O 1
ATOM 6935 N N . ARG B 1 397 ? 20.312 31.734 14.719 1 95.5 397 ARG B N 1
ATOM 6936 C CA . ARG B 1 397 ? 19.875 31.562 16.109 1 95.5 397 ARG B CA 1
ATOM 6937 C C . ARG B 1 397 ? 18.375 31.812 16.234 1 95.5 397 ARG B C 1
ATOM 6939 O O . ARG B 1 397 ? 17.734 31.312 17.172 1 95.5 397 ARG B O 1
ATOM 6946 N N . THR B 1 398 ? 17.875 32.625 15.305 1 97.06 398 THR B N 1
ATOM 6947 C CA . THR B 1 398 ? 16.469 32.969 15.383 1 97.06 398 THR B CA 1
ATOM 6948 C C . THR B 1 398 ? 15.781 32.719 14.039 1 97.06 398 THR B C 1
ATOM 6950 O O . THR B 1 398 ? 14.578 32.938 13.906 1 97.06 398 THR B O 1
ATOM 6953 N N . ASN B 1 399 ? 16.562 32.312 13.039 1 96.75 399 ASN B N 1
ATOM 6954 C CA . ASN B 1 399 ? 16.047 32.062 11.695 1 96.75 399 ASN B CA 1
ATOM 6955 C C . ASN B 1 399 ? 16.625 30.781 11.094 1 96.75 399 ASN B C 1
ATOM 6957 O O . ASN B 1 399 ? 17.484 30.844 10.211 1 96.75 399 ASN B O 1
ATOM 6961 N N . LYS B 1 400 ? 16.031 29.688 11.461 1 95.94 400 LYS B N 1
ATOM 6962 C CA . LYS B 1 400 ? 16.547 28.344 11.172 1 95.94 400 LYS B CA 1
ATOM 6963 C C . LYS B 1 400 ? 16.641 28.109 9.672 1 95.94 400 LYS B C 1
ATOM 6965 O O . LYS B 1 400 ? 17.547 27.422 9.203 1 95.94 400 LYS B O 1
ATOM 6970 N N . TYR B 1 401 ? 15.711 28.688 8.875 1 94.69 401 TYR B N 1
ATOM 6971 C CA . TYR B 1 401 ? 15.617 28.375 7.457 1 94.69 401 TYR B CA 1
ATOM 6972 C C . TYR B 1 401 ? 16.078 29.547 6.598 1 94.69 401 TYR B C 1
ATOM 6974 O O . TYR B 1 401 ? 16 29.484 5.367 1 94.69 401 TYR B O 1
ATOM 6982 N N . GLY B 1 402 ? 16.484 30.641 7.227 1 94.19 402 GLY B N 1
ATOM 6983 C CA . GLY B 1 402 ? 16.938 31.812 6.48 1 94.19 402 GLY B CA 1
ATOM 6984 C C . GLY B 1 402 ? 15.844 32.406 5.617 1 94.19 402 GLY B C 1
ATOM 6985 O O . GLY B 1 402 ? 16.062 32.719 4.445 1 94.19 402 GLY B O 1
ATOM 6986 N N . ILE B 1 403 ? 14.695 32.562 6.16 1 95.56 403 ILE B N 1
ATOM 6987 C CA . ILE B 1 403 ? 13.555 33.062 5.418 1 95.56 403 ILE B CA 1
ATOM 6988 C C . ILE B 1 403 ? 13.555 34.594 5.48 1 95.56 403 ILE B C 1
ATOM 6990 O O . ILE B 1 403 ? 13.594 35.188 6.562 1 95.56 403 ILE B O 1
ATOM 6994 N N . PRO B 1 404 ? 13.5 35.25 4.34 1 97.19 404 PRO B N 1
ATOM 6995 C CA . PRO B 1 404 ? 13.375 36.719 4.359 1 97.19 404 PRO B CA 1
ATOM 6996 C C . PRO B 1 404 ? 12.008 37.188 4.863 1 97.19 404 PRO B C 1
ATOM 6998 O O . PRO B 1 404 ? 11.031 36.438 4.785 1 97.19 404 PRO B O 1
ATOM 7001 N N . SER B 1 405 ? 11.953 38.406 5.441 1 98.12 405 SER B N 1
ATOM 7002 C CA . SER B 1 405 ? 10.656 39 5.727 1 98.12 405 SER B CA 1
ATOM 7003 C C . SER B 1 405 ? 9.812 39.125 4.461 1 98.12 405 SER B C 1
ATOM 7005 O O . SER B 1 405 ? 10.352 39.375 3.373 1 98.12 405 SER B O 1
ATOM 7007 N N . TYR B 1 406 ? 8.578 39 4.598 1 98.38 406 TYR B N 1
ATOM 7008 C CA . TYR B 1 406 ? 7.789 38.906 3.371 1 98.38 406 TYR B CA 1
ATOM 7009 C C . TYR B 1 406 ? 6.355 39.375 3.615 1 98.38 406 TYR B C 1
ATOM 7011 O O . TYR B 1 406 ? 5.898 39.406 4.762 1 98.38 406 TYR B O 1
ATOM 7019 N N . TYR B 1 407 ? 5.715 39.75 2.512 1 98.69 407 TYR B N 1
ATOM 7020 C CA . TYR B 1 407 ? 4.262 39.875 2.441 1 98.69 407 TYR B CA 1
ATOM 7021 C C . TYR B 1 407 ? 3.609 38.562 2.018 1 98.69 407 TYR B C 1
ATOM 7023 O O . TYR B 1 407 ? 4.137 37.844 1.167 1 98.69 407 TYR B O 1
ATOM 7031 N N . HIS B 1 408 ? 2.57 38.25 2.674 1 98.56 408 HIS B N 1
ATOM 7032 C CA . HIS B 1 408 ? 1.89 36.969 2.461 1 98.56 408 HIS B CA 1
ATOM 7033 C C . HIS B 1 408 ? 0.438 37.188 2.047 1 98.56 408 HIS B C 1
ATOM 7035 O O . HIS B 1 408 ? -0.333 37.812 2.775 1 98.56 408 HIS B O 1
ATOM 7041 N N . PHE B 1 409 ? 0.036 36.719 0.869 1 98.69 409 PHE B N 1
ATOM 7042 C CA . PHE B 1 409 ? -1.336 36.812 0.386 1 98.69 409 PHE B CA 1
ATOM 7043 C C . PHE B 1 409 ? -1.897 35.438 0.041 1 98.69 409 PHE B C 1
ATOM 7045 O O . PHE B 1 409 ? -1.221 34.625 -0.593 1 98.69 409 PHE B O 1
ATOM 7052 N N . THR B 1 410 ? -3.025 35.156 0.512 1 98.56 410 THR B N 1
ATOM 7053 C CA . THR B 1 410 ? -3.682 33.875 0.18 1 98.56 410 THR B CA 1
ATOM 7054 C C . THR B 1 410 ? -5.137 34.125 -0.213 1 98.56 410 THR B C 1
ATOM 7056 O O . THR B 1 410 ? -5.758 35.094 0.232 1 98.56 410 THR B O 1
ATOM 7059 N N . GLY B 1 411 ? -5.625 33.375 -1.076 1 98.38 411 GLY B N 1
ATOM 7060 C CA . GLY B 1 411 ? -7.023 33.312 -1.477 1 98.38 411 GLY B CA 1
ATOM 7061 C C . GLY B 1 411 ? -7.5 31.906 -1.776 1 98.38 411 GLY B C 1
ATOM 7062 O O . GLY B 1 411 ? -6.785 31.125 -2.402 1 98.38 411 GLY B O 1
ATOM 7063 N N . SER B 1 412 ? -8.617 31.625 -1.244 1 98 412 SER B N 1
ATOM 7064 C CA . SER B 1 412 ? -9.172 30.297 -1.513 1 98 412 SER B CA 1
ATOM 7065 C C . SER B 1 412 ? -10.672 30.375 -1.811 1 98 412 SER B C 1
ATOM 7067 O O . SER B 1 412 ? -11.375 31.219 -1.263 1 98 412 SER B O 1
ATOM 7069 N N . VAL B 1 413 ? -11.133 29.594 -2.707 1 97.94 413 VAL B N 1
ATOM 7070 C CA . VAL B 1 413 ? -12.539 29.391 -3.035 1 97.94 413 VAL B CA 1
ATOM 7071 C C . VAL B 1 413 ? -12.891 27.906 -2.934 1 97.94 413 VAL B C 1
ATOM 7073 O O . VAL B 1 413 ? -12.234 27.078 -3.553 1 97.94 413 VAL B O 1
ATOM 7076 N N . ASP B 1 414 ? -13.883 27.656 -2.1 1 97.38 414 ASP B N 1
ATOM 7077 C CA . ASP B 1 414 ? -14.328 26.281 -1.872 1 97.38 414 ASP B CA 1
ATOM 7078 C C . ASP B 1 414 ? -15.781 26.109 -2.299 1 97.38 414 ASP B C 1
ATOM 7080 O O . ASP B 1 414 ? -16.641 26.906 -1.931 1 97.38 414 ASP B O 1
ATOM 7084 N N . TYR B 1 415 ? -16 25.125 -3.051 1 97.19 415 TYR B N 1
ATOM 7085 C CA . TYR B 1 415 ? -17.359 24.797 -3.438 1 97.19 415 TYR B CA 1
ATOM 7086 C C . TYR B 1 415 ? -17.734 23.391 -2.967 1 97.19 415 TYR B C 1
ATOM 7088 O O . TYR B 1 415 ? -17.125 22.406 -3.389 1 97.19 415 TYR B O 1
ATOM 7096 N N . ARG B 1 416 ? -18.719 23.344 -2.146 1 96.19 416 ARG B N 1
ATOM 7097 C CA . ARG B 1 416 ? -19.25 22.078 -1.655 1 96.19 416 ARG B CA 1
ATOM 7098 C C . ARG B 1 416 ? -20.516 21.688 -2.408 1 96.19 416 ARG B C 1
ATOM 7100 O O . ARG B 1 416 ? -21.578 22.281 -2.217 1 96.19 416 ARG B O 1
ATOM 7107 N N . PHE B 1 417 ? -20.422 20.641 -3.117 1 93.56 417 PHE B N 1
ATOM 7108 C CA . PHE B 1 417 ? -21.562 20.203 -3.918 1 93.56 417 PHE B CA 1
ATOM 7109 C C . PHE B 1 417 ? -22.656 19.656 -3.029 1 93.56 417 PHE B C 1
ATOM 7111 O O . PHE B 1 417 ? -22.391 19.172 -1.929 1 93.56 417 PHE B O 1
ATOM 7118 N N . LYS B 1 418 ? -23.859 19.844 -3.518 1 90.69 418 LYS B N 1
ATOM 7119 C CA . LYS B 1 418 ? -25.016 19.312 -2.814 1 90.69 418 LYS B CA 1
ATOM 7120 C C . LYS B 1 418 ? -25.781 18.328 -3.688 1 90.69 418 LYS B C 1
ATOM 7122 O O . LYS B 1 418 ? -25.391 18.047 -4.82 1 90.69 418 LYS B O 1
ATOM 7127 N N . ASP B 1 419 ? -26.719 17.656 -3.145 1 89.5 419 ASP B N 1
ATOM 7128 C CA . ASP B 1 419 ? -27.625 16.75 -3.85 1 89.5 419 ASP B CA 1
ATOM 7129 C C . ASP B 1 419 ? -26.859 15.539 -4.406 1 89.5 419 ASP B C 1
ATOM 7131 O O . ASP B 1 419 ? -26.109 14.891 -3.684 1 89.5 419 ASP B O 1
ATOM 7135 N N . TYR B 1 420 ? -26.891 15.32 -5.621 1 87.69 420 TYR B N 1
ATOM 7136 C CA . TYR B 1 420 ? -26.344 14.109 -6.219 1 87.69 420 TYR B CA 1
ATOM 7137 C C . TYR B 1 420 ? -24.844 14 -5.965 1 87.69 420 TYR B C 1
ATOM 7139 O O . TYR B 1 420 ? -24.312 12.898 -5.816 1 87.69 420 TYR B O 1
ATOM 7147 N N . PHE B 1 421 ? -24.203 15.125 -5.797 1 91.06 421 PHE B N 1
ATOM 7148 C CA . PHE B 1 421 ? -22.766 15.109 -5.645 1 91.06 421 PHE B CA 1
ATOM 7149 C C . PHE B 1 421 ? -22.359 15.484 -4.223 1 91.06 421 PHE B C 1
ATOM 7151 O O . PHE B 1 421 ? -21.266 15.984 -3.99 1 91.06 421 PHE B O 1
ATOM 7158 N N . GLU B 1 422 ? -23.25 15.273 -3.316 1 91.69 422 GLU B N 1
ATOM 7159 C CA . GLU B 1 422 ? -22.922 15.531 -1.917 1 91.69 422 GLU B CA 1
ATOM 7160 C C . GLU B 1 422 ? -21.672 14.773 -1.496 1 91.69 422 GLU B C 1
ATOM 7162 O O . GLU B 1 422 ? -21.516 13.594 -1.814 1 91.69 422 GLU B O 1
ATOM 7167 N N . GLY B 1 423 ? -20.781 15.469 -0.83 1 93.19 423 GLY B N 1
ATOM 7168 C CA . GLY B 1 423 ? -19.516 14.883 -0.428 1 93.19 423 GLY B CA 1
ATOM 7169 C C . GLY B 1 423 ? -18.359 15.328 -1.29 1 93.19 423 GLY B C 1
ATOM 7170 O O . GLY B 1 423 ? -17.188 15.164 -0.907 1 93.19 423 GLY B O 1
ATOM 7171 N N . LEU B 1 424 ? -18.672 15.812 -2.461 1 94.69 424 LEU B N 1
ATOM 7172 C CA . LEU B 1 424 ? -17.656 16.328 -3.369 1 94.69 424 LEU B CA 1
ATOM 7173 C C . LEU B 1 424 ? -17.344 17.781 -3.053 1 94.69 424 LEU B C 1
ATOM 7175 O O . LEU B 1 424 ? -18.25 18.609 -2.939 1 94.69 424 LEU B O 1
ATOM 7179 N N . ASN B 1 425 ? -16.141 18.047 -2.881 1 96.75 425 ASN B N 1
ATOM 7180 C CA . ASN B 1 425 ? -15.664 19.406 -2.619 1 96.75 425 ASN B CA 1
ATOM 7181 C C . ASN B 1 425 ? -14.57 19.812 -3.609 1 96.75 425 ASN B C 1
ATOM 7183 O O . ASN B 1 425 ? -13.656 19.047 -3.879 1 96.75 425 ASN B O 1
ATOM 7187 N N . LEU B 1 426 ? -14.703 20.969 -4.203 1 97.06 426 LEU B N 1
ATOM 7188 C CA . LEU B 1 426 ? -13.68 21.562 -5.066 1 97.06 426 LEU B CA 1
ATOM 7189 C C . LEU B 1 426 ? -13.07 22.797 -4.422 1 97.06 426 LEU B C 1
ATOM 7191 O O . LEU B 1 426 ? -13.797 23.641 -3.873 1 97.06 426 LEU B O 1
ATOM 7195 N N . GLN B 1 427 ? -11.766 22.875 -4.449 1 98.19 427 GLN B N 1
ATOM 7196 C CA . GLN B 1 427 ? -11.094 24 -3.828 1 98.19 427 GLN B CA 1
ATOM 7197 C C . GLN B 1 427 ? -10.023 24.578 -4.754 1 98.19 427 GLN B C 1
ATOM 7199 O O . GLN B 1 427 ? -9.273 23.844 -5.383 1 98.19 427 GLN B O 1
ATOM 7204 N N . LEU B 1 428 ? -10.031 25.844 -4.93 1 98.31 428 LEU B N 1
ATOM 7205 C CA . LEU B 1 428 ? -8.938 26.609 -5.512 1 98.31 428 LEU B CA 1
ATOM 7206 C C . LEU B 1 428 ? -8.219 27.422 -4.445 1 98.31 428 LEU B C 1
ATOM 7208 O O . LEU B 1 428 ? -8.844 28.234 -3.756 1 98.31 428 LEU B O 1
ATOM 7212 N N . LEU B 1 429 ? -7 27.219 -4.215 1 98.62 429 LEU B N 1
ATOM 7213 C CA . LEU B 1 429 ? -6.188 27.969 -3.26 1 98.62 429 LEU B CA 1
ATOM 7214 C C . LEU B 1 429 ? -4.984 28.594 -3.951 1 98.62 429 LEU B C 1
ATOM 7216 O O . LEU B 1 429 ? -4.223 27.906 -4.637 1 98.62 429 LEU B O 1
ATOM 7220 N N . ILE B 1 430 ? -4.82 29.828 -3.797 1 98.56 430 ILE B N 1
ATOM 7221 C CA . ILE B 1 430 ? -3.693 30.578 -4.344 1 98.56 430 ILE B CA 1
ATOM 7222 C C . ILE B 1 430 ? -2.955 31.297 -3.219 1 98.56 430 ILE B C 1
ATOM 7224 O O . ILE B 1 430 ? -3.582 31.906 -2.354 1 98.56 430 ILE B O 1
ATOM 7228 N N . ALA B 1 431 ? -1.706 31.156 -3.189 1 98.56 431 ALA B N 1
ATOM 7229 C CA . ALA B 1 431 ? -0.868 31.859 -2.213 1 98.56 431 ALA B CA 1
ATOM 7230 C C . ALA B 1 431 ? 0.275 32.594 -2.898 1 98.56 431 ALA B C 1
ATOM 7232 O O . ALA B 1 431 ? 0.85 32.094 -3.871 1 98.56 431 ALA B O 1
ATOM 7233 N N . ASN B 1 432 ? 0.582 33.75 -2.449 1 98.62 432 ASN B N 1
ATOM 7234 C CA . ASN B 1 432 ? 1.71 34.562 -2.908 1 98.62 432 ASN B CA 1
ATOM 7235 C C . ASN B 1 432 ? 2.559 35.031 -1.74 1 98.62 432 ASN B C 1
ATOM 7237 O O . ASN B 1 432 ? 2.021 35.469 -0.72 1 98.62 432 ASN B O 1
ATOM 7241 N N . LYS B 1 433 ? 3.764 34.875 -1.84 1 98.31 433 LYS B N 1
ATOM 7242 C CA . LYS B 1 433 ? 4.73 35.438 -0.904 1 98.31 433 LYS B CA 1
ATOM 7243 C C . LYS B 1 433 ? 5.711 36.375 -1.621 1 98.31 433 LYS B C 1
ATOM 7245 O O . LYS B 1 433 ? 6.434 35.938 -2.523 1 98.31 433 LYS B O 1
ATOM 7250 N N . THR B 1 434 ? 5.73 37.594 -1.19 1 98.31 434 THR B N 1
ATOM 7251 C CA . THR B 1 434 ? 6.625 38.562 -1.782 1 98.31 434 THR B CA 1
ATOM 7252 C C . THR B 1 434 ? 7.609 39.094 -0.742 1 98.31 434 THR B C 1
ATOM 7254 O O . THR B 1 434 ? 7.203 39.562 0.323 1 98.31 434 THR B O 1
ATOM 7257 N N . ALA B 1 435 ? 8.852 39.062 -1.077 1 98.19 435 ALA B N 1
ATOM 7258 C CA . ALA B 1 435 ? 9.859 39.594 -0.147 1 98.19 435 ALA B CA 1
ATOM 7259 C C . ALA B 1 435 ? 9.648 41.062 0.121 1 98.19 435 ALA B C 1
ATOM 7261 O O . ALA B 1 435 ? 9.32 41.844 -0.792 1 98.19 435 ALA B O 1
ATOM 7262 N N . LYS B 1 436 ? 9.797 41.438 1.351 1 97.31 436 LYS B N 1
ATOM 7263 C CA . LYS B 1 436 ? 9.695 42.844 1.711 1 97.31 436 LYS B CA 1
ATOM 7264 C C . LYS B 1 436 ? 10.742 43.688 0.983 1 97.31 436 LYS B C 1
ATOM 7266 O O . LYS B 1 436 ? 10.469 44.812 0.555 1 97.31 436 LYS B O 1
ATOM 7271 N N . GLU B 1 437 ? 11.984 43.062 0.891 1 95.44 437 GLU B N 1
ATOM 7272 C CA . GLU B 1 437 ? 13.078 43.688 0.138 1 95.44 437 GLU B CA 1
ATOM 7273 C C . GLU B 1 437 ? 13.594 42.719 -0.939 1 95.44 437 GLU B C 1
ATOM 7275 O O . GLU B 1 437 ? 14.703 42.188 -0.827 1 95.44 437 GLU B O 1
ATOM 7280 N N . PRO B 1 438 ? 12.953 42.719 -2.021 1 94.12 438 PRO B N 1
ATOM 7281 C CA . PRO B 1 438 ? 13.25 41.688 -3.041 1 94.12 438 PRO B CA 1
ATOM 7282 C C . PRO B 1 438 ? 14.664 41.812 -3.605 1 94.12 438 PRO B C 1
ATOM 7284 O O . PRO B 1 438 ? 15.289 40.812 -3.951 1 94.12 438 PRO B O 1
ATOM 7287 N N . SER B 1 439 ? 15.203 43 -3.688 1 93.62 439 SER B N 1
ATOM 7288 C CA . SER B 1 439 ? 16.5 43.219 -4.305 1 93.62 439 SER B CA 1
ATOM 7289 C C . SER B 1 439 ? 17.641 42.688 -3.432 1 93.62 439 SER B C 1
ATOM 7291 O O . SER B 1 439 ? 18.734 42.406 -3.924 1 93.62 439 SER B O 1
ATOM 7293 N N . LEU B 1 440 ? 17.359 42.469 -2.23 1 92.44 440 LEU B N 1
ATOM 7294 C CA . LEU B 1 440 ? 18.406 42.062 -1.297 1 92.44 440 LEU B CA 1
ATOM 7295 C C . LEU B 1 440 ? 18.359 40.562 -1.072 1 92.44 440 LEU B C 1
ATOM 7297 O O . LEU B 1 440 ? 19.219 40 -0.362 1 92.44 440 LEU B O 1
ATOM 7301 N N . VAL B 1 441 ? 17.484 39.875 -1.717 1 95.06 441 VAL B N 1
ATOM 7302 C CA . VAL B 1 441 ? 17.344 38.438 -1.485 1 95.06 441 VAL B CA 1
ATOM 7303 C C . VAL B 1 441 ? 18.062 37.656 -2.582 1 95.06 441 VAL B C 1
ATOM 7305 O O . VAL B 1 441 ? 17.688 37.719 -3.754 1 95.06 441 VAL B O 1
ATOM 7308 N N . PRO B 1 442 ? 19.109 36.938 -2.223 1 94.31 442 PRO B N 1
ATOM 7309 C CA . PRO B 1 442 ? 19.766 36.094 -3.23 1 94.31 442 PRO B CA 1
ATOM 7310 C C . PRO B 1 442 ? 18.875 34.969 -3.725 1 94.31 442 PRO B C 1
ATOM 7312 O O . PRO B 1 442 ? 17.984 34.531 -3 1 94.31 442 PRO B O 1
ATOM 7315 N N . GLU B 1 443 ? 19.188 34.406 -4.898 1 95.25 443 GLU B N 1
ATOM 7316 C CA . GLU B 1 443 ? 18.328 33.438 -5.559 1 95.25 443 GLU B CA 1
ATOM 7317 C C . GLU B 1 443 ? 18.203 32.156 -4.738 1 95.25 443 GLU B C 1
ATOM 7319 O O . GLU B 1 443 ? 17.156 31.516 -4.723 1 95.25 443 GLU B O 1
ATOM 7324 N N . ASN B 1 444 ? 19.312 31.781 -4.078 1 93.12 444 ASN B N 1
ATOM 7325 C CA . ASN B 1 444 ? 19.297 30.562 -3.283 1 93.12 444 ASN B CA 1
ATOM 7326 C C . ASN B 1 444 ? 18.406 30.703 -2.059 1 93.12 444 ASN B C 1
ATOM 7328 O O . ASN B 1 444 ? 17.969 29.703 -1.486 1 93.12 444 ASN B O 1
ATOM 7332 N N . LEU B 1 445 ? 18.078 31.953 -1.651 1 94.06 445 LEU B N 1
ATOM 7333 C CA . LEU B 1 445 ? 17.188 32.188 -0.531 1 94.06 445 LEU B CA 1
ATOM 7334 C C . LEU B 1 445 ? 15.82 32.688 -1.023 1 94.06 445 LEU B C 1
ATOM 7336 O O . LEU B 1 445 ? 14.938 32.969 -0.219 1 94.06 445 LEU B O 1
ATOM 7340 N N . ARG B 1 446 ? 15.664 32.75 -2.336 1 96.31 446 ARG B N 1
ATOM 7341 C CA . ARG B 1 446 ? 14.422 33.188 -2.945 1 96.31 446 ARG B CA 1
ATOM 7342 C C . ARG B 1 446 ? 13.562 32 -3.383 1 96.31 446 ARG B C 1
ATOM 7344 O O . ARG B 1 446 ? 12.367 31.953 -3.088 1 96.31 446 ARG B O 1
ATOM 7351 N N . ILE B 1 447 ? 14.172 31.047 -4.008 1 96.38 447 ILE B N 1
ATOM 7352 C CA . ILE B 1 447 ? 13.461 29.922 -4.621 1 96.38 447 ILE B CA 1
ATOM 7353 C C . ILE B 1 447 ? 12.672 29.172 -3.557 1 96.38 447 ILE B C 1
ATOM 7355 O O . ILE B 1 447 ? 13.219 28.812 -2.51 1 96.38 447 ILE B O 1
ATOM 7359 N N . ASN B 1 448 ? 11.422 28.938 -3.783 1 94.44 448 ASN B N 1
ATOM 7360 C CA . ASN B 1 448 ? 10.508 28.188 -2.934 1 94.44 448 ASN B CA 1
ATOM 7361 C C . ASN B 1 448 ? 10.289 28.875 -1.591 1 94.44 448 ASN B C 1
ATOM 7363 O O . ASN B 1 448 ? 9.742 28.281 -0.664 1 94.44 448 ASN B O 1
ATOM 7367 N N . ARG B 1 449 ? 10.797 30.125 -1.412 1 95.06 449 ARG B N 1
ATOM 7368 C CA . ARG B 1 449 ? 10.672 30.812 -0.13 1 95.06 449 ARG B CA 1
ATOM 7369 C C . ARG B 1 449 ? 9.867 32.094 -0.272 1 95.06 449 ARG B C 1
ATOM 7371 O O . ARG B 1 449 ? 8.898 32.312 0.462 1 95.06 449 ARG B O 1
ATOM 7378 N N . VAL B 1 450 ? 10.352 32.906 -1.171 1 97.31 450 VAL B N 1
ATOM 7379 C CA . VAL B 1 450 ? 9.648 34.156 -1.411 1 97.31 450 VAL B CA 1
ATOM 7380 C C . VAL B 1 450 ? 9.633 34.469 -2.908 1 97.31 450 VAL B C 1
ATOM 7382 O O . VAL B 1 450 ? 10.281 33.781 -3.695 1 97.31 450 VAL B O 1
ATOM 7385 N N . ASP B 1 451 ? 8.82 35.5 -3.244 1 98 451 ASP B N 1
ATOM 7386 C CA . ASP B 1 451 ? 8.641 35.938 -4.625 1 98 451 ASP B CA 1
ATOM 7387 C C . ASP B 1 451 ? 8.148 34.781 -5.504 1 98 451 ASP B C 1
ATOM 7389 O O . ASP B 1 451 ? 8.75 34.469 -6.543 1 98 451 ASP B O 1
ATOM 7393 N N . LEU B 1 452 ? 7.109 34.188 -5.051 1 98.06 452 LEU B N 1
ATOM 7394 C CA . LEU B 1 452 ? 6.547 33.031 -5.754 1 98.06 452 LEU B CA 1
ATOM 7395 C C . LEU B 1 452 ? 5.027 33 -5.621 1 98.06 452 LEU B C 1
ATOM 7397 O O . LEU B 1 452 ? 4.465 33.688 -4.758 1 98.06 452 LEU B O 1
ATOM 7401 N N . TRP B 1 453 ? 4.398 32.312 -6.543 1 98.44 453 TRP B N 1
ATOM 7402 C CA . TRP B 1 453 ? 2.979 31.969 -6.508 1 98.44 453 TRP B CA 1
ATOM 7403 C C . TRP B 1 453 ? 2.787 30.453 -6.355 1 98.44 453 TRP B C 1
ATOM 7405 O O . TRP B 1 453 ? 3.512 29.672 -6.969 1 98.44 453 TRP B O 1
ATOM 7415 N N . ASN B 1 454 ? 1.963 30.062 -5.492 1 98.5 454 ASN B N 1
ATOM 7416 C CA . ASN B 1 454 ? 1.545 28.672 -5.363 1 98.5 454 ASN B CA 1
ATOM 7417 C C . ASN B 1 454 ? 0.059 28.5 -5.668 1 98.5 454 ASN B C 1
ATOM 7419 O O . ASN B 1 454 ? -0.784 29.156 -5.055 1 98.5 454 ASN B O 1
ATOM 7423 N N . ILE B 1 455 ? -0.26 27.688 -6.617 1 98.62 455 ILE B N 1
ATOM 7424 C CA . ILE B 1 455 ? -1.626 27.484 -7.082 1 98.62 455 ILE B CA 1
ATOM 7425 C C . ILE B 1 455 ? -2.039 26.031 -6.84 1 98.62 455 ILE B C 1
ATOM 7427 O O . ILE B 1 455 ? -1.336 25.094 -7.242 1 98.62 455 ILE B O 1
ATOM 7431 N N . ASN B 1 456 ? -3.168 25.828 -6.191 1 98.5 456 ASN B N 1
ATOM 7432 C CA . ASN B 1 456 ? -3.686 24.5 -5.883 1 98.5 456 ASN B CA 1
ATOM 7433 C C . ASN B 1 456 ? -5.121 24.328 -6.363 1 98.5 456 ASN B C 1
ATOM 7435 O O . ASN B 1 456 ? -5.969 25.188 -6.113 1 98.5 456 ASN B O 1
ATOM 7439 N N . ILE B 1 457 ? -5.383 23.328 -7.047 1 98.19 457 ILE B N 1
ATOM 7440 C CA . ILE B 1 457 ? -6.727 22.875 -7.387 1 98.19 457 ILE B CA 1
ATOM 7441 C C . ILE B 1 457 ? -6.961 21.469 -6.809 1 98.19 457 ILE B C 1
ATOM 7443 O O . ILE B 1 457 ? -6.273 20.516 -7.18 1 98.19 457 ILE B O 1
ATOM 7447 N N . ILE B 1 458 ? -7.945 21.375 -5.926 1 97.94 458 ILE B N 1
ATOM 7448 C CA . ILE B 1 458 ? -8.133 20.141 -5.18 1 97.94 458 ILE B CA 1
ATOM 7449 C C . ILE B 1 458 ? -9.57 19.656 -5.344 1 97.94 458 ILE B C 1
ATOM 7451 O O . ILE B 1 458 ? -10.516 20.422 -5.16 1 97.94 458 ILE B O 1
ATOM 7455 N N . MET B 1 459 ? -9.727 18.469 -5.715 1 96.62 459 MET B N 1
ATOM 7456 C CA . MET B 1 459 ? -11.008 17.766 -5.691 1 96.62 459 MET B CA 1
ATOM 7457 C C . MET B 1 459 ? -11.008 16.688 -4.613 1 96.62 459 MET B C 1
ATOM 7459 O O . MET B 1 459 ? -10.125 15.82 -4.594 1 96.62 459 MET B O 1
ATOM 7463 N N . ASP B 1 460 ? -11.938 16.75 -3.758 1 96.06 460 ASP B N 1
ATOM 7464 C CA . ASP B 1 460 ? -12.023 15.82 -2.631 1 96.06 460 ASP B CA 1
ATOM 7465 C C . ASP B 1 460 ? -13.43 15.234 -2.512 1 96.06 460 ASP B C 1
ATOM 7467 O O . ASP B 1 460 ? -14.406 15.969 -2.361 1 96.06 460 ASP B O 1
ATOM 7471 N N . TYR B 1 461 ? -13.547 14.016 -2.596 1 95 461 TYR B N 1
ATOM 7472 C CA . TYR B 1 461 ? -14.844 13.344 -2.514 1 95 461 TYR B CA 1
ATOM 7473 C C . TYR B 1 461 ? -14.836 12.281 -1.422 1 95 461 TYR B C 1
ATOM 7475 O O . TYR B 1 461 ? -14.07 11.32 -1.491 1 95 461 TYR B O 1
ATOM 7483 N N . LYS B 1 462 ? -15.656 12.445 -0.448 1 94.25 462 LYS B N 1
ATOM 7484 C CA . LYS B 1 462 ? -15.781 11.5 0.662 1 94.25 462 LYS B CA 1
ATOM 7485 C C . LYS B 1 462 ? -17.219 11.047 0.84 1 94.25 462 LYS B C 1
ATOM 7487 O O . LYS B 1 462 ? -18.156 11.852 0.727 1 94.25 462 LYS B O 1
ATOM 7492 N N . PHE B 1 463 ? -17.484 9.781 1.137 1 92.25 463 PHE B N 1
ATOM 7493 C CA . PHE B 1 463 ? -18.812 9.266 1.412 1 92.25 463 PHE B CA 1
ATOM 7494 C C . PHE B 1 463 ? -18.734 7.922 2.125 1 92.25 463 PHE B C 1
ATOM 7496 O O . PHE B 1 463 ? -17.719 7.238 2.066 1 92.25 463 PHE B O 1
#

Sequence (926 aa):
MFRSLVLFILLLFAMQVNAQNELSSQDSAALQSRKLGEDLKKGEVDFHIKSFFMSTINKGELLDYSTLATGAGIGYTTPEWKGFQVRFNGFFTFQLFENNIRIADPATGAGNRYEILLYDMNDVNNTNKLDRLEELYLSYRKNRFRFKLGRQKVQSPLLNEQDNRMRPNVFGGLSAVYAANNWKLTAMWIESVTIRGTVDWYSVEDSYGVYPFGRNPFGQPSGYKGNVDSKGIAMLGTQFHKNGWTIQGWNYLAENVFNLTFGQVDYQKSLDNGIRLHAGLQSLHQFAVNDGGNSESEKTYIMPNENVTA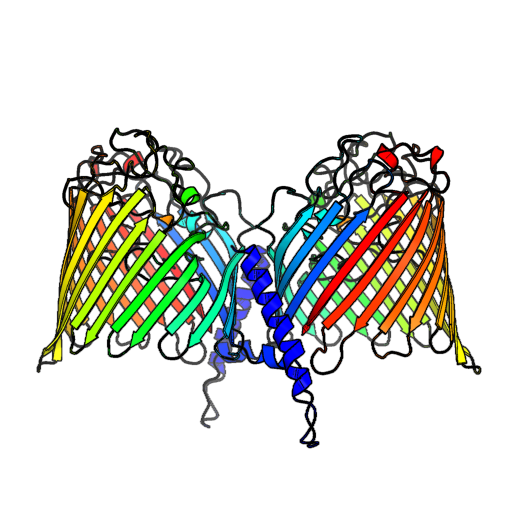VGGKLGVFYRKHNLSFNFLGINDNGRFLFPREWGRENLYASLPRERYEGSGSMRAYVVKYDLVTPVKGLFSQFGAGLVNHSDVTDFRTNKYGIPSYYHFTGSVDYRFKDYFEGLNLQLLIANKTAKEPSLVPENLRINRVDLWNINIIMDYKFMFRSLVLFILLLFAMQVNAQNELSSQDSAALQSRKLGEDLKKGEVDFHIKSFFMSTINKGELLDYSTLATGAGIGYTTPEWKGFQVRFNGFFTFQLFENNIRIADPATGAGNRYEILLYDMNDVNNTNKLDRLEELYLSYRKNRFRFKLGRQKVQSPLLNEQDNRMRPNVFGGLSAVYAANNWKLTAMWIESVTIRGTVDWYSVEDSYGVYPFGRNPFGQPSGYKGNVDSKGIAMLGTQFHKNGWTIQGWNYLAENVFNLTFGQVDYQKSLDNGIRLHAGLQSLHQFAVNDGGNSESEKTYIMPNENVTAVGGKLGVFYRKHNLSFNFLGINDNGRFLFPREWGRENLYASLPRERYEGSGSMRAYVVKYDLVTPVKGLFSQFGAGLVNHSDVTDFRTNKYGIPSYYHFTGSVDYRFKDYFEGLNLQLLIANKTAKEPSLVPENLRINRVDLWNINIIMDYKF

Radius of gyration: 32.06 Å; Cα contacts (8 Å, |Δi|>4): 2541; chains: 2; bounding box: 71×94×64 Å

Secondary structure (DSSP, 8-state):
-HHHHHHHHHHHHHHHHHHGGGGGSS--S------HHHHHHTSEEEEEEEEEEEEEE-STTSPPEEEEEEEEEEEEEPPPBTTEEEEEEEEEEEEEEEESTTS--TTT----SSGGGGS-SS-TT-SS--EEEEEEEEEEEETTEEEEEEEE--B-SSSB---SSSS--EEEEEEEEEEETTEEEEEEEEEEEEPTT-SSEEEHHHHTTSS---B-TTSSBP--TTT-----EEEEEEEEEETTEEEEEEEEEETTTEEEEEEEEEEEEE-TTSEEEEEEEEEEEEEE-TTTT-SSTTT-SS-TT-EEEEEEEEEEEEETTEEEEEEEEEE-SSS-----GGG-----TT--TT---TTB-SEEEEEEEEEEE-SSTTEEEEEEEEEEE---TT-TTTBTT-PPPEEEEEEEEEEE--GGGTTEEEEEEEEEEEESSGGG--GGGTTTTSSEEEEEEEEEEE-/-HHHHHHHHHHHHHHHHHHGGGGGSS--S------HHHHHHTSEEEEEEEEEEEEEE-STTSPPEEEEEEEEEEEEEPPPBTTEEEEEEEEEEEEEEEESTTS--TTT----SSGGGGS-SS-TT-SS--EEEEEEEEEEEETTEEEEEEEE--B-SSSB---SSSS--EEEEEEEEEEETTEEEEEEEEEEEEPTT-SSEEEHHHHTTSS---B-TTSSBP--TTT-----EEEEEEEEEETTEEEEEEEEEETTTEEEEEEEEEEEEE-TTSEEEEEEEEEEEEEE-TTTT-SSTTT-SS-TT-EEEEEEEEEEEEETTEEEEEEEEEE-SSS-----GGG-----TT--TT---TTB-SEEEEEEEEEEE-SSTTEEEEEEEEEEE---TT-TTTBTT-PPPEEEEEEEEEEE--GGGTTEEEEEEEEEEEESSGGG--GGGTTTTSSEEEEEEEEEEE-

Organism: Indibacter alkaliphilus (strain CCUG 57479 / KCTC 22604 / LW1) (NCBI:txid1189612)

pLDDT: mean 92.06, std 12.1, range [35.19, 98.88]

Solvent-accessible surface area (backbone atoms only — not comparable to full-atom values): 44565 Å² total; per-residue (Å²): 109,70,61,58,47,53,49,47,52,51,48,54,57,52,50,55,60,61,56,58,63,70,68,64,79,76,87,78,69,90,66,75,71,62,30,52,51,60,55,51,65,65,25,50,71,36,42,38,38,38,35,43,35,35,34,38,45,38,54,83,87,47,67,52,35,34,35,32,36,36,33,44,28,48,31,42,32,45,50,74,54,96,39,31,32,43,38,39,27,37,40,40,47,43,68,73,45,76,36,60,48,81,46,55,28,86,90,60,62,48,65,58,80,65,63,34,33,57,46,25,58,82,44,71,80,56,71,75,75,47,49,37,78,55,34,44,29,46,31,41,47,56,93,52,35,40,36,39,42,34,26,36,78,49,85,50,54,50,50,20,29,60,72,81,54,73,45,43,21,27,34,25,31,43,36,41,35,40,53,55,94,52,34,36,40,38,39,34,44,35,42,28,36,29,31,54,16,44,60,58,76,26,45,45,26,57,41,42,53,66,55,91,63,48,32,31,65,85,66,42,73,49,44,24,50,75,44,34,52,37,80,24,34,43,37,40,36,41,36,37,51,57,95,47,36,39,37,38,39,36,38,40,34,36,42,50,22,32,39,38,39,38,40,38,44,35,41,46,49,75,45,95,86,58,39,30,41,35,42,36,42,37,40,38,42,34,36,37,27,78,42,4,19,22,88,48,81,65,22,22,77,36,59,54,83,32,48,24,44,34,44,33,36,36,45,32,43,34,45,93,46,42,34,41,32,45,18,28,34,38,31,42,70,42,21,42,40,78,63,67,68,57,48,24,50,71,67,51,74,47,60,51,84,97,58,78,65,66,31,36,6,40,28,42,33,43,22,39,39,39,38,36,56,50,91,53,84,50,33,36,38,39,36,36,42,31,43,37,44,48,39,57,45,84,40,24,49,21,17,24,71,27,51,66,31,28,36,39,38,38,39,35,42,36,38,44,44,62,63,43,44,42,46,34,33,41,36,41,38,38,34,35,28,36,42,72,55,60,89,76,52,53,66,72,53,23,64,96,65,30,42,33,40,38,42,35,42,37,38,40,34,46,78,108,68,60,57,47,54,51,46,53,51,48,54,55,52,49,55,60,62,56,58,64,70,68,64,77,77,85,77,67,90,65,74,71,63,31,53,52,60,55,51,66,65,24,51,71,39,43,37,38,38,37,42,35,34,32,38,45,40,55,84,89,46,66,51,35,36,33,33,36,36,33,44,30,48,32,42,31,46,50,74,54,96,40,30,33,44,37,40,27,36,38,38,47,42,69,73,45,76,36,61,48,81,45,55,29,85,90,60,62,48,65,57,77,65,61,36,32,58,44,25,61,82,42,71,81,56,72,76,77,46,52,36,78,56,33,42,30,44,32,41,47,56,93,52,35,39,35,40,44,34,26,36,77,48,83,50,55,48,52,20,28,60,72,81,55,74,46,45,22,28,34,24,32,44,36,41,36,40,53,55,96,52,35,37,39,37,38,33,44,35,41,29,36,28,31,53,16,44,60,56,78,26,45,45,24,57,40,42,54,69,55,92,65,47,30,31,65,85,66,43,73,49,44,24,51,78,44,34,51,38,81,24,36,42,38,41,35,41,37,38,52,58,94,45,35,39,37,38,39,36,36,40,35,35,41,50,22,32,40,36,40,38,40,37,45,34,40,46,48,77,47,94,86,58,41,28,40,35,42,35,42,36,38,37,42,37,37,37,28,79,44,4,19,22,88,49,79,63,23,22,76,37,58,55,81,32,49,24,44,34,44,32,36,36,45,31,43,34,46,92,46,39,33,42,35,46,18,28,34,37,30,41,70,42,21,42,39,79,63,67,69,56,46,24,50,71,68,51,75,46,59,53,86,97,56,78,64,67,32,36,5,40,27,43,34,43,24,39,40,40,38,36,56,50,91,51,83,48,34,37,36,41,37,35,44,30,42,38,43,48,40,57,46,83,40,23,48,23,17,24,71,27,54,66,30,26,36,38,38,37,39,35,41,36,38,43,43,61,63,43,45,43,45,32,33,41,36,42,39,38,32,37,28,35,41,71,57,58,91,78,53,53,66,73,52,23,64,96,65,31,41,33,38,38,41,36,44,36,39,38,34,45,78

InterPro domains:
  IPR005318 Outer membrane porin, bacterial [PF03573] (141-372)
  IPR023614 Porin domain superfamily [G3DSA:2.40.160.10] (39-463)

Foldseek 3Di:
DAVVQVVVVVVVVVVVVVVVVVPPDDDPPPPPPDDPVVQFVPWDKKKKKKKKWKKKFFPDLWDIWIWIKIKMKMKTKGDDDQQKIWIWMKMDMATDDIDQQLAATPVQRHHHDPQLLLAAPLDSPDHGPGMATQDTWMWGDDDQKIKIAAKAFDDDQAFGQQPPHNGTKIFGWIKMWGDDDQKIKIKIWTQWMDFRSHHDIGGPQQLFCSDLFFAAQVQHRAAQHVPFDFRTKIKIKMWGDDDQKTWMKMWIDGGQAKIKIKIKIKGWDADPVQKIKIKMKIKMKMATHHQRRHVDRRRHSFGRQAIKMKIKIKIWMDHDFKIKMKMKMAMALSFFQADGVRRDARRGPQDDPLDGRGQAHGKMKIKMKMKGDDPPPQKIKIKMKMWMCGDALSRSRGHRHSAATWIKIKMKIKGADDDPQHQKMKMKMKMAIAHPDNVPADPNNRPSHHRMMMIMIMIMGMD/DAVVQVVVVVVVVVVVVVVVVVVPDDDPPPPPPDDPVVQFVPWDKKKKKKKKWKKKFFPDLWDIWIWIKIKMKMKTKGDDDQQKIWIWMKMDMATDDIDQQLAATPVQRHHHDPQLLLAAPLDSPDHHPGMATQDTWMWGDDDQKIKIAAKAADDDQAFGQQPPHNGTKIFGWIKMWGDDDQKIKIKTWTQWMDFRSHHDIGGPQQLFCSDLFFAAQVQHRAAQHVPFDFRTKIKIKMWGDDDQKTWMKMWIDGGQAKIKIKIKIKGWDADPVQKIKIKMKIKMKMATHHQRRHVDRRRHSFGRQAIKMKIKIKIWMDHDFKIKMKMKMAMALSFFQADGVRRDARRGPQDDPLDGRGQAHGKMKIKMKMKGDDPPPQKIKIKMKMWMCGPALSRSRGHRHSAATWIKIKMKIKGADDDPQHQKMKMKMKMAIAHPDNVPADPNNRPSHHRMMMIMIMIMGMD